Protein 7LGV (pdb70)

Secondary structure (DSSP, 8-state):
-TTTT-S-TT-GGG-TTTHHHHHHHHHHTT---EE-SSSEE--SS---

Organism: Lychas mucronatus (NCBI:txid172552)

Structure (mmCIF, N/CA/C/O backbone):
data_7LGV
#
_entry.id   7LGV
#
loop_
_atom_site.group_PDB
_atom_site.id
_atom_site.type_symbol
_atom_site.label_atom_id
_atom_site.label_alt_id
_atom_site.label_comp_id
_atom_site.label_asym_id
_atom_site.label_entity_id
_atom_site.label_seq_id
_atom_site.pdbx_PDB_ins_code
_atom_site.Cartn_x
_atom_site.Cartn_y
_atom_site.Cartn_z
_atom_site.occupancy
_atom_site.B_iso_or_equiv
_atom_site.auth_seq_id
_atom_site.auth_comp_id
_atom_site.auth_asym_id
_atom_site.auth_atom_id
_atom_site.pdbx_PDB_model_num
ATOM 1 N N . ILE A 1 1 ? 32.491 30.506 8.285 1.00 0.00 1 ILE A N 1
ATOM 2 C CA . ILE A 1 1 ? 32.488 29.773 9.571 1.00 0.00 1 ILE A CA 1
ATOM 3 C C . ILE A 1 1 ? 33.555 30.264 10.555 1.00 0.00 1 ILE A C 1
ATOM 4 O O . ILE A 1 1 ? 33.193 30.649 11.665 1.00 0.00 1 ILE A O 1
ATOM 22 N N . ALA A 1 2 ? 34.844 30.249 10.200 1.00 0.00 2 ALA A N 1
ATOM 23 C CA . ALA A 1 2 ? 35.965 30.469 11.121 1.00 0.00 2 ALA A CA 1
ATOM 24 C C . ALA A 1 2 ? 36.096 31.908 11.658 1.00 0.00 2 ALA A C 1
ATOM 25 O O . ALA A 1 2 ? 36.627 32.117 12.750 1.00 0.00 2 ALA A O 1
ATOM 32 N N . GLY A 1 3 ? 35.583 32.900 10.926 1.00 0.00 3 GLY A N 1
ATOM 33 C CA . GLY A 1 3 ? 35.481 34.291 11.377 1.00 0.00 3 GLY A CA 1
ATOM 34 C C . GLY A 1 3 ? 34.314 34.546 12.340 1.00 0.00 3 GLY A C 1
ATOM 35 O O . GLY A 1 3 ? 34.342 35.533 13.070 1.00 0.00 3 GLY A O 1
ATOM 39 N N . VAL A 1 4 ? 33.313 33.654 12.376 1.00 0.00 4 VAL A N 1
ATOM 40 C CA . VAL A 1 4 ? 32.127 33.622 13.265 1.00 0.00 4 VAL A CA 1
ATOM 41 C C . VAL A 1 4 ? 31.143 34.802 13.145 1.00 0.00 4 VAL A C 1
ATOM 42 O O . VAL A 1 4 ? 29.939 34.585 13.288 1.00 0.00 4 VAL A O 1
ATOM 55 N N . ALA A 1 5 ? 31.603 36.023 12.857 1.00 0.00 5 ALA A N 1
ATOM 56 C CA . ALA A 1 5 ? 30.833 37.275 12.894 1.00 0.00 5 ALA A CA 1
ATOM 57 C C . ALA A 1 5 ? 30.155 37.518 14.264 1.00 0.00 5 ALA A C 1
ATOM 58 O O . ALA A 1 5 ? 28.929 37.640 14.368 1.00 0.00 5 ALA A O 1
ATOM 65 N N . ASP A 1 6 ? 30.955 37.540 15.336 1.00 0.00 6 ASP A N 1
ATOM 66 C CA . ASP A 1 6 ? 30.488 37.740 16.716 1.00 0.00 6 ASP A CA 1
ATOM 67 C C . ASP A 1 6 ? 31.468 38.578 17.554 1.00 0.00 6 ASP A C 1
ATOM 68 O O . ASP A 1 6 ? 32.690 38.492 17.407 1.00 0.00 6 ASP A O 1
ATOM 77 N N . LEU A 1 7 ? 30.918 39.375 18.467 1.00 0.00 7 LEU A N 1
ATOM 78 C CA . LEU A 1 7 ? 31.601 40.428 19.223 1.00 0.00 7 LEU A CA 1
ATOM 79 C C . LEU A 1 7 ? 31.784 40.058 20.706 1.00 0.00 7 LEU A C 1
ATOM 80 O O . LEU A 1 7 ? 31.107 39.169 21.223 1.00 0.00 7 LEU A O 1
ATOM 96 N N . ASN A 1 8 ? 32.685 40.766 21.399 1.00 0.00 8 ASN A N 1
ATOM 97 C CA . ASN A 1 8 ? 32.944 40.712 22.841 1.00 0.00 8 ASN A CA 1
ATOM 98 C C . ASN A 1 8 ? 33.246 39.287 23.366 1.00 0.00 8 ASN A C 1
ATOM 99 O O . ASN A 1 8 ? 32.935 38.932 24.503 1.00 0.00 8 ASN A O 1
ATOM 110 N N . ASN A 1 9 ? 33.876 38.470 22.516 1.00 0.00 9 ASN A N 1
ATOM 111 C CA . ASN A 1 9 ? 34.043 37.016 22.696 1.00 0.00 9 ASN A CA 1
ATOM 112 C C . ASN A 1 9 ? 34.585 36.592 24.073 1.00 0.00 9 ASN A C 1
ATOM 113 O O . ASN A 1 9 ? 33.978 35.749 24.732 1.00 0.00 9 ASN A O 1
ATOM 124 N N . MET A 1 10 ? 35.686 37.183 24.535 1.00 0.00 10 MET A N 1
ATOM 125 C CA . MET A 1 10 ? 36.332 36.836 25.811 1.00 0.00 10 MET A CA 1
ATOM 126 C C . MET A 1 10 ? 35.684 37.429 27.081 1.00 0.00 10 MET A C 1
ATOM 127 O O . MET A 1 10 ? 36.298 37.415 28.147 1.00 0.00 10 MET A O 1
ATOM 141 N N . SER A 1 11 ? 34.462 37.973 27.001 1.00 0.00 11 SER A N 1
ATOM 142 C CA . SER A 1 11 ? 33.686 38.369 28.185 1.00 0.00 11 SER A CA 1
ATOM 143 C C . SER A 1 11 ? 33.190 37.134 28.945 1.00 0.00 11 SER A C 1
ATOM 144 O O . SER A 1 11 ? 32.371 36.369 28.420 1.00 0.00 11 SER A O 1
ATOM 152 N N . GLU A 1 12 ? 33.617 36.966 30.202 1.00 0.00 12 GLU A N 1
ATOM 153 C CA . GLU A 1 12 ? 33.159 35.865 31.067 1.00 0.00 12 GLU A CA 1
ATOM 154 C C . GLU A 1 12 ? 31.641 35.907 31.349 1.00 0.00 12 GLU A C 1
ATOM 155 O O . GLU A 1 12 ? 31.063 34.883 31.710 1.00 0.00 12 GLU A O 1
ATOM 167 N N . LEU A 1 13 ? 30.954 37.038 31.119 1.00 0.00 13 LEU A N 1
ATOM 168 C CA . LEU A 1 13 ? 29.486 37.152 31.208 1.00 0.00 13 LEU A CA 1
ATOM 169 C C . LEU A 1 13 ? 28.747 36.333 30.132 1.00 0.00 13 LEU A C 1
ATOM 170 O O . LEU A 1 13 ? 27.601 35.920 30.342 1.00 0.00 13 LEU A O 1
ATOM 186 N N . GLY A 1 14 ? 29.398 36.078 28.992 1.00 0.00 14 GLY A N 1
ATOM 187 C CA . GLY A 1 14 ? 28.901 35.204 27.923 1.00 0.00 14 GLY A CA 1
ATOM 188 C C . GLY A 1 14 ? 29.283 33.729 28.096 1.00 0.00 14 GLY A C 1
ATOM 189 O O . GLY A 1 14 ? 28.858 32.890 27.305 1.00 0.00 14 GLY A O 1
ATOM 193 N N . CYS A 1 15 ? 30.064 33.384 29.123 1.00 0.00 15 CYS A N 1
ATOM 194 C CA . CYS A 1 15 ? 30.509 32.017 29.412 1.00 0.00 15 CYS A CA 1
ATOM 195 C C . CYS A 1 15 ? 30.700 31.736 30.924 1.00 0.00 15 CYS A C 1
ATOM 196 O O . CYS A 1 15 ? 31.686 31.102 31.314 1.00 0.00 15 CYS A O 1
ATOM 203 N N . PRO A 1 16 ? 29.758 32.142 31.804 1.00 0.00 16 PRO A N 1
ATOM 204 C CA . PRO A 1 16 ? 29.968 32.128 33.253 1.00 0.00 16 PRO A CA 1
ATOM 205 C C . PRO A 1 16 ? 29.990 30.718 33.869 1.00 0.00 16 PRO A C 1
ATOM 206 O O . PRO A 1 16 ? 30.510 30.540 34.965 1.00 0.00 16 PRO A O 1
ATOM 217 N N . PHE A 1 17 ? 29.509 29.686 33.162 1.00 0.00 17 PHE A N 1
ATOM 218 C CA . PHE A 1 17 ? 29.690 28.284 33.569 1.00 0.00 17 PHE A CA 1
ATOM 219 C C . PHE A 1 17 ? 31.003 27.654 33.049 1.00 0.00 17 PHE A C 1
ATOM 220 O O . PHE A 1 17 ? 31.300 26.512 33.386 1.00 0.00 17 PHE A O 1
ATOM 237 N N . ILE A 1 18 ? 31.796 28.375 32.244 1.00 0.00 18 ILE A N 1
ATOM 238 C CA . ILE A 1 18 ? 33.016 27.873 31.580 1.00 0.00 18 ILE A CA 1
ATOM 239 C C . ILE A 1 18 ? 34.293 28.484 32.183 1.00 0.00 18 ILE A C 1
ATOM 240 O O . ILE A 1 18 ? 35.325 27.818 32.232 1.00 0.00 18 ILE A O 1
ATOM 256 N N . GLU A 1 19 ? 34.229 29.717 32.707 1.00 0.00 19 GLU A N 1
ATOM 257 C CA . GLU A 1 19 ? 35.377 30.430 33.310 1.00 0.00 19 GLU A CA 1
ATOM 258 C C . GLU A 1 19 ? 36.148 29.580 34.341 1.00 0.00 19 GLU A C 1
ATOM 259 O O . GLU A 1 19 ? 37.380 29.604 34.355 1.00 0.00 19 GLU A O 1
ATOM 271 N N . LYS A 1 20 ? 35.417 28.753 35.101 1.00 0.00 20 LYS A N 1
ATOM 272 C CA . LYS A 1 20 ? 35.885 27.717 36.042 1.00 0.00 20 LYS A CA 1
ATOM 273 C C . LYS A 1 20 ? 36.925 26.761 35.456 1.00 0.00 20 LYS A C 1
ATOM 274 O O . LYS A 1 20 ? 37.976 26.543 36.063 1.00 0.00 20 LYS A O 1
ATOM 293 N N . TRP A 1 21 ? 36.627 26.182 34.292 1.00 0.00 21 TRP A N 1
ATOM 294 C CA . TRP A 1 21 ? 37.468 25.182 33.620 1.00 0.00 21 TRP A CA 1
ATOM 295 C C . TRP A 1 21 ? 38.719 25.814 33.002 1.00 0.00 21 TRP A C 1
ATOM 296 O O . TRP A 1 21 ? 39.781 25.191 32.943 1.00 0.00 21 TRP A O 1
ATOM 317 N N . CYS A 1 22 ? 38.594 27.074 32.578 1.00 0.00 22 CYS A N 1
ATOM 318 C CA . CYS A 1 22 ? 39.707 27.849 32.028 1.00 0.00 22 CYS A CA 1
ATOM 319 C C . CYS A 1 22 ? 40.694 28.276 33.110 1.00 0.00 22 CYS A C 1
ATOM 320 O O . CYS A 1 22 ? 41.905 28.197 32.909 1.00 0.00 22 CYS A O 1
ATOM 327 N N . GLU A 1 23 ? 40.190 28.663 34.282 1.00 0.00 23 GLU A N 1
ATOM 328 C CA . GLU A 1 23 ? 41.025 28.902 35.455 1.00 0.00 23 GLU A CA 1
ATOM 329 C C . GLU A 1 23 ? 41.798 27.636 35.865 1.00 0.00 23 GLU A C 1
ATOM 330 O O . GLU A 1 23 ? 42.970 27.724 36.208 1.00 0.00 23 GLU A O 1
ATOM 342 N N . ASP A 1 24 ? 41.185 26.452 35.752 1.00 0.00 24 ASP A N 1
ATOM 343 C CA . ASP A 1 24 ? 41.784 25.168 36.168 1.00 0.00 24 ASP A CA 1
ATOM 344 C C . ASP A 1 24 ? 42.966 24.739 35.271 1.00 0.00 24 ASP A C 1
ATOM 345 O O . ASP A 1 24 ? 43.980 24.237 35.764 1.00 0.00 24 ASP A O 1
ATOM 354 N N . HIS A 1 25 ? 42.852 24.984 33.960 1.00 0.00 25 HIS A N 1
ATOM 355 C CA . HIS A 1 25 ? 43.904 24.751 32.958 1.00 0.00 25 HIS A CA 1
ATOM 356 C C . HIS A 1 25 ? 44.992 25.815 33.070 1.00 0.00 25 HIS A C 1
ATOM 357 O O . HIS A 1 25 ? 46.157 25.475 33.273 1.00 0.00 25 HIS A O 1
ATOM 371 N N . CYS A 1 26 ? 44.641 27.098 32.970 1.00 0.00 26 CYS A N 1
ATOM 372 C CA . CYS A 1 26 ? 45.639 28.163 32.963 1.00 0.00 26 CYS A CA 1
ATOM 373 C C . CYS A 1 26 ? 46.426 28.232 34.283 1.00 0.00 26 CYS A C 1
ATOM 374 O O . CYS A 1 26 ? 47.607 28.577 34.261 1.00 0.00 26 CYS A O 1
ATOM 381 N N . GLU A 1 27 ? 45.837 27.792 35.400 1.00 0.00 27 GLU A N 1
ATOM 382 C CA . GLU A 1 27 ? 46.532 27.602 36.682 1.00 0.00 27 GLU A CA 1
ATOM 383 C C . GLU A 1 27 ? 47.713 26.622 36.598 1.00 0.00 27 GLU A C 1
ATOM 384 O O . GLU A 1 27 ? 48.797 26.902 37.117 1.00 0.00 27 GLU A O 1
ATOM 396 N N . SER A 1 28 ? 47.545 25.505 35.885 1.00 0.00 28 SER A N 1
ATOM 397 C CA . SER A 1 28 ? 48.623 24.547 35.597 1.00 0.00 28 SER A CA 1
ATOM 398 C C . SER A 1 28 ? 49.749 25.186 34.773 1.00 0.00 28 SER A C 1
ATOM 399 O O . SER A 1 28 ? 50.904 24.766 34.868 1.00 0.00 28 SER A O 1
ATOM 407 N N . LYS A 1 29 ? 49.431 26.232 33.999 1.00 0.00 29 LYS A N 1
ATOM 408 C CA . LYS A 1 29 ? 50.356 27.034 33.179 1.00 0.00 29 LYS A CA 1
ATOM 409 C C . LYS A 1 29 ? 50.860 28.317 33.873 1.00 0.00 29 LYS A C 1
ATOM 410 O O . LYS A 1 29 ? 51.497 29.147 33.229 1.00 0.00 29 LYS A O 1
ATOM 429 N N . LYS A 1 30 ? 50.550 28.535 35.161 1.00 0.00 30 LYS A N 1
ATOM 430 C CA . LYS A 1 30 ? 50.837 29.777 35.928 1.00 0.00 30 LYS A CA 1
ATOM 431 C C . LYS A 1 30 ? 50.198 31.068 35.356 1.00 0.00 30 LYS A C 1
ATOM 432 O O . LYS A 1 30 ? 50.583 32.190 35.698 1.00 0.00 30 LYS A O 1
ATOM 451 N N . GLN A 1 31 ? 49.223 30.916 34.462 1.00 0.00 31 GLN A N 1
ATOM 452 C CA . GLN A 1 31 ? 48.307 31.956 33.978 1.00 0.00 31 GLN A CA 1
ATOM 453 C C . GLN A 1 31 ? 47.043 32.029 34.858 1.00 0.00 31 GLN A C 1
ATOM 454 O O . GLN A 1 31 ? 46.814 31.176 35.718 1.00 0.00 31 GLN A O 1
ATOM 468 N N . VAL A 1 32 ? 46.231 33.071 34.664 1.00 0.00 32 VAL A N 1
ATOM 469 C CA . VAL A 1 32 ? 44.966 33.272 35.404 1.00 0.00 32 VAL A CA 1
ATOM 470 C C . VAL A 1 32 ? 43.764 32.688 34.651 1.00 0.00 32 VAL A C 1
ATOM 471 O O . VAL A 1 32 ? 42.866 32.112 35.261 1.00 0.00 32 VAL A O 1
ATOM 484 N N . GLY A 1 33 ? 43.778 32.776 33.317 1.00 0.00 33 GLY A N 1
ATOM 485 C CA . GLY A 1 33 ? 42.742 32.213 32.445 1.00 0.00 33 GLY A CA 1
ATOM 486 C C . GLY A 1 33 ? 41.462 33.044 32.298 1.00 0.00 33 GLY A C 1
ATOM 487 O O . GLY A 1 33 ? 41.119 33.857 33.156 1.00 0.00 33 GLY A O 1
ATOM 491 N N . LYS A 1 34 ? 40.780 32.846 31.166 1.00 0.00 34 LYS A N 1
ATOM 492 C CA . LYS A 1 34 ? 39.486 33.417 30.781 1.00 0.00 34 LYS A CA 1
ATOM 493 C C . LYS A 1 34 ? 38.797 32.505 29.750 1.00 0.00 34 LYS A C 1
ATOM 494 O O . LYS A 1 34 ? 39.473 31.704 29.106 1.00 0.00 34 LYS A O 1
ATOM 513 N N . CYS A 1 35 ? 37.476 32.592 29.590 1.00 0.00 35 CYS A N 1
ATOM 514 C CA . CYS A 1 35 ? 36.718 31.860 28.567 1.00 0.00 35 CYS A CA 1
ATOM 515 C C . CYS A 1 35 ? 36.372 32.762 27.368 1.00 0.00 35 CYS A C 1
ATOM 516 O O . CYS A 1 35 ? 36.115 33.950 27.535 1.00 0.00 35 CYS A O 1
ATOM 523 N N . GLU A 1 36 ? 36.325 32.189 26.163 1.00 0.00 36 GLU A N 1
ATOM 524 C CA . GLU A 1 36 ? 35.913 32.858 24.912 1.00 0.00 36 GLU A CA 1
ATOM 525 C C . GLU A 1 36 ? 34.672 32.178 24.293 1.00 0.00 36 GLU A C 1
ATOM 526 O O . GLU A 1 36 ? 34.586 31.955 23.090 1.00 0.00 36 GLU A O 1
ATOM 538 N N . ASN A 1 37 ? 33.734 31.781 25.162 1.00 0.00 37 ASN A N 1
ATOM 539 C CA . ASN A 1 37 ? 32.439 31.123 24.904 1.00 0.00 37 ASN A CA 1
ATOM 540 C C . ASN A 1 37 ? 32.409 29.843 24.032 1.00 0.00 37 ASN A C 1
ATOM 541 O O . ASN A 1 37 ? 31.329 29.288 23.822 1.00 0.00 37 ASN A O 1
ATOM 552 N N . PHE A 1 38 ? 33.566 29.280 23.664 1.00 0.00 38 PHE A N 1
ATOM 553 C CA . PHE A 1 38 ? 33.685 27.991 22.959 1.00 0.00 38 PHE A CA 1
ATOM 554 C C . PHE A 1 38 ? 34.915 27.214 23.441 1.00 0.00 38 PHE A C 1
ATOM 555 O O . PHE A 1 38 ? 34.862 25.994 23.623 1.00 0.00 38 PHE A O 1
ATOM 572 N N . ASP A 1 39 ? 36.000 27.946 23.707 1.00 0.00 39 ASP A N 1
ATOM 573 C CA . ASP A 1 39 ? 37.245 27.486 24.316 1.00 0.00 39 ASP A CA 1
ATOM 574 C C . ASP A 1 39 ? 37.703 28.478 25.409 1.00 0.00 39 ASP A C 1
ATOM 575 O O . ASP A 1 39 ? 37.009 29.445 25.739 1.00 0.00 39 ASP A O 1
ATOM 584 N N . CYS A 1 40 ? 38.885 28.227 25.962 1.00 0.00 40 CYS A N 1
ATOM 585 C CA . CYS A 1 40 ? 39.590 29.045 26.950 1.00 0.00 40 CYS A CA 1
ATOM 586 C C . CYS A 1 40 ? 40.771 29.837 26.352 1.00 0.00 40 CYS A C 1
ATOM 587 O O . CYS A 1 40 ? 41.267 29.535 25.264 1.00 0.00 40 CYS A O 1
ATOM 594 N N . SER A 1 41 ? 41.264 30.824 27.103 1.00 0.00 41 SER A N 1
ATOM 595 C CA . SER A 1 41 ? 42.434 31.651 26.788 1.00 0.00 41 SER A CA 1
ATOM 596 C C . SER A 1 41 ? 43.221 31.995 28.061 1.00 0.00 41 SER A C 1
ATOM 597 O O . SER A 1 41 ? 42.632 32.373 29.075 1.00 0.00 41 SER A O 1
ATOM 605 N N . CYS A 1 42 ? 44.547 31.853 28.037 1.00 0.00 42 CYS A N 1
ATOM 606 C CA . CYS A 1 42 ? 45.414 32.061 29.199 1.00 0.00 42 CYS A CA 1
ATOM 607 C C . CYS A 1 42 ? 46.086 33.441 29.204 1.00 0.00 42 CYS A C 1
ATOM 608 O O . CYS A 1 42 ? 47.148 33.646 28.613 1.00 0.00 42 CYS A O 1
ATOM 615 N N . VAL A 1 43 ? 45.485 34.373 29.951 1.00 0.00 43 VAL A N 1
ATOM 616 C CA . VAL A 1 43 ? 46.077 35.676 30.281 1.00 0.00 43 VAL A CA 1
ATOM 617 C C . VAL A 1 43 ? 47.081 35.486 31.423 1.00 0.00 43 VAL A C 1
ATOM 618 O O . VAL A 1 43 ? 46.807 34.750 32.379 1.00 0.00 43 VAL A O 1
ATOM 631 N N . LYS A 1 44 ? 48.276 36.072 31.296 1.00 0.00 44 LYS A N 1
ATOM 632 C CA . LYS A 1 44 ? 49.389 35.893 32.246 1.00 0.00 44 LYS A CA 1
ATOM 633 C C . LYS A 1 44 ? 49.228 36.824 33.448 1.00 0.00 44 LYS A C 1
ATOM 634 O O . LYS A 1 44 ? 49.524 36.433 34.581 1.00 0.00 44 LYS A O 1
ATOM 653 N N . LEU A 1 45 ? 48.715 38.024 33.178 1.00 0.00 45 LEU A N 1
ATOM 654 C CA . LEU A 1 45 ? 48.243 39.009 34.156 1.00 0.00 45 LEU A CA 1
ATOM 655 C C . LEU A 1 45 ? 46.710 38.921 34.306 1.00 0.00 45 LEU A C 1
ATOM 656 O O . LEU A 1 45 ? 45.976 38.727 33.332 1.00 0.00 45 LEU A O 1
ATOM 672 N N . GLY A 1 46 ? 46.209 39.080 35.530 1.00 0.00 46 GLY A N 1
ATOM 673 C CA . GLY A 1 46 ? 44.776 38.999 35.834 1.00 0.00 46 GLY A CA 1
ATOM 674 C C . GLY A 1 46 ? 44.458 38.887 37.327 1.00 0.00 46 GLY A C 1
ATOM 675 O O . GLY A 1 46 ? 45.331 39.047 38.186 1.00 0.00 46 GLY A O 1
ATOM 679 N N . GLY A 1 47 ? 43.197 38.592 37.632 1.00 0.00 47 GLY A N 1
ATOM 680 C CA . GLY A 1 47 ? 42.645 38.562 38.993 1.00 0.00 47 GLY A CA 1
ATOM 681 C C . GLY A 1 47 ? 41.158 38.920 39.039 1.00 0.00 47 GLY A C 1
ATOM 682 O O . GLY A 1 47 ? 40.720 39.583 39.980 1.00 0.00 47 GLY A O 1
ATOM 686 N N . LYS A 1 48 ? 40.403 38.533 38.000 1.00 0.00 48 LYS A N 1
ATOM 687 C CA . LYS A 1 48 ? 39.020 38.949 37.711 1.00 0.00 48 LYS A CA 1
ATOM 688 C C . LYS A 1 48 ? 38.902 40.472 37.605 1.00 0.00 48 LYS A C 1
ATOM 689 O O . LYS A 1 48 ? 38.073 41.099 38.308 1.00 0.00 48 LYS A O 1
ATOM 709 N N . ILE A 1 1 ? 20.406 50.362 26.486 1.00 0.00 1 ILE A N 2
ATOM 710 C CA . ILE A 1 1 ? 20.505 50.273 25.010 1.00 0.00 1 ILE A CA 2
ATOM 711 C C . ILE A 1 1 ? 21.921 50.552 24.495 1.00 0.00 1 ILE A C 2
ATOM 712 O O . ILE A 1 1 ? 22.417 49.782 23.675 1.00 0.00 1 ILE A O 2
ATOM 730 N N . ALA A 1 2 ? 22.589 51.620 24.945 1.00 0.00 2 ALA A N 2
ATOM 731 C CA . ALA A 1 2 ? 23.881 52.101 24.430 1.00 0.00 2 ALA A CA 2
ATOM 732 C C . ALA A 1 2 ? 25.107 51.319 24.960 1.00 0.00 2 ALA A C 2
ATOM 733 O O . ALA A 1 2 ? 26.181 51.882 25.186 1.00 0.00 2 ALA A O 2
ATOM 740 N N . GLY A 1 3 ? 24.937 50.027 25.228 1.00 0.00 3 GLY A N 2
ATOM 741 C CA . GLY A 1 3 ? 25.966 49.125 25.748 1.00 0.00 3 GLY A CA 2
ATOM 742 C C . GLY A 1 3 ? 25.580 47.664 25.540 1.00 0.00 3 GLY A C 2
ATOM 743 O O . GLY A 1 3 ? 24.886 47.085 26.375 1.00 0.00 3 GLY A O 2
ATOM 747 N N . VAL A 1 4 ? 25.986 47.055 24.423 1.00 0.00 4 VAL A N 2
ATOM 748 C CA . VAL A 1 4 ? 25.770 45.635 24.142 1.00 0.00 4 VAL A CA 2
ATOM 749 C C . VAL A 1 4 ? 26.797 44.783 24.873 1.00 0.00 4 VAL A C 2
ATOM 750 O O . VAL A 1 4 ? 27.995 45.077 24.933 1.00 0.00 4 VAL A O 2
ATOM 763 N N . ALA A 1 5 ? 26.275 43.692 25.397 1.00 0.00 5 ALA A N 2
ATOM 764 C CA . ALA A 1 5 ? 26.947 42.648 26.168 1.00 0.00 5 ALA A CA 2
ATOM 765 C C . ALA A 1 5 ? 27.249 41.387 25.324 1.00 0.00 5 ALA A C 2
ATOM 766 O O . ALA A 1 5 ? 27.150 40.262 25.821 1.00 0.00 5 ALA A O 2
ATOM 773 N N . ASP A 1 6 ? 27.523 41.556 24.023 1.00 0.00 6 ASP A N 2
ATOM 774 C CA . ASP A 1 6 ? 27.616 40.451 23.056 1.00 0.00 6 ASP A CA 2
ATOM 775 C C . ASP A 1 6 ? 28.768 39.478 23.356 1.00 0.00 6 ASP A C 2
ATOM 776 O O . ASP A 1 6 ? 29.914 39.859 23.606 1.00 0.00 6 ASP A O 2
ATOM 785 N N . LEU A 1 7 ? 28.455 38.191 23.256 1.00 0.00 7 LEU A N 2
ATOM 786 C CA . LEU A 1 7 ? 29.289 37.070 23.720 1.00 0.00 7 LEU A CA 2
ATOM 787 C C . LEU A 1 7 ? 30.443 36.685 22.795 1.00 0.00 7 LEU A C 2
ATOM 788 O O . LEU A 1 7 ? 31.276 35.824 23.088 1.00 0.00 7 LEU A O 2
ATOM 804 N N . ASN A 1 8 ? 30.465 37.370 21.672 1.00 0.00 8 ASN A N 2
ATOM 805 C CA . ASN A 1 8 ? 31.429 37.307 20.585 1.00 0.00 8 ASN A CA 2
ATOM 806 C C . ASN A 1 8 ? 32.811 37.890 20.930 1.00 0.00 8 ASN A C 2
ATOM 807 O O . ASN A 1 8 ? 33.740 37.714 20.147 1.00 0.00 8 ASN A O 2
ATOM 818 N N . ASN A 1 9 ? 32.978 38.533 22.092 1.00 0.00 9 ASN A N 2
ATOM 819 C CA . ASN A 1 9 ? 34.282 38.935 22.623 1.00 0.00 9 ASN A CA 2
ATOM 820 C C . ASN A 1 9 ? 34.577 38.294 23.991 1.00 0.00 9 ASN A C 2
ATOM 821 O O . ASN A 1 9 ? 33.675 38.023 24.784 1.00 0.00 9 ASN A O 2
ATOM 832 N N . MET A 1 10 ? 35.863 38.103 24.283 1.00 0.00 10 MET A N 2
ATOM 833 C CA . MET A 1 10 ? 36.386 37.418 25.463 1.00 0.00 10 MET A CA 2
ATOM 834 C C . MET A 1 10 ? 36.035 38.107 26.804 1.00 0.00 10 MET A C 2
ATOM 835 O O . MET A 1 10 ? 36.021 37.452 27.846 1.00 0.00 10 MET A O 2
ATOM 849 N N . SER A 1 11 ? 35.714 39.407 26.802 1.00 0.00 11 SER A N 2
ATOM 850 C CA . SER A 1 11 ? 35.324 40.165 28.008 1.00 0.00 11 SER A CA 2
ATOM 851 C C . SER A 1 11 ? 33.919 39.864 28.562 1.00 0.00 11 SER A C 2
ATOM 852 O O . SER A 1 11 ? 33.607 40.332 29.655 1.00 0.00 11 SER A O 2
ATOM 860 N N . GLU A 1 12 ? 33.066 39.103 27.867 1.00 0.00 12 GLU A N 2
ATOM 861 C CA . GLU A 1 12 ? 31.681 38.825 28.298 1.00 0.00 12 GLU A CA 2
ATOM 862 C C . GLU A 1 12 ? 31.463 37.363 28.741 1.00 0.00 12 GLU A C 2
ATOM 863 O O . GLU A 1 12 ? 32.072 36.445 28.182 1.00 0.00 12 GLU A O 2
ATOM 875 N N . LEU A 1 13 ? 30.621 37.135 29.761 1.00 0.00 13 LEU A N 2
ATOM 876 C CA . LEU A 1 13 ? 30.440 35.836 30.435 1.00 0.00 13 LEU A CA 2
ATOM 877 C C . LEU A 1 13 ? 29.312 34.956 29.854 1.00 0.00 13 LEU A C 2
ATOM 878 O O . LEU A 1 13 ? 28.211 35.441 29.582 1.00 0.00 13 LEU A O 2
ATOM 894 N N . GLY A 1 14 ? 29.564 33.647 29.739 1.00 0.00 14 GLY A N 2
ATOM 895 C CA . GLY A 1 14 ? 28.644 32.646 29.177 1.00 0.00 14 GLY A CA 2
ATOM 896 C C . GLY A 1 14 ? 29.252 31.247 28.947 1.00 0.00 14 GLY A C 2
ATOM 897 O O . GLY A 1 14 ? 28.911 30.597 27.955 1.00 0.00 14 GLY A O 2
ATOM 901 N N . CYS A 1 15 ? 30.160 30.782 29.819 1.00 0.00 15 CYS A N 2
ATOM 902 C CA . CYS A 1 15 ? 30.931 29.532 29.673 1.00 0.00 15 CYS A CA 2
ATOM 903 C C . CYS A 1 15 ? 30.744 28.516 30.845 1.00 0.00 15 CYS A C 2
ATOM 904 O O . CYS A 1 15 ? 31.730 28.004 31.392 1.00 0.00 15 CYS A O 2
ATOM 911 N N . PRO A 1 16 ? 29.507 28.162 31.257 1.00 0.00 16 PRO A N 2
ATOM 912 C CA . PRO A 1 16 ? 29.250 27.417 32.501 1.00 0.00 16 PRO A CA 2
ATOM 913 C C . PRO A 1 16 ? 29.849 25.998 32.579 1.00 0.00 16 PRO A C 2
ATOM 914 O O . PRO A 1 16 ? 30.029 25.487 33.688 1.00 0.00 16 PRO A O 2
ATOM 925 N N . PHE A 1 17 ? 30.200 25.357 31.456 1.00 0.00 17 PHE A N 2
ATOM 926 C CA . PHE A 1 17 ? 30.951 24.086 31.448 1.00 0.00 17 PHE A CA 2
ATOM 927 C C . PHE A 1 17 ? 32.476 24.227 31.292 1.00 0.00 17 PHE A C 2
ATOM 928 O O . PHE A 1 17 ? 33.186 23.226 31.367 1.00 0.00 17 PHE A O 2
ATOM 945 N N . ILE A 1 18 ? 32.994 25.447 31.126 1.00 0.00 18 ILE A N 2
ATOM 946 C CA . ILE A 1 18 ? 34.408 25.716 30.815 1.00 0.00 18 ILE A CA 2
ATOM 947 C C . ILE A 1 18 ? 35.165 26.303 32.019 1.00 0.00 18 ILE A C 2
ATOM 948 O O . ILE A 1 18 ? 36.312 25.933 32.269 1.00 0.00 18 ILE A O 2
ATOM 964 N N . GLU A 1 19 ? 34.530 27.161 32.828 1.00 0.00 19 GLU A N 2
ATOM 965 C CA . GLU A 1 19 ? 35.199 27.877 33.940 1.00 0.00 19 GLU A CA 2
ATOM 966 C C . GLU A 1 19 ? 35.785 26.911 34.991 1.00 0.00 19 GLU A C 2
ATOM 967 O O . GLU A 1 19 ? 36.792 27.190 35.645 1.00 0.00 19 GLU A O 2
ATOM 979 N N . LYS A 1 20 ? 35.166 25.733 35.103 1.00 0.00 20 LYS A N 2
ATOM 980 C CA . LYS A 1 20 ? 35.454 24.657 36.057 1.00 0.00 20 LYS A CA 2
ATOM 981 C C . LYS A 1 20 ? 36.797 23.944 35.885 1.00 0.00 20 LYS A C 2
ATOM 982 O O . LYS A 1 20 ? 37.289 23.330 36.834 1.00 0.00 20 LYS A O 2
ATOM 1001 N N . TRP A 1 21 ? 37.396 24.028 34.700 1.00 0.00 21 TRP A N 2
ATOM 1002 C CA . TRP A 1 21 ? 38.696 23.454 34.363 1.00 0.00 21 TRP A CA 2
ATOM 1003 C C . TRP A 1 21 ? 39.598 24.485 33.642 1.00 0.00 21 TRP A C 2
ATOM 1004 O O . TRP A 1 21 ? 40.819 24.346 33.697 1.00 0.00 21 TRP A O 2
ATOM 1025 N N . CYS A 1 22 ? 39.078 25.593 33.094 1.00 0.00 22 CYS A N 2
ATOM 1026 C CA . CYS A 1 22 ? 39.904 26.692 32.557 1.00 0.00 22 CYS A CA 2
ATOM 1027 C C . CYS A 1 22 ? 40.740 27.355 33.673 1.00 0.00 22 CYS A C 2
ATOM 1028 O O . CYS A 1 22 ? 41.941 27.580 33.515 1.00 0.00 22 CYS A O 2
ATOM 1035 N N . GLU A 1 23 ? 40.143 27.539 34.856 1.00 0.00 23 GLU A N 2
ATOM 1036 C CA . GLU A 1 23 ? 40.815 27.949 36.102 1.00 0.00 23 GLU A CA 2
ATOM 1037 C C . GLU A 1 23 ? 41.675 26.842 36.766 1.00 0.00 23 GLU A C 2
ATOM 1038 O O . GLU A 1 23 ? 42.010 26.936 37.947 1.00 0.00 23 GLU A O 2
ATOM 1050 N N . ASP A 1 24 ? 42.022 25.777 36.041 1.00 0.00 24 ASP A N 2
ATOM 1051 C CA . ASP A 1 24 ? 42.925 24.705 36.491 1.00 0.00 24 ASP A CA 2
ATOM 1052 C C . ASP A 1 24 ? 43.991 24.383 35.429 1.00 0.00 24 ASP A C 2
ATOM 1053 O O . ASP A 1 24 ? 45.165 24.228 35.757 1.00 0.00 24 ASP A O 2
ATOM 1062 N N . HIS A 1 25 ? 43.625 24.379 34.142 1.00 0.00 25 HIS A N 2
ATOM 1063 C CA . HIS A 1 25 ? 44.563 24.336 33.014 1.00 0.00 25 HIS A CA 2
ATOM 1064 C C . HIS A 1 25 ? 45.443 25.584 33.054 1.00 0.00 25 HIS A C 2
ATOM 1065 O O . HIS A 1 25 ? 46.660 25.473 33.204 1.00 0.00 25 HIS A O 2
ATOM 1079 N N . CYS A 1 26 ? 44.849 26.779 33.007 1.00 0.00 26 CYS A N 2
ATOM 1080 C CA . CYS A 1 26 ? 45.639 28.003 33.041 1.00 0.00 26 CYS A CA 2
ATOM 1081 C C . CYS A 1 26 ? 46.325 28.217 34.395 1.00 0.00 26 CYS A C 2
ATOM 1082 O O . CYS A 1 26 ? 47.438 28.732 34.430 1.00 0.00 26 CYS A O 2
ATOM 1089 N N . GLU A 1 27 ? 45.761 27.739 35.508 1.00 0.00 27 GLU A N 2
ATOM 1090 C CA . GLU A 1 27 ? 46.463 27.785 36.802 1.00 0.00 27 GLU A CA 2
ATOM 1091 C C . GLU A 1 27 ? 47.647 26.799 36.858 1.00 0.00 27 GLU A C 2
ATOM 1092 O O . GLU A 1 27 ? 48.693 27.134 37.410 1.00 0.00 27 GLU A O 2
ATOM 1104 N N . SER A 1 28 ? 47.582 25.667 36.143 1.00 0.00 28 SER A N 2
ATOM 1105 C CA . SER A 1 28 ? 48.719 24.746 35.956 1.00 0.00 28 SER A CA 2
ATOM 1106 C C . SER A 1 28 ? 49.808 25.364 35.067 1.00 0.00 28 SER A C 2
ATOM 1107 O O . SER A 1 28 ? 50.947 24.904 35.074 1.00 0.00 28 SER A O 2
ATOM 1115 N N . LYS A 1 29 ? 49.466 26.414 34.311 1.00 0.00 29 LYS A N 2
ATOM 1116 C CA . LYS A 1 29 ? 50.343 27.223 33.449 1.00 0.00 29 LYS A CA 2
ATOM 1117 C C . LYS A 1 29 ? 50.856 28.500 34.138 1.00 0.00 29 LYS A C 2
ATOM 1118 O O . LYS A 1 29 ? 51.834 29.097 33.685 1.00 0.00 29 LYS A O 2
ATOM 1137 N N . LYS A 1 30 ? 50.244 28.869 35.267 1.00 0.00 30 LYS A N 2
ATOM 1138 C CA . LYS A 1 30 ? 50.352 30.160 35.982 1.00 0.00 30 LYS A CA 2
ATOM 1139 C C . LYS A 1 30 ? 49.865 31.344 35.128 1.00 0.00 30 LYS A C 2
ATOM 1140 O O . LYS A 1 30 ? 50.602 32.271 34.780 1.00 0.00 30 LYS A O 2
ATOM 1159 N N . GLN A 1 31 ? 48.591 31.242 34.760 1.00 0.00 31 GLN A N 2
ATOM 1160 C CA . GLN A 1 31 ? 47.763 32.206 34.027 1.00 0.00 31 GLN A CA 2
ATOM 1161 C C . GLN A 1 31 ? 46.327 32.249 34.574 1.00 0.00 31 GLN A C 2
ATOM 1162 O O . GLN A 1 31 ? 45.881 31.348 35.289 1.00 0.00 31 GLN A O 2
ATOM 1176 N N . VAL A 1 32 ? 45.578 33.296 34.210 1.00 0.00 32 VAL A N 2
ATOM 1177 C CA . VAL A 1 32 ? 44.255 33.581 34.811 1.00 0.00 32 VAL A CA 2
ATOM 1178 C C . VAL A 1 32 ? 43.133 32.642 34.337 1.00 0.00 32 VAL A C 2
ATOM 1179 O O . VAL A 1 32 ? 42.258 32.280 35.124 1.00 0.00 32 VAL A O 2
ATOM 1192 N N . GLY A 1 33 ? 43.162 32.234 33.062 1.00 0.00 33 GLY A N 2
ATOM 1193 C CA . GLY A 1 33 ? 42.115 31.424 32.423 1.00 0.00 33 GLY A CA 2
ATOM 1194 C C . GLY A 1 33 ? 40.822 32.192 32.148 1.00 0.00 33 GLY A C 2
ATOM 1195 O O . GLY A 1 33 ? 39.892 32.175 32.958 1.00 0.00 33 GLY A O 2
ATOM 1199 N N . LYS A 1 34 ? 40.763 32.877 31.000 1.00 0.00 34 LYS A N 2
ATOM 1200 C CA . LYS A 1 34 ? 39.600 33.645 30.525 1.00 0.00 34 LYS A CA 2
ATOM 1201 C C . LYS A 1 34 ? 38.848 32.878 29.425 1.00 0.00 34 LYS A C 2
ATOM 1202 O O . LYS A 1 34 ? 39.471 32.205 28.609 1.00 0.00 34 LYS A O 2
ATOM 1221 N N . CYS A 1 35 ? 37.520 32.957 29.401 1.00 0.00 35 CYS A N 2
ATOM 1222 C CA . CYS A 1 35 ? 36.672 32.310 28.397 1.00 0.00 35 CYS A CA 2
ATOM 1223 C C . CYS A 1 35 ? 36.342 33.226 27.208 1.00 0.00 35 CYS A C 2
ATOM 1224 O O . CYS A 1 35 ? 35.954 34.376 27.396 1.00 0.00 35 CYS A O 2
ATOM 1231 N N . GLU A 1 36 ? 36.350 32.680 25.992 1.00 0.00 36 GLU A N 2
ATOM 1232 C CA . GLU A 1 36 ? 35.802 33.333 24.785 1.00 0.00 36 GLU A CA 2
ATOM 1233 C C . GLU A 1 36 ? 34.492 32.653 24.331 1.00 0.00 36 GLU A C 2
ATOM 1234 O O . GLU A 1 36 ? 34.177 32.607 23.144 1.00 0.00 36 GLU A O 2
ATOM 1246 N N . ASN A 1 37 ? 33.742 32.082 25.285 1.00 0.00 37 ASN A N 2
ATOM 1247 C CA . ASN A 1 37 ? 32.412 31.468 25.106 1.00 0.00 37 ASN A CA 2
ATOM 1248 C C . ASN A 1 37 ? 32.361 30.329 24.059 1.00 0.00 37 ASN A C 2
ATOM 1249 O O . ASN A 1 37 ? 31.321 30.026 23.470 1.00 0.00 37 ASN A O 2
ATOM 1260 N N . PHE A 1 38 ? 33.507 29.672 23.868 1.00 0.00 38 PHE A N 2
ATOM 1261 C CA . PHE A 1 38 ? 33.759 28.565 22.939 1.00 0.00 38 PHE A CA 2
ATOM 1262 C C . PHE A 1 38 ? 35.007 27.791 23.390 1.00 0.00 38 PHE A C 2
ATOM 1263 O O . PHE A 1 38 ? 35.007 26.564 23.460 1.00 0.00 38 PHE A O 2
ATOM 1280 N N . ASP A 1 39 ? 36.057 28.530 23.753 1.00 0.00 39 ASP A N 2
ATOM 1281 C CA . ASP A 1 39 ? 37.351 28.028 24.202 1.00 0.00 39 ASP A CA 2
ATOM 1282 C C . ASP A 1 39 ? 37.848 28.856 25.403 1.00 0.00 39 ASP A C 2
ATOM 1283 O O . ASP A 1 39 ? 37.445 30.005 25.609 1.00 0.00 39 ASP A O 2
ATOM 1292 N N . CYS A 1 40 ? 38.703 28.249 26.214 1.00 0.00 40 CYS A N 2
ATOM 1293 C CA . CYS A 1 40 ? 39.491 28.903 27.261 1.00 0.00 40 CYS A CA 2
ATOM 1294 C C . CYS A 1 40 ? 40.755 29.535 26.637 1.00 0.00 40 CYS A C 2
ATOM 1295 O O . CYS A 1 40 ? 41.272 29.029 25.635 1.00 0.00 40 CYS A O 2
ATOM 1302 N N . SER A 1 41 ? 41.298 30.605 27.220 1.00 0.00 41 SER A N 2
ATOM 1303 C CA . SER A 1 41 ? 42.609 31.157 26.853 1.00 0.00 41 SER A CA 2
ATOM 1304 C C . SER A 1 41 ? 43.392 31.643 28.076 1.00 0.00 41 SER A C 2
ATOM 1305 O O . SER A 1 41 ? 42.862 32.313 28.973 1.00 0.00 41 SER A O 2
ATOM 1313 N N . CYS A 1 42 ? 44.671 31.282 28.126 1.00 0.00 42 CYS A N 2
ATOM 1314 C CA . CYS A 1 42 ? 45.558 31.571 29.239 1.00 0.00 42 CYS A CA 2
ATOM 1315 C C . CYS A 1 42 ? 46.264 32.921 29.047 1.00 0.00 42 CYS A C 2
ATOM 1316 O O . CYS A 1 42 ? 47.374 33.012 28.523 1.00 0.00 42 CYS A O 2
ATOM 1323 N N . VAL A 1 43 ? 45.608 33.995 29.491 1.00 0.00 43 VAL A N 2
ATOM 1324 C CA . VAL A 1 43 ? 46.204 35.340 29.572 1.00 0.00 43 VAL A CA 2
ATOM 1325 C C . VAL A 1 43 ? 47.169 35.441 30.762 1.00 0.00 43 VAL A C 2
ATOM 1326 O O . VAL A 1 43 ? 46.877 34.926 31.847 1.00 0.00 43 VAL A O 2
ATOM 1339 N N . LYS A 1 44 ? 48.329 36.071 30.531 1.00 0.00 44 LYS A N 2
ATOM 1340 C CA . LYS A 1 44 ? 49.468 36.196 31.464 1.00 0.00 44 LYS A CA 2
ATOM 1341 C C . LYS A 1 44 ? 49.748 37.646 31.898 1.00 0.00 44 LYS A C 2
ATOM 1342 O O . LYS A 1 44 ? 50.293 37.860 32.980 1.00 0.00 44 LYS A O 2
ATOM 1361 N N . LEU A 1 45 ? 49.415 38.637 31.064 1.00 0.00 45 LEU A N 2
ATOM 1362 C CA . LEU A 1 45 ? 49.641 40.066 31.339 1.00 0.00 45 LEU A CA 2
ATOM 1363 C C . LEU A 1 45 ? 48.616 40.642 32.329 1.00 0.00 45 LEU A C 2
ATOM 1364 O O . LEU A 1 45 ? 47.413 40.676 32.051 1.00 0.00 45 LEU A O 2
ATOM 1380 N N . GLY A 1 46 ? 49.106 41.134 33.466 1.00 0.00 46 GLY A N 2
ATOM 1381 C CA . GLY A 1 46 ? 48.319 41.609 34.612 1.00 0.00 46 GLY A CA 2
ATOM 1382 C C . GLY A 1 46 ? 48.684 40.881 35.910 1.00 0.00 46 GLY A C 2
ATOM 1383 O O . GLY A 1 46 ? 49.376 39.854 35.889 1.00 0.00 46 GLY A O 2
ATOM 1387 N N . GLY A 1 47 ? 48.198 41.392 37.040 1.00 0.00 47 GLY A N 2
ATOM 1388 C CA . GLY A 1 47 ? 48.439 40.811 38.365 1.00 0.00 47 GLY A CA 2
ATOM 1389 C C . GLY A 1 47 ? 49.897 40.866 38.820 1.00 0.00 47 GLY A C 2
ATOM 1390 O O . GLY A 1 47 ? 50.727 41.581 38.244 1.00 0.00 47 GLY A O 2
ATOM 1394 N N . LYS A 1 48 ? 50.216 40.112 39.877 1.00 0.00 48 LYS A N 2
ATOM 1395 C CA . LYS A 1 48 ? 51.584 39.962 40.407 1.00 0.00 48 LYS A CA 2
ATOM 1396 C C . LYS A 1 48 ? 52.384 38.918 39.636 1.00 0.00 48 LYS A C 2
ATOM 1397 O O . LYS A 1 48 ? 51.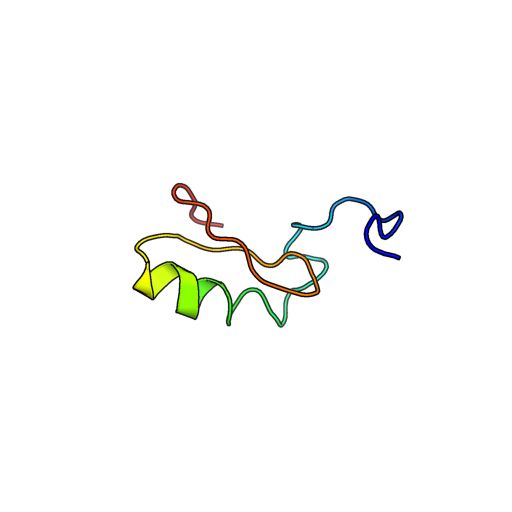870 37.809 39.369 1.00 0.00 48 LYS A O 2
ATOM 1417 N N . ILE A 1 1 ? 30.176 24.975 17.441 1.00 0.00 1 ILE A N 3
ATOM 1418 C CA . ILE A 1 1 ? 29.443 25.672 16.358 1.00 0.00 1 ILE A CA 3
ATOM 1419 C C . ILE A 1 1 ? 30.424 26.293 15.358 1.00 0.00 1 ILE A C 3
ATOM 1420 O O . ILE A 1 1 ? 31.478 26.795 15.754 1.00 0.00 1 ILE A O 3
ATOM 1438 N N . ALA A 1 2 ? 30.102 26.284 14.062 1.00 0.00 2 ALA A N 3
ATOM 1439 C CA . ALA A 1 2 ? 30.924 26.922 13.022 1.00 0.00 2 ALA A CA 3
ATOM 1440 C C . ALA A 1 2 ? 30.763 28.460 12.968 1.00 0.00 2 ALA A C 3
ATOM 1441 O O . ALA A 1 2 ? 31.712 29.179 12.648 1.00 0.00 2 ALA A O 3
ATOM 1448 N N . GLY A 1 3 ? 29.578 28.971 13.312 1.00 0.00 3 GLY A N 3
ATOM 1449 C CA . GLY A 1 3 ? 29.159 30.366 13.131 1.00 0.00 3 GLY A CA 3
ATOM 1450 C C . GLY A 1 3 ? 29.799 31.408 14.055 1.00 0.00 3 GLY A C 3
ATOM 1451 O O . GLY A 1 3 ? 29.447 32.585 13.953 1.00 0.00 3 GLY A O 3
ATOM 1455 N N . VAL A 1 4 ? 30.739 31.029 14.932 1.00 0.00 4 VAL A N 3
ATOM 1456 C CA . VAL A 1 4 ? 31.480 31.991 15.778 1.00 0.00 4 VAL A CA 3
ATOM 1457 C C . VAL A 1 4 ? 32.293 32.973 14.925 1.00 0.00 4 VAL A C 3
ATOM 1458 O O . VAL A 1 4 ? 32.417 34.145 15.287 1.00 0.00 4 VAL A O 3
ATOM 1471 N N . ALA A 1 5 ? 32.811 32.492 13.789 1.00 0.00 5 ALA A N 3
ATOM 1472 C CA . ALA A 1 5 ? 33.611 33.233 12.812 1.00 0.00 5 ALA A CA 3
ATOM 1473 C C . ALA A 1 5 ? 34.910 33.849 13.386 1.00 0.00 5 ALA A C 3
ATOM 1474 O O . ALA A 1 5 ? 35.418 34.851 12.877 1.00 0.00 5 ALA A O 3
ATOM 1481 N N . ASP A 1 6 ? 35.455 33.231 14.445 1.00 0.00 6 ASP A N 3
ATOM 1482 C CA . ASP A 1 6 ? 36.729 33.554 15.116 1.00 0.00 6 ASP A CA 3
ATOM 1483 C C . ASP A 1 6 ? 36.891 34.989 15.677 1.00 0.00 6 ASP A C 3
ATOM 1484 O O . ASP A 1 6 ? 37.990 35.493 15.920 1.00 0.00 6 ASP A O 3
ATOM 1493 N N . LEU A 1 7 ? 35.765 35.660 15.867 1.00 0.00 7 LEU A N 3
ATOM 1494 C CA . LEU A 1 7 ? 35.636 37.081 16.266 1.00 0.00 7 LEU A CA 3
ATOM 1495 C C . LEU A 1 7 ? 36.160 37.478 17.654 1.00 0.00 7 LEU A C 3
ATOM 1496 O O . LEU A 1 7 ? 36.357 38.656 17.970 1.00 0.00 7 LEU A O 3
ATOM 1512 N N . ASN A 1 8 ? 36.396 36.458 18.450 1.00 0.00 8 ASN A N 3
ATOM 1513 C CA . ASN A 1 8 ? 37.074 36.406 19.725 1.00 0.00 8 ASN A CA 3
ATOM 1514 C C . ASN A 1 8 ? 36.540 37.448 20.717 1.00 0.00 8 ASN A C 3
ATOM 1515 O O . ASN A 1 8 ? 37.252 38.277 21.279 1.00 0.00 8 ASN A O 3
ATOM 1526 N N . ASN A 1 9 ? 35.218 37.412 20.849 1.00 0.00 9 ASN A N 3
ATOM 1527 C CA . ASN A 1 9 ? 34.388 38.302 21.677 1.00 0.00 9 ASN A CA 3
ATOM 1528 C C . ASN A 1 9 ? 34.749 38.319 23.179 1.00 0.00 9 ASN A C 3
ATOM 1529 O O . ASN A 1 9 ? 34.666 39.370 23.817 1.00 0.00 9 ASN A O 3
ATOM 1540 N N . MET A 1 10 ? 35.154 37.171 23.733 1.00 0.00 10 MET A N 3
ATOM 1541 C CA . MET A 1 10 ? 35.740 36.997 25.077 1.00 0.00 10 MET A CA 3
ATOM 1542 C C . MET A 1 10 ? 34.924 37.563 26.265 1.00 0.00 10 MET A C 3
ATOM 1543 O O . MET A 1 10 ? 35.456 38.269 27.130 1.00 0.00 10 MET A O 3
ATOM 1557 N N . SER A 1 11 ? 33.623 37.247 26.328 1.00 0.00 11 SER A N 3
ATOM 1558 C CA . SER A 1 11 ? 32.735 37.639 27.442 1.00 0.00 11 SER A CA 3
ATOM 1559 C C . SER A 1 11 ? 32.953 36.789 28.705 1.00 0.00 11 SER A C 3
ATOM 1560 O O . SER A 1 11 ? 33.098 35.570 28.636 1.00 0.00 11 SER A O 3
ATOM 1568 N N . GLU A 1 12 ? 32.923 37.410 29.888 1.00 0.00 12 GLU A N 3
ATOM 1569 C CA . GLU A 1 12 ? 33.317 36.758 31.150 1.00 0.00 12 GLU A CA 3
ATOM 1570 C C . GLU A 1 12 ? 32.387 35.605 31.585 1.00 0.00 12 GLU A C 3
ATOM 1571 O O . GLU A 1 12 ? 32.823 34.639 32.226 1.00 0.00 12 GLU A O 3
ATOM 1583 N N . LEU A 1 13 ? 31.107 35.696 31.212 1.00 0.00 13 LEU A N 3
ATOM 1584 C CA . LEU A 1 13 ? 30.008 34.814 31.626 1.00 0.00 13 LEU A CA 3
ATOM 1585 C C . LEU A 1 13 ? 29.629 33.722 30.602 1.00 0.00 13 LEU A C 3
ATOM 1586 O O . LEU A 1 13 ? 28.721 32.931 30.876 1.00 0.00 13 LEU A O 3
ATOM 1602 N N . GLY A 1 14 ? 30.300 33.663 29.444 1.00 0.00 14 GLY A N 3
ATOM 1603 C CA . GLY A 1 14 ? 29.938 32.797 28.313 1.00 0.00 14 GLY A CA 3
ATOM 1604 C C . GLY A 1 14 ? 30.394 31.330 28.385 1.00 0.00 14 GLY A C 3
ATOM 1605 O O . GLY A 1 14 ? 30.180 30.592 27.424 1.00 0.00 14 GLY A O 3
ATOM 1609 N N . CYS A 1 15 ? 31.031 30.890 29.475 1.00 0.00 15 CYS A N 3
ATOM 1610 C CA . CYS A 1 15 ? 31.693 29.581 29.583 1.00 0.00 15 CYS A CA 3
ATOM 1611 C C . CYS A 1 15 ? 31.286 28.748 30.827 1.00 0.00 15 CYS A C 3
ATOM 1612 O O . CYS A 1 15 ? 32.167 28.134 31.437 1.00 0.00 15 CYS A O 3
ATOM 1619 N N . PRO A 1 16 ? 30.005 28.685 31.252 1.00 0.00 16 PRO A N 3
ATOM 1620 C CA . PRO A 1 16 ? 29.615 28.051 32.521 1.00 0.00 16 PRO A CA 3
ATOM 1621 C C . PRO A 1 16 ? 30.015 26.575 32.671 1.00 0.00 16 PRO A C 3
ATOM 1622 O O . PRO A 1 16 ? 30.225 26.119 33.793 1.00 0.00 16 PRO A O 3
ATOM 1633 N N . PHE A 1 17 ? 30.183 25.837 31.568 1.00 0.00 17 PHE A N 3
ATOM 1634 C CA . PHE A 1 17 ? 30.643 24.438 31.562 1.00 0.00 17 PHE A CA 3
ATOM 1635 C C . PHE A 1 17 ? 32.001 24.241 30.870 1.00 0.00 17 PHE A C 3
ATOM 1636 O O . PHE A 1 17 ? 32.319 23.146 30.405 1.00 0.00 17 PHE A O 3
ATOM 1653 N N . ILE A 1 18 ? 32.822 25.296 30.843 1.00 0.00 18 ILE A N 3
ATOM 1654 C CA . ILE A 1 18 ? 34.206 25.302 30.333 1.00 0.00 18 ILE A CA 3
ATOM 1655 C C . ILE A 1 18 ? 35.161 26.003 31.319 1.00 0.00 18 ILE A C 3
ATOM 1656 O O . ILE A 1 18 ? 36.296 25.564 31.508 1.00 0.00 18 ILE A O 3
ATOM 1672 N N . GLU A 1 19 ? 34.709 27.062 32.001 1.00 0.00 19 GLU A N 3
ATOM 1673 C CA . GLU A 1 19 ? 35.564 27.960 32.793 1.00 0.00 19 GLU A CA 3
ATOM 1674 C C . GLU A 1 19 ? 36.247 27.245 33.966 1.00 0.00 19 GLU A C 3
ATOM 1675 O O . GLU A 1 19 ? 37.412 27.510 34.252 1.00 0.00 19 GLU A O 3
ATOM 1687 N N . LYS A 1 20 ? 35.549 26.285 34.582 1.00 0.00 20 LYS A N 3
ATOM 1688 C CA . LYS A 1 20 ? 35.988 25.482 35.733 1.00 0.00 20 LYS A CA 3
ATOM 1689 C C . LYS A 1 20 ? 37.117 24.503 35.422 1.00 0.00 20 LYS A C 3
ATOM 1690 O O . LYS A 1 20 ? 38.048 24.364 36.213 1.00 0.00 20 LYS A O 3
ATOM 1709 N N . TRP A 1 21 ? 37.073 23.847 34.262 1.00 0.00 21 TRP A N 3
ATOM 1710 C CA . TRP A 1 21 ? 38.166 22.973 33.808 1.00 0.00 21 TRP A CA 3
ATOM 1711 C C . TRP A 1 21 ? 39.395 23.822 33.454 1.00 0.00 21 TRP A C 3
ATOM 1712 O O . TRP A 1 21 ? 40.541 23.437 33.696 1.00 0.00 21 TRP A O 3
ATOM 1733 N N . CYS A 1 22 ? 39.130 25.008 32.896 1.00 0.00 22 CYS A N 3
ATOM 1734 C CA . CYS A 1 22 ? 40.149 25.971 32.481 1.00 0.00 22 CYS A CA 3
ATOM 1735 C C . CYS A 1 22 ? 40.847 26.653 33.668 1.00 0.00 22 CYS A C 3
ATOM 1736 O O . CYS A 1 22 ? 42.056 26.873 33.626 1.00 0.00 22 CYS A O 3
ATOM 1743 N N . GLU A 1 23 ? 40.119 26.907 34.759 1.00 0.00 23 GLU A N 3
ATOM 1744 C CA . GLU A 1 23 ? 40.646 27.524 35.982 1.00 0.00 23 GLU A CA 3
ATOM 1745 C C . GLU A 1 23 ? 41.838 26.739 36.554 1.00 0.00 23 GLU A C 3
ATOM 1746 O O . GLU A 1 23 ? 42.816 27.338 36.999 1.00 0.00 23 GLU A O 3
ATOM 1758 N N . ASP A 1 24 ? 41.795 25.407 36.446 1.00 0.00 24 ASP A N 3
ATOM 1759 C CA . ASP A 1 24 ? 42.848 24.480 36.868 1.00 0.00 24 ASP A CA 3
ATOM 1760 C C . ASP A 1 24 ? 43.957 24.277 35.818 1.00 0.00 24 ASP A C 3
ATOM 1761 O O . ASP A 1 24 ? 45.111 24.017 36.170 1.00 0.00 24 ASP A O 3
ATOM 1770 N N . HIS A 1 25 ? 43.636 24.387 34.524 1.00 0.00 25 HIS A N 3
ATOM 1771 C CA . HIS A 1 25 ? 44.609 24.329 33.420 1.00 0.00 25 HIS A CA 3
ATOM 1772 C C . HIS A 1 25 ? 45.508 25.560 33.459 1.00 0.00 25 HIS A C 3
ATOM 1773 O O . HIS A 1 25 ? 46.730 25.425 33.546 1.00 0.00 25 HIS A O 3
ATOM 1787 N N . CYS A 1 26 ? 44.918 26.754 33.448 1.00 0.00 26 CYS A N 3
ATOM 1788 C CA . CYS A 1 26 ? 45.694 27.982 33.474 1.00 0.00 26 CYS A CA 3
ATOM 1789 C C . CYS A 1 26 ? 46.495 28.123 34.775 1.00 0.00 26 CYS A C 3
ATOM 1790 O O . CYS A 1 26 ? 47.621 28.601 34.717 1.00 0.00 26 CYS A O 3
ATOM 1797 N N . GLU A 1 27 ? 46.013 27.598 35.906 1.00 0.00 27 GLU A N 3
ATOM 1798 C CA . GLU A 1 27 ? 46.780 27.528 37.164 1.00 0.00 27 GLU A CA 3
ATOM 1799 C C . GLU A 1 27 ? 48.056 26.667 37.041 1.00 0.00 27 GLU A C 3
ATOM 1800 O O . GLU A 1 27 ? 49.100 27.011 37.599 1.00 0.00 27 GLU A O 3
ATOM 1812 N N . SER A 1 28 ? 48.042 25.606 36.224 1.00 0.00 28 SER A N 3
ATOM 1813 C CA . SER A 1 28 ? 49.248 24.812 35.919 1.00 0.00 28 SER A CA 3
ATOM 1814 C C . SER A 1 28 ? 50.251 25.616 35.073 1.00 0.00 28 SER A C 3
ATOM 1815 O O . SER A 1 28 ? 51.465 25.476 35.207 1.00 0.00 28 SER A O 3
ATOM 1823 N N . LYS A 1 29 ? 49.728 26.522 34.237 1.00 0.00 29 LYS A N 3
ATOM 1824 C CA . LYS A 1 29 ? 50.422 27.569 33.465 1.00 0.00 29 LYS A CA 3
ATOM 1825 C C . LYS A 1 29 ? 50.696 28.855 34.280 1.00 0.00 29 LYS A C 3
ATOM 1826 O O . LYS A 1 29 ? 51.166 29.841 33.717 1.00 0.00 29 LYS A O 3
ATOM 1845 N N . LYS A 1 30 ? 50.347 28.887 35.575 1.00 0.00 30 LYS A N 3
ATOM 1846 C CA . LYS A 1 30 ? 50.315 30.063 36.484 1.00 0.00 30 LYS A CA 3
ATOM 1847 C C . LYS A 1 30 ? 49.532 31.293 35.974 1.00 0.00 30 LYS A C 3
ATOM 1848 O O . LYS A 1 30 ? 49.612 32.370 36.563 1.00 0.00 30 LYS A O 3
ATOM 1867 N N . GLN A 1 31 ? 48.764 31.143 34.899 1.00 0.00 31 GLN A N 3
ATOM 1868 C CA . GLN A 1 31 ? 47.795 32.123 34.401 1.00 0.00 31 GLN A CA 3
ATOM 1869 C C . GLN A 1 31 ? 46.410 31.961 35.040 1.00 0.00 31 GLN A C 3
ATOM 1870 O O . GLN A 1 31 ? 46.098 30.942 35.651 1.00 0.00 31 GLN A O 3
ATOM 1884 N N . VAL A 1 32 ? 45.551 32.963 34.880 1.00 0.00 32 VAL A N 3
ATOM 1885 C CA . VAL A 1 32 ? 44.206 32.974 35.478 1.00 0.00 32 VAL A CA 3
ATOM 1886 C C . VAL A 1 32 ? 43.160 32.197 34.660 1.00 0.00 32 VAL A C 3
ATOM 1887 O O . VAL A 1 32 ? 42.415 31.396 35.230 1.00 0.00 32 VAL A O 3
ATOM 1900 N N . GLY A 1 33 ? 43.113 32.399 33.340 1.00 0.00 33 GLY A N 3
ATOM 1901 C CA . GLY A 1 33 ? 42.110 31.829 32.425 1.00 0.00 33 GLY A CA 3
ATOM 1902 C C . GLY A 1 33 ? 40.930 32.763 32.111 1.00 0.00 33 GLY A C 3
ATOM 1903 O O . GLY A 1 33 ? 40.125 33.099 32.984 1.00 0.00 33 GLY A O 3
ATOM 1907 N N . LYS A 1 34 ? 40.817 33.155 30.838 1.00 0.00 34 LYS A N 3
ATOM 1908 C CA . LYS A 1 34 ? 39.778 33.997 30.232 1.00 0.00 34 LYS A CA 3
ATOM 1909 C C . LYS A 1 34 ? 38.851 33.169 29.331 1.00 0.00 34 LYS A C 3
ATOM 1910 O O . LYS A 1 34 ? 39.321 32.421 28.480 1.00 0.00 34 LYS A O 3
ATOM 1929 N N . CYS A 1 35 ? 37.541 33.322 29.482 1.00 0.00 35 CYS A N 3
ATOM 1930 C CA . CYS A 1 35 ? 36.534 32.739 28.597 1.00 0.00 35 CYS A CA 3
ATOM 1931 C C . CYS A 1 35 ? 36.546 33.391 27.204 1.00 0.00 35 CYS A C 3
ATOM 1932 O O . CYS A 1 35 ? 36.626 34.611 27.084 1.00 0.00 35 CYS A O 3
ATOM 1939 N N . GLU A 1 36 ? 36.395 32.588 26.149 1.00 0.00 36 GLU A N 3
ATOM 1940 C CA . GLU A 1 36 ? 36.148 33.059 24.780 1.00 0.00 36 GLU A CA 3
ATOM 1941 C C . GLU A 1 36 ? 34.907 32.414 24.144 1.00 0.00 36 GLU A C 3
ATOM 1942 O O . GLU A 1 36 ? 34.930 31.979 22.989 1.00 0.00 36 GLU A O 3
ATOM 1954 N N . ASN A 1 37 ? 33.809 32.406 24.910 1.00 0.00 37 ASN A N 3
ATOM 1955 C CA . ASN A 1 37 ? 32.421 32.018 24.586 1.00 0.00 37 ASN A CA 3
ATOM 1956 C C . ASN A 1 37 ? 32.200 30.548 24.155 1.00 0.00 37 ASN A C 3
ATOM 1957 O O . ASN A 1 37 ? 31.093 30.027 24.313 1.00 0.00 37 ASN A O 3
ATOM 1968 N N . PHE A 1 38 ? 33.231 29.869 23.649 1.00 0.00 38 PHE A N 3
ATOM 1969 C CA . PHE A 1 38 ? 33.182 28.532 23.035 1.00 0.00 38 PHE A CA 3
ATOM 1970 C C . PHE A 1 38 ? 34.461 27.726 23.315 1.00 0.00 38 PHE A C 3
ATOM 1971 O O . PHE A 1 38 ? 34.571 26.560 22.936 1.00 0.00 38 PHE A O 3
ATOM 1988 N N . ASP A 1 39 ? 35.429 28.367 23.969 1.00 0.00 39 ASP A N 3
ATOM 1989 C CA . ASP A 1 39 ? 36.701 27.851 24.430 1.00 0.00 39 ASP A CA 3
ATOM 1990 C C . ASP A 1 39 ? 37.162 28.799 25.560 1.00 0.00 39 ASP A C 3
ATOM 1991 O O . ASP A 1 39 ? 36.464 29.742 25.944 1.00 0.00 39 ASP A O 3
ATOM 2000 N N . CYS A 1 40 ? 38.356 28.567 26.069 1.00 0.00 40 CYS A N 3
ATOM 2001 C CA . CYS A 1 40 ? 39.056 29.363 27.072 1.00 0.00 40 CYS A CA 3
ATOM 2002 C C . CYS A 1 40 ? 40.471 29.729 26.578 1.00 0.00 40 CYS A C 3
ATOM 2003 O O . CYS A 1 40 ? 40.978 29.156 25.607 1.00 0.00 40 CYS A O 3
ATOM 2010 N N . SER A 1 41 ? 41.114 30.682 27.244 1.00 0.00 41 SER A N 3
ATOM 2011 C CA . SER A 1 41 ? 42.451 31.176 26.924 1.00 0.00 41 SER A CA 3
ATOM 2012 C C . SER A 1 41 ? 43.190 31.629 28.182 1.00 0.00 41 SER A C 3
ATOM 2013 O O . SER A 1 41 ? 42.706 32.484 28.921 1.00 0.00 41 SER A O 3
ATOM 2021 N N . CYS A 1 42 ? 44.370 31.080 28.450 1.00 0.00 42 CYS A N 3
ATOM 2022 C CA . CYS A 1 42 ? 45.255 31.593 29.494 1.00 0.00 42 CYS A CA 3
ATOM 2023 C C . CYS A 1 42 ? 45.961 32.844 28.960 1.00 0.00 42 CYS A C 3
ATOM 2024 O O . CYS A 1 42 ? 46.658 32.750 27.947 1.00 0.00 42 CYS A O 3
ATOM 2031 N N . VAL A 1 43 ? 45.811 33.999 29.616 1.00 0.00 43 VAL A N 3
ATOM 2032 C CA . VAL A 1 43 ? 46.457 35.244 29.160 1.00 0.00 43 VAL A CA 3
ATOM 2033 C C . VAL A 1 43 ? 47.426 35.774 30.208 1.00 0.00 43 VAL A C 3
ATOM 2034 O O . VAL A 1 43 ? 47.079 35.930 31.382 1.00 0.00 43 VAL A O 3
ATOM 2047 N N . LYS A 1 44 ? 48.664 36.033 29.779 1.00 0.00 44 LYS A N 3
ATOM 2048 C CA . LYS A 1 44 ? 49.724 36.629 30.603 1.00 0.00 44 LYS A CA 3
ATOM 2049 C C . LYS A 1 44 ? 49.464 38.132 30.782 1.00 0.00 44 LYS A C 3
ATOM 2050 O O . LYS A 1 44 ? 49.675 38.681 31.863 1.00 0.00 44 LYS A O 3
ATOM 2069 N N . LEU A 1 45 ? 48.939 38.771 29.733 1.00 0.00 45 LEU A N 3
ATOM 2070 C CA . LEU A 1 45 ? 48.531 40.189 29.678 1.00 0.00 45 LEU A CA 3
ATOM 2071 C C . LEU A 1 45 ? 47.080 40.400 30.189 1.00 0.00 45 LEU A C 3
ATOM 2072 O O . LEU A 1 45 ? 46.232 41.020 29.535 1.00 0.00 45 LEU A O 3
ATOM 2088 N N . GLY A 1 46 ? 46.771 39.832 31.359 1.00 0.00 46 GLY A N 3
ATOM 2089 C CA . GLY A 1 46 ? 45.454 39.903 31.999 1.00 0.00 46 GLY A CA 3
ATOM 2090 C C . GLY A 1 46 ? 45.114 41.289 32.563 1.00 0.00 46 GLY A C 3
ATOM 2091 O O . GLY A 1 46 ? 45.999 42.065 32.935 1.00 0.00 46 GLY A O 3
ATOM 2095 N N . GLY A 1 47 ? 43.822 41.614 32.634 1.00 0.00 47 GLY A N 3
ATOM 2096 C CA . GLY A 1 47 ? 43.304 42.875 33.180 1.00 0.00 47 GLY A CA 3
ATOM 2097 C C . GLY A 1 47 ? 41.820 43.082 32.862 1.00 0.00 47 GLY A C 3
ATOM 2098 O O . GLY A 1 47 ? 41.030 42.137 32.940 1.00 0.00 47 GLY A O 3
ATOM 2102 N N . LYS A 1 48 ? 41.434 44.306 32.484 1.00 0.00 48 LYS A N 3
ATOM 2103 C CA . LYS A 1 48 ? 40.084 44.651 32.000 1.00 0.00 48 LYS A CA 3
ATOM 2104 C C . LYS A 1 48 ? 39.808 44.106 30.600 1.00 0.00 48 LYS A C 3
ATOM 2105 O O . LYS A 1 48 ? 38.660 43.669 30.360 1.00 0.00 48 LYS A O 3
ATOM 2125 N N . ILE A 1 1 ? 37.216 32.918 14.454 1.00 0.00 1 ILE A N 4
ATOM 2126 C CA . ILE A 1 1 ? 38.398 32.666 13.600 1.00 0.00 1 ILE A CA 4
ATOM 2127 C C . ILE A 1 1 ? 38.245 33.277 12.207 1.00 0.00 1 ILE A C 4
ATOM 2128 O O . ILE A 1 1 ? 39.172 33.928 11.735 1.00 0.00 1 ILE A O 4
ATOM 2146 N N . ALA A 1 2 ? 37.110 33.082 11.524 1.00 0.00 2 ALA A N 4
ATOM 2147 C CA . ALA A 1 2 ? 36.894 33.553 10.150 1.00 0.00 2 ALA A CA 4
ATOM 2148 C C . ALA A 1 2 ? 36.726 35.084 10.019 1.00 0.00 2 ALA A C 4
ATOM 2149 O O . ALA A 1 2 ? 36.902 35.629 8.930 1.00 0.00 2 ALA A O 4
ATOM 2156 N N . GLY A 1 3 ? 36.391 35.786 11.105 1.00 0.00 3 GLY A N 4
ATOM 2157 C CA . GLY A 1 3 ? 36.218 37.237 11.149 1.00 0.00 3 GLY A CA 4
ATOM 2158 C C . GLY A 1 3 ? 36.610 37.775 12.523 1.00 0.00 3 GLY A C 4
ATOM 2159 O O . GLY A 1 3 ? 37.773 37.668 12.925 1.00 0.00 3 GLY A O 4
ATOM 2163 N N . VAL A 1 4 ? 35.640 38.329 13.252 1.00 0.00 4 VAL A N 4
ATOM 2164 C CA . VAL A 1 4 ? 35.798 38.812 14.639 1.00 0.00 4 VAL A CA 4
ATOM 2165 C C . VAL A 1 4 ? 34.647 38.346 15.539 1.00 0.00 4 VAL A C 4
ATOM 2166 O O . VAL A 1 4 ? 34.889 37.985 16.688 1.00 0.00 4 VAL A O 4
ATOM 2179 N N . ALA A 1 5 ? 33.407 38.335 15.035 1.00 0.00 5 ALA A N 4
ATOM 2180 C CA . ALA A 1 5 ? 32.182 37.931 15.739 1.00 0.00 5 ALA A CA 4
ATOM 2181 C C . ALA A 1 5 ? 31.895 38.686 17.066 1.00 0.00 5 ALA A C 4
ATOM 2182 O O . ALA A 1 5 ? 31.124 38.209 17.906 1.00 0.00 5 ALA A O 4
ATOM 2189 N N . ASP A 1 6 ? 32.464 39.885 17.222 1.00 0.00 6 ASP A N 4
ATOM 2190 C CA . ASP A 1 6 ? 32.559 40.712 18.436 1.00 0.00 6 ASP A CA 4
ATOM 2191 C C . ASP A 1 6 ? 33.364 40.092 19.606 1.00 0.00 6 ASP A C 4
ATOM 2192 O O . ASP A 1 6 ? 33.556 38.879 19.705 1.00 0.00 6 ASP A O 4
ATOM 2201 N N . LEU A 1 7 ? 33.878 40.939 20.503 1.00 0.00 7 LEU A N 4
ATOM 2202 C CA . LEU A 1 7 ? 34.851 40.596 21.559 1.00 0.00 7 LEU A CA 4
ATOM 2203 C C . LEU A 1 7 ? 34.297 39.854 22.781 1.00 0.00 7 LEU A C 4
ATOM 2204 O O . LEU A 1 7 ? 35.018 39.428 23.682 1.00 0.00 7 LEU A O 4
ATOM 2220 N N . ASN A 1 8 ? 32.990 39.714 22.793 1.00 0.00 8 ASN A N 4
ATOM 2221 C CA . ASN A 1 8 ? 32.158 39.223 23.891 1.00 0.00 8 ASN A CA 4
ATOM 2222 C C . ASN A 1 8 ? 32.352 37.726 24.214 1.00 0.00 8 ASN A C 4
ATOM 2223 O O . ASN A 1 8 ? 31.920 37.271 25.273 1.00 0.00 8 ASN A O 4
ATOM 2234 N N . ASN A 1 9 ? 33.005 36.965 23.327 1.00 0.00 9 ASN A N 4
ATOM 2235 C CA . ASN A 1 9 ? 33.388 35.565 23.580 1.00 0.00 9 ASN A CA 4
ATOM 2236 C C . ASN A 1 9 ? 34.481 35.442 24.657 1.00 0.00 9 ASN A C 4
ATOM 2237 O O . ASN A 1 9 ? 34.232 34.902 25.734 1.00 0.00 9 ASN A O 4
ATOM 2248 N N . MET A 1 10 ? 35.681 35.930 24.337 1.00 0.00 10 MET A N 4
ATOM 2249 C CA . MET A 1 10 ? 36.898 35.994 25.161 1.00 0.00 10 MET A CA 4
ATOM 2250 C C . MET A 1 10 ? 36.819 36.769 26.506 1.00 0.00 10 MET A C 4
ATOM 2251 O O . MET A 1 10 ? 37.585 37.710 26.728 1.00 0.00 10 MET A O 4
ATOM 2265 N N . SER A 1 11 ? 35.926 36.380 27.426 1.00 0.00 11 SER A N 4
ATOM 2266 C CA . SER A 1 11 ? 35.935 36.844 28.826 1.00 0.00 11 SER A CA 4
ATOM 2267 C C . SER A 1 11 ? 35.310 35.850 29.824 1.00 0.00 11 SER A C 4
ATOM 2268 O O . SER A 1 11 ? 36.054 35.122 30.479 1.00 0.00 11 SER A O 4
ATOM 2276 N N . GLU A 1 12 ? 33.978 35.781 29.968 1.00 0.00 12 GLU A N 4
ATOM 2277 C CA . GLU A 1 12 ? 33.341 35.039 31.080 1.00 0.00 12 GLU A CA 4
ATOM 2278 C C . GLU A 1 12 ? 31.955 34.426 30.791 1.00 0.00 12 GLU A C 4
ATOM 2279 O O . GLU A 1 12 ? 31.694 33.299 31.220 1.00 0.00 12 GLU A O 4
ATOM 2291 N N . LEU A 1 13 ? 31.067 35.125 30.074 1.00 0.00 13 LEU A N 4
ATOM 2292 C CA . LEU A 1 13 ? 29.636 34.782 29.979 1.00 0.00 13 LEU A CA 4
ATOM 2293 C C . LEU A 1 13 ? 29.308 33.407 29.359 1.00 0.00 13 LEU A C 4
ATOM 2294 O O . LEU A 1 13 ? 28.366 32.735 29.788 1.00 0.00 13 LEU A O 4
ATOM 2310 N N . GLY A 1 14 ? 30.057 32.979 28.344 1.00 0.00 14 GLY A N 4
ATOM 2311 C CA . GLY A 1 14 ? 29.729 31.804 27.532 1.00 0.00 14 GLY A CA 4
ATOM 2312 C C . GLY A 1 14 ? 30.099 30.438 28.120 1.00 0.00 14 GLY A C 4
ATOM 2313 O O . GLY A 1 14 ? 29.849 29.436 27.450 1.00 0.00 14 GLY A O 4
ATOM 2317 N N . CYS A 1 15 ? 30.693 30.355 29.318 1.00 0.00 15 CYS A N 4
ATOM 2318 C CA . CYS A 1 15 ? 31.281 29.111 29.847 1.00 0.00 15 CYS A CA 4
ATOM 2319 C C . CYS A 1 15 ? 30.910 28.778 31.322 1.00 0.00 15 CYS A C 4
ATOM 2320 O O . CYS A 1 15 ? 31.799 28.379 32.081 1.00 0.00 15 CYS A O 4
ATOM 2327 N N . PRO A 1 16 ? 29.640 28.908 31.768 1.00 0.00 16 PRO A N 4
ATOM 2328 C CA . PRO A 1 16 ? 29.244 28.854 33.186 1.00 0.00 16 PRO A CA 4
ATOM 2329 C C . PRO A 1 16 ? 29.536 27.548 33.949 1.00 0.00 16 PRO A C 4
ATOM 2330 O O . PRO A 1 16 ? 29.506 27.566 35.180 1.00 0.00 16 PRO A O 4
ATOM 2341 N N . PHE A 1 17 ? 29.827 26.424 33.288 1.00 0.00 17 PHE A N 4
ATOM 2342 C CA . PHE A 1 17 ? 30.301 25.185 33.934 1.00 0.00 17 PHE A CA 4
ATOM 2343 C C . PHE A 1 17 ? 31.593 24.617 33.316 1.00 0.00 17 PHE A C 4
ATOM 2344 O O . PHE A 1 17 ? 32.050 23.551 33.719 1.00 0.00 17 PHE A O 4
ATOM 2361 N N . ILE A 1 18 ? 32.219 25.332 32.378 1.00 0.00 18 ILE A N 4
ATOM 2362 C CA . ILE A 1 18 ? 33.550 25.006 31.838 1.00 0.00 18 ILE A CA 4
ATOM 2363 C C . ILE A 1 18 ? 34.628 25.963 32.382 1.00 0.00 18 ILE A C 4
ATOM 2364 O O . ILE A 1 18 ? 35.812 25.628 32.397 1.00 0.00 18 ILE A O 4
ATOM 2380 N N . GLU A 1 19 ? 34.238 27.124 32.925 1.00 0.00 19 GLU A N 4
ATOM 2381 C CA . GLU A 1 19 ? 35.129 28.042 33.656 1.00 0.00 19 GLU A CA 4
ATOM 2382 C C . GLU A 1 19 ? 35.940 27.322 34.749 1.00 0.00 19 GLU A C 4
ATOM 2383 O O . GLU A 1 19 ? 37.147 27.532 34.845 1.00 0.00 19 GLU A O 4
ATOM 2395 N N . LYS A 1 20 ? 35.325 26.376 35.472 1.00 0.00 20 LYS A N 4
ATOM 2396 C CA . LYS A 1 20 ? 35.962 25.507 36.481 1.00 0.00 20 LYS A CA 4
ATOM 2397 C C . LYS A 1 20 ? 37.185 24.732 35.962 1.00 0.00 20 LYS A C 4
ATOM 2398 O O . LYS A 1 20 ? 38.194 24.644 36.661 1.00 0.00 20 LYS A O 4
ATOM 2417 N N . TRP A 1 21 ? 37.119 24.185 34.748 1.00 0.00 21 TRP A N 4
ATOM 2418 C CA . TRP A 1 21 ? 38.212 23.438 34.111 1.00 0.00 21 TRP A CA 4
ATOM 2419 C C . TRP A 1 21 ? 39.255 24.345 33.446 1.00 0.00 21 TRP A C 4
ATOM 2420 O O . TRP A 1 21 ? 40.442 24.015 33.424 1.00 0.00 21 TRP A O 4
ATOM 2441 N N . CYS A 1 22 ? 38.825 25.486 32.898 1.00 0.00 22 CYS A N 4
ATOM 2442 C CA . CYS A 1 22 ? 39.727 26.460 32.259 1.00 0.00 22 CYS A CA 4
ATOM 2443 C C . CYS A 1 22 ? 40.588 27.196 33.298 1.00 0.00 22 CYS A C 4
ATOM 2444 O O . CYS A 1 22 ? 41.806 27.307 33.147 1.00 0.00 22 CYS A O 4
ATOM 2451 N N . GLU A 1 23 ? 39.982 27.600 34.417 1.00 0.00 23 GLU A N 4
ATOM 2452 C CA . GLU A 1 23 ? 40.666 28.252 35.536 1.00 0.00 23 GLU A CA 4
ATOM 2453 C C . GLU A 1 23 ? 41.737 27.346 36.183 1.00 0.00 23 GLU A C 4
ATOM 2454 O O . GLU A 1 23 ? 42.740 27.844 36.698 1.00 0.00 23 GLU A O 4
ATOM 2466 N N . ASP A 1 24 ? 41.546 26.021 36.125 1.00 0.00 24 ASP A N 4
ATOM 2467 C CA . ASP A 1 24 ? 42.479 25.000 36.630 1.00 0.00 24 ASP A CA 4
ATOM 2468 C C . ASP A 1 24 ? 43.623 24.672 35.647 1.00 0.00 24 ASP A C 4
ATOM 2469 O O . ASP A 1 24 ? 44.771 24.497 36.063 1.00 0.00 24 ASP A O 4
ATOM 2478 N N . HIS A 1 25 ? 43.334 24.631 34.343 1.00 0.00 25 HIS A N 4
ATOM 2479 C CA . HIS A 1 25 ? 44.338 24.433 33.285 1.00 0.00 25 HIS A CA 4
ATOM 2480 C C . HIS A 1 25 ? 45.290 25.621 33.250 1.00 0.00 25 HIS A C 4
ATOM 2481 O O . HIS A 1 25 ? 46.499 25.433 33.379 1.00 0.00 25 HIS A O 4
ATOM 2495 N N . CYS A 1 26 ? 44.770 26.847 33.167 1.00 0.00 26 CYS A N 4
ATOM 2496 C CA . CYS A 1 26 ? 45.626 28.025 33.174 1.00 0.00 26 CYS A CA 4
ATOM 2497 C C . CYS A 1 26 ? 46.384 28.180 34.508 1.00 0.00 26 CYS A C 4
ATOM 2498 O O . CYS A 1 26 ? 47.514 28.660 34.500 1.00 0.00 26 CYS A O 4
ATOM 2505 N N . GLU A 1 27 ? 45.858 27.677 35.632 1.00 0.00 27 GLU A N 4
ATOM 2506 C CA . GLU A 1 27 ? 46.616 27.576 36.895 1.00 0.00 27 GLU A CA 4
ATOM 2507 C C . GLU A 1 27 ? 47.842 26.647 36.775 1.00 0.00 27 GLU A C 4
ATOM 2508 O O . GLU A 1 27 ? 48.930 26.999 37.237 1.00 0.00 27 GLU A O 4
ATOM 2520 N N . SER A 1 28 ? 47.726 25.521 36.061 1.00 0.00 28 SER A N 4
ATOM 2521 C CA . SER A 1 28 ? 48.879 24.669 35.709 1.00 0.00 28 SER A CA 4
ATOM 2522 C C . SER A 1 28 ? 49.909 25.420 34.841 1.00 0.00 28 SER A C 4
ATOM 2523 O O . SER A 1 28 ? 51.119 25.232 34.995 1.00 0.00 28 SER A O 4
ATOM 2531 N N . LYS A 1 29 ? 49.453 26.345 33.982 1.00 0.00 29 LYS A N 4
ATOM 2532 C CA . LYS A 1 29 ? 50.297 27.226 33.149 1.00 0.00 29 LYS A CA 4
ATOM 2533 C C . LYS A 1 29 ? 50.860 28.462 33.876 1.00 0.00 29 LYS A C 4
ATOM 2534 O O . LYS A 1 29 ? 51.698 29.162 33.316 1.00 0.00 29 LYS A O 4
ATOM 2553 N N . LYS A 1 30 ? 50.413 28.734 35.108 1.00 0.00 30 LYS A N 4
ATOM 2554 C CA . LYS A 1 30 ? 50.634 29.989 35.875 1.00 0.00 30 LYS A CA 4
ATOM 2555 C C . LYS A 1 30 ? 50.082 31.242 35.157 1.00 0.00 30 LYS A C 4
ATOM 2556 O O . LYS A 1 30 ? 50.649 32.336 35.213 1.00 0.00 30 LYS A O 4
ATOM 2575 N N . GLN A 1 31 ? 48.960 31.065 34.464 1.00 0.00 31 GLN A N 4
ATOM 2576 C CA . GLN A 1 31 ? 48.107 32.099 33.860 1.00 0.00 31 GLN A CA 4
ATOM 2577 C C . GLN A 1 31 ? 46.775 32.252 34.603 1.00 0.00 31 GLN A C 4
ATOM 2578 O O . GLN A 1 31 ? 46.342 31.367 35.343 1.00 0.00 31 GLN A O 4
ATOM 2592 N N . VAL A 1 32 ? 46.103 33.386 34.379 1.00 0.00 32 VAL A N 4
ATOM 2593 C CA . VAL A 1 32 ? 44.819 33.700 35.037 1.00 0.00 32 VAL A CA 4
ATOM 2594 C C . VAL A 1 32 ? 43.692 32.807 34.502 1.00 0.00 32 VAL A C 4
ATOM 2595 O O . VAL A 1 32 ? 42.972 32.185 35.285 1.00 0.00 32 VAL A O 4
ATOM 2608 N N . GLY A 1 33 ? 43.586 32.696 33.172 1.00 0.00 33 GLY A N 4
ATOM 2609 C CA . GLY A 1 33 ? 42.537 31.947 32.466 1.00 0.00 33 GLY A CA 4
ATOM 2610 C C . GLY A 1 33 ? 41.191 32.672 32.357 1.00 0.00 33 GLY A C 4
ATOM 2611 O O . GLY A 1 33 ? 40.691 33.219 33.343 1.00 0.00 33 GLY A O 4
ATOM 2615 N N . LYS A 1 34 ? 40.588 32.648 31.163 1.00 0.00 34 LYS A N 4
ATOM 2616 C CA . LYS A 1 34 ? 39.237 33.159 30.865 1.00 0.00 34 LYS A CA 4
ATOM 2617 C C . LYS A 1 34 ? 38.539 32.318 29.789 1.00 0.00 34 LYS A C 4
ATOM 2618 O O . LYS A 1 34 ? 39.191 31.638 29.002 1.00 0.00 34 LYS A O 4
ATOM 2637 N N . CYS A 1 35 ? 37.216 32.396 29.742 1.00 0.00 35 CYS A N 4
ATOM 2638 C CA . CYS A 1 35 ? 36.349 31.790 28.736 1.00 0.00 35 CYS A CA 4
ATOM 2639 C C . CYS A 1 35 ? 36.594 32.387 27.347 1.00 0.00 35 CYS A C 4
ATOM 2640 O O . CYS A 1 35 ? 36.790 33.590 27.228 1.00 0.00 35 CYS A O 4
ATOM 2647 N N . GLU A 1 36 ? 36.535 31.569 26.292 1.00 0.00 36 GLU A N 4
ATOM 2648 C CA . GLU A 1 36 ? 36.494 32.043 24.897 1.00 0.00 36 GLU A CA 4
ATOM 2649 C C . GLU A 1 36 ? 35.541 31.155 24.079 1.00 0.00 36 GLU A C 4
ATOM 2650 O O . GLU A 1 36 ? 35.888 30.577 23.051 1.00 0.00 36 GLU A O 4
ATOM 2662 N N . ASN A 1 37 ? 34.316 30.994 24.594 1.00 0.00 37 ASN A N 4
ATOM 2663 C CA . ASN A 1 37 ? 33.262 30.160 24.008 1.00 0.00 37 ASN A CA 4
ATOM 2664 C C . ASN A 1 37 ? 33.773 28.738 23.704 1.00 0.00 37 ASN A C 4
ATOM 2665 O O . ASN A 1 37 ? 33.869 28.301 22.551 1.00 0.00 37 ASN A O 4
ATOM 2676 N N . PHE A 1 38 ? 34.152 28.054 24.786 1.00 0.00 38 PHE A N 4
ATOM 2677 C CA . PHE A 1 38 ? 34.687 26.687 24.853 1.00 0.00 38 PHE A CA 4
ATOM 2678 C C . PHE A 1 38 ? 36.156 26.546 24.412 1.00 0.00 38 PHE A C 4
ATOM 2679 O O . PHE A 1 38 ? 36.759 25.492 24.627 1.00 0.00 38 PHE A O 4
ATOM 2696 N N . ASP A 1 39 ? 36.787 27.610 23.899 1.00 0.00 39 ASP A N 4
ATOM 2697 C CA . ASP A 1 39 ? 38.217 27.580 23.539 1.00 0.00 39 ASP A CA 4
ATOM 2698 C C . ASP A 1 39 ? 39.198 27.740 24.705 1.00 0.00 39 ASP A C 4
ATOM 2699 O O . ASP A 1 39 ? 40.318 27.226 24.614 1.00 0.00 39 ASP A O 4
ATOM 2708 N N . CYS A 1 40 ? 38.774 28.435 25.768 1.00 0.00 40 CYS A N 4
ATOM 2709 C CA . CYS A 1 40 ? 39.580 28.936 26.897 1.00 0.00 40 CYS A CA 4
ATOM 2710 C C . CYS A 1 40 ? 40.740 29.850 26.428 1.00 0.00 40 CYS A C 4
ATOM 2711 O O . CYS A 1 40 ? 41.232 29.771 25.298 1.00 0.00 40 CYS A O 4
ATOM 2718 N N . SER A 1 41 ? 41.181 30.764 27.287 1.00 0.00 41 SER A N 4
ATOM 2719 C CA . SER A 1 41 ? 42.211 31.757 26.976 1.00 0.00 41 SER A CA 4
ATOM 2720 C C . SER A 1 41 ? 43.081 32.025 28.204 1.00 0.00 41 SER A C 4
ATOM 2721 O O . SER A 1 41 ? 42.676 32.705 29.149 1.00 0.00 41 SER A O 4
ATOM 2729 N N . CYS A 1 42 ? 44.274 31.433 28.232 1.00 0.00 42 CYS A N 4
ATOM 2730 C CA . CYS A 1 42 ? 45.232 31.608 29.323 1.00 0.00 42 CYS A CA 4
ATOM 2731 C C . CYS A 1 42 ? 46.005 32.921 29.157 1.00 0.00 42 CYS A C 4
ATOM 2732 O O . CYS A 1 42 ? 47.104 32.963 28.607 1.00 0.00 42 CYS A O 4
ATOM 2739 N N . VAL A 1 43 ? 45.419 34.006 29.659 1.00 0.00 43 VAL A N 4
ATOM 2740 C CA . VAL A 1 43 ? 46.035 35.340 29.679 1.00 0.00 43 VAL A CA 4
ATOM 2741 C C . VAL A 1 43 ? 47.075 35.436 30.803 1.00 0.00 43 VAL A C 4
ATOM 2742 O O . VAL A 1 43 ? 46.888 34.902 31.903 1.00 0.00 43 VAL A O 4
ATOM 2755 N N . LYS A 1 44 ? 48.197 36.096 30.505 1.00 0.00 44 LYS A N 4
ATOM 2756 C CA . LYS A 1 44 ? 49.407 36.155 31.335 1.00 0.00 44 LYS A CA 4
ATOM 2757 C C . LYS A 1 44 ? 49.347 37.386 32.240 1.00 0.00 44 LYS A C 4
ATOM 2758 O O . LYS A 1 44 ? 49.450 37.266 33.458 1.00 0.00 44 LYS A O 4
ATOM 2777 N N . LEU A 1 45 ? 49.072 38.545 31.635 1.00 0.00 45 LEU A N 4
ATOM 2778 C CA . LEU A 1 45 ? 48.884 39.839 32.314 1.00 0.00 45 LEU A CA 4
ATOM 2779 C C . LEU A 1 45 ? 47.519 39.976 33.019 1.00 0.00 45 LEU A C 4
ATOM 2780 O O . LEU A 1 45 ? 47.395 40.732 33.988 1.00 0.00 45 LEU A O 4
ATOM 2796 N N . GLY A 1 46 ? 46.508 39.230 32.568 1.00 0.00 46 GLY A N 4
ATOM 2797 C CA . GLY A 1 46 ? 45.155 39.230 33.138 1.00 0.00 46 GLY A CA 4
ATOM 2798 C C . GLY A 1 46 ? 44.155 40.110 32.378 1.00 0.00 46 GLY A C 4
ATOM 2799 O O . GLY A 1 46 ? 44.171 40.164 31.142 1.00 0.00 46 GLY A O 4
ATOM 2803 N N . GLY A 1 47 ? 43.276 40.779 33.127 1.00 0.00 47 GLY A N 4
ATOM 2804 C CA . GLY A 1 47 ? 42.184 41.615 32.615 1.00 0.00 47 GLY A CA 4
ATOM 2805 C C . GLY A 1 47 ? 40.925 40.833 32.210 1.00 0.00 47 GLY A C 4
ATOM 2806 O O . GLY A 1 47 ? 41.016 39.711 31.702 1.00 0.00 47 GLY A O 4
ATOM 2810 N N . LYS A 1 48 ? 39.740 41.409 32.452 1.00 0.00 48 LYS A N 4
ATOM 2811 C CA . LYS A 1 48 ? 38.423 40.835 32.123 1.00 0.00 48 LYS A CA 4
ATOM 2812 C C . LYS A 1 48 ? 38.104 40.817 30.630 1.00 0.00 48 LYS A C 4
ATOM 2813 O O . LYS A 1 48 ? 38.056 39.715 30.047 1.00 0.00 48 LYS A O 4
ATOM 2833 N N . ILE A 1 1 ? 42.718 21.192 7.312 1.00 0.00 1 ILE A N 5
ATOM 2834 C CA . ILE A 1 1 ? 42.958 22.144 8.418 1.00 0.00 1 ILE A CA 5
ATOM 2835 C C . ILE A 1 1 ? 42.090 23.382 8.206 1.00 0.00 1 ILE A C 5
ATOM 2836 O O . ILE A 1 1 ? 42.418 24.223 7.368 1.00 0.00 1 ILE A O 5
ATOM 2854 N N . ALA A 1 2 ? 40.988 23.512 8.951 1.00 0.00 2 ALA A N 5
ATOM 2855 C CA . ALA A 1 2 ? 40.083 24.657 8.831 1.00 0.00 2 ALA A CA 5
ATOM 2856 C C . ALA A 1 2 ? 40.739 25.971 9.302 1.00 0.00 2 ALA A C 5
ATOM 2857 O O . ALA A 1 2 ? 40.693 26.972 8.586 1.00 0.00 2 ALA A O 5
ATOM 2864 N N . GLY A 1 3 ? 41.388 25.976 10.471 1.00 0.00 3 GLY A N 5
ATOM 2865 C CA . GLY A 1 3 ? 42.115 27.140 11.001 1.00 0.00 3 GLY A CA 5
ATOM 2866 C C . GLY A 1 3 ? 41.239 28.349 11.367 1.00 0.00 3 GLY A C 5
ATOM 2867 O O . GLY A 1 3 ? 41.742 29.475 11.373 1.00 0.00 3 GLY A O 5
ATOM 2871 N N . VAL A 1 4 ? 39.939 28.142 11.624 1.00 0.00 4 VAL A N 5
ATOM 2872 C CA . VAL A 1 4 ? 38.897 29.140 11.866 1.00 0.00 4 VAL A CA 5
ATOM 2873 C C . VAL A 1 4 ? 37.800 28.558 12.774 1.00 0.00 4 VAL A C 5
ATOM 2874 O O . VAL A 1 4 ? 37.588 27.340 12.812 1.00 0.00 4 VAL A O 5
ATOM 2887 N N . ALA A 1 5 ? 37.102 29.429 13.501 1.00 0.00 5 ALA A N 5
ATOM 2888 C CA . ALA A 1 5 ? 35.954 29.081 14.356 1.00 0.00 5 ALA A CA 5
ATOM 2889 C C . ALA A 1 5 ? 34.903 30.187 14.620 1.00 0.00 5 ALA A C 5
ATOM 2890 O O . ALA A 1 5 ? 33.943 29.969 15.358 1.00 0.00 5 ALA A O 5
ATOM 2897 N N . ASP A 1 6 ? 35.038 31.351 13.991 1.00 0.00 6 ASP A N 5
ATOM 2898 C CA . ASP A 1 6 ? 34.178 32.554 14.073 1.00 0.00 6 ASP A CA 5
ATOM 2899 C C . ASP A 1 6 ? 34.020 33.300 15.417 1.00 0.00 6 ASP A C 5
ATOM 2900 O O . ASP A 1 6 ? 33.384 34.358 15.491 1.00 0.00 6 ASP A O 5
ATOM 2909 N N . LEU A 1 7 ? 34.655 32.808 16.470 1.00 0.00 7 LEU A N 5
ATOM 2910 C CA . LEU A 1 7 ? 34.749 33.503 17.769 1.00 0.00 7 LEU A CA 5
ATOM 2911 C C . LEU A 1 7 ? 35.440 34.870 17.606 1.00 0.00 7 LEU A C 5
ATOM 2912 O O . LEU A 1 7 ? 36.479 34.979 16.952 1.00 0.00 7 LEU A O 5
ATOM 2928 N N . ASN A 1 8 ? 34.870 35.912 18.204 1.00 0.00 8 ASN A N 5
ATOM 2929 C CA . ASN A 1 8 ? 35.235 37.305 17.979 1.00 0.00 8 ASN A CA 5
ATOM 2930 C C . ASN A 1 8 ? 35.470 38.140 19.250 1.00 0.00 8 ASN A C 5
ATOM 2931 O O . ASN A 1 8 ? 36.268 39.076 19.209 1.00 0.00 8 ASN A O 5
ATOM 2942 N N . ASN A 1 9 ? 34.785 37.846 20.359 1.00 0.00 9 ASN A N 5
ATOM 2943 C CA . ASN A 1 9 ? 34.766 38.725 21.534 1.00 0.00 9 ASN A CA 5
ATOM 2944 C C . ASN A 1 9 ? 35.889 38.420 22.543 1.00 0.00 9 ASN A C 5
ATOM 2945 O O . ASN A 1 9 ? 36.702 39.299 22.830 1.00 0.00 9 ASN A O 5
ATOM 2956 N N . MET A 1 10 ? 35.934 37.192 23.082 1.00 0.00 10 MET A N 5
ATOM 2957 C CA . MET A 1 10 ? 36.935 36.678 24.037 1.00 0.00 10 MET A CA 5
ATOM 2958 C C . MET A 1 10 ? 37.306 37.623 25.208 1.00 0.00 10 MET A C 5
ATOM 2959 O O . MET A 1 10 ? 38.443 37.630 25.684 1.00 0.00 10 MET A O 5
ATOM 2973 N N . SER A 1 11 ? 36.348 38.427 25.679 1.00 0.00 11 SER A N 5
ATOM 2974 C CA . SER A 1 11 ? 36.525 39.412 26.752 1.00 0.00 11 SER A CA 5
ATOM 2975 C C . SER A 1 11 ? 35.207 39.648 27.493 1.00 0.00 11 SER A C 5
ATOM 2976 O O . SER A 1 11 ? 34.156 39.780 26.863 1.00 0.00 11 SER A O 5
ATOM 2984 N N . GLU A 1 12 ? 35.263 39.671 28.828 1.00 0.00 12 GLU A N 5
ATOM 2985 C CA . GLU A 1 12 ? 34.154 39.857 29.781 1.00 0.00 12 GLU A CA 5
ATOM 2986 C C . GLU A 1 12 ? 32.911 38.952 29.580 1.00 0.00 12 GLU A C 5
ATOM 2987 O O . GLU A 1 12 ? 31.815 39.291 30.036 1.00 0.00 12 GLU A O 5
ATOM 2999 N N . LEU A 1 13 ? 33.069 37.787 28.936 1.00 0.00 13 LEU A N 5
ATOM 3000 C CA . LEU A 1 13 ? 31.999 36.831 28.599 1.00 0.00 13 LEU A CA 5
ATOM 3001 C C . LEU A 1 13 ? 31.478 36.013 29.798 1.00 0.00 13 LEU A C 5
ATOM 3002 O O . LEU A 1 13 ? 32.075 35.999 30.881 1.00 0.00 13 LEU A O 5
ATOM 3018 N N . GLY A 1 14 ? 30.378 35.284 29.579 1.00 0.00 14 GLY A N 5
ATOM 3019 C CA . GLY A 1 14 ? 29.808 34.298 30.503 1.00 0.00 14 GLY A CA 5
ATOM 3020 C C . GLY A 1 14 ? 29.933 32.867 29.965 1.00 0.00 14 GLY A C 5
ATOM 3021 O O . GLY A 1 14 ? 29.410 32.551 28.892 1.00 0.00 14 GLY A O 5
ATOM 3025 N N . CYS A 1 15 ? 30.601 31.981 30.712 1.00 0.00 15 CYS A N 5
ATOM 3026 C CA . CYS A 1 15 ? 30.787 30.574 30.331 1.00 0.00 15 CYS A CA 5
ATOM 3027 C C . CYS A 1 15 ? 30.678 29.618 31.548 1.00 0.00 15 CYS A C 5
ATOM 3028 O O . CYS A 1 15 ? 31.681 28.991 31.911 1.00 0.00 15 CYS A O 5
ATOM 3035 N N . PRO A 1 16 ? 29.501 29.495 32.204 1.00 0.00 16 PRO A N 5
ATOM 3036 C CA . PRO A 1 16 ? 29.348 28.789 33.481 1.00 0.00 16 PRO A CA 5
ATOM 3037 C C . PRO A 1 16 ? 29.935 27.374 33.544 1.00 0.00 16 PRO A C 5
ATOM 3038 O O . PRO A 1 16 ? 30.560 27.039 34.552 1.00 0.00 16 PRO A O 5
ATOM 3049 N N . PHE A 1 17 ? 29.782 26.543 32.505 1.00 0.00 17 PHE A N 5
ATOM 3050 C CA . PHE A 1 17 ? 30.306 25.170 32.542 1.00 0.00 17 PHE A CA 5
ATOM 3051 C C . PHE A 1 17 ? 31.760 25.055 32.058 1.00 0.00 17 PHE A C 5
ATOM 3052 O O . PHE A 1 17 ? 32.375 24.014 32.260 1.00 0.00 17 PHE A O 5
ATOM 3069 N N . ILE A 1 18 ? 32.334 26.095 31.447 1.00 0.00 18 ILE A N 5
ATOM 3070 C CA . ILE A 1 18 ? 33.691 26.060 30.865 1.00 0.00 18 ILE A CA 5
ATOM 3071 C C . ILE A 1 18 ? 34.730 26.747 31.758 1.00 0.00 18 ILE A C 5
ATOM 3072 O O . ILE A 1 18 ? 35.865 26.281 31.849 1.00 0.00 18 ILE A O 5
ATOM 3088 N N . GLU A 1 19 ? 34.349 27.806 32.478 1.00 0.00 19 GLU A N 5
ATOM 3089 C CA . GLU A 1 19 ? 35.269 28.609 33.308 1.00 0.00 19 GLU A CA 5
ATOM 3090 C C . GLU A 1 19 ? 36.008 27.779 34.371 1.00 0.00 19 GLU A C 5
ATOM 3091 O O . GLU A 1 19 ? 37.167 28.051 34.690 1.00 0.00 19 GLU A O 5
ATOM 3103 N N . LYS A 1 20 ? 35.350 26.719 34.855 1.00 0.00 20 LYS A N 5
ATOM 3104 C CA . LYS A 1 20 ? 35.864 25.728 35.802 1.00 0.00 20 LYS A CA 5
ATOM 3105 C C . LYS A 1 20 ? 37.046 24.920 35.264 1.00 0.00 20 LYS A C 5
ATOM 3106 O O . LYS A 1 20 ? 37.977 24.641 36.020 1.00 0.00 20 LYS A O 5
ATOM 3125 N N . TRP A 1 21 ? 37.053 24.592 33.971 1.00 0.00 21 TRP A N 5
ATOM 3126 C CA . TRP A 1 21 ? 38.194 23.954 33.304 1.00 0.00 21 TRP A CA 5
ATOM 3127 C C . TRP A 1 21 ? 39.323 24.965 33.067 1.00 0.00 21 TRP A C 5
ATOM 3128 O O . TRP A 1 21 ? 40.491 24.667 33.309 1.00 0.00 21 TRP A O 5
ATOM 3149 N N . CYS A 1 22 ? 38.974 26.191 32.661 1.00 0.00 22 CYS A N 5
ATOM 3150 C CA . CYS A 1 22 ? 39.944 27.264 32.405 1.00 0.00 22 CYS A CA 5
ATOM 3151 C C . CYS A 1 22 ? 40.717 27.664 33.666 1.00 0.00 22 CYS A C 5
ATOM 3152 O O . CYS A 1 22 ? 41.926 27.891 33.614 1.00 0.00 22 CYS A O 5
ATOM 3159 N N . GLU A 1 23 ? 40.030 27.710 34.809 1.00 0.00 23 GLU A N 5
ATOM 3160 C CA . GLU A 1 23 ? 40.634 27.984 36.110 1.00 0.00 23 GLU A CA 5
ATOM 3161 C C . GLU A 1 23 ? 41.639 26.897 36.537 1.00 0.00 23 GLU A C 5
ATOM 3162 O O . GLU A 1 23 ? 42.600 27.211 37.236 1.00 0.00 23 GLU A O 5
ATOM 3174 N N . ASP A 1 24 ? 41.475 25.652 36.078 1.00 0.00 24 ASP A N 5
ATOM 3175 C CA . ASP A 1 24 ? 42.398 24.537 36.339 1.00 0.00 24 ASP A CA 5
ATOM 3176 C C . ASP A 1 24 ? 43.587 24.517 35.359 1.00 0.00 24 ASP A C 5
ATOM 3177 O O . ASP A 1 24 ? 44.749 24.496 35.771 1.00 0.00 24 ASP A O 5
ATOM 3186 N N . HIS A 1 25 ? 43.312 24.548 34.054 1.00 0.00 25 HIS A N 5
ATOM 3187 C CA . HIS A 1 25 ? 44.333 24.418 33.007 1.00 0.00 25 HIS A CA 5
ATOM 3188 C C . HIS A 1 25 ? 45.254 25.632 33.001 1.00 0.00 25 HIS A C 5
ATOM 3189 O O . HIS A 1 25 ? 46.465 25.464 33.118 1.00 0.00 25 HIS A O 5
ATOM 3203 N N . CYS A 1 26 ? 44.717 26.853 32.947 1.00 0.00 26 CYS A N 5
ATOM 3204 C CA . CYS A 1 26 ? 45.574 28.033 32.971 1.00 0.00 26 CYS A CA 5
ATOM 3205 C C . CYS A 1 26 ? 46.370 28.120 34.292 1.00 0.00 26 CYS A C 5
ATOM 3206 O O . CYS A 1 26 ? 47.528 28.521 34.252 1.00 0.00 26 CYS A O 5
ATOM 3213 N N . GLU A 1 27 ? 45.835 27.637 35.425 1.00 0.00 27 GLU A N 5
ATOM 3214 C CA . GLU A 1 27 ? 46.585 27.548 36.700 1.00 0.00 27 GLU A CA 5
ATOM 3215 C C . GLU A 1 27 ? 47.787 26.591 36.616 1.00 0.00 27 GLU A C 5
ATOM 3216 O O . GLU A 1 27 ? 48.865 26.908 37.120 1.00 0.00 27 GLU A O 5
ATOM 3228 N N . SER A 1 28 ? 47.650 25.459 35.918 1.00 0.00 28 SER A N 5
ATOM 3229 C CA . SER A 1 28 ? 48.777 24.563 35.597 1.00 0.00 28 SER A CA 5
ATOM 3230 C C . SER A 1 28 ? 49.846 25.275 34.753 1.00 0.00 28 SER A C 5
ATOM 3231 O O . SER A 1 28 ? 51.045 25.056 34.928 1.00 0.00 28 SER A O 5
ATOM 3239 N N . LYS A 1 29 ? 49.436 26.208 33.885 1.00 0.00 29 LYS A N 5
ATOM 3240 C CA . LYS A 1 29 ? 50.324 27.052 33.067 1.00 0.00 29 LYS A CA 5
ATOM 3241 C C . LYS A 1 29 ? 50.799 28.344 33.768 1.00 0.00 29 LYS A C 5
ATOM 3242 O O . LYS A 1 29 ? 51.437 29.180 33.131 1.00 0.00 29 LYS A O 5
ATOM 3261 N N . LYS A 1 30 ? 50.489 28.544 35.059 1.00 0.00 30 LYS A N 5
ATOM 3262 C CA . LYS A 1 30 ? 50.705 29.792 35.838 1.00 0.00 30 LYS A CA 5
ATOM 3263 C C . LYS A 1 30 ? 49.996 31.043 35.276 1.00 0.00 30 LYS A C 5
ATOM 3264 O O . LYS A 1 30 ? 50.338 32.176 35.609 1.00 0.00 30 LYS A O 5
ATOM 3283 N N . GLN A 1 31 ? 49.029 30.858 34.380 1.00 0.00 31 GLN A N 5
ATOM 3284 C CA . GLN A 1 31 ? 48.086 31.870 33.900 1.00 0.00 31 GLN A CA 5
ATOM 3285 C C . GLN A 1 31 ? 46.825 31.953 34.780 1.00 0.00 31 GLN A C 5
ATOM 3286 O O . GLN A 1 31 ? 46.501 31.042 35.545 1.00 0.00 31 GLN A O 5
ATOM 3300 N N . VAL A 1 32 ? 46.085 33.060 34.667 1.00 0.00 32 VAL A N 5
ATOM 3301 C CA . VAL A 1 32 ? 44.845 33.295 35.441 1.00 0.00 32 VAL A CA 5
ATOM 3302 C C . VAL A 1 32 ? 43.645 32.587 34.802 1.00 0.00 32 VAL A C 5
ATOM 3303 O O . VAL A 1 32 ? 42.861 31.923 35.484 1.00 0.00 32 VAL A O 5
ATOM 3316 N N . GLY A 1 33 ? 43.540 32.681 33.472 1.00 0.00 33 GLY A N 5
ATOM 3317 C CA . GLY A 1 33 ? 42.424 32.149 32.683 1.00 0.00 33 GLY A CA 5
ATOM 3318 C C . GLY A 1 33 ? 41.240 33.111 32.505 1.00 0.00 33 GLY A C 5
ATOM 3319 O O . GLY A 1 33 ? 40.910 33.916 33.376 1.00 0.00 33 GLY A O 5
ATOM 3323 N N . LYS A 1 34 ? 40.615 32.993 31.331 1.00 0.00 34 LYS A N 5
ATOM 3324 C CA . LYS A 1 34 ? 39.436 33.695 30.794 1.00 0.00 34 LYS A CA 5
ATOM 3325 C C . LYS A 1 34 ? 38.744 32.737 29.803 1.00 0.00 34 LYS A C 5
ATOM 3326 O O . LYS A 1 34 ? 39.369 31.755 29.400 1.00 0.00 34 LYS A O 5
ATOM 3345 N N . CYS A 1 35 ? 37.497 32.979 29.389 1.00 0.00 35 CYS A N 5
ATOM 3346 C CA . CYS A 1 35 ? 36.761 32.083 28.482 1.00 0.00 35 CYS A CA 5
ATOM 3347 C C . CYS A 1 35 ? 36.468 32.713 27.110 1.00 0.00 35 CYS A C 5
ATOM 3348 O O . CYS A 1 35 ? 36.327 33.930 26.981 1.00 0.00 35 CYS A O 5
ATOM 3355 N N . GLU A 1 36 ? 36.346 31.862 26.089 1.00 0.00 36 GLU A N 5
ATOM 3356 C CA . GLU A 1 36 ? 35.967 32.195 24.708 1.00 0.00 36 GLU A CA 5
ATOM 3357 C C . GLU A 1 36 ? 34.825 31.279 24.221 1.00 0.00 36 GLU A C 5
ATOM 3358 O O . GLU A 1 36 ? 34.912 30.630 23.179 1.00 0.00 36 GLU A O 5
ATOM 3370 N N . ASN A 1 37 ? 33.755 31.204 25.025 1.00 0.00 37 ASN A N 5
ATOM 3371 C CA . ASN A 1 37 ? 32.468 30.521 24.781 1.00 0.00 37 ASN A CA 5
ATOM 3372 C C . ASN A 1 37 ? 32.484 28.989 24.550 1.00 0.00 37 ASN A C 5
ATOM 3373 O O . ASN A 1 37 ? 31.411 28.374 24.575 1.00 0.00 37 ASN A O 5
ATOM 3384 N N . PHE A 1 38 ? 33.648 28.361 24.365 1.00 0.00 38 PHE A N 5
ATOM 3385 C CA . PHE A 1 38 ? 33.799 26.927 24.078 1.00 0.00 38 PHE A CA 5
ATOM 3386 C C . PHE A 1 38 ? 35.158 26.406 24.566 1.00 0.00 38 PHE A C 5
ATOM 3387 O O . PHE A 1 38 ? 35.241 25.330 25.159 1.00 0.00 38 PHE A O 5
ATOM 3404 N N . ASP A 1 39 ? 36.200 27.224 24.396 1.00 0.00 39 ASP A N 5
ATOM 3405 C CA . ASP A 1 39 ? 37.522 27.029 24.981 1.00 0.00 39 ASP A CA 5
ATOM 3406 C C . ASP A 1 39 ? 37.857 28.212 25.917 1.00 0.00 39 ASP A C 5
ATOM 3407 O O . ASP A 1 39 ? 37.051 29.118 26.160 1.00 0.00 39 ASP A O 5
ATOM 3416 N N . CYS A 1 40 ? 39.063 28.182 26.456 1.00 0.00 40 CYS A N 5
ATOM 3417 C CA . CYS A 1 40 ? 39.672 29.157 27.344 1.00 0.00 40 CYS A CA 5
ATOM 3418 C C . CYS A 1 40 ? 40.660 30.075 26.608 1.00 0.00 40 CYS A C 5
ATOM 3419 O O . CYS A 1 40 ? 41.110 29.797 25.495 1.00 0.00 40 CYS A O 5
ATOM 3426 N N . SER A 1 41 ? 41.051 31.151 27.282 1.00 0.00 41 SER A N 5
ATOM 3427 C CA . SER A 1 41 ? 42.108 32.073 26.884 1.00 0.00 41 SER A CA 5
ATOM 3428 C C . SER A 1 41 ? 42.989 32.357 28.105 1.00 0.00 41 SER A C 5
ATOM 3429 O O . SER A 1 41 ? 42.535 32.951 29.085 1.00 0.00 41 SER A O 5
ATOM 3437 N N . CYS A 1 42 ? 44.225 31.859 28.112 1.00 0.00 42 CYS A N 5
ATOM 3438 C CA . CYS A 1 42 ? 45.101 31.953 29.282 1.00 0.00 42 CYS A CA 5
ATOM 3439 C C . CYS A 1 42 ? 45.876 33.280 29.306 1.00 0.00 42 CYS A C 5
ATOM 3440 O O . CYS A 1 42 ? 46.968 33.397 28.751 1.00 0.00 42 CYS A O 5
ATOM 3447 N N . VAL A 1 43 ? 45.311 34.283 29.982 1.00 0.00 43 VAL A N 5
ATOM 3448 C CA . VAL A 1 43 ? 45.980 35.560 30.281 1.00 0.00 43 VAL A CA 5
ATOM 3449 C C . VAL A 1 43 ? 47.014 35.359 31.395 1.00 0.00 43 VAL A C 5
ATOM 3450 O O . VAL A 1 43 ? 46.738 34.669 32.382 1.00 0.00 43 VAL A O 5
ATOM 3463 N N . LYS A 1 44 ? 48.225 35.892 31.203 1.00 0.00 44 LYS A N 5
ATOM 3464 C CA . LYS A 1 44 ? 49.389 35.707 32.085 1.00 0.00 44 LYS A CA 5
ATOM 3465 C C . LYS A 1 44 ? 49.363 36.733 33.220 1.00 0.00 44 LYS A C 5
ATOM 3466 O O . LYS A 1 44 ? 49.550 36.392 34.391 1.00 0.00 44 LYS A O 5
ATOM 3485 N N . LEU A 1 45 ? 49.077 37.981 32.852 1.00 0.00 45 LEU A N 5
ATOM 3486 C CA . LEU A 1 45 ? 48.891 39.124 33.745 1.00 0.00 45 LEU A CA 5
ATOM 3487 C C . LEU A 1 45 ? 47.640 38.967 34.623 1.00 0.00 45 LEU A C 5
ATOM 3488 O O . LEU A 1 45 ? 46.645 38.358 34.222 1.00 0.00 45 LEU A O 5
ATOM 3504 N N . GLY A 1 46 ? 47.667 39.582 35.805 1.00 0.00 46 GLY A N 5
ATOM 3505 C CA . GLY A 1 46 ? 46.529 39.619 36.722 1.00 0.00 46 GLY A CA 5
ATOM 3506 C C . GLY A 1 46 ? 46.651 40.695 37.805 1.00 0.00 46 GLY A C 5
ATOM 3507 O O . GLY A 1 46 ? 47.749 41.157 38.117 1.00 0.00 46 GLY A O 5
ATOM 3511 N N . GLY A 1 47 ? 45.508 41.083 38.372 1.00 0.00 47 GLY A N 5
ATOM 3512 C CA . GLY A 1 47 ? 45.373 42.120 39.398 1.00 0.00 47 GLY A CA 5
ATOM 3513 C C . GLY A 1 47 ? 44.005 42.813 39.361 1.00 0.00 47 GLY A C 5
ATOM 3514 O O . GLY A 1 47 ? 43.355 42.841 38.313 1.00 0.00 47 GLY A O 5
ATOM 3518 N N . LYS A 1 48 ? 43.566 43.366 40.496 1.00 0.00 48 LYS A N 5
ATOM 3519 C CA . LYS A 1 48 ? 42.325 44.144 40.648 1.00 0.00 48 LYS A CA 5
ATOM 3520 C C . LYS A 1 48 ? 42.244 45.325 39.689 1.00 0.00 48 LYS A C 5
ATOM 3521 O O . LYS A 1 48 ? 43.224 46.105 39.606 1.00 0.00 48 LYS A O 5
ATOM 3541 N N . ILE A 1 1 ? 13.690 31.919 19.527 1.00 0.00 1 ILE A N 6
ATOM 3542 C CA . ILE A 1 1 ? 14.625 32.836 18.838 1.00 0.00 1 ILE A CA 6
ATOM 3543 C C . ILE A 1 1 ? 15.310 32.100 17.681 1.00 0.00 1 ILE A C 6
ATOM 3544 O O . ILE A 1 1 ? 16.214 31.295 17.914 1.00 0.00 1 ILE A O 6
ATOM 3562 N N . ALA A 1 2 ? 14.920 32.382 16.434 1.00 0.00 2 ALA A N 6
ATOM 3563 C CA . ALA A 1 2 ? 15.459 31.742 15.223 1.00 0.00 2 ALA A CA 6
ATOM 3564 C C . ALA A 1 2 ? 16.926 32.120 14.915 1.00 0.00 2 ALA A C 6
ATOM 3565 O O . ALA A 1 2 ? 17.690 31.299 14.401 1.00 0.00 2 ALA A O 6
ATOM 3572 N N . GLY A 1 3 ? 17.344 33.336 15.287 1.00 0.00 3 GLY A N 6
ATOM 3573 C CA . GLY A 1 3 ? 18.748 33.772 15.271 1.00 0.00 3 GLY A CA 6
ATOM 3574 C C . GLY A 1 3 ? 19.574 33.289 16.473 1.00 0.00 3 GLY A C 6
ATOM 3575 O O . GLY A 1 3 ? 20.699 33.743 16.665 1.00 0.00 3 GLY A O 6
ATOM 3579 N N . VAL A 1 4 ? 19.009 32.399 17.301 1.00 0.00 4 VAL A N 6
ATOM 3580 C CA . VAL A 1 4 ? 19.588 31.725 18.483 1.00 0.00 4 VAL A CA 6
ATOM 3581 C C . VAL A 1 4 ? 19.981 32.637 19.657 1.00 0.00 4 VAL A C 6
ATOM 3582 O O . VAL A 1 4 ? 19.530 32.406 20.781 1.00 0.00 4 VAL A O 6
ATOM 3595 N N . ALA A 1 5 ? 20.800 33.661 19.417 1.00 0.00 5 ALA A N 6
ATOM 3596 C CA . ALA A 1 5 ? 21.251 34.690 20.363 1.00 0.00 5 ALA A CA 6
ATOM 3597 C C . ALA A 1 5 ? 21.975 34.206 21.639 1.00 0.00 5 ALA A C 6
ATOM 3598 O O . ALA A 1 5 ? 22.125 34.968 22.595 1.00 0.00 5 ALA A O 6
ATOM 3605 N N . ASP A 1 6 ? 22.458 32.961 21.657 1.00 0.00 6 ASP A N 6
ATOM 3606 C CA . ASP A 1 6 ? 23.364 32.480 22.711 1.00 0.00 6 ASP A CA 6
ATOM 3607 C C . ASP A 1 6 ? 24.755 33.107 22.522 1.00 0.00 6 ASP A C 6
ATOM 3608 O O . ASP A 1 6 ? 25.248 33.223 21.393 1.00 0.00 6 ASP A O 6
ATOM 3617 N N . LEU A 1 7 ? 25.421 33.477 23.617 1.00 0.00 7 LEU A N 6
ATOM 3618 C CA . LEU A 1 7 ? 26.783 34.010 23.548 1.00 0.00 7 LEU A CA 6
ATOM 3619 C C . LEU A 1 7 ? 27.739 32.901 23.088 1.00 0.00 7 LEU A C 6
ATOM 3620 O O . LEU A 1 7 ? 27.706 31.770 23.588 1.00 0.00 7 LEU A O 6
ATOM 3636 N N . ASN A 1 8 ? 28.561 33.229 22.095 1.00 0.00 8 ASN A N 6
ATOM 3637 C CA . ASN A 1 8 ? 29.341 32.306 21.275 1.00 0.00 8 ASN A CA 6
ATOM 3638 C C . ASN A 1 8 ? 30.867 32.507 21.277 1.00 0.00 8 ASN A C 6
ATOM 3639 O O . ASN A 1 8 ? 31.560 31.733 20.615 1.00 0.00 8 ASN A O 6
ATOM 3650 N N . ASN A 1 9 ? 31.387 33.530 21.959 1.00 0.00 9 ASN A N 6
ATOM 3651 C CA . ASN A 1 9 ? 32.763 34.009 21.818 1.00 0.00 9 ASN A CA 6
ATOM 3652 C C . ASN A 1 9 ? 33.522 34.158 23.159 1.00 0.00 9 ASN A C 6
ATOM 3653 O O . ASN A 1 9 ? 33.172 33.564 24.179 1.00 0.00 9 ASN A O 6
ATOM 3664 N N . MET A 1 10 ? 34.593 34.953 23.141 1.00 0.00 10 MET A N 6
ATOM 3665 C CA . MET A 1 10 ? 35.393 35.452 24.273 1.00 0.00 10 MET A CA 6
ATOM 3666 C C . MET A 1 10 ? 34.599 36.288 25.298 1.00 0.00 10 MET A C 6
ATOM 3667 O O . MET A 1 10 ? 34.734 37.510 25.371 1.00 0.00 10 MET A O 6
ATOM 3681 N N . SER A 1 11 ? 33.767 35.627 26.104 1.00 0.00 11 SER A N 6
ATOM 3682 C CA . SER A 1 11 ? 33.108 36.203 27.286 1.00 0.00 11 SER A CA 6
ATOM 3683 C C . SER A 1 11 ? 32.714 35.126 28.310 1.00 0.00 11 SER A C 6
ATOM 3684 O O . SER A 1 11 ? 32.737 33.925 28.021 1.00 0.00 11 SER A O 6
ATOM 3692 N N . GLU A 1 12 ? 32.367 35.553 29.528 1.00 0.00 12 GLU A N 6
ATOM 3693 C CA . GLU A 1 12 ? 31.982 34.687 30.650 1.00 0.00 12 GLU A CA 6
ATOM 3694 C C . GLU A 1 12 ? 30.523 34.194 30.589 1.00 0.00 12 GLU A C 6
ATOM 3695 O O . GLU A 1 12 ? 30.135 33.268 31.307 1.00 0.00 12 GLU A O 6
ATOM 3707 N N . LEU A 1 13 ? 29.697 34.807 29.740 1.00 0.00 13 LEU A N 6
ATOM 3708 C CA . LEU A 1 13 ? 28.298 34.424 29.544 1.00 0.00 13 LEU A CA 6
ATOM 3709 C C . LEU A 1 13 ? 28.200 33.047 28.865 1.00 0.00 13 LEU A C 6
ATOM 3710 O O . LEU A 1 13 ? 28.927 32.746 27.916 1.00 0.00 13 LEU A O 6
ATOM 3726 N N . GLY A 1 14 ? 27.321 32.187 29.380 1.00 0.00 14 GLY A N 6
ATOM 3727 C CA . GLY A 1 14 ? 27.118 30.798 28.947 1.00 0.00 14 GLY A CA 6
ATOM 3728 C C . GLY A 1 14 ? 28.238 29.811 29.317 1.00 0.00 14 GLY A C 6
ATOM 3729 O O . GLY A 1 14 ? 27.990 28.605 29.320 1.00 0.00 14 GLY A O 6
ATOM 3733 N N . CYS A 1 15 ? 29.446 30.282 29.658 1.00 0.00 15 CYS A N 6
ATOM 3734 C CA . CYS A 1 15 ? 30.598 29.435 29.986 1.00 0.00 15 CYS A CA 6
ATOM 3735 C C . CYS A 1 15 ? 30.685 28.814 31.417 1.00 0.00 15 CYS A C 6
ATOM 3736 O O . CYS A 1 15 ? 31.664 28.096 31.642 1.00 0.00 15 CYS A O 6
ATOM 3743 N N . PRO A 1 16 ? 29.754 28.982 32.398 1.00 0.00 16 PRO A N 6
ATOM 3744 C CA . PRO A 1 16 ? 29.935 28.438 33.755 1.00 0.00 16 PRO A CA 6
ATOM 3745 C C . PRO A 1 16 ? 30.280 26.949 33.861 1.00 0.00 16 PRO A C 6
ATOM 3746 O O . PRO A 1 16 ? 31.037 26.579 34.757 1.00 0.00 16 PRO A O 6
ATOM 3757 N N . PHE A 1 17 ? 29.799 26.075 32.967 1.00 0.00 17 PHE A N 6
ATOM 3758 C CA . PHE A 1 17 ? 30.149 24.648 33.056 1.00 0.00 17 PHE A CA 6
ATOM 3759 C C . PHE A 1 17 ? 31.603 24.347 32.623 1.00 0.00 17 PHE A C 6
ATOM 3760 O O . PHE A 1 17 ? 32.070 23.225 32.817 1.00 0.00 17 PHE A O 6
ATOM 3777 N N . ILE A 1 18 ? 32.323 25.348 32.095 1.00 0.00 18 ILE A N 6
ATOM 3778 C CA . ILE A 1 18 ? 33.674 25.262 31.525 1.00 0.00 18 ILE A CA 6
ATOM 3779 C C . ILE A 1 18 ? 34.732 25.995 32.368 1.00 0.00 18 ILE A C 6
ATOM 3780 O O . ILE A 1 18 ? 35.888 25.573 32.386 1.00 0.00 18 ILE A O 6
ATOM 3796 N N . GLU A 1 19 ? 34.378 27.061 33.106 1.00 0.00 19 GLU A N 6
ATOM 3797 C CA . GLU A 1 19 ? 35.369 27.860 33.863 1.00 0.00 19 GLU A CA 6
ATOM 3798 C C . GLU A 1 19 ? 36.173 27.006 34.870 1.00 0.00 19 GLU A C 6
ATOM 3799 O O . GLU A 1 19 ? 37.371 27.212 35.037 1.00 0.00 19 GLU A O 6
ATOM 3811 N N . LYS A 1 20 ? 35.547 25.958 35.419 1.00 0.00 20 LYS A N 6
ATOM 3812 C CA . LYS A 1 20 ? 36.136 24.875 36.237 1.00 0.00 20 LYS A CA 6
ATOM 3813 C C . LYS A 1 20 ? 37.333 24.138 35.625 1.00 0.00 20 LYS A C 6
ATOM 3814 O O . LYS A 1 20 ? 38.230 23.716 36.365 1.00 0.00 20 LYS A O 6
ATOM 3833 N N . TRP A 1 21 ? 37.358 23.979 34.303 1.00 0.00 21 TRP A N 6
ATOM 3834 C CA . TRP A 1 21 ? 38.464 23.375 33.552 1.00 0.00 21 TRP A CA 6
ATOM 3835 C C . TRP A 1 21 ? 39.530 24.419 33.202 1.00 0.00 21 TRP A C 6
ATOM 3836 O O . TRP A 1 21 ? 40.730 24.164 33.282 1.00 0.00 21 TRP A O 6
ATOM 3857 N N . CYS A 1 22 ? 39.079 25.623 32.845 1.00 0.00 22 CYS A N 6
ATOM 3858 C CA . CYS A 1 22 ? 39.938 26.723 32.396 1.00 0.00 22 CYS A CA 6
ATOM 3859 C C . CYS A 1 22 ? 40.794 27.299 33.545 1.00 0.00 22 CYS A C 6
ATOM 3860 O O . CYS A 1 22 ? 42.005 27.475 33.411 1.00 0.00 22 CYS A O 6
ATOM 3867 N N . GLU A 1 23 ? 40.183 27.487 34.716 1.00 0.00 23 GLU A N 6
ATOM 3868 C CA . GLU A 1 23 ? 40.816 27.924 35.971 1.00 0.00 23 GLU A CA 6
ATOM 3869 C C . GLU A 1 23 ? 41.607 26.799 36.687 1.00 0.00 23 GLU A C 6
ATOM 3870 O O . GLU A 1 23 ? 42.137 27.009 37.780 1.00 0.00 23 GLU A O 6
ATOM 3882 N N . ASP A 1 24 ? 41.703 25.612 36.073 1.00 0.00 24 ASP A N 6
ATOM 3883 C CA . ASP A 1 24 ? 42.580 24.493 36.463 1.00 0.00 24 ASP A CA 6
ATOM 3884 C C . ASP A 1 24 ? 43.773 24.351 35.496 1.00 0.00 24 ASP A C 6
ATOM 3885 O O . ASP A 1 24 ? 44.930 24.272 35.916 1.00 0.00 24 ASP A O 6
ATOM 3894 N N . HIS A 1 25 ? 43.501 24.385 34.187 1.00 0.00 25 HIS A N 6
ATOM 3895 C CA . HIS A 1 25 ? 44.502 24.356 33.116 1.00 0.00 25 HIS A CA 6
ATOM 3896 C C . HIS A 1 25 ? 45.404 25.581 33.205 1.00 0.00 25 HIS A C 6
ATOM 3897 O O . HIS A 1 25 ? 46.595 25.434 33.473 1.00 0.00 25 HIS A O 6
ATOM 3911 N N . CYS A 1 26 ? 44.860 26.791 33.071 1.00 0.00 26 CYS A N 6
ATOM 3912 C CA . CYS A 1 26 ? 45.692 27.989 33.106 1.00 0.00 26 CYS A CA 6
ATOM 3913 C C . CYS A 1 26 ? 46.339 28.209 34.481 1.00 0.00 26 CYS A C 6
ATOM 3914 O O . CYS A 1 26 ? 47.440 28.742 34.527 1.00 0.00 26 CYS A O 6
ATOM 3921 N N . GLU A 1 27 ? 45.754 27.712 35.577 1.00 0.00 27 GLU A N 6
ATOM 3922 C CA . GLU A 1 27 ? 46.406 27.729 36.902 1.00 0.00 27 GLU A CA 6
ATOM 3923 C C . GLU A 1 27 ? 47.641 26.815 36.948 1.00 0.00 27 GLU A C 6
ATOM 3924 O O . GLU A 1 27 ? 48.677 27.170 37.509 1.00 0.00 27 GLU A O 6
ATOM 3936 N N . SER A 1 28 ? 47.576 25.668 36.272 1.00 0.00 28 SER A N 6
ATOM 3937 C CA . SER A 1 28 ? 48.737 24.798 36.042 1.00 0.00 28 SER A CA 6
ATOM 3938 C C . SER A 1 28 ? 49.800 25.486 35.168 1.00 0.00 28 SER A C 6
ATOM 3939 O O . SER A 1 28 ? 50.995 25.261 35.349 1.00 0.00 28 SER A O 6
ATOM 3947 N N . LYS A 1 29 ? 49.385 26.392 34.269 1.00 0.00 29 LYS A N 6
ATOM 3948 C CA . LYS A 1 29 ? 50.251 27.288 33.481 1.00 0.00 29 LYS A CA 6
ATOM 3949 C C . LYS A 1 29 ? 50.626 28.598 34.211 1.00 0.00 29 LYS A C 6
ATOM 3950 O O . LYS A 1 29 ? 51.315 29.435 33.635 1.00 0.00 29 LYS A O 6
ATOM 3969 N N . LYS A 1 30 ? 50.145 28.819 35.439 1.00 0.00 30 LYS A N 6
ATOM 3970 C CA . LYS A 1 30 ? 50.213 30.084 36.216 1.00 0.00 30 LYS A CA 6
ATOM 3971 C C . LYS A 1 30 ? 49.683 31.346 35.497 1.00 0.00 30 LYS A C 6
ATOM 3972 O O . LYS A 1 30 ? 50.050 32.469 35.843 1.00 0.00 30 LYS A O 6
ATOM 3991 N N . GLN A 1 31 ? 48.822 31.158 34.496 1.00 0.00 31 GLN A N 6
ATOM 3992 C CA . GLN A 1 31 ? 48.006 32.175 33.817 1.00 0.00 31 GLN A CA 6
ATOM 3993 C C . GLN A 1 31 ? 46.578 32.291 34.394 1.00 0.00 31 GLN A C 6
ATOM 3994 O O . GLN A 1 31 ? 46.103 31.407 35.108 1.00 0.00 31 GLN A O 6
ATOM 4008 N N . VAL A 1 32 ? 45.851 33.356 34.031 1.00 0.00 32 VAL A N 6
ATOM 4009 C CA . VAL A 1 32 ? 44.509 33.673 34.569 1.00 0.00 32 VAL A CA 6
ATOM 4010 C C . VAL A 1 32 ? 43.429 32.657 34.174 1.00 0.00 32 VAL A C 6
ATOM 4011 O O . VAL A 1 32 ? 42.711 32.167 35.048 1.00 0.00 32 VAL A O 6
ATOM 4024 N N . GLY A 1 33 ? 43.305 32.331 32.882 1.00 0.00 33 GLY A N 6
ATOM 4025 C CA . GLY A 1 33 ? 42.223 31.493 32.339 1.00 0.00 33 GLY A CA 6
ATOM 4026 C C . GLY A 1 33 ? 40.874 32.209 32.199 1.00 0.00 33 GLY A C 6
ATOM 4027 O O . GLY A 1 33 ? 40.036 32.156 33.102 1.00 0.00 33 GLY A O 6
ATOM 4031 N N . LYS A 1 34 ? 40.657 32.863 31.052 1.00 0.00 34 LYS A N 6
ATOM 4032 C CA . LYS A 1 34 ? 39.394 33.476 30.609 1.00 0.00 34 LYS A CA 6
ATOM 4033 C C . LYS A 1 34 ? 38.624 32.513 29.696 1.00 0.00 34 LYS A C 6
ATOM 4034 O O . LYS A 1 34 ? 39.255 31.761 28.957 1.00 0.00 34 LYS A O 6
ATOM 4053 N N . CYS A 1 35 ? 37.291 32.544 29.680 1.00 0.00 35 CYS A N 6
ATOM 4054 C CA . CYS A 1 35 ? 36.516 31.717 28.747 1.00 0.00 35 CYS A CA 6
ATOM 4055 C C . CYS A 1 35 ? 36.553 32.294 27.328 1.00 0.00 35 CYS A C 6
ATOM 4056 O O . CYS A 1 35 ? 36.403 33.505 27.153 1.00 0.00 35 CYS A O 6
ATOM 4063 N N . GLU A 1 36 ? 36.667 31.430 26.319 1.00 0.00 36 GLU A N 6
ATOM 4064 C CA . GLU A 1 36 ? 36.459 31.812 24.916 1.00 0.00 36 GLU A CA 6
ATOM 4065 C C . GLU A 1 36 ? 35.769 30.691 24.136 1.00 0.00 36 GLU A C 6
ATOM 4066 O O . GLU A 1 36 ? 36.369 29.646 23.892 1.00 0.00 36 GLU A O 6
ATOM 4078 N N . ASN A 1 37 ? 34.514 30.907 23.733 1.00 0.00 37 ASN A N 6
ATOM 4079 C CA . ASN A 1 37 ? 33.772 30.037 22.802 1.00 0.00 37 ASN A CA 6
ATOM 4080 C C . ASN A 1 37 ? 33.437 28.656 23.410 1.00 0.00 37 ASN A C 6
ATOM 4081 O O . ASN A 1 37 ? 33.373 27.647 22.701 1.00 0.00 37 ASN A O 6
ATOM 4092 N N . PHE A 1 38 ? 33.268 28.603 24.737 1.00 0.00 38 PHE A N 6
ATOM 4093 C CA . PHE A 1 38 ? 33.137 27.404 25.570 1.00 0.00 38 PHE A CA 6
ATOM 4094 C C . PHE A 1 38 ? 34.406 26.534 25.587 1.00 0.00 38 PHE A C 6
ATOM 4095 O O . PHE A 1 38 ? 34.385 25.328 25.856 1.00 0.00 38 PHE A O 6
ATOM 4112 N N . ASP A 1 39 ? 35.515 27.181 25.263 1.00 0.00 39 ASP A N 6
ATOM 4113 C CA . ASP A 1 39 ? 36.881 26.743 25.502 1.00 0.00 39 ASP A CA 6
ATOM 4114 C C . ASP A 1 39 ? 37.497 27.720 26.533 1.00 0.00 39 ASP A C 6
ATOM 4115 O O . ASP A 1 39 ? 36.870 28.028 27.551 1.00 0.00 39 ASP A O 6
ATOM 4124 N N . CYS A 1 40 ? 38.692 28.243 26.285 1.00 0.00 40 CYS A N 6
ATOM 4125 C CA . CYS A 1 40 ? 39.513 28.957 27.266 1.00 0.00 40 CYS A CA 6
ATOM 4126 C C . CYS A 1 40 ? 40.693 29.688 26.597 1.00 0.00 40 CYS A C 6
ATOM 4127 O O . CYS A 1 40 ? 41.125 29.291 25.513 1.00 0.00 40 CYS A O 6
ATOM 4134 N N . SER A 1 41 ? 41.255 30.702 27.262 1.00 0.00 41 SER A N 6
ATOM 4135 C CA . SER A 1 41 ? 42.511 31.374 26.895 1.00 0.00 41 SER A CA 6
ATOM 4136 C C . SER A 1 41 ? 43.334 31.740 28.136 1.00 0.00 41 SER A C 6
ATOM 4137 O O . SER A 1 41 ? 42.830 32.351 29.088 1.00 0.00 41 SER A O 6
ATOM 4145 N N . CYS A 1 42 ? 44.616 31.368 28.136 1.00 0.00 42 CYS A N 6
ATOM 4146 C CA . CYS A 1 42 ? 45.548 31.641 29.224 1.00 0.00 42 CYS A CA 6
ATOM 4147 C C . CYS A 1 42 ? 46.244 33.001 29.034 1.00 0.00 42 CYS A C 6
ATOM 4148 O O . CYS A 1 42 ? 47.373 33.083 28.545 1.00 0.00 42 CYS A O 6
ATOM 4155 N N . VAL A 1 43 ? 45.581 34.080 29.465 1.00 0.00 43 VAL A N 6
ATOM 4156 C CA . VAL A 1 43 ? 46.198 35.417 29.516 1.00 0.00 43 VAL A CA 6
ATOM 4157 C C . VAL A 1 43 ? 47.195 35.483 30.677 1.00 0.00 43 VAL A C 6
ATOM 4158 O O . VAL A 1 43 ? 46.942 34.951 31.766 1.00 0.00 43 VAL A O 6
ATOM 4171 N N . LYS A 1 44 ? 48.364 36.071 30.414 1.00 0.00 44 LYS A N 6
ATOM 4172 C CA . LYS A 1 44 ? 49.538 36.053 31.300 1.00 0.00 44 LYS A CA 6
ATOM 4173 C C . LYS A 1 44 ? 49.484 37.200 32.305 1.00 0.00 44 LYS A C 6
ATOM 4174 O O . LYS A 1 44 ? 49.716 36.980 33.495 1.00 0.00 44 LYS A O 6
ATOM 4193 N N . LEU A 1 45 ? 49.070 38.380 31.845 1.00 0.00 45 LEU A N 6
ATOM 4194 C CA . LEU A 1 45 ? 48.769 39.549 32.682 1.00 0.00 45 LEU A CA 6
ATOM 4195 C C . LEU A 1 45 ? 47.719 39.186 33.749 1.00 0.00 45 LEU A C 6
ATOM 4196 O O . LEU A 1 45 ? 46.649 38.669 33.424 1.00 0.00 45 LEU A O 6
ATOM 4212 N N . GLY A 1 46 ? 48.055 39.426 35.020 1.00 0.00 46 GLY A N 6
ATOM 4213 C CA . GLY A 1 46 ? 47.313 38.962 36.199 1.00 0.00 46 GLY A CA 6
ATOM 4214 C C . GLY A 1 46 ? 45.848 39.406 36.333 1.00 0.00 46 GLY A C 6
ATOM 4215 O O . GLY A 1 46 ? 45.361 40.313 35.650 1.00 0.00 46 GLY A O 6
ATOM 4219 N N . GLY A 1 47 ? 45.144 38.734 37.248 1.00 0.00 47 GLY A N 6
ATOM 4220 C CA . GLY A 1 47 ? 43.743 38.988 37.599 1.00 0.00 47 GLY A CA 6
ATOM 4221 C C . GLY A 1 47 ? 43.531 40.256 38.440 1.00 0.00 47 GLY A C 6
ATOM 4222 O O . GLY A 1 47 ? 44.424 41.099 38.548 1.00 0.00 47 GLY A O 6
ATOM 4226 N N . LYS A 1 48 ? 42.338 40.390 39.034 1.00 0.00 48 LYS A N 6
ATOM 4227 C CA . LYS A 1 48 ? 41.947 41.532 39.885 1.00 0.00 48 LYS A CA 6
ATOM 4228 C C . LYS A 1 48 ? 42.803 41.601 41.155 1.00 0.00 48 LYS A C 6
ATOM 4229 O O . LYS A 1 48 ? 43.607 42.552 41.296 1.00 0.00 48 LYS A O 6
ATOM 4249 N N . ILE A 1 1 ? 31.005 24.448 15.362 1.00 0.00 1 ILE A N 7
ATOM 4250 C CA . ILE A 1 1 ? 31.924 25.594 15.181 1.00 0.00 1 ILE A CA 7
ATOM 4251 C C . ILE A 1 1 ? 33.327 25.093 14.853 1.00 0.00 1 ILE A C 7
ATOM 4252 O O . ILE A 1 1 ? 33.930 24.357 15.638 1.00 0.00 1 ILE A O 7
ATOM 4270 N N . ALA A 1 2 ? 33.873 25.556 13.725 1.00 0.00 2 ALA A N 7
ATOM 4271 C CA . ALA A 1 2 ? 35.275 25.375 13.335 1.00 0.00 2 ALA A CA 7
ATOM 4272 C C . ALA A 1 2 ? 35.871 26.559 12.531 1.00 0.00 2 ALA A C 7
ATOM 4273 O O . ALA A 1 2 ? 37.079 26.568 12.278 1.00 0.00 2 ALA A O 7
ATOM 4280 N N . GLY A 1 3 ? 35.070 27.557 12.136 1.00 0.00 3 GLY A N 7
ATOM 4281 C CA . GLY A 1 3 ? 35.485 28.667 11.264 1.00 0.00 3 GLY A CA 7
ATOM 4282 C C . GLY A 1 3 ? 36.369 29.745 11.908 1.00 0.00 3 GLY A C 7
ATOM 4283 O O . GLY A 1 3 ? 37.070 30.457 11.189 1.00 0.00 3 GLY A O 7
ATOM 4287 N N . VAL A 1 4 ? 36.365 29.866 13.239 1.00 0.00 4 VAL A N 7
ATOM 4288 C CA . VAL A 1 4 ? 37.107 30.872 13.997 1.00 0.00 4 VAL A CA 7
ATOM 4289 C C . VAL A 1 4 ? 38.612 30.791 13.756 1.00 0.00 4 VAL A C 7
ATOM 4290 O O . VAL A 1 4 ? 39.245 29.734 13.800 1.00 0.00 4 VAL A O 7
ATOM 4303 N N . ALA A 1 5 ? 39.163 31.968 13.498 1.00 0.00 5 ALA A N 7
ATOM 4304 C CA . ALA A 1 5 ? 40.568 32.208 13.154 1.00 0.00 5 ALA A CA 7
ATOM 4305 C C . ALA A 1 5 ? 41.143 33.547 13.674 1.00 0.00 5 ALA A C 7
ATOM 4306 O O . ALA A 1 5 ? 42.199 33.999 13.218 1.00 0.00 5 ALA A O 7
ATOM 4313 N N . ASP A 1 6 ? 40.450 34.162 14.630 1.00 0.00 6 ASP A N 7
ATOM 4314 C CA . ASP A 1 6 ? 40.854 35.366 15.378 1.00 0.00 6 ASP A CA 7
ATOM 4315 C C . ASP A 1 6 ? 41.563 34.997 16.709 1.00 0.00 6 ASP A C 7
ATOM 4316 O O . ASP A 1 6 ? 41.752 33.816 17.023 1.00 0.00 6 ASP A O 7
ATOM 4325 N N . LEU A 1 7 ? 41.978 36.002 17.484 1.00 0.00 7 LEU A N 7
ATOM 4326 C CA . LEU A 1 7 ? 42.635 35.890 18.796 1.00 0.00 7 LEU A CA 7
ATOM 4327 C C . LEU A 1 7 ? 41.639 35.783 19.966 1.00 0.00 7 LEU A C 7
ATOM 4328 O O . LEU A 1 7 ? 40.422 35.868 19.800 1.00 0.00 7 LEU A O 7
ATOM 4344 N N . ASN A 1 8 ? 42.178 35.615 21.179 1.00 0.00 8 ASN A N 7
ATOM 4345 C CA . ASN A 1 8 ? 41.572 35.311 22.469 1.00 0.00 8 ASN A CA 7
ATOM 4346 C C . ASN A 1 8 ? 40.820 36.502 23.109 1.00 0.00 8 ASN A C 7
ATOM 4347 O O . ASN A 1 8 ? 40.706 36.626 24.329 1.00 0.00 8 ASN A O 7
ATOM 4358 N N . ASN A 1 9 ? 40.350 37.394 22.249 1.00 0.00 9 ASN A N 7
ATOM 4359 C CA . ASN A 1 9 ? 39.756 38.706 22.535 1.00 0.00 9 ASN A CA 7
ATOM 4360 C C . ASN A 1 9 ? 38.714 38.770 23.673 1.00 0.00 9 ASN A C 7
ATOM 4361 O O . ASN A 1 9 ? 38.590 39.830 24.285 1.00 0.00 9 ASN A O 7
ATOM 4372 N N . MET A 1 10 ? 37.976 37.692 23.958 1.00 0.00 10 MET A N 7
ATOM 4373 C CA . MET A 1 10 ? 37.128 37.522 25.145 1.00 0.00 10 MET A CA 7
ATOM 4374 C C . MET A 1 10 ? 36.116 38.673 25.385 1.00 0.00 10 MET A C 7
ATOM 4375 O O . MET A 1 10 ? 36.066 39.299 26.450 1.00 0.00 10 MET A O 7
ATOM 4389 N N . SER A 1 11 ? 35.345 38.999 24.347 1.00 0.00 11 SER A N 7
ATOM 4390 C CA . SER A 1 11 ? 34.429 40.151 24.298 1.00 0.00 11 SER A CA 7
ATOM 4391 C C . SER A 1 11 ? 33.151 39.994 25.145 1.00 0.00 11 SER A C 7
ATOM 4392 O O . SER A 1 11 ? 32.501 40.989 25.458 1.00 0.00 11 SER A O 7
ATOM 4400 N N . GLU A 1 12 ? 32.764 38.772 25.531 1.00 0.00 12 GLU A N 7
ATOM 4401 C CA . GLU A 1 12 ? 31.495 38.491 26.233 1.00 0.00 12 GLU A CA 7
ATOM 4402 C C . GLU A 1 12 ? 31.578 37.304 27.215 1.00 0.00 12 GLU A C 7
ATOM 4403 O O . GLU A 1 12 ? 32.275 36.313 26.966 1.00 0.00 12 GLU A O 7
ATOM 4415 N N . LEU A 1 13 ? 30.831 37.387 28.321 1.00 0.00 13 LEU A N 7
ATOM 4416 C CA . LEU A 1 13 ? 30.727 36.331 29.335 1.00 0.00 13 LEU A CA 7
ATOM 4417 C C . LEU A 1 13 ? 29.776 35.190 28.920 1.00 0.00 13 LEU A C 7
ATOM 4418 O O . LEU A 1 13 ? 28.566 35.384 28.754 1.00 0.00 13 LEU A O 7
ATOM 4434 N N . GLY A 1 14 ? 30.334 33.982 28.811 1.00 0.00 14 GLY A N 7
ATOM 4435 C CA . GLY A 1 14 ? 29.659 32.696 28.625 1.00 0.00 14 GLY A CA 7
ATOM 4436 C C . GLY A 1 14 ? 30.457 31.577 29.298 1.00 0.00 14 GLY A C 7
ATOM 4437 O O . GLY A 1 14 ? 30.907 31.746 30.435 1.00 0.00 14 GLY A O 7
ATOM 4441 N N . CYS A 1 15 ? 30.659 30.442 28.616 1.00 0.00 15 CYS A N 7
ATOM 4442 C CA . CYS A 1 15 ? 31.455 29.302 29.094 1.00 0.00 15 CYS A CA 7
ATOM 4443 C C . CYS A 1 15 ? 31.060 28.707 30.479 1.00 0.00 15 CYS A C 7
ATOM 4444 O O . CYS A 1 15 ? 31.964 28.251 31.184 1.00 0.00 15 CYS A O 7
ATOM 4451 N N . PRO A 1 16 ? 29.783 28.677 30.922 1.00 0.00 16 PRO A N 7
ATOM 4452 C CA . PRO A 1 16 ? 29.420 28.336 32.306 1.00 0.00 16 PRO A CA 7
ATOM 4453 C C . PRO A 1 16 ? 29.939 26.979 32.810 1.00 0.00 16 PRO A C 7
ATOM 4454 O O . PRO A 1 16 ? 30.251 26.862 33.996 1.00 0.00 16 PRO A O 7
ATOM 4465 N N . PHE A 1 17 ? 30.113 25.982 31.934 1.00 0.00 17 PHE A N 7
ATOM 4466 C CA . PHE A 1 17 ? 30.693 24.677 32.288 1.00 0.00 17 PHE A CA 7
ATOM 4467 C C . PHE A 1 17 ? 31.992 24.331 31.550 1.00 0.00 17 PHE A C 7
ATOM 4468 O O . PHE A 1 17 ? 32.458 23.194 31.621 1.00 0.00 17 PHE A O 7
ATOM 4485 N N . ILE A 1 18 ? 32.613 25.322 30.902 1.00 0.00 18 ILE A N 7
ATOM 4486 C CA . ILE A 1 18 ? 33.973 25.244 30.343 1.00 0.00 18 ILE A CA 7
ATOM 4487 C C . ILE A 1 18 ? 34.962 26.030 31.226 1.00 0.00 18 ILE A C 7
ATOM 4488 O O . ILE A 1 18 ? 36.083 25.584 31.453 1.00 0.00 18 ILE A O 7
ATOM 4504 N N . GLU A 1 19 ? 34.524 27.158 31.801 1.00 0.00 19 GLU A N 7
ATOM 4505 C CA . GLU A 1 19 ? 35.322 28.086 32.624 1.00 0.00 19 GLU A CA 7
ATOM 4506 C C . GLU A 1 19 ? 36.057 27.404 33.790 1.00 0.00 19 GLU A C 7
ATOM 4507 O O . GLU A 1 19 ? 37.187 27.773 34.116 1.00 0.00 19 GLU A O 7
ATOM 4519 N N . LYS A 1 20 ? 35.439 26.358 34.350 1.00 0.00 20 LYS A N 7
ATOM 4520 C CA . LYS A 1 20 ? 35.974 25.477 35.394 1.00 0.00 20 LYS A CA 7
ATOM 4521 C C . LYS A 1 20 ? 37.302 24.806 35.014 1.00 0.00 20 LYS A C 7
ATOM 4522 O O . LYS A 1 20 ? 38.221 24.775 35.830 1.00 0.00 20 LYS A O 7
ATOM 4541 N N . TRP A 1 21 ? 37.425 24.315 33.780 1.00 0.00 21 TRP A N 7
ATOM 4542 C CA . TRP A 1 21 ? 38.656 23.726 33.230 1.00 0.00 21 TRP A CA 7
ATOM 4543 C C . TRP A 1 21 ? 39.718 24.785 32.923 1.00 0.00 21 TRP A C 7
ATOM 4544 O O . TRP A 1 21 ? 40.915 24.512 33.002 1.00 0.00 21 TRP A O 7
ATOM 4565 N N . CYS A 1 22 ? 39.288 25.998 32.567 1.00 0.00 22 CYS A N 7
ATOM 4566 C CA . CYS A 1 22 ? 40.202 27.103 32.270 1.00 0.00 22 CYS A CA 7
ATOM 4567 C C . CYS A 1 22 ? 40.925 27.565 33.545 1.00 0.00 22 CYS A C 7
ATOM 4568 O O . CYS A 1 22 ? 42.145 27.708 33.552 1.00 0.00 22 CYS A O 7
ATOM 4575 N N . GLU A 1 23 ? 40.184 27.725 34.643 1.00 0.00 23 GLU A N 7
ATOM 4576 C CA . GLU A 1 23 ? 40.736 28.070 35.960 1.00 0.00 23 GLU A CA 7
ATOM 4577 C C . GLU A 1 23 ? 41.640 26.981 36.575 1.00 0.00 23 GLU A C 7
ATOM 4578 O O . GLU A 1 23 ? 42.418 27.277 37.484 1.00 0.00 23 GLU A O 7
ATOM 4590 N N . ASP A 1 24 ? 41.547 25.737 36.103 1.00 0.00 24 ASP A N 7
ATOM 4591 C CA . ASP A 1 24 ? 42.361 24.600 36.548 1.00 0.00 24 ASP A CA 7
ATOM 4592 C C . ASP A 1 24 ? 43.682 24.486 35.752 1.00 0.00 24 ASP A C 7
ATOM 4593 O O . ASP A 1 24 ? 44.776 24.579 36.315 1.00 0.00 24 ASP A O 7
ATOM 4602 N N . HIS A 1 25 ? 43.593 24.337 34.426 1.00 0.00 25 HIS A N 7
ATOM 4603 C CA . HIS A 1 25 ? 44.751 24.114 33.547 1.00 0.00 25 HIS A CA 7
ATOM 4604 C C . HIS A 1 25 ? 45.602 25.374 33.432 1.00 0.00 25 HIS A C 7
ATOM 4605 O O . HIS A 1 25 ? 46.821 25.290 33.575 1.00 0.00 25 HIS A O 7
ATOM 4619 N N . CYS A 1 26 ? 44.991 26.543 33.231 1.00 0.00 26 CYS A N 7
ATOM 4620 C CA . CYS A 1 26 ? 45.777 27.764 33.141 1.00 0.00 26 CYS A CA 7
ATOM 4621 C C . CYS A 1 26 ? 46.476 28.064 34.481 1.00 0.00 26 CYS A C 7
ATOM 4622 O O . CYS A 1 26 ? 47.587 28.578 34.445 1.00 0.00 26 CYS A O 7
ATOM 4629 N N . GLU A 1 27 ? 45.926 27.663 35.640 1.00 0.00 27 GLU A N 7
ATOM 4630 C CA . GLU A 1 27 ? 46.639 27.813 36.931 1.00 0.00 27 GLU A CA 7
ATOM 4631 C C . GLU A 1 27 ? 47.907 26.941 36.984 1.00 0.00 27 GLU A C 7
ATOM 4632 O O . GLU A 1 27 ? 48.960 27.399 37.430 1.00 0.00 27 GLU A O 7
ATOM 4644 N N . SER A 1 28 ? 47.861 25.727 36.426 1.00 0.00 28 SER A N 7
ATOM 4645 C CA . SER A 1 28 ? 49.056 24.886 36.234 1.00 0.00 28 SER A CA 7
ATOM 4646 C C . SER A 1 28 ? 50.082 25.499 35.272 1.00 0.00 28 SER A C 7
ATOM 4647 O O . SER A 1 28 ? 51.276 25.270 35.448 1.00 0.00 28 SER A O 7
ATOM 4655 N N . LYS A 1 29 ? 49.642 26.310 34.294 1.00 0.00 29 LYS A N 7
ATOM 4656 C CA . LYS A 1 29 ? 50.506 27.123 33.407 1.00 0.00 29 LYS A CA 7
ATOM 4657 C C . LYS A 1 29 ? 50.917 28.482 34.001 1.00 0.00 29 LYS A C 7
ATOM 4658 O O . LYS A 1 29 ? 51.695 29.190 33.368 1.00 0.00 29 LYS A O 7
ATOM 4677 N N . LYS A 1 30 ? 50.433 28.824 35.204 1.00 0.00 30 LYS A N 7
ATOM 4678 C CA . LYS A 1 30 ? 50.551 30.126 35.908 1.00 0.00 30 LYS A CA 7
ATOM 4679 C C . LYS A 1 30 ? 49.813 31.317 35.259 1.00 0.00 30 LYS A C 7
ATOM 4680 O O . LYS A 1 30 ? 50.146 32.476 35.525 1.00 0.00 30 LYS A O 7
ATOM 4699 N N . GLN A 1 31 ? 48.795 31.043 34.447 1.00 0.00 31 GLN A N 7
ATOM 4700 C CA . GLN A 1 31 ? 47.882 31.996 33.796 1.00 0.00 31 GLN A CA 7
ATOM 4701 C C . GLN A 1 31 ? 46.487 32.125 34.450 1.00 0.00 31 GLN A C 7
ATOM 4702 O O . GLN A 1 31 ? 46.035 31.258 35.197 1.00 0.00 31 GLN A O 7
ATOM 4716 N N . VAL A 1 32 ? 45.775 33.212 34.112 1.00 0.00 32 VAL A N 7
ATOM 4717 C CA . VAL A 1 32 ? 44.513 33.630 34.781 1.00 0.00 32 VAL A CA 7
ATOM 4718 C C . VAL A 1 32 ? 43.302 32.733 34.478 1.00 0.00 32 VAL A C 7
ATOM 4719 O O . VAL A 1 32 ? 42.389 32.619 35.296 1.00 0.00 32 VAL A O 7
ATOM 4732 N N . GLY A 1 33 ? 43.268 32.083 33.307 1.00 0.00 33 GLY A N 7
ATOM 4733 C CA . GLY A 1 33 ? 42.202 31.143 32.937 1.00 0.00 33 GLY A CA 7
ATOM 4734 C C . GLY A 1 33 ? 40.829 31.783 32.751 1.00 0.00 33 GLY A C 7
ATOM 4735 O O . GLY A 1 33 ? 39.894 31.498 33.504 1.00 0.00 33 GLY A O 7
ATOM 4739 N N . LYS A 1 34 ? 40.697 32.639 31.730 1.00 0.00 34 LYS A N 7
ATOM 4740 C CA . LYS A 1 34 ? 39.421 33.187 31.244 1.00 0.00 34 LYS A CA 7
ATOM 4741 C C . LYS A 1 34 ? 38.859 32.287 30.128 1.00 0.00 34 LYS A C 7
ATOM 4742 O O . LYS A 1 34 ? 39.413 31.214 29.876 1.00 0.00 34 LYS A O 7
ATOM 4761 N N . CYS A 1 35 ? 37.778 32.681 29.457 1.00 0.00 35 CYS A N 7
ATOM 4762 C CA . CYS A 1 35 ? 37.148 31.881 28.406 1.00 0.00 35 CYS A CA 7
ATOM 4763 C C . CYS A 1 35 ? 36.383 32.776 27.436 1.00 0.00 35 CYS A C 7
ATOM 4764 O O . CYS A 1 35 ? 35.715 33.723 27.850 1.00 0.00 35 CYS A O 7
ATOM 4771 N N . GLU A 1 36 ? 36.463 32.470 26.146 1.00 0.00 36 GLU A N 7
ATOM 4772 C CA . GLU A 1 36 ? 35.999 33.335 25.059 1.00 0.00 36 GLU A CA 7
ATOM 4773 C C . GLU A 1 36 ? 34.712 32.822 24.387 1.00 0.00 36 GLU A C 7
ATOM 4774 O O . GLU A 1 36 ? 34.572 32.847 23.160 1.00 0.00 36 GLU A O 7
ATOM 4786 N N . ASN A 1 37 ? 33.757 32.344 25.192 1.00 0.00 37 ASN A N 7
ATOM 4787 C CA . ASN A 1 37 ? 32.443 31.837 24.769 1.00 0.00 37 ASN A CA 7
ATOM 4788 C C . ASN A 1 37 ? 32.497 30.703 23.713 1.00 0.00 37 ASN A C 7
ATOM 4789 O O . ASN A 1 37 ? 31.569 30.552 22.916 1.00 0.00 37 ASN A O 7
ATOM 4800 N N . PHE A 1 38 ? 33.582 29.912 23.692 1.00 0.00 38 PHE A N 7
ATOM 4801 C CA . PHE A 1 38 ? 33.772 28.754 22.801 1.00 0.00 38 PHE A CA 7
ATOM 4802 C C . PHE A 1 38 ? 34.965 27.889 23.243 1.00 0.00 38 PHE A C 7
ATOM 4803 O O . PHE A 1 38 ? 34.947 26.663 23.095 1.00 0.00 38 PHE A O 7
ATOM 4820 N N . ASP A 1 39 ? 36.001 28.523 23.801 1.00 0.00 39 ASP A N 7
ATOM 4821 C CA . ASP A 1 39 ? 37.219 27.874 24.291 1.00 0.00 39 ASP A CA 7
ATOM 4822 C C . ASP A 1 39 ? 37.847 28.706 25.418 1.00 0.00 39 ASP A C 7
ATOM 4823 O O . ASP A 1 39 ? 37.631 29.916 25.503 1.00 0.00 39 ASP A O 7
ATOM 4832 N N . CYS A 1 40 ? 38.643 28.064 26.264 1.00 0.00 40 CYS A N 7
ATOM 4833 C CA . CYS A 1 40 ? 39.453 28.729 27.287 1.00 0.00 40 CYS A CA 7
ATOM 4834 C C . CYS A 1 40 ? 40.463 29.730 26.699 1.00 0.00 40 CYS A C 7
ATOM 4835 O O . CYS A 1 40 ? 40.898 29.599 25.549 1.00 0.00 40 CYS A O 7
ATOM 4842 N N . SER A 1 41 ? 40.892 30.675 27.538 1.00 0.00 41 SER A N 7
ATOM 4843 C CA . SER A 1 41 ? 41.900 31.699 27.243 1.00 0.00 41 SER A CA 7
ATOM 4844 C C . SER A 1 41 ? 42.861 31.875 28.429 1.00 0.00 41 SER A C 7
ATOM 4845 O O . SER A 1 41 ? 42.560 32.569 29.407 1.00 0.00 41 SER A O 7
ATOM 4853 N N . CYS A 1 42 ? 44.026 31.224 28.365 1.00 0.00 42 CYS A N 7
ATOM 4854 C CA . CYS A 1 42 ? 45.097 31.379 29.351 1.00 0.00 42 CYS A CA 7
ATOM 4855 C C . CYS A 1 42 ? 45.855 32.701 29.123 1.00 0.00 42 CYS A C 7
ATOM 4856 O O . CYS A 1 42 ? 46.935 32.715 28.532 1.00 0.00 42 CYS A O 7
ATOM 4863 N N . VAL A 1 43 ? 45.292 33.824 29.577 1.00 0.00 43 VAL A N 7
ATOM 4864 C CA . VAL A 1 43 ? 45.946 35.144 29.466 1.00 0.00 43 VAL A CA 7
ATOM 4865 C C . VAL A 1 43 ? 47.016 35.318 30.546 1.00 0.00 43 VAL A C 7
ATOM 4866 O O . VAL A 1 43 ? 46.764 35.062 31.730 1.00 0.00 43 VAL A O 7
ATOM 4879 N N . LYS A 1 44 ? 48.211 35.747 30.126 1.00 0.00 44 LYS A N 7
ATOM 4880 C CA . LYS A 1 44 ? 49.360 36.056 30.998 1.00 0.00 44 LYS A CA 7
ATOM 4881 C C . LYS A 1 44 ? 49.535 37.561 31.240 1.00 0.00 44 LYS A C 7
ATOM 4882 O O . LYS A 1 44 ? 50.045 37.936 32.294 1.00 0.00 44 LYS A O 7
ATOM 4901 N N . LEU A 1 45 ? 49.082 38.394 30.300 1.00 0.00 45 LEU A N 7
ATOM 4902 C CA . LEU A 1 45 ? 48.962 39.848 30.435 1.00 0.00 45 LEU A CA 7
ATOM 4903 C C . LEU A 1 45 ? 47.510 40.272 30.153 1.00 0.00 45 LEU A C 7
ATOM 4904 O O . LEU A 1 45 ? 46.819 39.667 29.329 1.00 0.00 45 LEU A O 7
ATOM 4920 N N . GLY A 1 46 ? 47.054 41.348 30.793 1.00 0.00 46 GLY A N 7
ATOM 4921 C CA . GLY A 1 46 ? 45.793 42.019 30.475 1.00 0.00 46 GLY A CA 7
ATOM 4922 C C . GLY A 1 46 ? 44.531 41.244 30.861 1.00 0.00 46 GLY A C 7
ATOM 4923 O O . GLY A 1 46 ? 43.583 41.199 30.069 1.00 0.00 46 GLY A O 7
ATOM 4927 N N . GLY A 1 47 ? 44.502 40.637 32.052 1.00 0.00 47 GLY A N 7
ATOM 4928 C CA . GLY A 1 47 ? 43.315 39.967 32.614 1.00 0.00 47 GLY A CA 7
ATOM 4929 C C . GLY A 1 47 ? 42.190 40.907 33.083 1.00 0.00 47 GLY A C 7
ATOM 4930 O O . GLY A 1 47 ? 41.111 40.425 33.427 1.00 0.00 47 GLY A O 7
ATOM 4934 N N . LYS A 1 48 ? 42.435 42.227 33.066 1.00 0.00 48 LYS A N 7
ATOM 4935 C CA . LYS A 1 48 ? 41.502 43.313 33.429 1.00 0.00 48 LYS A CA 7
ATOM 4936 C C . LYS A 1 48 ? 40.217 43.328 32.606 1.00 0.00 48 LYS A C 7
ATOM 4937 O O . LYS A 1 48 ? 40.213 42.824 31.455 1.00 0.00 48 LYS A O 7
ATOM 4957 N N . ILE A 1 1 ? 46.157 45.298 12.237 1.00 0.00 1 ILE A N 8
ATOM 4958 C CA . ILE A 1 1 ? 45.586 46.400 13.055 1.00 0.00 1 ILE A CA 8
ATOM 4959 C C . ILE A 1 1 ? 45.632 46.064 14.549 1.00 0.00 1 ILE A C 8
ATOM 4960 O O . ILE A 1 1 ? 45.502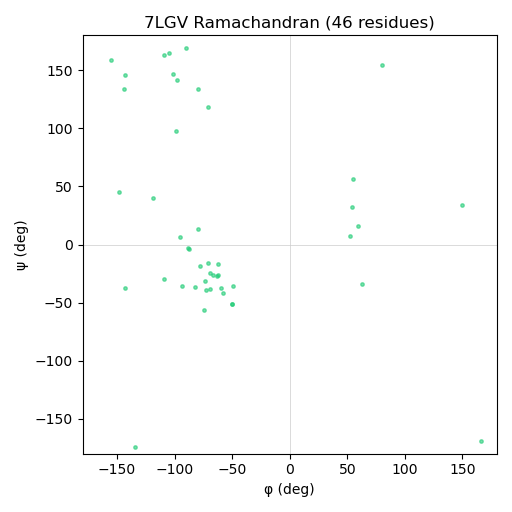 44.898 14.913 1.00 0.00 1 ILE A O 8
ATOM 4978 N N . ALA A 1 2 ? 45.827 47.070 15.409 1.00 0.00 2 ALA A N 8
ATOM 4979 C CA . ALA A 1 2 ? 46.048 46.893 16.855 1.00 0.00 2 ALA A CA 8
ATOM 4980 C C . ALA A 1 2 ? 45.446 48.028 17.719 1.00 0.00 2 ALA A C 8
ATOM 4981 O O . ALA A 1 2 ? 45.842 48.241 18.865 1.00 0.00 2 ALA A O 8
ATOM 4988 N N . GLY A 1 3 ? 44.479 48.776 17.186 1.00 0.00 3 GLY A N 8
ATOM 4989 C CA . GLY A 1 3 ? 43.878 49.960 17.814 1.00 0.00 3 GLY A CA 8
ATOM 4990 C C . GLY A 1 3 ? 42.871 49.686 18.945 1.00 0.00 3 GLY A C 8
ATOM 4991 O O . GLY A 1 3 ? 41.974 50.503 19.155 1.00 0.00 3 GLY A O 8
ATOM 4995 N N . VAL A 1 4 ? 42.971 48.552 19.646 1.00 0.00 4 VAL A N 8
ATOM 4996 C CA . VAL A 1 4 ? 42.023 48.049 20.640 1.00 0.00 4 VAL A CA 8
ATOM 4997 C C . VAL A 1 4 ? 42.781 47.426 21.813 1.00 0.00 4 VAL A C 8
ATOM 4998 O O . VAL A 1 4 ? 43.817 46.786 21.633 1.00 0.00 4 VAL A O 8
ATOM 5011 N N . ALA A 1 5 ? 42.210 47.578 23.002 1.00 0.00 5 ALA A N 8
ATOM 5012 C CA . ALA A 1 5 ? 42.635 46.953 24.259 1.00 0.00 5 ALA A CA 8
ATOM 5013 C C . ALA A 1 5 ? 41.505 46.152 24.943 1.00 0.00 5 ALA A C 8
ATOM 5014 O O . ALA A 1 5 ? 41.541 45.905 26.150 1.00 0.00 5 ALA A O 8
ATOM 5021 N N . ASP A 1 6 ? 40.496 45.743 24.166 1.00 0.00 6 ASP A N 8
ATOM 5022 C CA . ASP A 1 6 ? 39.370 44.912 24.586 1.00 0.00 6 ASP A CA 8
ATOM 5023 C C . ASP A 1 6 ? 38.856 44.022 23.436 1.00 0.00 6 ASP A C 8
ATOM 5024 O O . ASP A 1 6 ? 38.860 44.418 22.267 1.00 0.00 6 ASP 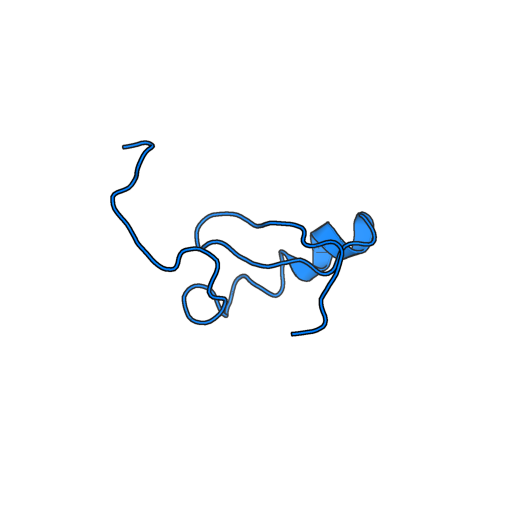A O 8
ATOM 5033 N N . LEU A 1 7 ? 38.430 42.803 23.785 1.00 0.00 7 LEU A N 8
ATOM 5034 C CA . LEU A 1 7 ? 38.004 41.747 22.861 1.00 0.00 7 LEU A CA 8
ATOM 5035 C C . LEU A 1 7 ? 36.479 41.579 22.876 1.00 0.00 7 LEU A C 8
ATOM 5036 O O . LEU A 1 7 ? 35.852 41.697 23.932 1.00 0.00 7 LEU A O 8
ATOM 5052 N N . ASN A 1 8 ? 35.861 41.274 21.734 1.00 0.00 8 ASN A N 8
ATOM 5053 C CA . ASN A 1 8 ? 34.417 41.174 21.563 1.00 0.00 8 ASN A CA 8
ATOM 5054 C C . ASN A 1 8 ? 33.790 39.907 22.205 1.00 0.00 8 ASN A C 8
ATOM 5055 O O . ASN A 1 8 ? 32.585 39.892 22.456 1.00 0.00 8 ASN A O 8
ATOM 5066 N N . ASN A 1 9 ? 34.588 38.869 22.496 1.00 0.00 9 ASN A N 8
ATOM 5067 C CA . ASN A 1 9 ? 34.147 37.582 23.067 1.00 0.00 9 ASN A CA 8
ATOM 5068 C C . ASN A 1 9 ? 34.883 37.169 24.362 1.00 0.00 9 ASN A C 8
ATOM 5069 O O . ASN A 1 9 ? 34.247 36.648 25.281 1.00 0.00 9 ASN A O 8
ATOM 5080 N N . MET A 1 10 ? 36.210 37.347 24.461 1.00 0.00 10 MET A N 8
ATOM 5081 C CA . MET A 1 10 ? 36.988 36.934 25.631 1.00 0.00 10 MET A CA 8
ATOM 5082 C C . MET A 1 10 ? 36.543 37.641 26.925 1.00 0.00 10 MET A C 8
ATOM 5083 O O . MET A 1 10 ? 36.563 38.871 26.992 1.00 0.00 10 MET A O 8
ATOM 5097 N N . SER A 1 11 ? 36.144 36.879 27.951 1.00 0.00 11 SER A N 8
ATOM 5098 C CA . SER A 1 11 ? 35.708 37.402 29.256 1.00 0.00 11 SER A CA 8
ATOM 5099 C C . SER A 1 11 ? 35.618 36.314 30.343 1.00 0.00 11 SER A C 8
ATOM 5100 O O . SER A 1 11 ? 35.351 35.138 30.089 1.00 0.00 11 SER A O 8
ATOM 5108 N N . GLU A 1 12 ? 35.813 36.734 31.592 1.00 0.00 12 GLU A N 8
ATOM 5109 C CA . GLU A 1 12 ? 35.575 35.967 32.817 1.00 0.00 12 GLU A CA 8
ATOM 5110 C C . GLU A 1 12 ? 34.081 35.861 33.202 1.00 0.00 12 GLU A C 8
ATOM 5111 O O . GLU A 1 12 ? 33.766 35.299 34.254 1.00 0.00 12 GLU A O 8
ATOM 5123 N N . LEU A 1 13 ? 33.176 36.369 32.355 1.00 0.00 13 LEU A N 8
ATOM 5124 C CA . LEU A 1 13 ? 31.722 36.189 32.425 1.00 0.00 13 LEU A CA 8
ATOM 5125 C C . LEU A 1 13 ? 31.178 35.607 31.105 1.00 0.00 13 LEU A C 8
ATOM 5126 O O . LEU A 1 13 ? 31.585 36.035 30.022 1.00 0.00 13 LEU A O 8
ATOM 5142 N N . GLY A 1 14 ? 30.223 34.677 31.200 1.00 0.00 14 GLY A N 8
ATOM 5143 C CA . GLY A 1 14 ? 29.488 34.077 30.072 1.00 0.00 14 GLY A CA 8
ATOM 5144 C C . GLY A 1 14 ? 29.719 32.574 29.846 1.00 0.00 14 GLY A C 8
ATOM 5145 O O . GLY A 1 14 ? 29.012 31.969 29.037 1.00 0.00 14 GLY A O 8
ATOM 5149 N N . CYS A 1 15 ? 30.655 31.954 30.571 1.00 0.00 15 CYS A N 8
ATOM 5150 C CA . CYS A 1 15 ? 30.998 30.525 30.455 1.00 0.00 15 CYS A CA 8
ATOM 5151 C C . CYS A 1 15 ? 31.041 29.805 31.829 1.00 0.00 15 CYS A C 8
ATOM 5152 O O . CYS A 1 15 ? 32.004 29.078 32.106 1.00 0.00 15 CYS A O 8
ATOM 5159 N N . PRO A 1 16 ? 30.055 30.000 32.733 1.00 0.00 16 PRO A N 8
ATOM 5160 C CA . PRO A 1 16 ? 30.131 29.547 34.126 1.00 0.00 16 PRO A CA 8
ATOM 5161 C C . PRO A 1 16 ? 30.258 28.030 34.327 1.00 0.00 16 PRO A C 8
ATOM 5162 O O . PRO A 1 16 ? 30.831 27.614 35.334 1.00 0.00 16 PRO A O 8
ATOM 5173 N N . PHE A 1 17 ? 29.799 27.182 33.397 1.00 0.00 17 PHE A N 8
ATOM 5174 C CA . PHE A 1 17 ? 30.028 25.735 33.478 1.00 0.00 17 PHE A CA 8
ATOM 5175 C C . PHE A 1 17 ? 31.361 25.249 32.896 1.00 0.00 17 PHE A C 8
ATOM 5176 O O . PHE A 1 17 ? 31.674 24.067 33.034 1.00 0.00 17 PHE A O 8
ATOM 5193 N N . ILE A 1 18 ? 32.164 26.121 32.282 1.00 0.00 18 ILE A N 8
ATOM 5194 C CA . ILE A 1 18 ? 33.479 25.783 31.708 1.00 0.00 18 ILE A CA 8
ATOM 5195 C C . ILE A 1 18 ? 34.627 26.521 32.418 1.00 0.00 18 ILE A C 8
ATOM 5196 O O . ILE A 1 18 ? 35.748 26.013 32.486 1.00 0.00 18 ILE A O 8
ATOM 5212 N N . GLU A 1 19 ? 34.356 27.680 33.031 1.00 0.00 19 GLU A N 8
ATOM 5213 C CA . GLU A 1 19 ? 35.359 28.485 33.748 1.00 0.00 19 GLU A CA 8
ATOM 5214 C C . GLU A 1 19 ? 36.070 27.686 34.854 1.00 0.00 19 GLU A C 8
ATOM 5215 O O . GLU A 1 19 ? 37.276 27.849 35.067 1.00 0.00 19 GLU A O 8
ATOM 5227 N N . LYS A 1 20 ? 35.319 26.778 35.494 1.00 0.00 20 LYS A N 8
ATOM 5228 C CA . LYS A 1 20 ? 35.747 25.848 36.544 1.00 0.00 20 LYS A CA 8
ATOM 5229 C C . LYS A 1 20 ? 36.885 24.923 36.106 1.00 0.00 20 LYS A C 8
ATOM 5230 O O . LYS A 1 20 ? 37.817 24.702 36.877 1.00 0.00 20 LYS A O 8
ATOM 5249 N N . TRP A 1 21 ? 36.856 24.427 34.869 1.00 0.00 21 TRP A N 8
ATOM 5250 C CA . TRP A 1 21 ? 37.926 23.595 34.300 1.00 0.00 21 TRP A CA 8
ATOM 5251 C C . TRP A 1 21 ? 39.092 24.457 33.807 1.00 0.00 21 TRP A C 8
ATOM 5252 O O . TRP A 1 21 ? 40.258 24.101 33.985 1.00 0.00 21 TRP A O 8
ATOM 5273 N N . CYS A 1 22 ? 38.771 25.598 33.190 1.00 0.00 22 CYS A N 8
ATOM 5274 C CA . CYS A 1 22 ? 39.743 26.493 32.566 1.00 0.00 22 CYS A CA 8
ATOM 5275 C C . CYS A 1 22 ? 40.713 27.107 33.587 1.00 0.00 22 CYS A C 8
ATOM 5276 O O . CYS A 1 22 ? 41.901 27.249 33.298 1.00 0.00 22 CYS A O 8
ATOM 5283 N N . GLU A 1 23 ? 40.254 27.365 34.817 1.00 0.00 23 GLU A N 8
ATOM 5284 C CA . GLU A 1 23 ? 41.147 27.778 35.902 1.00 0.00 23 GLU A CA 8
ATOM 5285 C C . GLU A 1 23 ? 42.245 26.741 36.187 1.00 0.00 23 GLU A C 8
ATOM 5286 O O . GLU A 1 23 ? 43.396 27.124 36.366 1.00 0.00 23 GLU A O 8
ATOM 5298 N N . ASP A 1 24 ? 41.908 25.450 36.206 1.00 0.00 24 ASP A N 8
ATOM 5299 C CA . ASP A 1 24 ? 42.803 24.362 36.661 1.00 0.00 24 ASP A CA 8
ATOM 5300 C C . ASP A 1 24 ? 43.879 24.018 35.610 1.00 0.00 24 ASP A C 8
ATOM 5301 O O . ASP A 1 24 ? 44.964 23.536 35.940 1.00 0.00 24 ASP A O 8
ATOM 5310 N N . HIS A 1 25 ? 43.583 24.300 34.337 1.00 0.00 25 HIS A N 8
ATOM 5311 C CA . HIS A 1 25 ? 44.535 24.270 33.220 1.00 0.00 25 HIS A CA 8
ATOM 5312 C C . HIS A 1 25 ? 45.417 25.524 33.278 1.00 0.00 25 HIS A C 8
ATOM 5313 O O . HIS A 1 25 ? 46.643 25.417 33.375 1.00 0.00 25 HIS A O 8
ATOM 5327 N N . CYS A 1 26 ? 44.828 26.722 33.273 1.00 0.00 26 CYS A N 8
ATOM 5328 C CA . CYS A 1 26 ? 45.618 27.950 33.237 1.00 0.00 26 CYS A CA 8
ATOM 5329 C C . CYS A 1 26 ? 46.449 28.175 34.510 1.00 0.00 26 CYS A C 8
ATOM 5330 O O . CYS A 1 26 ? 47.544 28.717 34.411 1.00 0.00 26 CYS A O 8
ATOM 5337 N N . GLU A 1 27 ? 46.009 27.706 35.683 1.00 0.00 27 GLU A N 8
ATOM 5338 C CA . GLU A 1 27 ? 46.817 27.703 36.919 1.00 0.00 27 GLU A CA 8
ATOM 5339 C C . GLU A 1 27 ? 48.087 26.862 36.770 1.00 0.00 27 GLU A C 8
ATOM 5340 O O . GLU A 1 27 ? 49.143 27.241 37.268 1.00 0.00 27 GLU A O 8
ATOM 5352 N N . SER A 1 28 ? 48.012 25.752 36.028 1.00 0.00 28 SER A N 8
ATOM 5353 C CA . SER A 1 28 ? 49.166 24.886 35.773 1.00 0.00 28 SER A CA 8
ATOM 5354 C C . SER A 1 28 ? 50.147 25.559 34.818 1.00 0.00 28 SER A C 8
ATOM 5355 O O . SER A 1 28 ? 51.354 25.332 34.860 1.00 0.00 28 SER A O 8
ATOM 5363 N N . LYS A 1 29 ? 49.625 26.459 33.979 1.00 0.00 29 LYS A N 8
ATOM 5364 C CA . LYS A 1 29 ? 50.375 27.401 33.129 1.00 0.00 29 LYS A CA 8
ATOM 5365 C C . LYS A 1 29 ? 50.845 28.671 33.871 1.00 0.00 29 LYS A C 8
ATOM 5366 O O . LYS A 1 29 ? 51.556 29.486 33.286 1.00 0.00 29 LYS A O 8
ATOM 5385 N N . LYS A 1 30 ? 50.447 28.838 35.138 1.00 0.00 30 LYS A N 8
ATOM 5386 C CA . LYS A 1 30 ? 50.623 30.019 36.010 1.00 0.00 30 LYS A CA 8
ATOM 5387 C C . LYS A 1 30 ? 49.945 31.308 35.486 1.00 0.00 30 LYS A C 8
ATOM 5388 O O . LYS A 1 30 ? 50.227 32.424 35.925 1.00 0.00 30 LYS A O 8
ATOM 5407 N N . GLN A 1 31 ? 48.985 31.135 34.580 1.00 0.00 31 GLN A N 8
ATOM 5408 C CA . GLN A 1 31 ? 48.041 32.123 34.045 1.00 0.00 31 GLN A CA 8
ATOM 5409 C C . GLN A 1 31 ? 46.718 32.204 34.823 1.00 0.00 31 GLN A C 8
ATOM 5410 O O . GLN A 1 31 ? 46.372 31.330 35.624 1.00 0.00 31 GLN A O 8
ATOM 5424 N N . VAL A 1 32 ? 45.961 33.274 34.566 1.00 0.00 32 VAL A N 8
ATOM 5425 C CA . VAL A 1 32 ? 44.685 33.554 35.262 1.00 0.00 32 VAL A CA 8
ATOM 5426 C C . VAL A 1 32 ? 43.525 32.722 34.701 1.00 0.00 32 VAL A C 8
ATOM 5427 O O . VAL A 1 32 ? 42.757 32.136 35.461 1.00 0.00 32 VAL A O 8
ATOM 5440 N N . GLY A 1 33 ? 43.432 32.628 33.369 1.00 0.00 33 GLY A N 8
ATOM 5441 C CA . GLY A 1 33 ? 42.396 31.872 32.658 1.00 0.00 33 GLY A CA 8
ATOM 5442 C C . GLY A 1 33 ? 41.014 32.536 32.621 1.00 0.00 33 GLY A C 8
ATOM 5443 O O . GLY A 1 33 ? 40.417 32.813 33.663 1.00 0.00 33 GLY A O 8
ATOM 5447 N N . LYS A 1 34 ? 40.489 32.746 31.408 1.00 0.00 34 LYS A N 8
ATOM 5448 C CA . LYS A 1 34 ? 39.104 33.154 31.122 1.00 0.00 34 LYS A CA 8
ATOM 5449 C C . LYS A 1 34 ? 38.617 32.590 29.781 1.00 0.00 34 LYS A C 8
ATOM 5450 O O . LYS A 1 34 ? 39.440 32.217 28.953 1.00 0.00 34 LYS A O 8
ATOM 5469 N N . CYS A 1 35 ? 37.308 32.477 29.555 1.00 0.00 35 CYS A N 8
ATOM 5470 C CA . CYS A 1 35 ? 36.780 31.928 28.297 1.00 0.00 35 CYS A CA 8
ATOM 5471 C C . CYS A 1 35 ? 36.721 32.943 27.145 1.00 0.00 35 CYS A C 8
ATOM 5472 O O . CYS A 1 35 ? 36.880 34.145 27.342 1.00 0.00 35 CYS A O 8
ATOM 5479 N N . GLU A 1 36 ? 36.392 32.447 25.950 1.00 0.00 36 GLU A N 8
ATOM 5480 C CA . GLU A 1 36 ? 36.048 33.249 24.752 1.00 0.00 36 GLU A CA 8
ATOM 5481 C C . GLU A 1 36 ? 34.753 32.756 24.066 1.00 0.00 36 GLU A C 8
ATOM 5482 O O . GLU A 1 36 ? 34.618 32.818 22.844 1.00 0.00 36 GLU A O 8
ATOM 5494 N N . ASN A 1 37 ? 33.808 32.238 24.868 1.00 0.00 37 ASN A N 8
ATOM 5495 C CA . ASN A 1 37 ? 32.512 31.655 24.463 1.00 0.00 37 ASN A CA 8
ATOM 5496 C C . ASN A 1 37 ? 32.611 30.644 23.298 1.00 0.00 37 ASN A C 8
ATOM 5497 O O . ASN A 1 37 ? 31.749 30.603 22.409 1.00 0.00 37 ASN A O 8
ATOM 5508 N N . PHE A 1 38 ? 33.700 29.867 23.295 1.00 0.00 38 PHE A N 8
ATOM 5509 C CA . PHE A 1 38 ? 34.096 28.918 22.255 1.00 0.00 38 PHE A CA 8
ATOM 5510 C C . PHE A 1 38 ? 35.157 27.944 22.793 1.00 0.00 38 PHE A C 8
ATOM 5511 O O . PHE A 1 38 ? 35.064 26.741 22.563 1.00 0.00 38 PHE A O 8
ATOM 5528 N N . ASP A 1 39 ? 36.138 28.464 23.536 1.00 0.00 39 ASP A N 8
ATOM 5529 C CA . ASP A 1 39 ? 37.105 27.697 24.327 1.00 0.00 39 ASP A CA 8
ATOM 5530 C C . ASP A 1 39 ? 37.659 28.558 25.486 1.00 0.00 39 ASP A C 8
ATOM 5531 O O . ASP A 1 39 ? 37.378 29.754 25.605 1.00 0.00 39 ASP A O 8
ATOM 5540 N N . CYS A 1 40 ? 38.459 27.936 26.345 1.00 0.00 40 CYS A N 8
ATOM 5541 C CA . CYS A 1 40 ? 39.298 28.565 27.366 1.00 0.00 40 CYS A CA 8
ATOM 5542 C C . CYS A 1 40 ? 40.447 29.397 26.745 1.00 0.00 40 CYS A C 8
ATOM 5543 O O . CYS A 1 40 ? 40.939 29.097 25.651 1.00 0.00 40 CYS A O 8
ATOM 5550 N N . SER A 1 41 ? 40.919 30.423 27.457 1.00 0.00 41 SER A N 8
ATOM 5551 C CA . SER A 1 41 ? 42.060 31.270 27.088 1.00 0.00 41 SER A CA 8
ATOM 5552 C C . SER A 1 41 ? 42.910 31.665 28.308 1.00 0.00 41 SER A C 8
ATOM 5553 O O . SER A 1 41 ? 42.431 32.303 29.250 1.00 0.00 41 SER A O 8
ATOM 5561 N N . CYS A 1 42 ? 44.185 31.273 28.323 1.00 0.00 42 CYS A N 8
ATOM 5562 C CA . CYS A 1 42 ? 45.112 31.585 29.420 1.00 0.00 42 CYS A CA 8
ATOM 5563 C C . CYS A 1 42 ? 45.807 32.932 29.214 1.00 0.00 42 CYS A C 8
ATOM 5564 O O . CYS A 1 42 ? 46.852 33.014 28.577 1.00 0.00 42 CYS A O 8
ATOM 5571 N N . VAL A 1 43 ? 45.230 33.986 29.785 1.00 0.00 43 VAL A N 8
ATOM 5572 C CA . VAL A 1 43 ? 45.790 35.350 29.753 1.00 0.00 43 VAL A CA 8
ATOM 5573 C C . VAL A 1 43 ? 46.917 35.473 30.791 1.00 0.00 43 VAL A C 8
ATOM 5574 O O . VAL A 1 43 ? 46.778 34.981 31.920 1.00 0.00 43 VAL A O 8
ATOM 5587 N N . LYS A 1 44 ? 48.022 36.122 30.409 1.00 0.00 44 LYS A N 8
ATOM 5588 C CA . LYS A 1 44 ? 49.249 36.269 31.218 1.00 0.00 44 LYS A CA 8
ATOM 5589 C C . LYS A 1 44 ? 49.610 37.716 31.581 1.00 0.00 44 LYS A C 8
ATOM 5590 O O . LYS A 1 44 ? 50.292 37.938 32.577 1.00 0.00 44 LYS A O 8
ATOM 5609 N N . LEU A 1 45 ? 49.136 38.699 30.815 1.00 0.00 45 LEU A N 8
ATOM 5610 C CA . LEU A 1 45 ? 49.234 40.134 31.147 1.00 0.00 45 LEU A CA 8
ATOM 5611 C C . LEU A 1 45 ? 48.242 40.569 32.247 1.00 0.00 45 LEU A C 8
ATOM 5612 O O . LEU A 1 45 ? 47.176 39.972 32.431 1.00 0.00 45 LEU A O 8
ATOM 5628 N N . GLY A 1 46 ? 48.562 41.666 32.943 1.00 0.00 46 GLY A N 8
ATOM 5629 C CA . GLY A 1 46 ? 47.688 42.295 33.941 1.00 0.00 46 GLY A CA 8
ATOM 5630 C C . GLY A 1 46 ? 46.371 42.830 33.356 1.00 0.00 46 GLY A C 8
ATOM 5631 O O . GLY A 1 46 ? 46.352 43.473 32.297 1.00 0.00 46 GLY A O 8
ATOM 5635 N N . GLY A 1 47 ? 45.261 42.548 34.043 1.00 0.00 47 GLY A N 8
ATOM 5636 C CA . GLY A 1 47 ? 43.904 43.007 33.703 1.00 0.00 47 GLY A CA 8
ATOM 5637 C C . GLY A 1 47 ? 43.344 44.025 34.704 1.00 0.00 47 GLY A C 8
ATOM 5638 O O . GLY A 1 47 ? 42.814 45.061 34.286 1.00 0.00 47 GLY A O 8
ATOM 5642 N N . LYS A 1 48 ? 43.528 43.757 36.006 1.00 0.00 48 LYS A N 8
ATOM 5643 C CA . LYS A 1 48 ? 43.249 44.674 37.121 1.00 0.00 48 LYS A CA 8
ATOM 5644 C C . LYS A 1 48 ? 44.329 45.755 37.172 1.00 0.00 48 LYS A C 8
ATOM 5645 O O . LYS A 1 48 ? 44.090 46.880 36.680 1.00 0.00 48 LYS A O 8
ATOM 5665 N N . ILE A 1 1 ? 15.734 34.132 13.756 1.00 0.00 1 ILE A N 9
ATOM 5666 C CA . ILE A 1 1 ? 16.809 34.963 14.346 1.00 0.00 1 ILE A CA 9
ATOM 5667 C C . ILE A 1 1 ? 16.838 34.762 15.860 1.00 0.00 1 ILE A C 9
ATOM 5668 O O . ILE A 1 1 ? 16.018 35.322 16.589 1.00 0.00 1 ILE A O 9
ATOM 5686 N N . ALA A 1 2 ? 17.790 33.977 16.369 1.00 0.00 2 ALA A N 9
ATOM 5687 C CA . ALA A 1 2 ? 17.954 33.749 17.813 1.00 0.00 2 ALA A CA 9
ATOM 5688 C C . ALA A 1 2 ? 18.342 35.019 18.609 1.00 0.00 2 ALA A C 9
ATOM 5689 O O . ALA A 1 2 ? 18.163 35.072 19.829 1.00 0.00 2 ALA A O 9
ATOM 5696 N N . GLY A 1 3 ? 18.877 36.041 17.929 1.00 0.00 3 GLY A N 9
ATOM 5697 C CA . GLY A 1 3 ? 19.388 37.288 18.514 1.00 0.00 3 GLY A CA 9
ATOM 5698 C C . GLY A 1 3 ? 20.886 37.237 18.839 1.00 0.00 3 GLY A C 9
ATOM 5699 O O . GLY A 1 3 ? 21.492 38.276 19.091 1.00 0.00 3 GLY A O 9
ATOM 5703 N N . VAL A 1 4 ? 21.491 36.047 18.769 1.00 0.00 4 VAL A N 9
ATOM 5704 C CA . VAL A 1 4 ? 22.897 35.729 18.974 1.00 0.00 4 VAL A CA 9
ATOM 5705 C C . VAL A 1 4 ? 23.307 34.635 17.983 1.00 0.00 4 VAL A C 9
ATOM 5706 O O . VAL A 1 4 ? 22.474 33.835 17.544 1.00 0.00 4 VAL A O 9
ATOM 5719 N N . ALA A 1 5 ? 24.584 34.601 17.622 1.00 0.00 5 ALA A N 9
ATOM 5720 C CA . ALA A 1 5 ? 25.221 33.538 16.825 1.00 0.00 5 ALA A CA 9
ATOM 5721 C C . ALA A 1 5 ? 26.700 33.308 17.212 1.00 0.00 5 ALA A C 9
ATOM 5722 O O . ALA A 1 5 ? 27.513 32.882 16.384 1.00 0.00 5 ALA A O 9
ATOM 5729 N N . ASP A 1 6 ? 27.021 33.602 18.481 1.00 0.00 6 ASP A N 9
ATOM 5730 C CA . ASP A 1 6 ? 28.329 33.532 19.135 1.00 0.00 6 ASP A CA 9
ATOM 5731 C C . ASP A 1 6 ? 29.428 34.466 18.576 1.00 0.00 6 ASP A C 9
ATOM 5732 O O . ASP A 1 6 ? 29.418 34.877 17.410 1.00 0.00 6 ASP A O 9
ATOM 5741 N N . LEU A 1 7 ? 30.367 34.842 19.450 1.00 0.00 7 LEU A N 9
ATOM 5742 C CA . LEU A 1 7 ? 31.530 35.694 19.165 1.00 0.00 7 LEU A CA 9
ATOM 5743 C C . LEU A 1 7 ? 32.679 34.862 18.577 1.00 0.00 7 LEU A C 9
ATOM 5744 O O . LEU A 1 7 ? 32.749 33.651 18.802 1.00 0.00 7 LEU A O 9
ATOM 5760 N N . ASN A 1 8 ? 33.589 35.505 17.839 1.00 0.00 8 ASN A N 9
ATOM 5761 C CA . ASN A 1 8 ? 34.743 34.915 17.183 1.00 0.00 8 ASN A CA 9
ATOM 5762 C C . ASN A 1 8 ? 36.092 35.231 17.876 1.00 0.00 8 ASN A C 9
ATOM 5763 O O . ASN A 1 8 ? 37.142 34.777 17.417 1.00 0.00 8 ASN A O 9
ATOM 5774 N N . ASN A 1 9 ? 36.074 36.029 18.951 1.00 0.00 9 ASN A N 9
ATOM 5775 C CA . ASN A 1 9 ? 37.214 36.390 19.801 1.00 0.00 9 ASN A CA 9
ATOM 5776 C C . ASN A 1 9 ? 36.856 36.264 21.305 1.00 0.00 9 ASN A C 9
ATOM 5777 O O . ASN A 1 9 ? 35.779 35.770 21.651 1.00 0.00 9 ASN A O 9
ATOM 5788 N N . MET A 1 10 ? 37.756 36.678 22.205 1.00 0.00 10 MET A N 9
ATOM 5789 C CA . MET A 1 10 ? 37.609 36.699 23.663 1.00 0.00 10 MET A CA 9
ATOM 5790 C C . MET A 1 10 ? 36.612 37.766 24.161 1.00 0.00 10 MET A C 9
ATOM 5791 O O . MET A 1 10 ? 36.979 38.797 24.727 1.00 0.00 10 MET A O 9
ATOM 5805 N N . SER A 1 11 ? 35.327 37.481 23.958 1.00 0.00 11 SER A N 9
ATOM 5806 C CA . SER A 1 11 ? 34.173 38.202 24.508 1.00 0.00 11 SER A CA 9
ATOM 5807 C C . SER A 1 11 ? 33.033 37.225 24.831 1.00 0.00 11 SER A C 9
ATOM 5808 O O . SER A 1 11 ? 33.047 36.080 24.380 1.00 0.00 11 SER A O 9
ATOM 5816 N N . GLU A 1 12 ? 32.043 37.712 25.584 1.00 0.00 12 GLU A N 9
ATOM 5817 C CA . GLU A 1 12 ? 30.853 37.004 26.085 1.00 0.00 12 GLU A CA 9
ATOM 5818 C C . GLU A 1 12 ? 31.118 35.927 27.162 1.00 0.00 12 GLU A C 9
ATOM 5819 O O . GLU A 1 12 ? 32.124 35.216 27.143 1.00 0.00 12 GLU A O 9
ATOM 5831 N N . LEU A 1 13 ? 30.197 35.810 28.126 1.00 0.00 13 LEU A N 9
ATOM 5832 C CA . LEU A 1 13 ? 30.263 34.906 29.285 1.00 0.00 13 LEU A CA 9
ATOM 5833 C C . LEU A 1 13 ? 29.747 33.494 28.949 1.00 0.00 13 LEU A C 9
ATOM 5834 O O . LEU A 1 13 ? 28.920 32.914 29.657 1.00 0.00 13 LEU A O 9
ATOM 5850 N N . GLY A 1 14 ? 30.200 32.953 27.817 1.00 0.00 14 GLY A N 9
ATOM 5851 C CA . GLY A 1 14 ? 29.754 31.668 27.268 1.00 0.00 14 GLY A CA 9
ATOM 5852 C C . GLY A 1 14 ? 30.489 30.438 27.810 1.00 0.00 14 GLY A C 9
ATOM 5853 O O . GLY A 1 14 ? 30.586 29.447 27.083 1.00 0.00 14 GLY A O 9
ATOM 5857 N N . CYS A 1 15 ? 31.044 30.497 29.027 1.00 0.00 15 CYS A N 9
ATOM 5858 C CA . CYS A 1 15 ? 31.836 29.419 29.630 1.00 0.00 15 CYS A CA 9
ATOM 5859 C C . CYS A 1 15 ? 31.411 28.980 31.062 1.00 0.00 15 CYS A C 9
ATOM 5860 O O . CYS A 1 15 ? 32.272 28.449 31.766 1.00 0.00 15 CYS A O 9
ATOM 5867 N N . PRO A 1 16 ? 30.163 29.141 31.564 1.00 0.00 16 PRO A N 9
ATOM 5868 C CA . PRO A 1 16 ? 29.844 28.921 32.985 1.00 0.00 16 PRO A CA 9
ATOM 5869 C C . PRO A 1 16 ? 30.132 27.505 33.526 1.00 0.00 16 PRO A C 9
ATOM 5870 O O . PRO A 1 16 ? 30.553 27.381 34.678 1.00 0.00 16 PRO A O 9
ATOM 5881 N N . PHE A 1 17 ? 29.970 26.437 32.730 1.00 0.00 17 PHE A N 9
ATOM 5882 C CA . PHE A 1 17 ? 30.380 25.080 33.133 1.00 0.00 17 PHE A CA 9
ATOM 5883 C C . PHE A 1 17 ? 31.776 24.679 32.622 1.00 0.00 17 PHE A C 9
ATOM 5884 O O . PHE A 1 17 ? 32.250 23.591 32.937 1.00 0.00 17 PHE A O 9
ATOM 5901 N N . ILE A 1 18 ? 32.445 25.533 31.844 1.00 0.00 18 ILE A N 9
ATOM 5902 C CA . ILE A 1 18 ? 33.761 25.263 31.234 1.00 0.00 18 ILE A CA 9
ATOM 5903 C C . ILE A 1 18 ? 34.900 25.967 31.992 1.00 0.00 18 ILE A C 9
ATOM 5904 O O . ILE A 1 18 ? 35.981 25.403 32.156 1.00 0.00 18 ILE A O 9
ATOM 5920 N N . GLU A 1 19 ? 34.638 27.159 32.537 1.00 0.00 19 GLU A N 9
ATOM 5921 C CA . GLU A 1 19 ? 35.593 28.005 33.272 1.00 0.00 19 GLU A CA 9
ATOM 5922 C C . GLU A 1 19 ? 36.253 27.250 34.441 1.00 0.00 19 GLU A C 9
ATOM 5923 O O . GLU A 1 19 ? 37.436 27.442 34.714 1.00 0.00 19 GLU A O 9
ATOM 5935 N N . LYS A 1 20 ? 35.518 26.317 35.060 1.00 0.00 20 LYS A N 9
ATOM 5936 C CA . LYS A 1 20 ? 35.997 25.401 36.107 1.00 0.00 20 LYS A CA 9
ATOM 5937 C C . LYS A 1 20 ? 37.202 24.553 35.683 1.00 0.00 20 LYS A C 9
ATOM 5938 O O . LYS A 1 20 ? 38.174 24.470 36.432 1.00 0.00 20 LYS A O 9
ATOM 5957 N N . TRP A 1 21 ? 37.184 23.971 34.484 1.00 0.00 21 TRP A N 9
ATOM 5958 C CA . TRP A 1 21 ? 38.306 23.193 33.939 1.00 0.00 21 TRP A CA 9
ATOM 5959 C C . TRP A 1 21 ? 39.487 24.094 33.571 1.00 0.00 21 TRP A C 9
ATOM 5960 O O . TRP A 1 21 ? 40.648 23.753 33.823 1.00 0.00 21 TRP A O 9
ATOM 5981 N N . CYS A 1 22 ? 39.174 25.265 33.014 1.00 0.00 22 CYS A N 9
ATOM 5982 C CA . CYS A 1 22 ? 40.150 26.260 32.585 1.00 0.00 22 CYS A CA 9
ATOM 5983 C C . CYS A 1 22 ? 40.938 26.848 33.756 1.00 0.00 22 CYS A C 9
ATOM 5984 O O . CYS A 1 22 ? 42.146 27.025 33.651 1.00 0.00 22 CYS A O 9
ATOM 5991 N N . GLU A 1 23 ? 40.286 27.105 34.888 1.00 0.00 23 GLU A N 9
ATOM 5992 C CA . GLU A 1 23 ? 40.922 27.649 36.091 1.00 0.00 23 GLU A CA 9
ATOM 5993 C C . GLU A 1 23 ? 41.963 26.684 36.704 1.00 0.00 23 GLU A C 9
ATOM 5994 O O . GLU A 1 23 ? 42.904 27.134 37.361 1.00 0.00 23 GLU A O 9
ATOM 6006 N N . ASP A 1 24 ? 41.849 25.375 36.436 1.00 0.00 24 ASP A N 9
ATOM 6007 C CA . ASP A 1 24 ? 42.813 24.322 36.814 1.00 0.00 24 ASP A CA 9
ATOM 6008 C C . ASP A 1 24 ? 43.917 24.095 35.758 1.00 0.00 24 ASP A C 9
ATOM 6009 O O . ASP A 1 24 ? 45.073 23.859 36.115 1.00 0.00 24 ASP A O 9
ATOM 6018 N N . HIS A 1 25 ? 43.587 24.207 34.464 1.00 0.00 25 HIS A N 9
ATOM 6019 C CA . HIS A 1 25 ? 44.560 24.171 33.354 1.00 0.00 25 HIS A CA 9
ATOM 6020 C C . HIS A 1 25 ? 45.468 25.391 33.426 1.00 0.00 25 HIS A C 9
ATOM 6021 O O . HIS A 1 25 ? 46.688 25.256 33.522 1.00 0.00 25 HIS A O 9
ATOM 6035 N N . CYS A 1 26 ? 44.879 26.586 33.405 1.00 0.00 26 CYS A N 9
ATOM 6036 C CA . CYS A 1 26 ? 45.638 27.817 33.448 1.00 0.00 26 CYS A CA 9
ATOM 6037 C C . CYS A 1 26 ? 46.450 27.914 34.749 1.00 0.00 26 CYS A C 9
ATOM 6038 O O . CYS A 1 26 ? 47.541 28.459 34.701 1.00 0.00 26 CYS A O 9
ATOM 6045 N N . GLU A 1 27 ? 46.039 27.290 35.865 1.00 0.00 27 GLU A N 9
ATOM 6046 C CA . GLU A 1 27 ? 46.870 27.199 37.081 1.00 0.00 27 GLU A CA 9
ATOM 6047 C C . GLU A 1 27 ? 48.177 26.403 36.879 1.00 0.00 27 GLU A C 9
ATOM 6048 O O . GLU A 1 27 ? 49.218 26.791 37.409 1.00 0.00 27 GLU A O 9
ATOM 6060 N N . SER A 1 28 ? 48.180 25.354 36.048 1.00 0.00 28 SER A N 9
ATOM 6061 C CA . SER A 1 28 ? 49.416 24.655 35.642 1.00 0.00 28 SER A CA 9
ATOM 6062 C C . SER A 1 28 ? 50.312 25.572 34.795 1.00 0.00 28 SER A C 9
ATOM 6063 O O . SER A 1 28 ? 51.538 25.502 34.841 1.00 0.00 28 SER A O 9
ATOM 6071 N N . LYS A 1 29 ? 49.692 26.509 34.072 1.00 0.00 29 LYS A N 9
ATOM 6072 C CA . LYS A 1 29 ? 50.303 27.622 33.327 1.00 0.00 29 LYS A CA 9
ATOM 6073 C C . LYS A 1 29 ? 50.487 28.894 34.189 1.00 0.00 29 LYS A C 9
ATOM 6074 O O . LYS A 1 29 ? 50.817 29.948 33.659 1.00 0.00 29 LYS A O 9
ATOM 6093 N N . LYS A 1 30 ? 50.245 28.830 35.508 1.00 0.00 30 LYS A N 9
ATOM 6094 C CA . LYS A 1 30 ? 50.213 29.944 36.492 1.00 0.00 30 LYS A CA 9
ATOM 6095 C C . LYS A 1 30 ? 49.214 31.091 36.201 1.00 0.00 30 LYS A C 9
ATOM 6096 O O . LYS A 1 30 ? 49.121 32.041 36.980 1.00 0.00 30 LYS A O 9
ATOM 6115 N N . GLN A 1 31 ? 48.464 31.012 35.104 1.00 0.00 31 GLN A N 9
ATOM 6116 C CA . GLN A 1 31 ? 47.451 31.969 34.636 1.00 0.00 31 GLN A CA 9
ATOM 6117 C C . GLN A 1 31 ? 46.029 31.771 35.212 1.00 0.00 31 GLN A C 9
ATOM 6118 O O . GLN A 1 31 ? 45.655 30.699 35.691 1.00 0.00 31 GLN A O 9
ATOM 6132 N N . VAL A 1 32 ? 45.199 32.812 35.096 1.00 0.00 32 VAL A N 9
ATOM 6133 C CA . VAL A 1 32 ? 43.790 32.854 35.537 1.00 0.00 32 VAL A CA 9
ATOM 6134 C C . VAL A 1 32 ? 42.836 32.082 34.611 1.00 0.00 32 VAL A C 9
ATOM 6135 O O . VAL A 1 32 ? 42.071 31.244 35.089 1.00 0.00 32 VAL A O 9
ATOM 6148 N N . GLY A 1 33 ? 42.863 32.346 33.299 1.00 0.00 33 GLY A N 9
ATOM 6149 C CA . GLY A 1 33 ? 41.959 31.755 32.300 1.00 0.00 33 GLY A CA 9
ATOM 6150 C C . GLY A 1 33 ? 40.669 32.551 32.047 1.00 0.00 33 GLY A C 9
ATOM 6151 O O . GLY A 1 33 ? 39.691 32.434 32.796 1.00 0.00 33 GLY A O 9
ATOM 6155 N N . LYS A 1 34 ? 40.663 33.345 30.973 1.00 0.00 34 LYS A N 9
ATOM 6156 C CA . LYS A 1 34 ? 39.525 34.104 30.430 1.00 0.00 34 LYS A CA 9
ATOM 6157 C C . LYS A 1 34 ? 38.659 33.245 29.496 1.00 0.00 34 LYS A C 9
ATOM 6158 O O . LYS A 1 34 ? 39.090 32.172 29.079 1.00 0.00 34 LYS A O 9
ATOM 6177 N N . CYS A 1 35 ? 37.454 33.700 29.153 1.00 0.00 35 CYS A N 9
ATOM 6178 C CA . CYS A 1 35 ? 36.485 33.000 28.305 1.00 0.00 35 CYS A CA 9
ATOM 6179 C C . CYS A 1 35 ? 36.419 33.603 26.891 1.00 0.00 35 CYS A C 9
ATOM 6180 O O . CYS A 1 35 ? 36.343 34.822 26.726 1.00 0.00 35 CYS A O 9
ATOM 6187 N N . GLU A 1 36 ? 36.366 32.751 25.867 1.00 0.00 36 GLU A N 9
ATOM 6188 C CA . GLU A 1 36 ? 36.134 33.128 24.464 1.00 0.00 36 GLU A CA 9
ATOM 6189 C C . GLU A 1 36 ? 34.919 32.392 23.865 1.00 0.00 36 GLU A C 9
ATOM 6190 O O . GLU A 1 36 ? 34.902 32.029 22.690 1.00 0.00 36 GLU A O 9
ATOM 6202 N N . ASN A 1 37 ? 33.897 32.163 24.698 1.00 0.00 37 ASN A N 9
ATOM 6203 C CA . ASN A 1 37 ? 32.534 31.659 24.428 1.00 0.00 37 ASN A CA 9
ATOM 6204 C C . ASN A 1 37 ? 32.368 30.303 23.702 1.00 0.00 37 ASN A C 9
ATOM 6205 O O . ASN A 1 37 ? 31.237 29.852 23.502 1.00 0.00 37 ASN A O 9
ATOM 6216 N N . PHE A 1 38 ? 33.470 29.616 23.409 1.00 0.00 38 PHE A N 9
ATOM 6217 C CA . PHE A 1 38 ? 33.528 28.244 22.872 1.00 0.00 38 PHE A CA 9
ATOM 6218 C C . PHE A 1 38 ? 34.673 27.430 23.496 1.00 0.00 38 PHE A C 9
ATOM 6219 O O . PHE A 1 38 ? 34.644 26.202 23.478 1.00 0.00 38 PHE A O 9
ATOM 6236 N N . ASP A 1 39 ? 35.668 28.110 24.066 1.00 0.00 39 ASP A N 9
ATOM 6237 C CA . ASP A 1 39 ? 36.692 27.584 24.956 1.00 0.00 39 ASP A CA 9
ATOM 6238 C C . ASP A 1 39 ? 37.206 28.787 25.779 1.00 0.00 39 ASP A C 9
ATOM 6239 O O . ASP A 1 39 ? 36.627 29.881 25.754 1.00 0.00 39 ASP A O 9
ATOM 6248 N N . CYS A 1 40 ? 38.283 28.582 26.517 1.00 0.00 40 CYS A N 9
ATOM 6249 C CA . CYS A 1 40 ? 38.992 29.583 27.305 1.00 0.00 40 CYS A CA 9
ATOM 6250 C C . CYS A 1 40 ? 40.284 30.081 26.633 1.00 0.00 40 CYS A C 9
ATOM 6251 O O . CYS A 1 40 ? 40.671 29.628 25.551 1.00 0.00 40 CYS A O 9
ATOM 6258 N N . SER A 1 41 ? 40.958 31.018 27.299 1.00 0.00 41 SER A N 9
ATOM 6259 C CA . SER A 1 41 ? 42.290 31.512 26.947 1.00 0.00 41 SER A CA 9
ATOM 6260 C C . SER A 1 41 ? 43.050 31.992 28.190 1.00 0.00 41 SER A C 9
ATOM 6261 O O . SER A 1 41 ? 42.580 32.874 28.912 1.00 0.00 41 SER A O 9
ATOM 6269 N N . CYS A 1 42 ? 44.192 31.378 28.491 1.00 0.00 42 CYS A N 9
ATOM 6270 C CA . CYS A 1 42 ? 45.098 31.820 29.556 1.00 0.00 42 CYS A CA 9
ATOM 6271 C C . CYS A 1 42 ? 45.874 33.030 29.030 1.00 0.00 42 CYS A C 9
ATOM 6272 O O . CYS A 1 42 ? 46.348 32.959 27.892 1.00 0.00 42 CYS A O 9
ATOM 6279 N N . VAL A 1 43 ? 46.026 34.109 29.814 1.00 0.00 43 VAL A N 9
ATOM 6280 C CA . VAL A 1 43 ? 46.826 35.290 29.414 1.00 0.00 43 VAL A CA 9
ATOM 6281 C C . VAL A 1 43 ? 47.681 35.862 30.550 1.00 0.00 43 VAL A C 9
ATOM 6282 O O . VAL A 1 43 ? 47.194 36.111 31.654 1.00 0.00 43 VAL A O 9
ATOM 6295 N N . LYS A 1 44 ? 48.983 36.064 30.294 1.00 0.00 44 LYS A N 9
ATOM 6296 C CA . LYS A 1 44 ? 49.984 36.528 31.283 1.00 0.00 44 LYS A CA 9
ATOM 6297 C C . LYS A 1 44 ? 50.344 38.015 31.170 1.00 0.00 44 LYS A C 9
ATOM 6298 O O . LYS A 1 44 ? 50.794 38.599 32.157 1.00 0.00 44 LYS A O 9
ATOM 6317 N N . LEU A 1 45 ? 50.149 38.625 30.003 1.00 0.00 45 LEU A N 9
ATOM 6318 C CA . LEU A 1 45 ? 50.457 40.040 29.719 1.00 0.00 45 LEU A CA 9
ATOM 6319 C C . LEU A 1 45 ? 49.598 40.992 30.583 1.00 0.00 45 LEU A C 9
ATOM 6320 O O . LEU A 1 45 ? 48.385 41.101 30.382 1.00 0.00 45 LEU A O 9
ATOM 6336 N N . GLY A 1 46 ? 50.226 41.696 31.531 1.00 0.00 46 GLY A N 9
ATOM 6337 C CA . GLY A 1 46 ? 49.568 42.556 32.530 1.00 0.00 46 GLY A CA 9
ATOM 6338 C C . GLY A 1 46 ? 49.167 43.960 32.050 1.00 0.00 46 GLY A C 9
ATOM 6339 O O . GLY A 1 46 ? 48.372 44.633 32.709 1.00 0.00 46 GLY A O 9
ATOM 6343 N N . GLY A 1 47 ? 49.679 44.412 30.902 1.00 0.00 47 GLY A N 9
ATOM 6344 C CA . GLY A 1 47 ? 49.284 45.668 30.259 1.00 0.00 47 GLY A CA 9
ATOM 6345 C C . GLY A 1 47 ? 49.950 46.932 30.813 1.00 0.00 47 GLY A C 9
ATOM 6346 O O . GLY A 1 47 ? 49.336 48.004 30.754 1.00 0.00 47 GLY A O 9
ATOM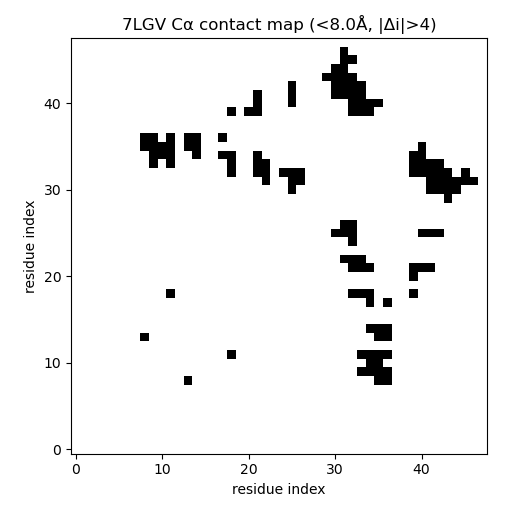 6350 N N . LYS A 1 48 ? 51.163 46.816 31.369 1.00 0.00 48 LYS A N 9
ATOM 6351 C CA . LYS A 1 48 ? 51.964 47.925 31.925 1.00 0.00 48 LYS A CA 9
ATOM 6352 C C . LYS A 1 48 ? 52.834 48.626 30.880 1.00 0.00 48 LYS A C 9
ATOM 6353 O O . LYS A 1 48 ? 53.441 47.945 30.019 1.00 0.00 48 LYS A O 9
ATOM 6373 N N . ILE A 1 1 ? 21.333 27.482 10.741 1.00 0.00 1 ILE A N 10
ATOM 6374 C CA . ILE A 1 1 ? 22.722 27.123 11.110 1.00 0.00 1 ILE A CA 10
ATOM 6375 C C . ILE A 1 1 ? 23.055 27.657 12.502 1.00 0.00 1 ILE A C 10
ATOM 6376 O O . ILE A 1 1 ? 22.890 28.846 12.778 1.00 0.00 1 ILE A O 10
ATOM 6394 N N . ALA A 1 2 ? 23.562 26.775 13.367 1.00 0.00 2 ALA A N 10
ATOM 6395 C CA . ALA A 1 2 ? 24.152 27.104 14.668 1.00 0.00 2 ALA A CA 10
ATOM 6396 C C . ALA A 1 2 ? 25.699 27.106 14.637 1.00 0.00 2 ALA A C 10
ATOM 6397 O O . ALA A 1 2 ? 26.336 27.662 15.535 1.00 0.00 2 ALA A O 10
ATOM 6404 N N . GLY A 1 3 ? 26.319 26.504 13.614 1.00 0.00 3 GLY A N 10
ATOM 6405 C CA . GLY A 1 3 ? 27.773 26.358 13.430 1.00 0.00 3 GLY A CA 10
ATOM 6406 C C . GLY A 1 3 ? 28.513 27.625 12.979 1.00 0.00 3 GLY A C 10
ATOM 6407 O O . GLY A 1 3 ? 29.389 27.546 12.115 1.00 0.00 3 GLY A O 10
ATOM 6411 N N . VAL A 1 4 ? 28.149 28.787 13.527 1.00 0.00 4 VAL A N 10
ATOM 6412 C CA . VAL A 1 4 ? 28.710 30.112 13.271 1.00 0.00 4 VAL A CA 10
ATOM 6413 C C . VAL A 1 4 ? 29.180 30.725 14.591 1.00 0.00 4 VAL A C 10
ATOM 6414 O O . VAL A 1 4 ? 28.626 30.471 15.662 1.00 0.00 4 VAL A O 10
ATOM 6427 N N . ALA A 1 5 ? 30.228 31.527 14.489 1.00 0.00 5 ALA A N 10
ATOM 6428 C CA . ALA A 1 5 ? 30.971 32.124 15.600 1.00 0.00 5 ALA A CA 10
ATOM 6429 C C . ALA A 1 5 ? 31.400 33.566 15.266 1.00 0.00 5 ALA A C 10
ATOM 6430 O O . ALA A 1 5 ? 32.580 33.907 15.232 1.00 0.00 5 ALA A O 10
ATOM 6437 N N . ASP A 1 6 ? 30.427 34.434 14.989 1.00 0.00 6 ASP A N 10
ATOM 6438 C CA . ASP A 1 6 ? 30.622 35.837 14.573 1.00 0.00 6 ASP A CA 10
ATOM 6439 C C . ASP A 1 6 ? 31.079 36.813 15.674 1.00 0.00 6 ASP A C 10
ATOM 6440 O O . ASP A 1 6 ? 31.195 38.027 15.476 1.00 0.00 6 ASP A O 10
ATOM 6449 N N . LEU A 1 7 ? 31.340 36.247 16.838 1.00 0.00 7 LEU A N 10
ATOM 6450 C CA . LEU A 1 7 ? 31.846 36.884 18.051 1.00 0.00 7 LEU A CA 10
ATOM 6451 C C . LEU A 1 7 ? 33.182 37.592 17.784 1.00 0.00 7 LEU A C 10
ATOM 6452 O O . LEU A 1 7 ? 34.099 37.031 17.172 1.00 0.00 7 LEU A O 10
ATOM 6468 N N . ASN A 1 8 ? 33.291 38.827 18.270 1.00 0.00 8 ASN A N 10
ATOM 6469 C CA . ASN A 1 8 ? 34.495 39.646 18.216 1.00 0.00 8 ASN A CA 10
ATOM 6470 C C . ASN A 1 8 ? 35.374 39.482 19.470 1.00 0.00 8 ASN A C 10
ATOM 6471 O O . ASN A 1 8 ? 36.599 39.448 19.350 1.00 0.00 8 ASN A O 10
ATOM 6482 N N . ASN A 1 9 ? 34.750 39.385 20.651 1.00 0.00 9 ASN A N 10
ATOM 6483 C CA . ASN A 1 9 ? 35.400 39.390 21.961 1.00 0.00 9 ASN A CA 10
ATOM 6484 C C . ASN A 1 9 ? 34.786 38.361 22.936 1.00 0.00 9 ASN A C 10
ATOM 6485 O O . ASN A 1 9 ? 33.713 37.815 22.679 1.00 0.00 9 ASN A O 10
ATOM 6496 N N . MET A 1 10 ? 35.459 38.128 24.068 1.00 0.00 10 MET A N 10
ATOM 6497 C CA . MET A 1 10 ? 35.115 37.257 25.215 1.00 0.00 10 MET A CA 10
ATOM 6498 C C . MET A 1 10 ? 33.696 37.377 25.823 1.00 0.00 10 MET A C 10
ATOM 6499 O O . MET A 1 10 ? 33.390 36.646 26.764 1.00 0.00 10 MET A O 10
ATOM 6513 N N . SER A 1 11 ? 32.840 38.297 25.380 1.00 0.00 11 SER A N 10
ATOM 6514 C CA . SER A 1 11 ? 31.576 38.609 26.067 1.00 0.00 11 SER A CA 10
ATOM 6515 C C . SER A 1 11 ? 30.491 37.526 25.910 1.00 0.00 11 SER A C 10
ATOM 6516 O O . SER A 1 11 ? 30.044 37.228 24.800 1.00 0.00 11 SER A O 10
ATOM 6524 N N . GLU A 1 12 ? 30.041 36.962 27.038 1.00 0.00 12 GLU A N 10
ATOM 6525 C CA . GLU A 1 12 ? 28.996 35.930 27.150 1.00 0.00 12 GLU A CA 10
ATOM 6526 C C . GLU A 1 12 ? 28.508 35.800 28.612 1.00 0.00 12 GLU A C 10
ATOM 6527 O O . GLU A 1 12 ? 29.314 35.800 29.544 1.00 0.00 12 GLU A O 10
ATOM 6539 N N . LEU A 1 13 ? 27.196 35.652 28.833 1.00 0.00 13 LEU A N 10
ATOM 6540 C CA . LEU A 1 13 ? 26.594 35.484 30.168 1.00 0.00 13 LEU A CA 10
ATOM 6541 C C . LEU A 1 13 ? 26.794 34.062 30.736 1.00 0.00 13 LEU A C 10
ATOM 6542 O O . LEU A 1 13 ? 26.769 33.872 31.955 1.00 0.00 13 LEU A O 10
ATOM 6558 N N . GLY A 1 14 ? 27.030 33.073 29.866 1.00 0.00 14 GLY A N 10
ATOM 6559 C CA . GLY A 1 14 ? 27.345 31.684 30.221 1.00 0.00 14 GLY A CA 10
ATOM 6560 C C . GLY A 1 14 ? 28.822 31.390 30.552 1.00 0.00 14 GLY A C 10
ATOM 6561 O O . GLY A 1 14 ? 29.083 30.415 31.263 1.00 0.00 14 GLY A O 10
ATOM 6565 N N . CYS A 1 15 ? 29.788 32.208 30.098 1.00 0.00 15 CYS A N 10
ATOM 6566 C CA . CYS A 1 15 ? 31.219 32.005 30.398 1.00 0.00 15 CYS A CA 10
ATOM 6567 C C . CYS A 1 15 ? 31.569 32.003 31.912 1.00 0.00 15 CYS A C 10
ATOM 6568 O O . CYS A 1 15 ? 32.442 31.218 32.295 1.00 0.00 15 CYS A O 10
ATOM 6575 N N . PRO A 1 16 ? 30.873 32.742 32.806 1.00 0.00 16 PRO A N 10
ATOM 6576 C CA . PRO A 1 16 ? 31.011 32.602 34.261 1.00 0.00 16 PRO A CA 10
ATOM 6577 C C . PRO A 1 16 ? 30.804 31.182 34.816 1.00 0.00 16 PRO A C 10
ATOM 6578 O O . PRO A 1 16 ? 31.334 30.860 35.878 1.00 0.00 16 PRO A O 10
ATOM 6589 N N . PHE A 1 17 ? 30.101 30.301 34.095 1.00 0.00 17 PHE A N 10
ATOM 6590 C CA . PHE A 1 17 ? 29.973 28.873 34.424 1.00 0.00 17 PHE A CA 10
ATOM 6591 C C . PHE A 1 17 ? 30.773 27.947 33.492 1.00 0.00 17 PHE A C 10
ATOM 6592 O O . PHE A 1 17 ? 30.461 26.766 33.344 1.00 0.00 17 PHE A O 10
ATOM 6609 N N . ILE A 1 18 ? 31.846 28.483 32.900 1.00 0.00 18 ILE A N 10
ATOM 6610 C CA . ILE A 1 18 ? 32.873 27.752 32.142 1.00 0.00 18 ILE A CA 10
ATOM 6611 C C . ILE A 1 18 ? 34.292 28.143 32.596 1.00 0.00 18 ILE A C 10
ATOM 6612 O O . ILE A 1 18 ? 35.174 27.290 32.640 1.00 0.00 18 ILE A O 10
ATOM 6628 N N . GLU A 1 19 ? 34.524 29.390 33.035 1.00 0.00 19 GLU A N 10
ATOM 6629 C CA . GLU A 1 19 ? 35.845 29.873 33.502 1.00 0.00 19 GLU A CA 10
ATOM 6630 C C . GLU A 1 19 ? 36.404 29.054 34.680 1.00 0.00 19 GLU A C 10
ATOM 6631 O O . GLU A 1 19 ? 37.613 28.857 34.799 1.00 0.00 19 GLU A O 10
ATOM 6643 N N . LYS A 1 20 ? 35.510 28.484 35.498 1.00 0.00 20 LYS A N 10
ATOM 6644 C CA . LYS A 1 20 ? 35.833 27.510 36.552 1.00 0.00 20 LYS A CA 10
ATOM 6645 C C . LYS A 1 20 ? 36.601 26.276 36.048 1.00 0.00 20 LYS A C 10
ATOM 6646 O O . LYS A 1 20 ? 37.557 25.861 36.704 1.00 0.00 20 LYS A O 10
ATOM 6665 N N . TRP A 1 21 ? 36.265 25.777 34.856 1.00 0.00 21 TRP A N 10
ATOM 6666 C CA . TRP A 1 21 ? 36.971 24.693 34.164 1.00 0.00 21 TRP A CA 10
ATOM 6667 C C . TRP A 1 21 ? 38.264 25.166 33.483 1.00 0.00 21 TRP A C 10
ATOM 6668 O O . TRP A 1 21 ? 39.198 24.382 33.329 1.00 0.00 21 TRP A O 10
ATOM 6689 N N . CYS A 1 22 ? 38.334 26.435 33.076 1.00 0.00 22 CYS A N 10
ATOM 6690 C CA . CYS A 1 22 ? 39.537 27.041 32.508 1.00 0.00 22 CYS A CA 10
ATOM 6691 C C . CYS A 1 22 ? 40.636 27.207 33.565 1.00 0.00 22 CYS A C 10
ATOM 6692 O O . CYS A 1 22 ? 41.803 26.945 33.288 1.00 0.00 22 CYS A O 10
ATOM 6699 N N . GLU A 1 23 ? 40.282 27.587 34.793 1.00 0.00 23 GLU A N 10
ATOM 6700 C CA . GLU A 1 23 ? 41.204 27.647 35.936 1.00 0.00 23 GLU A CA 10
ATOM 6701 C C . GLU A 1 23 ? 41.824 26.275 36.280 1.00 0.00 23 GLU A C 10
ATOM 6702 O O . GLU A 1 23 ? 42.990 26.185 36.671 1.00 0.00 23 GLU A O 10
ATOM 6714 N N . ASP A 1 24 ? 41.077 25.191 36.044 1.00 0.00 24 ASP A N 10
ATOM 6715 C CA . ASP A 1 24 ? 41.508 23.795 36.249 1.00 0.00 24 ASP A CA 10
ATOM 6716 C C . ASP A 1 24 ? 42.711 23.409 35.353 1.00 0.00 24 ASP A C 10
ATOM 6717 O O . ASP A 1 24 ? 43.439 22.451 35.636 1.00 0.00 24 ASP A O 10
ATOM 6726 N N . HIS A 1 25 ? 42.971 24.207 34.313 1.00 0.00 25 HIS A N 10
ATOM 6727 C CA . HIS A 1 25 ? 44.086 24.115 33.361 1.00 0.00 25 HIS A CA 10
ATOM 6728 C C . HIS A 1 25 ? 45.066 25.286 33.509 1.00 0.00 25 HIS A C 10
ATOM 6729 O O . HIS A 1 25 ? 46.259 25.075 33.711 1.00 0.00 25 HIS A O 10
ATOM 6743 N N . CYS A 1 26 ? 44.575 26.519 33.412 1.00 0.00 26 CYS A N 10
ATOM 6744 C CA . CYS A 1 26 ? 45.415 27.705 33.275 1.00 0.00 26 CYS A CA 10
ATOM 6745 C C . CYS A 1 26 ? 46.295 28.027 34.500 1.00 0.00 26 CYS A C 10
ATOM 6746 O O . CYS A 1 26 ? 47.416 28.505 34.342 1.00 0.00 26 CYS A O 10
ATOM 6753 N N . GLU A 1 27 ? 45.849 27.687 35.710 1.00 0.00 27 GLU A N 10
ATOM 6754 C CA . GLU A 1 27 ? 46.677 27.762 36.936 1.00 0.00 27 GLU A CA 10
ATOM 6755 C C . GLU A 1 27 ? 47.874 26.792 36.897 1.00 0.00 27 GLU A C 10
ATOM 6756 O O . GLU A 1 27 ? 48.959 27.139 37.354 1.00 0.00 27 GLU A O 10
ATOM 6768 N N . SER A 1 28 ? 47.756 25.631 36.247 1.00 0.00 28 SER A N 10
ATOM 6769 C CA . SER A 1 28 ? 48.905 24.746 35.977 1.00 0.00 28 SER A CA 10
ATOM 6770 C C . SER A 1 28 ? 49.966 25.437 35.103 1.00 0.00 28 SER A C 10
ATOM 6771 O O . SER A 1 28 ? 51.168 25.192 35.238 1.00 0.00 28 SER A O 10
ATOM 6779 N N . LYS A 1 29 ? 49.521 26.361 34.238 1.00 0.00 29 LYS A N 10
ATOM 6780 C CA . LYS A 1 29 ? 50.355 27.247 33.409 1.00 0.00 29 LYS A CA 10
ATOM 6781 C C . LYS A 1 29 ? 50.782 28.549 34.117 1.00 0.00 29 LYS A C 10
ATOM 6782 O O . LYS A 1 29 ? 51.565 29.305 33.548 1.00 0.00 29 LYS A O 10
ATOM 6801 N N . LYS A 1 30 ? 50.266 28.813 35.325 1.00 0.00 30 LYS A N 10
ATOM 6802 C CA . LYS A 1 30 ? 50.366 30.070 36.107 1.00 0.00 30 LYS A CA 10
ATOM 6803 C C . LYS A 1 30 ? 49.741 31.313 35.431 1.00 0.00 30 LYS A C 10
ATOM 6804 O O . LYS A 1 30 ? 50.171 32.447 35.672 1.00 0.00 30 LYS A O 10
ATOM 6823 N N . GLN A 1 31 ? 48.718 31.094 34.599 1.00 0.00 31 GLN A N 10
ATOM 6824 C CA . GLN A 1 31 ? 47.904 32.108 33.914 1.00 0.00 31 GLN A CA 10
ATOM 6825 C C . GLN A 1 31 ? 46.443 32.200 34.421 1.00 0.00 31 GLN A C 10
ATOM 6826 O O . GLN A 1 31 ? 45.939 31.337 35.146 1.00 0.00 31 GLN A O 10
ATOM 6840 N N . VAL A 1 32 ? 45.740 33.269 34.017 1.00 0.00 32 VAL A N 10
ATOM 6841 C CA . VAL A 1 32 ? 44.412 33.647 34.561 1.00 0.00 32 VAL A CA 10
ATOM 6842 C C . VAL A 1 32 ? 43.277 32.692 34.161 1.00 0.00 32 VAL A C 10
ATOM 6843 O O . VAL A 1 32 ? 42.400 32.399 34.972 1.00 0.00 32 VAL A O 10
ATOM 6856 N N . GLY A 1 33 ? 43.267 32.203 32.915 1.00 0.00 33 GLY A N 10
ATOM 6857 C CA . GLY A 1 33 ? 42.241 31.277 32.411 1.00 0.00 33 GLY A CA 10
ATOM 6858 C C . GLY A 1 33 ? 40.847 31.893 32.300 1.00 0.00 33 GLY A C 10
ATOM 6859 O O . GLY A 1 33 ? 39.904 31.401 32.920 1.00 0.00 33 GLY A O 10
ATOM 6863 N N . LYS A 1 34 ? 40.724 32.990 31.548 1.00 0.00 34 LYS A N 10
ATOM 6864 C CA . LYS A 1 34 ? 39.453 33.630 31.185 1.00 0.00 34 LYS A CA 10
ATOM 6865 C C . LYS A 1 34 ? 38.667 32.767 30.183 1.00 0.00 34 LYS A C 10
ATOM 6866 O O . LYS A 1 34 ? 39.139 31.702 29.786 1.00 0.00 34 LYS A O 10
ATOM 6885 N N . CYS A 1 35 ? 37.482 33.196 29.750 1.00 0.00 35 CYS A N 10
ATOM 6886 C CA . CYS A 1 35 ? 36.618 32.434 28.851 1.00 0.00 35 CYS A CA 10
ATOM 6887 C C . CYS A 1 35 ? 36.214 33.301 27.667 1.00 0.00 35 CYS A C 10
ATOM 6888 O O . CYS A 1 35 ? 36.100 34.522 27.777 1.00 0.00 35 CYS A O 10
ATOM 6895 N N . GLU A 1 36 ? 36.027 32.646 26.532 1.00 0.00 36 GLU A N 10
ATOM 6896 C CA . GLU A 1 36 ? 35.812 33.240 25.217 1.00 0.00 36 GLU A CA 10
ATOM 6897 C C . GLU A 1 36 ? 34.909 32.360 24.347 1.00 0.00 36 GLU A C 10
ATOM 6898 O O . GLU A 1 36 ? 35.283 31.906 23.265 1.00 0.00 36 GLU A O 10
ATOM 6910 N N . ASN A 1 37 ? 33.703 32.104 24.873 1.00 0.00 37 ASN A N 10
ATOM 6911 C CA . ASN A 1 37 ? 32.514 31.579 24.170 1.00 0.00 37 ASN A CA 10
ATOM 6912 C C . ASN A 1 37 ? 32.568 30.141 23.605 1.00 0.00 37 ASN A C 10
ATOM 6913 O O . ASN A 1 37 ? 31.517 29.540 23.380 1.00 0.00 37 ASN A O 10
ATOM 6924 N N . PHE A 1 38 ? 33.764 29.601 23.381 1.00 0.00 38 PHE A N 10
ATOM 6925 C CA . PHE A 1 38 ? 34.059 28.335 22.694 1.00 0.00 38 PHE A CA 10
ATOM 6926 C C . PHE A 1 38 ? 35.421 27.774 23.143 1.00 0.00 38 PHE A C 10
ATOM 6927 O O . PHE A 1 38 ? 35.658 26.565 23.069 1.00 0.00 38 PHE A O 10
ATOM 6944 N N . ASP A 1 39 ? 36.317 28.638 23.634 1.00 0.00 39 ASP A N 10
ATOM 6945 C CA . ASP A 1 39 ? 37.556 28.253 24.295 1.00 0.00 39 ASP A CA 10
ATOM 6946 C C . ASP A 1 39 ? 37.772 29.079 25.577 1.00 0.00 39 ASP A C 10
ATOM 6947 O O . ASP A 1 39 ? 37.003 29.987 25.917 1.00 0.00 39 ASP A O 10
ATOM 6956 N N . CYS A 1 40 ? 38.808 28.699 26.304 1.00 0.00 40 CYS A N 10
ATOM 6957 C CA . CYS A 1 40 ? 39.410 29.396 27.433 1.00 0.00 40 CYS A CA 10
ATOM 6958 C C . CYS A 1 40 ? 40.572 30.272 26.938 1.00 0.00 40 CYS A C 10
ATOM 6959 O O . CYS A 1 40 ? 41.345 29.827 26.091 1.00 0.00 40 CYS A O 10
ATOM 6966 N N . SER A 1 41 ? 40.769 31.464 27.502 1.00 0.00 41 SER A N 10
ATOM 6967 C CA . SER A 1 41 ? 41.891 32.353 27.166 1.00 0.00 41 SER A CA 10
ATOM 6968 C C . SER A 1 41 ? 42.916 32.400 28.307 1.00 0.00 41 SER A C 10
ATOM 6969 O O . SER A 1 41 ? 42.650 32.930 29.391 1.00 0.00 41 SER A O 10
ATOM 6977 N N . CYS A 1 42 ? 44.094 31.814 28.086 1.00 0.00 42 CYS A N 10
ATOM 6978 C CA . CYS A 1 42 ? 45.203 31.860 29.039 1.00 0.00 42 CYS A CA 10
ATOM 6979 C C . CYS A 1 42 ? 46.074 33.092 28.802 1.00 0.00 42 CYS A C 10
ATOM 6980 O O . CYS A 1 42 ? 47.098 33.028 28.120 1.00 0.00 42 CYS A O 10
ATOM 6987 N N . VAL A 1 43 ? 45.641 34.207 29.388 1.00 0.00 43 VAL A N 10
ATOM 6988 C CA . VAL A 1 43 ? 46.363 35.491 29.339 1.00 0.00 43 VAL A CA 10
ATOM 6989 C C . VAL A 1 43 ? 47.448 35.537 30.417 1.00 0.00 43 VAL A C 10
ATOM 6990 O O . VAL A 1 43 ? 47.229 35.079 31.541 1.00 0.00 43 VAL A O 10
ATOM 7003 N N . LYS A 1 44 ? 48.627 36.060 30.056 1.00 0.00 44 LYS A N 10
ATOM 7004 C CA . LYS A 1 44 ? 49.808 36.209 30.921 1.00 0.00 44 LYS A CA 10
ATOM 7005 C C . LYS A 1 44 ? 49.837 37.591 31.573 1.00 0.00 44 LYS A C 10
ATOM 7006 O O . LYS A 1 44 ? 50.053 37.695 32.779 1.00 0.00 44 LYS A O 10
ATOM 7025 N N . LEU A 1 45 ? 49.588 38.639 30.790 1.00 0.00 45 LEU A N 10
ATOM 7026 C CA . LEU A 1 45 ? 49.584 40.046 31.233 1.00 0.00 45 LEU A CA 10
ATOM 7027 C C . LEU A 1 45 ? 48.239 40.457 31.870 1.00 0.00 45 LEU A C 10
ATOM 7028 O O . LEU A 1 45 ? 47.181 39.985 31.449 1.00 0.00 45 LEU A O 10
ATOM 7044 N N . GLY A 1 46 ? 48.261 41.378 32.840 1.00 0.00 46 GLY A N 10
ATOM 7045 C CA . GLY A 1 46 ? 47.054 41.883 33.518 1.00 0.00 46 GLY A CA 10
ATOM 7046 C C . GLY A 1 46 ? 47.232 42.999 34.569 1.00 0.00 46 GLY A C 10
ATOM 7047 O O . GLY A 1 46 ? 46.273 43.730 34.841 1.00 0.00 46 GLY A O 10
ATOM 7051 N N . GLY A 1 47 ? 48.428 43.184 35.136 1.00 0.00 47 GLY A N 10
ATOM 7052 C CA . GLY A 1 47 ? 48.791 44.320 36.002 1.00 0.00 47 GLY A CA 10
ATOM 7053 C C . GLY A 1 47 ? 47.938 44.514 37.270 1.00 0.00 47 GLY A C 10
ATOM 7054 O O . GLY A 1 47 ? 47.340 45.584 37.442 1.00 0.00 47 GLY A O 10
ATOM 7058 N N . LYS A 1 48 ? 47.843 43.495 38.135 1.00 0.00 48 LYS A N 10
ATOM 7059 C CA . LYS A 1 48 ? 47.146 43.514 39.433 1.00 0.00 48 LYS A CA 10
ATOM 7060 C C . LYS A 1 48 ? 47.787 44.413 40.486 1.00 0.00 48 LYS A C 10
ATOM 7061 O O . LYS A 1 48 ? 47.045 45.218 41.099 1.00 0.00 48 LYS A O 10
ATOM 7081 N N . ILE A 1 1 ? 20.855 28.977 11.474 1.00 0.00 1 ILE A N 11
ATOM 7082 C CA . ILE A 1 1 ? 19.733 28.573 12.350 1.00 0.00 1 ILE A CA 11
ATOM 7083 C C . ILE A 1 1 ? 20.220 28.325 13.782 1.00 0.00 1 ILE A C 11
ATOM 7084 O O . ILE A 1 1 ? 19.989 29.181 14.635 1.00 0.00 1 ILE A O 11
ATOM 7102 N N . ALA A 1 2 ? 20.882 27.196 14.082 1.00 0.00 2 ALA A N 11
ATOM 7103 C CA . ALA A 1 2 ? 21.190 26.800 15.471 1.00 0.00 2 ALA A CA 11
ATOM 7104 C C . ALA A 1 2 ? 22.542 26.084 15.699 1.00 0.00 2 ALA A C 11
ATOM 7105 O O . ALA A 1 2 ? 22.894 25.796 16.844 1.00 0.00 2 ALA A O 11
ATOM 7112 N N . GLY A 1 3 ? 23.314 25.797 14.648 1.00 0.00 3 GLY A N 11
ATOM 7113 C CA . GLY A 1 3 ? 24.500 24.933 14.731 1.00 0.00 3 GLY A CA 11
ATOM 7114 C C . GLY A 1 3 ? 25.718 25.513 15.456 1.00 0.00 3 GLY A C 11
ATOM 7115 O O . GLY A 1 3 ? 26.654 24.773 15.756 1.00 0.00 3 GLY A O 11
ATOM 7119 N N . VAL A 1 4 ? 25.726 26.813 15.747 1.00 0.00 4 VAL A N 11
ATOM 7120 C CA . VAL A 1 4 ? 26.835 27.570 16.332 1.00 0.00 4 VAL A CA 11
ATOM 7121 C C . VAL A 1 4 ? 26.300 28.705 17.210 1.00 0.00 4 VAL A C 11
ATOM 7122 O O . VAL A 1 4 ? 25.148 29.134 17.105 1.00 0.00 4 VAL A O 11
ATOM 7135 N N . ALA A 1 5 ? 27.188 29.204 18.055 1.00 0.00 5 ALA A N 11
ATOM 7136 C CA . ALA A 1 5 ? 27.073 30.408 18.873 1.00 0.00 5 ALA A CA 11
ATOM 7137 C C . ALA A 1 5 ? 28.469 31.025 19.138 1.00 0.00 5 ALA A C 11
ATOM 7138 O O . ALA A 1 5 ? 28.810 31.368 20.275 1.00 0.00 5 ALA A O 11
ATOM 7145 N N . ASP A 1 6 ? 29.334 31.057 18.116 1.00 0.00 6 ASP A N 11
ATOM 7146 C CA . ASP A 1 6 ? 30.733 31.506 18.182 1.00 0.00 6 ASP A CA 11
ATOM 7147 C C . ASP A 1 6 ? 30.932 33.003 17.857 1.00 0.00 6 ASP A C 11
ATOM 7148 O O . ASP A 1 6 ? 30.221 33.580 17.024 1.00 0.00 6 ASP A O 11
ATOM 7157 N N . LEU A 1 7 ? 31.908 33.625 18.533 1.00 0.00 7 LEU A N 11
ATOM 7158 C CA . LEU A 1 7 ? 32.256 35.055 18.480 1.00 0.00 7 LEU A CA 11
ATOM 7159 C C . LEU A 1 7 ? 33.712 35.251 18.016 1.00 0.00 7 LEU A C 11
ATOM 7160 O O . LEU A 1 7 ? 34.576 34.426 18.326 1.00 0.00 7 LEU A O 11
ATOM 7176 N N . ASN A 1 8 ? 34.006 36.356 17.322 1.00 0.00 8 ASN A N 11
ATOM 7177 C CA . ASN A 1 8 ? 35.308 36.642 16.706 1.00 0.00 8 ASN A CA 11
ATOM 7178 C C . ASN A 1 8 ? 36.442 36.906 17.716 1.00 0.00 8 ASN A C 11
ATOM 7179 O O . ASN A 1 8 ? 37.627 36.803 17.385 1.00 0.00 8 ASN A O 11
ATOM 7190 N N . ASN A 1 9 ? 36.068 37.254 18.946 1.00 0.00 9 ASN A N 11
ATOM 7191 C CA . ASN A 1 9 ? 36.928 37.544 20.083 1.00 0.00 9 ASN A CA 11
ATOM 7192 C C . ASN A 1 9 ? 36.258 37.187 21.416 1.00 0.00 9 ASN A C 11
ATOM 7193 O O . ASN A 1 9 ? 35.029 37.121 21.491 1.00 0.00 9 ASN A O 11
ATOM 7204 N N . MET A 1 10 ? 37.067 37.065 22.470 1.00 0.00 10 MET A N 11
ATOM 7205 C CA . MET A 1 10 ? 36.584 36.973 23.852 1.00 0.00 10 MET A CA 11
ATOM 7206 C C . MET A 1 10 ? 35.737 38.203 24.218 1.00 0.00 10 MET A C 11
ATOM 7207 O O . MET A 1 10 ? 36.092 39.338 23.883 1.00 0.00 10 MET A O 11
ATOM 7221 N N . SER A 1 11 ? 34.598 37.952 24.865 1.00 0.00 11 SER A N 11
ATOM 7222 C CA . SER A 1 11 ? 33.526 38.920 25.116 1.00 0.00 11 SER A CA 11
ATOM 7223 C C . SER A 1 11 ? 32.742 38.566 26.391 1.00 0.00 11 SER A C 11
ATOM 7224 O O . SER A 1 11 ? 32.810 37.430 26.860 1.00 0.00 11 SER A O 11
ATOM 7232 N N . GLU A 1 12 ? 31.980 39.511 26.956 1.00 0.00 12 GLU A N 11
ATOM 7233 C CA . GLU A 1 12 ? 31.301 39.419 28.268 1.00 0.00 12 GLU A CA 11
ATOM 7234 C C . GLU A 1 12 ? 30.193 38.340 28.385 1.00 0.00 12 GLU A C 11
ATOM 7235 O O . GLU A 1 12 ? 29.488 38.290 29.397 1.00 0.00 12 GLU A O 11
ATOM 7247 N N . LEU A 1 13 ? 29.999 37.479 27.384 1.00 0.00 13 LEU A N 11
ATOM 7248 C CA . LEU A 1 13 ? 29.131 36.298 27.487 1.00 0.00 13 LEU A CA 11
ATOM 7249 C C . LEU A 1 13 ? 29.790 35.238 28.400 1.00 0.00 13 LEU A C 11
ATOM 7250 O O . LEU A 1 13 ? 31.016 35.155 28.495 1.00 0.00 13 LEU A O 11
ATOM 7266 N N . GLY A 1 14 ? 28.993 34.415 29.080 1.00 0.00 14 GLY A N 11
ATOM 7267 C CA . GLY A 1 14 ? 29.490 33.452 30.074 1.00 0.00 14 GLY A CA 11
ATOM 7268 C C . GLY A 1 14 ? 30.110 32.169 29.497 1.00 0.00 14 GLY A C 11
ATOM 7269 O O . GLY A 1 14 ? 29.838 31.774 28.363 1.00 0.00 14 GLY A O 11
ATOM 7273 N N . CYS A 1 15 ? 30.897 31.479 30.327 1.00 0.00 15 CYS A N 11
ATOM 7274 C CA . CYS A 1 15 ? 31.433 30.124 30.120 1.00 0.00 15 CYS A CA 11
ATOM 7275 C C . CYS A 1 15 ? 31.230 29.235 31.384 1.00 0.00 15 CYS A C 11
ATOM 7276 O O . CYS A 1 15 ? 32.181 28.575 31.814 1.00 0.00 15 CYS A O 11
ATOM 7283 N N . PRO A 1 16 ? 30.045 29.218 32.039 1.00 0.00 16 PRO A N 11
ATOM 7284 C CA . PRO A 1 16 ? 29.848 28.605 33.364 1.00 0.00 16 PRO A CA 11
ATOM 7285 C C . PRO A 1 16 ? 30.282 27.136 33.489 1.00 0.00 16 PRO A C 11
ATOM 7286 O O . PRO A 1 16 ? 30.917 26.782 34.484 1.00 0.00 16 PRO A O 11
ATOM 7297 N N . PHE A 1 17 ? 29.992 26.282 32.501 1.00 0.00 17 PHE A N 11
ATOM 7298 C CA . PHE A 1 17 ? 30.381 24.863 32.501 1.00 0.00 17 PHE A CA 11
ATOM 7299 C C . PHE A 1 17 ? 31.635 24.571 31.657 1.00 0.00 17 PHE A C 11
ATOM 7300 O O . PHE A 1 17 ? 31.870 23.432 31.245 1.00 0.00 17 PHE A O 11
ATOM 7317 N N . ILE A 1 18 ? 32.467 25.591 31.439 1.00 0.00 18 ILE A N 11
ATOM 7318 C CA . ILE A 1 18 ? 33.771 25.489 30.763 1.00 0.00 18 ILE A CA 11
ATOM 7319 C C . ILE A 1 18 ? 34.893 26.089 31.634 1.00 0.00 18 ILE A C 11
ATOM 7320 O O . ILE A 1 18 ? 35.939 25.467 31.810 1.00 0.00 18 ILE A O 11
ATOM 7336 N N . GLU A 1 19 ? 34.658 27.245 32.259 1.00 0.00 19 GLU A N 11
ATOM 7337 C CA . GLU A 1 19 ? 35.635 28.013 33.052 1.00 0.00 19 GLU A CA 11
ATOM 7338 C C . GLU A 1 19 ? 36.219 27.227 34.237 1.00 0.00 19 GLU A C 11
ATOM 7339 O O . GLU A 1 19 ? 37.397 27.375 34.578 1.00 0.00 19 GLU 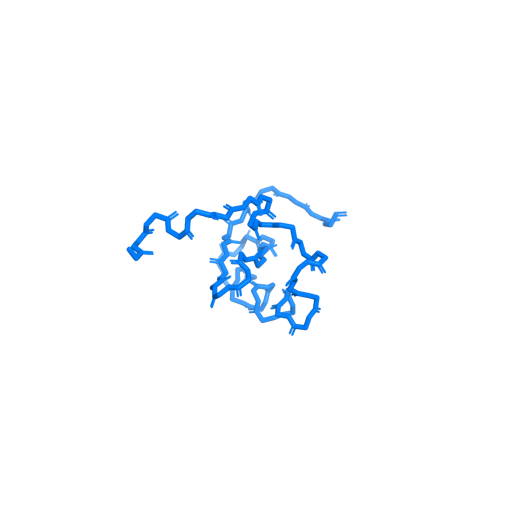A O 11
ATOM 7351 N N . LYS A 1 20 ? 35.392 26.376 34.852 1.00 0.00 20 LYS A N 11
ATOM 7352 C CA . LYS A 1 20 ? 35.731 25.564 36.026 1.00 0.00 20 LYS A CA 11
ATOM 7353 C C . LYS A 1 20 ? 36.881 24.586 35.771 1.00 0.00 20 LYS A C 11
ATOM 7354 O O . LYS A 1 20 ? 37.757 24.430 36.621 1.00 0.00 20 LYS A O 11
ATOM 7373 N N . TRP A 1 21 ? 36.912 23.981 34.583 1.00 0.00 21 TRP A N 11
ATOM 7374 C CA . TRP A 1 21 ? 37.995 23.111 34.110 1.00 0.00 21 TRP A CA 11
ATOM 7375 C C . TRP A 1 21 ? 39.254 23.918 33.777 1.00 0.00 21 TRP A C 11
ATOM 7376 O O . TRP A 1 21 ? 40.376 23.468 34.006 1.00 0.00 21 TRP A O 11
ATOM 7397 N N . CYS A 1 22 ? 39.069 25.123 33.230 1.00 0.00 22 CYS A N 11
ATOM 7398 C CA . CYS A 1 22 ? 40.177 25.975 32.787 1.00 0.00 22 CYS A CA 11
ATOM 7399 C C . CYS A 1 22 ? 41.037 26.460 33.960 1.00 0.00 22 CYS A C 11
ATOM 7400 O O . CYS A 1 22 ? 42.242 26.605 33.802 1.00 0.00 22 CYS A O 11
ATOM 7407 N N . GLU A 1 23 ? 40.470 26.644 35.156 1.00 0.00 23 GLU A N 11
ATOM 7408 C CA . GLU A 1 23 ? 41.242 27.014 36.354 1.00 0.00 23 GLU A CA 11
ATOM 7409 C C . GLU A 1 23 ? 42.226 25.906 36.797 1.00 0.00 23 GLU A C 11
ATOM 7410 O O . GLU A 1 23 ? 43.288 26.195 37.343 1.00 0.00 23 GLU A O 11
ATOM 7422 N N . ASP A 1 24 ? 41.902 24.635 36.534 1.00 0.00 24 ASP A N 11
ATOM 7423 C CA . ASP A 1 24 ? 42.763 23.470 36.829 1.00 0.00 24 ASP A CA 11
ATOM 7424 C C . ASP A 1 24 ? 43.885 23.281 35.778 1.00 0.00 24 ASP A C 11
ATOM 7425 O O . ASP A 1 24 ? 44.819 22.497 35.970 1.00 0.00 24 ASP A O 11
ATOM 7434 N N . HIS A 1 25 ? 43.800 24.004 34.656 1.00 0.00 25 HIS A N 11
ATOM 7435 C CA . HIS A 1 25 ? 44.799 24.069 33.582 1.00 0.00 25 HIS A CA 11
ATOM 7436 C C . HIS A 1 25 ? 45.634 25.351 33.696 1.00 0.00 25 HIS A C 11
ATOM 7437 O O . HIS A 1 25 ? 46.838 25.287 33.941 1.00 0.00 25 HIS A O 11
ATOM 7451 N N . CYS A 1 26 ? 45.002 26.515 33.552 1.00 0.00 26 CYS A N 11
ATOM 7452 C CA . CYS A 1 26 ? 45.670 27.803 33.432 1.00 0.00 26 CYS A CA 11
ATOM 7453 C C . CYS A 1 26 ? 46.524 28.160 34.660 1.00 0.00 26 CYS A C 11
ATOM 7454 O O . CYS A 1 26 ? 47.625 28.680 34.487 1.00 0.00 26 CYS A O 11
ATOM 7461 N N . GLU A 1 27 ? 46.108 27.817 35.885 1.00 0.00 27 GLU A N 11
ATOM 7462 C CA . GLU A 1 27 ? 46.950 28.058 37.072 1.00 0.00 27 GLU A CA 11
ATOM 7463 C C . GLU A 1 27 ? 48.216 27.183 37.092 1.00 0.00 27 GLU A C 11
ATOM 7464 O O . GLU A 1 27 ? 49.241 27.629 37.609 1.00 0.00 27 GLU A O 11
ATOM 7476 N N . SER A 1 28 ? 48.219 26.007 36.450 1.00 0.00 28 SER A N 11
ATOM 7477 C CA . SER A 1 28 ? 49.456 25.232 36.234 1.00 0.00 28 SER A CA 11
ATOM 7478 C C . SER A 1 28 ? 50.385 25.915 35.224 1.00 0.00 28 SER A C 11
ATOM 7479 O O . SER A 1 28 ? 51.610 25.827 35.328 1.00 0.00 28 SER A O 11
ATOM 7487 N N . LYS A 1 29 ? 49.816 26.674 34.275 1.00 0.00 29 LYS A N 11
ATOM 7488 C CA . LYS A 1 29 ? 50.547 27.568 33.365 1.00 0.00 29 LYS A CA 11
ATOM 7489 C C . LYS A 1 29 ? 50.903 28.915 34.033 1.00 0.00 29 LYS A C 11
ATOM 7490 O O . LYS A 1 29 ? 51.532 29.782 33.421 1.00 0.00 29 LYS A O 11
ATOM 7509 N N . LYS A 1 30 ? 50.479 29.111 35.290 1.00 0.00 30 LYS A N 11
ATOM 7510 C CA . LYS A 1 30 ? 50.504 30.373 36.058 1.00 0.00 30 LYS A CA 11
ATOM 7511 C C . LYS A 1 30 ? 49.921 31.543 35.243 1.00 0.00 30 LYS A C 11
ATOM 7512 O O . LYS A 1 30 ? 50.518 32.611 35.113 1.00 0.00 30 LYS A O 11
ATOM 7531 N N . GLN A 1 31 ? 48.755 31.293 34.651 1.00 0.00 31 GLN A N 11
ATOM 7532 C CA . GLN A 1 31 ? 47.959 32.206 33.820 1.00 0.00 31 GLN A CA 11
ATOM 7533 C C . GLN A 1 31 ? 46.504 32.251 34.272 1.00 0.00 31 GLN A C 11
ATOM 7534 O O . GLN A 1 31 ? 46.012 31.314 34.898 1.00 0.00 31 GLN A O 11
ATOM 7548 N N . VAL A 1 32 ? 45.794 33.315 33.890 1.00 0.00 32 VAL A N 11
ATOM 7549 C CA . VAL A 1 32 ? 44.362 33.459 34.230 1.00 0.00 32 VAL A CA 11
ATOM 7550 C C . VAL A 1 32 ? 43.452 33.060 33.065 1.00 0.00 32 VAL A C 11
ATOM 7551 O O . VAL A 1 32 ? 43.392 33.671 32.007 1.00 0.00 32 VAL A O 11
ATOM 7564 N N . GLY A 1 33 ? 42.742 31.986 33.307 1.00 0.00 33 GLY A N 11
ATOM 7565 C CA . GLY A 1 33 ? 41.749 31.307 32.469 1.00 0.00 33 GLY A CA 11
ATOM 7566 C C . GLY A 1 33 ? 40.472 32.106 32.174 1.00 0.00 33 GLY A C 11
ATOM 7567 O O . GLY A 1 33 ? 39.454 31.926 32.850 1.00 0.00 33 GLY A O 11
ATOM 7571 N N . LYS A 1 34 ? 40.514 32.936 31.126 1.00 0.00 34 LYS A N 11
ATOM 7572 C CA . LYS A 1 34 ? 39.400 33.696 30.536 1.00 0.00 34 LYS A CA 11
ATOM 7573 C C . LYS A 1 34 ? 38.481 32.856 29.631 1.00 0.00 34 LYS A C 11
ATOM 7574 O O . LYS A 1 34 ? 38.702 31.658 29.443 1.00 0.00 34 LYS A O 11
ATOM 7593 N N . CYS A 1 35 ? 37.431 33.475 29.089 1.00 0.00 35 CYS A N 11
ATOM 7594 C CA . CYS A 1 35 ? 36.325 32.860 28.363 1.00 0.00 35 CYS A CA 11
ATOM 7595 C C . CYS A 1 35 ? 36.205 33.509 26.982 1.00 0.00 35 CYS A C 11
ATOM 7596 O O . CYS A 1 35 ? 35.878 34.693 26.873 1.00 0.00 35 CYS A O 11
ATOM 7603 N N . GLU A 1 36 ? 36.423 32.728 25.922 1.00 0.00 36 GLU A N 11
ATOM 7604 C CA . GLU A 1 36 ? 36.246 33.171 24.529 1.00 0.00 36 GLU A CA 11
ATOM 7605 C C . GLU A 1 36 ? 34.932 32.663 23.904 1.00 0.00 36 GLU A C 11
ATOM 7606 O O . GLU A 1 36 ? 34.802 32.524 22.688 1.00 0.00 36 GLU A O 11
ATOM 7618 N N . ASN A 1 37 ? 33.945 32.374 24.762 1.00 0.00 37 ASN A N 11
ATOM 7619 C CA . ASN A 1 37 ? 32.545 32.085 24.415 1.00 0.00 37 ASN A CA 11
ATOM 7620 C C . ASN A 1 37 ? 32.342 30.830 23.528 1.00 0.00 37 ASN A C 11
ATOM 7621 O O . ASN A 1 37 ? 31.281 30.642 22.927 1.00 0.00 37 ASN A O 11
ATOM 7632 N N . PHE A 1 38 ? 33.357 29.961 23.468 1.00 0.00 38 PHE A N 11
ATOM 7633 C CA . PHE A 1 38 ? 33.390 28.671 22.760 1.00 0.00 38 PHE A CA 11
ATOM 7634 C C . PHE A 1 38 ? 34.471 27.754 23.354 1.00 0.00 38 PHE A C 11
ATOM 7635 O O . PHE A 1 38 ? 34.304 26.537 23.424 1.00 0.00 38 PHE A O 11
ATOM 7652 N N . ASP A 1 39 ? 35.567 28.360 23.810 1.00 0.00 39 ASP A N 11
ATOM 7653 C CA . ASP A 1 39 ? 36.696 27.759 24.514 1.00 0.00 39 ASP A CA 11
ATOM 7654 C C . ASP A 1 39 ? 37.321 28.827 25.445 1.00 0.00 39 ASP A C 11
ATOM 7655 O O . ASP A 1 39 ? 36.922 29.994 25.425 1.00 0.00 39 ASP A O 11
ATOM 7664 N N . CYS A 1 40 ? 38.268 28.438 26.291 1.00 0.00 40 CYS A N 11
ATOM 7665 C CA . CYS A 1 40 ? 39.027 29.330 27.179 1.00 0.00 40 CYS A CA 11
ATOM 7666 C C . CYS A 1 40 ? 40.271 29.952 26.517 1.00 0.00 40 CYS A C 11
ATOM 7667 O O . CYS A 1 40 ? 40.668 29.584 25.411 1.00 0.00 40 CYS A O 11
ATOM 7674 N N . SER A 1 41 ? 40.900 30.889 27.234 1.00 0.00 41 SER A N 11
ATOM 7675 C CA . SER A 1 41 ? 42.227 31.443 26.925 1.00 0.00 41 SER A CA 11
ATOM 7676 C C . SER A 1 41 ? 42.938 31.837 28.222 1.00 0.00 41 SER A C 11
ATOM 7677 O O . SER A 1 41 ? 42.388 32.596 29.018 1.00 0.00 41 SER A O 11
ATOM 7685 N N . CYS A 1 42 ? 44.121 31.286 28.493 1.00 0.00 42 CYS A N 11
ATOM 7686 C CA . CYS A 1 42 ? 44.879 31.596 29.709 1.00 0.00 42 CYS A CA 11
ATOM 7687 C C . CYS A 1 42 ? 45.759 32.850 29.490 1.00 0.00 42 CYS A C 11
ATOM 7688 O O . CYS A 1 42 ? 46.676 32.830 28.667 1.00 0.00 42 CYS A O 11
ATOM 7695 N N . VAL A 1 43 ? 45.517 33.945 30.218 1.00 0.00 43 VAL A N 11
ATOM 7696 C CA . VAL A 1 43 ? 46.233 35.220 30.032 1.00 0.00 43 VAL A CA 11
ATOM 7697 C C . VAL A 1 43 ? 47.501 35.364 30.882 1.00 0.00 43 VAL A C 11
ATOM 7698 O O . VAL A 1 43 ? 47.484 35.142 32.097 1.00 0.00 43 VAL A O 11
ATOM 7711 N N . LYS A 1 44 ? 48.612 35.758 30.239 1.00 0.00 44 LYS A N 11
ATOM 7712 C CA . LYS A 1 44 ? 49.949 35.951 30.856 1.00 0.00 44 LYS A CA 11
ATOM 7713 C C . LYS A 1 44 ? 50.066 37.269 31.619 1.00 0.00 44 LYS A C 11
ATOM 7714 O O . LYS A 1 44 ? 50.911 37.437 32.499 1.00 0.00 44 LYS A O 11
ATOM 7733 N N . LEU A 1 45 ? 49.181 38.194 31.270 1.00 0.00 45 LEU A N 11
ATOM 7734 C CA . LEU A 1 45 ? 48.981 39.483 31.953 1.00 0.00 45 LEU A CA 11
ATOM 7735 C C . LEU A 1 45 ? 48.524 39.343 33.425 1.00 0.00 45 LEU A C 11
ATOM 7736 O O . LEU A 1 45 ? 48.606 40.317 34.173 1.00 0.00 45 LEU A O 11
ATOM 7752 N N . GLY A 1 46 ? 48.079 38.156 33.857 1.00 0.00 46 GLY A N 11
ATOM 7753 C CA . GLY A 1 46 ? 47.764 37.829 35.255 1.00 0.00 46 GLY A CA 11
ATOM 7754 C C . GLY A 1 46 ? 48.653 36.723 35.844 1.00 0.00 46 GLY A C 11
ATOM 7755 O O . GLY A 1 46 ? 49.623 36.286 35.218 1.00 0.00 46 GLY A O 11
ATOM 7759 N N . GLY A 1 47 ? 48.323 36.270 37.060 1.00 0.00 47 GLY A N 11
ATOM 7760 C CA . GLY A 1 47 ? 49.155 35.358 37.861 1.00 0.00 47 GLY A CA 11
ATOM 7761 C C . GLY A 1 47 ? 50.164 36.107 38.743 1.00 0.00 47 GLY A C 11
ATOM 7762 O O . GLY A 1 47 ? 51.330 35.712 38.823 1.00 0.00 47 GLY A O 11
ATOM 7766 N N . LYS A 1 48 ? 49.747 37.240 39.324 1.00 0.00 48 LYS A N 11
ATOM 7767 C CA . LYS A 1 48 ? 50.598 38.148 40.117 1.00 0.00 48 LYS A CA 11
ATOM 7768 C C . LYS A 1 48 ? 51.057 37.543 41.434 1.00 0.00 48 LYS A C 11
ATOM 7769 O O . LYS A 1 48 ? 50.282 36.786 42.057 1.00 0.00 48 LYS A O 11
ATOM 7789 N N . ILE A 1 1 ? 19.962 46.338 35.856 1.00 0.00 1 ILE A N 12
ATOM 7790 C CA . ILE A 1 1 ? 21.347 45.846 36.011 1.00 0.00 1 ILE A CA 12
ATOM 7791 C C . ILE A 1 1 ? 21.471 44.495 35.312 1.00 0.00 1 ILE A C 12
ATOM 7792 O O . ILE A 1 1 ? 20.627 43.622 35.524 1.00 0.00 1 ILE A O 12
ATOM 7810 N N . ALA A 1 2 ? 22.484 44.315 34.458 1.00 0.00 2 ALA A N 12
ATOM 7811 C CA . ALA A 1 2 ? 22.778 43.060 33.753 1.00 0.00 2 ALA A CA 12
ATOM 7812 C C . ALA A 1 2 ? 21.628 42.479 32.889 1.00 0.00 2 ALA A C 12
ATOM 7813 O O . ALA A 1 2 ? 21.640 41.292 32.554 1.00 0.00 2 ALA A O 12
ATOM 7820 N N . GLY A 1 3 ? 20.620 43.284 32.527 1.00 0.00 3 GLY A N 12
ATOM 7821 C CA . GLY A 1 3 ? 19.413 42.833 31.819 1.00 0.00 3 GLY A CA 12
ATOM 7822 C C . GLY A 1 3 ? 19.555 42.673 30.297 1.00 0.00 3 GLY A C 12
ATOM 7823 O O . GLY A 1 3 ? 18.664 42.100 29.664 1.00 0.00 3 GLY A O 12
ATOM 7827 N N . VAL A 1 4 ? 20.649 43.163 29.702 1.00 0.00 4 VAL A N 12
ATOM 7828 C CA . VAL A 1 4 ? 20.943 43.163 28.268 1.00 0.00 4 VAL A CA 12
ATOM 7829 C C . VAL A 1 4 ? 22.447 42.957 28.059 1.00 0.00 4 VAL A C 12
ATOM 7830 O O . VAL A 1 4 ? 23.270 43.603 28.708 1.00 0.00 4 VAL A O 12
ATOM 7843 N N . ALA A 1 5 ? 22.812 42.078 27.133 1.00 0.00 5 ALA A N 12
ATOM 7844 C CA . ALA A 1 5 ? 24.180 41.598 26.905 1.00 0.00 5 ALA A CA 12
ATOM 7845 C C . ALA A 1 5 ? 24.534 41.432 25.410 1.00 0.00 5 ALA A C 12
ATOM 7846 O O . ALA A 1 5 ? 25.261 40.514 25.028 1.00 0.00 5 ALA A O 12
ATOM 7853 N N . ASP A 1 6 ? 24.071 42.352 24.555 1.00 0.00 6 ASP A N 12
ATOM 7854 C CA . ASP A 1 6 ? 24.300 42.368 23.090 1.00 0.00 6 ASP A CA 12
ATOM 7855 C C . ASP A 1 6 ? 25.757 42.619 22.632 1.00 0.00 6 ASP A C 12
ATOM 7856 O O . ASP A 1 6 ? 26.069 42.764 21.445 1.00 0.00 6 ASP A O 12
ATOM 7865 N N . LEU A 1 7 ? 26.656 42.676 23.601 1.00 0.00 7 LEU A N 12
ATOM 7866 C CA . LEU A 1 7 ? 28.108 42.802 23.465 1.00 0.00 7 LEU A CA 12
ATOM 7867 C C . LEU A 1 7 ? 28.718 41.633 22.668 1.00 0.00 7 LEU A C 12
ATOM 7868 O O . LEU A 1 7 ? 28.263 40.488 22.755 1.00 0.00 7 LEU A O 12
ATOM 7884 N N . ASN A 1 8 ? 29.762 41.922 21.893 1.00 0.00 8 ASN A N 12
ATOM 7885 C CA . ASN A 1 8 ? 30.420 41.005 20.970 1.00 0.00 8 ASN A CA 12
ATOM 7886 C C . ASN A 1 8 ? 31.584 40.195 21.592 1.00 0.00 8 ASN A C 12
ATOM 7887 O O . ASN A 1 8 ? 32.129 39.287 20.960 1.00 0.00 8 ASN A O 12
ATOM 7898 N N . ASN A 1 9 ? 31.985 40.547 22.817 1.00 0.00 9 ASN A N 12
ATOM 7899 C CA . ASN A 1 9 ? 33.206 40.083 23.489 1.00 0.00 9 ASN A CA 12
ATOM 7900 C C . ASN A 1 9 ? 33.038 38.757 24.267 1.00 0.00 9 ASN A C 12
ATOM 7901 O O . ASN A 1 9 ? 31.911 38.290 24.473 1.00 0.00 9 ASN A O 12
ATOM 7912 N N . MET A 1 10 ? 34.173 38.198 24.721 1.00 0.00 10 MET A N 12
ATOM 7913 C CA . MET A 1 10 ? 34.372 36.960 25.500 1.00 0.00 10 MET A CA 12
ATOM 7914 C C . MET A 1 10 ? 33.130 36.452 26.246 1.00 0.00 10 MET A C 12
ATOM 7915 O O . MET A 1 10 ? 32.522 35.476 25.800 1.00 0.00 10 MET A O 12
ATOM 7929 N N . SER A 1 11 ? 32.730 37.102 27.339 1.00 0.00 11 SER A N 12
ATOM 7930 C CA . SER A 1 11 ? 31.504 36.797 28.083 1.00 0.00 11 SER A CA 12
ATOM 7931 C C . SER A 1 11 ? 31.149 37.943 29.032 1.00 0.00 11 SER A C 12
ATOM 7932 O O . SER A 1 11 ? 31.934 38.302 29.911 1.00 0.00 11 SER A O 12
ATOM 7940 N N . GLU A 1 12 ? 29.948 38.503 28.895 1.00 0.00 12 GLU A N 12
ATOM 7941 C CA . GLU A 1 12 ? 29.470 39.605 29.738 1.00 0.00 12 GLU A CA 12
ATOM 7942 C C . GLU A 1 12 ? 29.189 39.158 31.188 1.00 0.00 12 GLU A C 12
ATOM 7943 O O . GLU A 1 12 ? 29.371 39.938 32.123 1.00 0.00 12 GLU A O 12
ATOM 7955 N N . LEU A 1 13 ? 28.821 37.886 31.393 1.00 0.00 13 LEU A N 12
ATOM 7956 C CA . LEU A 1 13 ? 28.720 37.238 32.711 1.00 0.00 13 LEU A CA 12
ATOM 7957 C C . LEU A 1 13 ? 30.070 36.687 33.228 1.00 0.00 13 LEU A C 12
ATOM 7958 O O . LEU A 1 13 ? 30.169 36.270 34.382 1.00 0.00 13 LEU A O 12
ATOM 7974 N N . GLY A 1 14 ? 31.114 36.650 32.391 1.00 0.00 14 GLY A N 12
ATOM 7975 C CA . GLY A 1 14 ? 32.425 36.095 32.741 1.00 0.00 14 GLY A CA 12
ATOM 7976 C C . GLY A 1 14 ? 32.470 34.561 32.799 1.00 0.00 14 GLY A C 12
ATOM 7977 O O . GLY A 1 14 ? 33.194 34.010 33.633 1.00 0.00 14 GLY A O 12
ATOM 7981 N N . CYS A 1 15 ? 31.692 33.878 31.945 1.00 0.00 15 CYS A N 12
ATOM 7982 C CA . CYS A 1 15 ? 31.726 32.427 31.669 1.00 0.00 15 CYS A CA 12
ATOM 7983 C C . CYS A 1 15 ? 31.799 31.488 32.911 1.00 0.00 15 CYS A C 12
ATOM 7984 O O . CYS A 1 15 ? 32.643 30.584 32.959 1.00 0.00 15 CYS A O 12
ATOM 7991 N N . PRO A 1 16 ? 30.934 31.670 33.936 1.00 0.00 16 PRO A N 12
ATOM 7992 C CA . PRO A 1 16 ? 31.044 31.000 35.238 1.00 0.00 16 PRO A CA 12
ATOM 7993 C C . PRO A 1 16 ? 31.033 29.461 35.214 1.00 0.00 16 PRO A C 12
ATOM 7994 O O . PRO A 1 16 ? 31.730 28.851 36.028 1.00 0.00 16 PRO A O 12
ATOM 8005 N N . PHE A 1 17 ? 30.304 28.818 34.296 1.00 0.00 17 PHE A N 12
ATOM 8006 C CA . PHE A 1 17 ? 30.256 27.348 34.189 1.00 0.00 17 PHE A CA 12
ATOM 8007 C C . PHE A 1 17 ? 31.287 26.751 33.222 1.00 0.00 17 PHE A C 12
ATOM 8008 O O . PHE A 1 17 ? 31.301 25.535 33.020 1.00 0.00 17 PHE A O 12
ATOM 8025 N N . ILE A 1 18 ? 32.180 27.585 32.678 1.00 0.00 18 ILE A N 12
ATOM 8026 C CA . ILE A 1 18 ? 33.306 27.180 31.822 1.00 0.00 18 ILE A CA 12
ATOM 8027 C C . ILE A 1 18 ? 34.648 27.469 32.520 1.00 0.00 18 ILE A C 12
ATOM 8028 O O . ILE A 1 18 ? 35.572 26.659 32.459 1.00 0.00 18 ILE A O 12
ATOM 8044 N N . GLU A 1 19 ? 34.746 28.573 33.270 1.00 0.00 19 GLU A N 12
ATOM 8045 C CA . GLU A 1 19 ? 35.995 29.037 33.899 1.00 0.00 19 GLU A CA 12
ATOM 8046 C C . GLU A 1 19 ? 36.576 28.064 34.943 1.00 0.00 19 GLU A C 12
ATOM 8047 O O . GLU A 1 19 ? 37.745 28.179 35.312 1.00 0.00 19 GLU A O 12
ATOM 8059 N N . LYS A 1 20 ? 35.768 27.113 35.416 1.00 0.00 20 LYS A N 12
ATOM 8060 C CA . LYS A 1 20 ? 36.136 26.000 36.304 1.00 0.00 20 LYS A CA 12
ATOM 8061 C C . LYS A 1 20 ? 36.945 24.886 35.631 1.00 0.00 20 LYS A C 12
ATOM 8062 O O . LYS A 1 20 ? 37.753 24.232 36.288 1.00 0.00 20 LYS A O 12
ATOM 8081 N N . TRP A 1 21 ? 36.774 24.699 34.324 1.00 0.00 21 TRP A N 12
ATOM 8082 C CA . TRP A 1 21 ? 37.610 23.830 33.488 1.00 0.00 21 TRP A CA 12
ATOM 8083 C C . TRP A 1 21 ? 38.875 24.561 33.012 1.00 0.00 21 TRP A C 12
ATOM 8084 O O . TRP A 1 21 ? 39.923 23.944 32.814 1.00 0.00 21 TRP A O 12
ATOM 8105 N N . CYS A 1 22 ? 38.783 25.889 32.848 1.00 0.00 22 CYS A N 12
ATOM 8106 C CA . CYS A 1 22 ? 39.916 26.727 32.436 1.00 0.00 22 CYS A CA 12
ATOM 8107 C C . CYS A 1 22 ? 40.888 27.016 33.587 1.00 0.00 22 CYS A C 12
ATOM 8108 O O . CYS A 1 22 ? 42.093 26.907 33.398 1.00 0.00 22 CYS A O 12
ATOM 8115 N N . GLU A 1 23 ? 40.415 27.337 34.799 1.00 0.00 23 GLU A N 12
ATOM 8116 C CA . GLU A 1 23 ? 41.296 27.655 35.941 1.00 0.00 23 GLU A CA 12
ATOM 8117 C C . GLU A 1 23 ? 42.049 26.416 36.463 1.00 0.00 23 GLU A C 12
ATOM 8118 O O . GLU A 1 23 ? 43.108 26.544 37.071 1.00 0.00 23 GLU A O 12
ATOM 8130 N N . ASP A 1 24 ? 41.560 25.205 36.176 1.00 0.00 24 ASP A N 12
ATOM 8131 C CA . ASP A 1 24 ? 42.255 23.938 36.476 1.00 0.00 24 ASP A CA 12
ATOM 8132 C C . ASP A 1 24 ? 43.423 23.660 35.506 1.00 0.00 24 ASP A C 12
ATOM 8133 O O . ASP A 1 24 ? 44.349 22.912 35.827 1.00 0.00 24 ASP A O 12
ATOM 8142 N N . HIS A 1 25 ? 43.392 24.287 34.326 1.00 0.00 25 HIS A N 12
ATOM 8143 C CA . HIS A 1 25 ? 44.428 24.254 33.285 1.00 0.00 25 HIS A CA 12
ATOM 8144 C C . HIS A 1 25 ? 45.366 25.461 33.403 1.00 0.00 25 HIS A C 12
ATOM 8145 O O . HIS A 1 25 ? 46.549 25.290 33.701 1.00 0.00 25 HIS A O 12
ATOM 8159 N N . CYS A 1 26 ? 44.859 26.680 33.207 1.00 0.00 26 CYS A N 12
ATOM 8160 C CA . CYS A 1 26 ? 45.678 27.890 33.125 1.00 0.00 26 CYS A CA 12
ATOM 8161 C C . CYS A 1 26 ? 46.495 28.143 34.400 1.00 0.00 26 CYS A C 12
ATOM 8162 O O . CYS A 1 26 ? 47.640 28.569 34.281 1.00 0.00 26 CYS A O 12
ATOM 8169 N N . GLU A 1 27 ? 45.982 27.832 35.598 1.00 0.00 27 GLU A N 12
ATOM 8170 C CA . GLU A 1 27 ? 46.745 28.010 36.847 1.00 0.00 27 GLU A CA 12
ATOM 8171 C C . GLU A 1 27 ? 47.966 27.069 36.922 1.00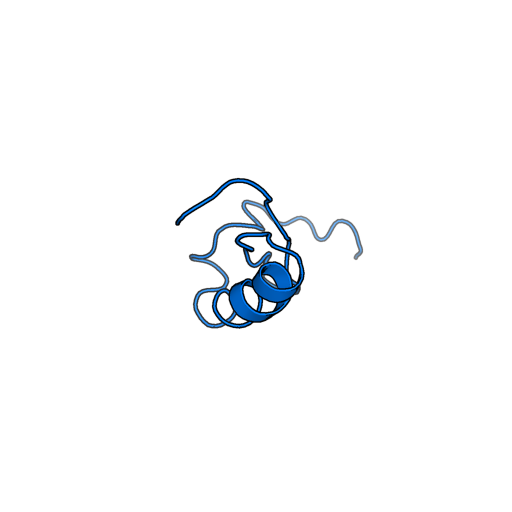 0.00 27 GLU A C 12
ATOM 8172 O O . GLU A 1 27 ? 49.023 27.466 37.415 1.00 0.00 27 GLU A O 12
ATOM 8184 N N . SER A 1 28 ? 47.881 25.855 36.364 1.00 0.00 28 SER A N 12
ATOM 8185 C CA . SER A 1 28 ? 49.047 24.967 36.199 1.00 0.00 28 SER A CA 12
ATOM 8186 C C . SER A 1 28 ? 50.075 25.568 35.223 1.00 0.00 28 SER A C 12
ATOM 8187 O O . SER A 1 28 ? 51.281 25.481 35.447 1.00 0.00 28 SER A O 12
ATOM 8195 N N . LYS A 1 29 ? 49.605 26.285 34.191 1.00 0.00 29 LYS A N 12
ATOM 8196 C CA . LYS A 1 29 ? 50.432 27.111 33.291 1.00 0.00 29 LYS A CA 12
ATOM 8197 C C . LYS A 1 29 ? 50.814 28.478 33.901 1.00 0.00 29 LYS A C 12
ATOM 8198 O O . LYS A 1 29 ? 51.307 29.345 33.187 1.00 0.00 29 LYS A O 12
ATOM 8217 N N . LYS A 1 30 ? 50.520 28.728 35.184 1.00 0.00 30 LYS A N 12
ATOM 8218 C CA . LYS A 1 30 ? 50.670 30.018 35.902 1.00 0.00 30 LYS A CA 12
ATOM 8219 C C . LYS A 1 30 ? 49.937 31.221 35.274 1.00 0.00 30 LYS A C 12
ATOM 8220 O O . LYS A 1 30 ? 50.114 32.358 35.715 1.00 0.00 30 LYS A O 12
ATOM 8239 N N . GLN A 1 31 ? 49.088 30.988 34.280 1.00 0.00 31 GLN A N 12
ATOM 8240 C CA . GLN A 1 31 ? 48.164 31.968 33.698 1.00 0.00 31 GLN A CA 12
ATOM 8241 C C . GLN A 1 31 ? 46.895 32.182 34.549 1.00 0.00 31 GLN A C 12
ATOM 8242 O O . GLN A 1 31 ? 46.531 31.364 35.397 1.00 0.00 31 GLN A O 12
ATOM 8256 N N . VAL A 1 32 ? 46.218 33.310 34.322 1.00 0.00 32 VAL A N 12
ATOM 8257 C CA . VAL A 1 32 ? 45.042 33.774 35.088 1.00 0.00 32 VAL A CA 12
ATOM 8258 C C . VAL A 1 32 ? 43.741 33.100 34.633 1.00 0.00 32 VAL A C 12
ATOM 8259 O O . VAL A 1 32 ? 42.950 32.676 35.472 1.00 0.00 32 VAL A O 12
ATOM 8272 N N . GLY A 1 33 ? 43.543 32.936 33.322 1.00 0.00 33 GLY A N 12
ATOM 8273 C CA . GLY A 1 33 ? 42.358 32.283 32.748 1.00 0.00 33 GLY A CA 12
ATOM 8274 C C . GLY A 1 33 ? 41.166 33.210 32.442 1.00 0.00 33 GLY A C 12
ATOM 8275 O O . GLY A 1 33 ? 40.819 34.119 33.198 1.00 0.00 33 GLY A O 12
ATOM 8279 N N . LYS A 1 34 ? 40.553 32.946 31.285 1.00 0.00 34 LYS A N 12
ATOM 8280 C CA . LYS A 1 34 ? 39.405 33.604 30.641 1.00 0.00 34 LYS A CA 12
ATOM 8281 C C . LYS A 1 34 ? 38.726 32.578 29.708 1.00 0.00 34 LYS A C 12
ATOM 8282 O O . LYS A 1 34 ? 39.281 31.506 29.471 1.00 0.00 34 LYS A O 12
ATOM 8301 N N . CYS A 1 35 ? 37.541 32.862 29.172 1.00 0.00 35 CYS A N 12
ATOM 8302 C CA . CYS A 1 35 ? 36.786 31.979 28.281 1.00 0.00 35 CYS A CA 12
ATOM 8303 C C . CYS A 1 35 ? 35.817 32.803 27.421 1.00 0.00 35 CYS A C 12
ATOM 8304 O O . CYS A 1 35 ? 35.328 33.845 27.865 1.00 0.00 35 CYS A O 12
ATOM 8311 N N . GLU A 1 36 ? 35.561 32.341 26.193 1.00 0.00 36 GLU A N 12
ATOM 8312 C CA . GLU A 1 36 ? 34.768 33.068 25.187 1.00 0.00 36 GLU A CA 12
ATOM 8313 C C . GLU A 1 36 ? 33.598 32.280 24.562 1.00 0.00 36 GLU A C 12
ATOM 8314 O O . GLU A 1 36 ? 33.149 32.584 23.452 1.00 0.00 36 GLU A O 12
ATOM 8326 N N . ASN A 1 37 ? 33.082 31.273 25.275 1.00 0.00 37 ASN A N 12
ATOM 8327 C CA . ASN A 1 37 ? 32.023 30.355 24.828 1.00 0.00 37 ASN A CA 12
ATOM 8328 C C . ASN A 1 37 ? 32.416 29.544 23.577 1.00 0.00 37 ASN A C 12
ATOM 8329 O O . ASN A 1 37 ? 31.574 29.230 22.737 1.00 0.00 37 ASN A O 12
ATOM 8340 N N . PHE A 1 38 ? 33.707 29.243 23.430 1.00 0.00 38 PHE A N 12
ATOM 8341 C CA . PHE A 1 38 ? 34.276 28.536 22.281 1.00 0.00 38 PHE A CA 12
ATOM 8342 C C . PHE A 1 38 ? 35.561 27.810 22.682 1.00 0.00 38 PHE A C 12
ATOM 8343 O O . PHE A 1 38 ? 35.699 26.616 22.406 1.00 0.00 38 PHE A O 12
ATOM 8360 N N . ASP A 1 39 ? 36.483 28.510 23.352 1.00 0.00 39 ASP A N 12
ATOM 8361 C CA . ASP A 1 39 ? 37.632 27.903 24.021 1.00 0.00 39 ASP A CA 12
ATOM 8362 C C . ASP A 1 39 ? 38.077 28.730 25.241 1.00 0.00 39 ASP A C 12
ATOM 8363 O O . ASP A 1 39 ? 37.637 29.865 25.447 1.00 0.00 39 ASP A O 12
ATOM 8372 N N . CYS A 1 40 ? 38.887 28.129 26.110 1.00 0.00 40 CYS A N 12
ATOM 8373 C CA . CYS A 1 40 ? 39.576 28.830 27.197 1.00 0.00 40 CYS A CA 12
ATOM 8374 C C . CYS A 1 40 ? 40.691 29.734 26.639 1.00 0.00 40 CYS A C 12
ATOM 8375 O O . CYS A 1 40 ? 41.396 29.378 25.687 1.00 0.00 40 CYS A O 12
ATOM 8382 N N . SER A 1 41 ? 40.895 30.876 27.287 1.00 0.00 41 SER A N 12
ATOM 8383 C CA . SER A 1 41 ? 41.947 31.853 27.006 1.00 0.00 41 SER A CA 12
ATOM 8384 C C . SER A 1 41 ? 42.842 32.040 28.235 1.00 0.00 41 SER A C 12
ATOM 8385 O O . SER A 1 41 ? 42.459 32.671 29.219 1.00 0.00 41 SER A O 12
ATOM 8393 N N . CYS A 1 42 ? 44.039 31.465 28.218 1.00 0.00 42 CYS A N 12
ATOM 8394 C CA . CYS A 1 42 ? 45.020 31.666 29.284 1.00 0.00 42 CYS A CA 12
ATOM 8395 C C . CYS A 1 42 ? 45.776 32.987 29.084 1.00 0.00 42 CYS A C 12
ATOM 8396 O O . CYS A 1 42 ? 46.800 33.038 28.400 1.00 0.00 42 CYS A O 12
ATOM 8403 N N . VAL A 1 43 ? 45.266 34.051 29.707 1.00 0.00 43 VAL A N 12
ATOM 8404 C CA . VAL A 1 43 ? 45.924 35.367 29.787 1.00 0.00 43 VAL A CA 12
ATOM 8405 C C . VAL A 1 43 ? 47.017 35.324 30.862 1.00 0.00 43 VAL A C 12
ATOM 8406 O O . VAL A 1 43 ? 46.837 34.688 31.906 1.00 0.00 43 VAL A O 12
ATOM 8419 N N . LYS A 1 44 ? 48.174 35.930 30.584 1.00 0.00 44 LYS A N 12
ATOM 8420 C CA . LYS A 1 44 ? 49.411 35.784 31.367 1.00 0.00 44 LYS A CA 12
ATOM 8421 C C . LYS A 1 44 ? 49.521 36.883 32.425 1.00 0.00 44 LYS A C 12
ATOM 8422 O O . LYS A 1 44 ? 49.866 36.596 33.570 1.00 0.00 44 LYS A O 12
ATOM 8441 N N . LEU A 1 45 ? 49.203 38.118 32.037 1.00 0.00 45 LEU A N 12
ATOM 8442 C CA . LEU A 1 45 ? 49.024 39.264 32.940 1.00 0.00 45 LEU A CA 12
ATOM 8443 C C . LEU A 1 45 ? 47.636 39.214 33.604 1.00 0.00 45 LEU A C 12
ATOM 8444 O O . LEU A 1 45 ? 46.657 38.823 32.962 1.00 0.00 45 LEU A O 12
ATOM 8460 N N . GLY A 1 46 ? 47.538 39.676 34.854 1.00 0.00 46 GLY A N 12
ATOM 8461 C CA . GLY A 1 46 ? 46.281 39.819 35.604 1.00 0.00 46 GLY A CA 12
ATOM 8462 C C . GLY A 1 46 ? 46.381 39.358 37.061 1.00 0.00 46 GLY A C 12
ATOM 8463 O O . GLY A 1 46 ? 47.447 38.953 37.531 1.00 0.00 46 GLY A O 12
ATOM 8467 N N . GLY A 1 47 ? 45.280 39.451 37.813 1.00 0.00 47 GLY A N 12
ATOM 8468 C CA . GLY A 1 47 ? 45.192 39.071 39.233 1.00 0.00 47 GLY A CA 12
ATOM 8469 C C . GLY A 1 47 ? 45.885 40.033 40.212 1.00 0.00 47 GLY A C 12
ATOM 8470 O O . GLY A 1 47 ? 45.456 40.156 41.359 1.00 0.00 47 GLY A O 12
ATOM 8474 N N . LYS A 1 48 ? 46.937 40.739 39.780 1.00 0.00 48 LYS A N 12
ATOM 8475 C CA . LYS A 1 48 ? 47.583 41.828 40.528 1.00 0.00 48 LYS A CA 12
ATOM 8476 C C . LYS A 1 48 ? 46.657 43.037 40.635 1.00 0.00 48 LYS A C 12
ATOM 8477 O O . LYS A 1 48 ? 46.169 43.523 39.589 1.00 0.00 48 LYS A O 12
ATOM 8497 N N . ILE A 1 1 ? 36.424 45.784 20.848 1.00 0.00 1 ILE A N 13
ATOM 8498 C CA . ILE A 1 1 ? 35.111 46.474 20.896 1.00 0.00 1 ILE A CA 13
ATOM 8499 C C . ILE A 1 1 ? 35.313 47.968 21.152 1.00 0.00 1 ILE A C 13
ATOM 8500 O O . ILE A 1 1 ? 36.451 48.405 21.324 1.00 0.00 1 ILE A O 13
ATOM 8518 N N . ALA A 1 2 ? 34.254 48.783 21.144 1.00 0.00 2 ALA A N 13
ATOM 8519 C CA . ALA A 1 2 ? 34.385 50.243 21.185 1.00 0.00 2 ALA A CA 13
ATOM 8520 C C . ALA A 1 2 ? 35.034 50.774 22.480 1.00 0.00 2 ALA A C 13
ATOM 8521 O O . ALA A 1 2 ? 35.974 51.573 22.400 1.00 0.00 2 ALA A O 13
ATOM 8528 N N . GLY A 1 3 ? 34.606 50.304 23.656 1.00 0.00 3 GLY A N 13
ATOM 8529 C CA . GLY A 1 3 ? 35.120 50.791 24.945 1.00 0.00 3 GLY A CA 13
ATOM 8530 C C . GLY A 1 3 ? 36.435 50.159 25.431 1.00 0.00 3 GLY A C 13
ATOM 8531 O O . GLY A 1 3 ? 37.159 50.806 26.189 1.00 0.00 3 GLY A O 13
ATOM 8535 N N . VAL A 1 4 ? 36.787 48.944 24.988 1.00 0.00 4 VAL A N 13
ATOM 8536 C CA . VAL A 1 4 ? 38.019 48.222 25.313 1.00 0.00 4 VAL A CA 13
ATOM 8537 C C . VAL A 1 4 ? 38.458 47.346 24.135 1.00 0.00 4 VAL A C 13
ATOM 8538 O O . VAL A 1 4 ? 37.645 46.830 23.367 1.00 0.00 4 VAL A O 13
ATOM 8551 N N . ALA A 1 5 ? 39.762 47.119 24.033 1.00 0.00 5 ALA A N 13
ATOM 8552 C CA . ALA A 1 5 ? 40.433 46.346 22.975 1.00 0.00 5 ALA A CA 13
ATOM 8553 C C . ALA A 1 5 ? 40.236 44.811 23.050 1.00 0.00 5 ALA A C 13
ATOM 8554 O O . ALA A 1 5 ? 41.001 44.033 22.468 1.00 0.00 5 ALA A O 13
ATOM 8561 N N . ASP A 1 6 ? 39.199 44.376 23.764 1.00 0.00 6 ASP A N 13
ATOM 8562 C CA . ASP A 1 6 ? 38.709 42.994 23.797 1.00 0.00 6 ASP A CA 13
ATOM 8563 C C . ASP A 1 6 ? 38.009 42.599 22.489 1.00 0.00 6 ASP A C 13
ATOM 8564 O O . ASP A 1 6 ? 37.279 43.400 21.903 1.00 0.00 6 ASP A O 13
ATOM 8573 N N . LEU A 1 7 ? 38.177 41.345 22.066 1.00 0.00 7 LEU A N 13
ATOM 8574 C CA . LEU A 1 7 ? 37.448 40.743 20.948 1.00 0.00 7 LEU A CA 13
ATOM 8575 C C . LEU A 1 7 ? 36.020 40.308 21.336 1.00 0.00 7 LEU A C 13
ATOM 8576 O O . LEU A 1 7 ? 35.718 40.067 22.505 1.00 0.00 7 LEU A O 13
ATOM 8592 N N . ASN A 1 8 ? 35.139 40.154 20.344 1.00 0.00 8 ASN A N 13
ATOM 8593 C CA . ASN A 1 8 ? 33.714 39.879 20.492 1.00 0.00 8 ASN A CA 13
ATOM 8594 C C . ASN A 1 8 ? 33.396 38.609 21.301 1.00 0.00 8 ASN A C 13
ATOM 8595 O O . ASN A 1 8 ? 32.407 38.573 22.037 1.00 0.00 8 ASN A O 13
ATOM 8606 N N . ASN A 1 9 ? 34.236 37.578 21.173 1.00 0.00 9 ASN A N 13
ATOM 8607 C CA . ASN A 1 9 ? 34.107 36.333 21.942 1.00 0.00 9 ASN A CA 13
ATOM 8608 C C . ASN A 1 9 ? 34.725 36.433 23.350 1.00 0.00 9 ASN A C 13
ATOM 8609 O O . ASN A 1 9 ? 34.082 36.040 24.323 1.00 0.00 9 ASN A O 13
ATOM 8620 N N . MET A 1 10 ? 35.948 36.961 23.481 1.00 0.00 10 MET A N 13
ATOM 8621 C CA . MET A 1 10 ? 36.654 37.082 24.771 1.00 0.00 10 MET A CA 13
ATOM 8622 C C . MET A 1 10 ? 36.148 38.219 25.684 1.00 0.00 10 MET A C 13
ATOM 8623 O O . MET A 1 10 ? 36.541 38.284 26.852 1.00 0.00 10 MET A O 13
ATOM 8637 N N . SER A 1 11 ? 35.272 39.099 25.192 1.00 0.00 11 SER A N 13
ATOM 8638 C CA . SER A 1 11 ? 34.586 40.136 25.980 1.00 0.00 11 SER A CA 13
ATOM 8639 C C . SER A 1 11 ? 33.720 39.554 27.115 1.00 0.00 11 SER A C 13
ATOM 8640 O O . SER A 1 11 ? 33.273 38.408 27.053 1.00 0.00 11 SER A O 13
ATOM 8648 N N . GLU A 1 12 ? 33.497 40.337 28.173 1.00 0.00 12 GLU A N 13
ATOM 8649 C CA . GLU A 1 12 ? 32.791 39.944 29.405 1.00 0.00 12 GLU A CA 13
ATOM 8650 C C . GLU A 1 12 ? 31.330 39.486 29.203 1.00 0.00 12 GLU A C 13
ATOM 8651 O O . GLU A 1 12 ? 30.661 39.860 28.231 1.00 0.00 12 GLU A O 13
ATOM 8663 N N . LEU A 1 13 ? 30.828 38.716 30.178 1.00 0.00 13 LEU A N 13
ATOM 8664 C CA . LEU A 1 13 ? 29.439 38.243 30.317 1.00 0.00 13 LEU A CA 13
ATOM 8665 C C . LEU A 1 13 ? 28.915 37.351 29.168 1.00 0.00 13 LEU A C 13
ATOM 8666 O O . LEU A 1 13 ? 27.702 37.276 28.949 1.00 0.00 13 LEU A O 13
ATOM 8682 N N . GLY A 1 14 ? 29.807 36.661 28.447 1.00 0.00 14 GLY A N 13
ATOM 8683 C CA . GLY A 1 14 ? 29.465 35.690 27.392 1.00 0.00 14 GLY A CA 13
ATOM 8684 C C . GLY A 1 14 ? 29.681 34.214 27.762 1.00 0.00 14 GLY A C 13
ATOM 8685 O O . GLY A 1 14 ? 29.297 33.326 27.003 1.00 0.00 14 GLY A O 13
ATOM 8689 N N . CYS A 1 15 ? 30.308 33.928 28.904 1.00 0.00 15 CYS A N 13
ATOM 8690 C CA . CYS A 1 15 ? 30.666 32.578 29.359 1.00 0.00 15 CYS A CA 13
ATOM 8691 C C . CYS A 1 15 ? 30.863 32.500 30.890 1.00 0.00 15 CYS A C 13
ATOM 8692 O O . CYS A 1 15 ? 31.927 32.063 31.339 1.00 0.00 15 CYS A O 13
ATOM 8699 N N . PRO A 1 16 ? 29.847 32.848 31.721 1.00 0.00 16 PRO A N 13
ATOM 8700 C CA . PRO A 1 16 ? 29.979 33.001 33.182 1.00 0.00 16 PRO A CA 13
ATOM 8701 C C . PRO A 1 16 ? 30.100 31.680 33.973 1.00 0.00 16 PRO A C 13
ATOM 8702 O O . PRO A 1 16 ? 29.787 31.631 35.170 1.00 0.00 16 PRO A O 13
ATOM 8713 N N . PHE A 1 17 ? 30.487 30.592 33.306 1.00 0.00 17 PHE A N 13
ATOM 8714 C CA . PHE A 1 17 ? 30.679 29.257 33.864 1.00 0.00 17 PHE A CA 13
ATOM 8715 C C . PHE A 1 17 ? 31.823 28.472 33.189 1.00 0.00 17 PHE A C 13
ATOM 8716 O O . PHE A 1 17 ? 31.978 27.286 33.462 1.00 0.00 17 PHE A O 13
ATOM 8733 N N . ILE A 1 18 ? 32.619 29.084 32.301 1.00 0.00 18 ILE A N 13
ATOM 8734 C CA . ILE A 1 18 ? 33.696 28.378 31.568 1.00 0.00 18 ILE A CA 13
ATOM 8735 C C . ILE A 1 18 ? 35.065 28.509 32.265 1.00 0.00 18 ILE A C 13
ATOM 8736 O O . ILE A 1 18 ? 35.914 27.617 32.191 1.00 0.00 18 ILE A O 13
ATOM 8752 N N . GLU A 1 19 ? 35.276 29.593 33.010 1.00 0.00 19 GLU A N 13
ATOM 8753 C CA . GLU A 1 19 ? 36.541 29.956 33.657 1.00 0.00 19 GLU A CA 13
ATOM 8754 C C . GLU A 1 19 ? 36.991 28.941 34.721 1.00 0.00 19 GLU A C 13
ATOM 8755 O O . GLU A 1 19 ? 38.177 28.820 35.019 1.00 0.00 19 GLU A O 13
ATOM 8767 N N . LYS A 1 20 ? 36.042 28.192 35.287 1.00 0.00 20 LYS A N 13
ATOM 8768 C CA . LYS A 1 20 ? 36.243 27.189 36.346 1.00 0.00 20 LYS A CA 13
ATOM 8769 C C . LYS A 1 20 ? 36.858 25.870 35.862 1.00 0.00 20 LYS A C 13
ATOM 8770 O O . LYS A 1 20 ? 37.559 25.209 36.632 1.00 0.00 20 LYS A O 13
ATOM 8789 N N . TRP A 1 21 ? 36.630 25.510 34.595 1.00 0.00 21 TRP A N 13
ATOM 8790 C CA . TRP A 1 21 ? 37.305 24.407 33.888 1.00 0.00 21 TRP A CA 13
ATOM 8791 C C . TRP A 1 21 ? 38.671 24.860 33.346 1.00 0.00 21 TRP A C 13
ATOM 8792 O O . TRP A 1 21 ? 39.639 24.102 33.357 1.00 0.00 21 TRP A O 13
ATOM 8813 N N . CYS A 1 22 ? 38.718 26.114 32.881 1.00 0.00 22 CYS A N 13
ATOM 8814 C CA . CYS A 1 22 ? 39.863 26.753 32.230 1.00 0.00 22 CYS A CA 13
ATOM 8815 C C . CYS A 1 22 ? 40.989 27.051 33.228 1.00 0.00 22 CYS A C 13
ATOM 8816 O O . CYS A 1 22 ? 42.127 26.655 32.995 1.00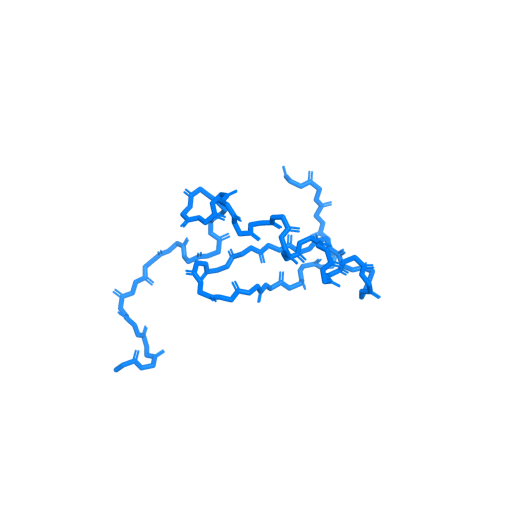 0.00 22 CYS A O 13
ATOM 8823 N N . GLU A 1 23 ? 40.695 27.634 34.393 1.00 0.00 23 GLU A N 13
ATOM 8824 C CA . GLU A 1 23 ? 41.696 27.850 35.451 1.00 0.00 23 GLU A CA 13
ATOM 8825 C C . GLU A 1 23 ? 42.219 26.532 36.060 1.00 0.00 23 GLU A C 13
ATOM 8826 O O . GLU A 1 23 ? 43.342 26.501 36.562 1.00 0.00 23 GLU A O 13
ATOM 8838 N N . ASP A 1 24 ? 41.491 25.410 35.939 1.00 0.00 24 ASP A N 13
ATOM 8839 C CA . ASP A 1 24 ? 42.005 24.082 36.342 1.00 0.00 24 ASP A CA 13
ATOM 8840 C C . ASP A 1 24 ? 43.182 23.597 35.468 1.00 0.00 24 ASP A C 13
ATOM 8841 O O . ASP A 1 24 ? 43.906 22.669 35.832 1.00 0.00 24 ASP A O 13
ATOM 8850 N N . HIS A 1 25 ? 43.400 24.228 34.316 1.00 0.00 25 HIS A N 13
ATOM 8851 C CA . HIS A 1 25 ? 44.570 24.071 33.445 1.00 0.00 25 HIS A CA 13
ATOM 8852 C C . HIS A 1 25 ? 45.451 25.313 33.508 1.00 0.00 25 HIS A C 13
ATOM 8853 O O . HIS A 1 25 ? 46.643 25.182 33.777 1.00 0.00 25 HIS A O 13
ATOM 8867 N N . CYS A 1 26 ? 44.909 26.516 33.305 1.00 0.00 26 CYS A N 13
ATOM 8868 C CA . CYS A 1 26 ? 45.727 27.726 33.225 1.00 0.00 26 CYS A CA 13
ATOM 8869 C C . CYS A 1 26 ? 46.478 28.050 34.526 1.00 0.00 26 CYS A C 13
ATOM 8870 O O . CYS A 1 26 ? 47.519 28.699 34.460 1.00 0.00 26 CYS A O 13
ATOM 8877 N N . GLU A 1 27 ? 46.039 27.575 35.699 1.00 0.00 27 GLU A N 13
ATOM 8878 C CA . GLU A 1 27 ? 46.831 27.776 36.930 1.00 0.00 27 GLU A CA 13
ATOM 8879 C C . GLU A 1 27 ? 48.114 26.930 36.938 1.00 0.00 27 GLU A C 13
ATOM 8880 O O . GLU A 1 27 ? 49.149 27.416 37.388 1.00 0.00 27 GLU A O 13
ATOM 8892 N N . SER A 1 28 ? 48.103 25.741 36.320 1.00 0.00 28 SER A N 13
ATOM 8893 C CA . SER A 1 28 ? 49.312 24.929 36.059 1.00 0.00 28 SER A CA 13
ATOM 8894 C C . SER A 1 28 ? 50.321 25.636 35.136 1.00 0.00 28 SER A C 13
ATOM 8895 O O . SER A 1 28 ? 51.476 25.230 35.033 1.00 0.00 28 SER A O 13
ATOM 8903 N N . LYS A 1 29 ? 49.872 26.696 34.450 1.00 0.00 29 LYS A N 13
ATOM 8904 C CA . LYS A 1 29 ? 50.640 27.630 33.608 1.00 0.00 29 LYS A CA 13
ATOM 8905 C C . LYS A 1 29 ? 50.913 28.985 34.299 1.00 0.00 29 LYS A C 13
ATOM 8906 O O . LYS A 1 29 ? 51.608 29.844 33.749 1.00 0.00 29 LYS A O 13
ATOM 8925 N N . LYS A 1 30 ? 50.357 29.192 35.500 1.00 0.00 30 LYS A N 13
ATOM 8926 C CA . LYS A 1 30 ? 50.269 30.458 36.267 1.00 0.00 30 LYS A CA 13
ATOM 8927 C C . LYS A 1 30 ? 49.680 31.621 35.451 1.00 0.00 30 LYS A C 13
ATOM 8928 O O . LYS A 1 30 ? 50.206 32.734 35.430 1.00 0.00 30 LYS A O 13
ATOM 8947 N N . GLN A 1 31 ? 48.570 31.329 34.777 1.00 0.00 31 GLN A N 13
ATOM 8948 C CA . GLN A 1 31 ? 47.761 32.230 33.948 1.00 0.00 31 GLN A CA 13
ATOM 8949 C C . GLN A 1 31 ? 46.318 32.369 34.470 1.00 0.00 31 GLN A C 13
ATOM 8950 O O . GLN A 1 31 ? 45.818 31.525 35.217 1.00 0.00 31 GLN A O 13
ATOM 8964 N N . VAL A 1 32 ? 45.636 33.444 34.063 1.00 0.00 32 VAL A N 13
ATOM 8965 C CA . VAL A 1 32 ? 44.315 33.834 34.609 1.00 0.00 32 VAL A CA 13
ATOM 8966 C C . VAL A 1 32 ? 43.176 32.904 34.159 1.00 0.00 32 VAL A C 13
ATOM 8967 O O . VAL A 1 32 ? 42.248 32.646 34.924 1.00 0.00 32 VAL A O 13
ATOM 8980 N N . GLY A 1 33 ? 43.246 32.379 32.930 1.00 0.00 33 GLY A N 13
ATOM 8981 C CA . GLY A 1 33 ? 42.230 31.492 32.347 1.00 0.00 33 GLY A CA 13
ATOM 8982 C C . GLY A 1 33 ? 40.925 32.204 31.979 1.00 0.00 33 GLY A C 13
ATOM 8983 O O . GLY A 1 33 ? 39.914 32.056 32.668 1.00 0.00 33 GLY A O 13
ATOM 8987 N N . LYS A 1 34 ? 40.965 32.983 30.894 1.00 0.00 34 LYS A N 13
ATOM 8988 C CA . LYS A 1 34 ? 39.840 33.739 30.331 1.00 0.00 34 LYS A CA 13
ATOM 8989 C C . LYS A 1 34 ? 39.027 32.866 29.367 1.00 0.00 34 LYS A C 13
ATOM 8990 O O . LYS A 1 34 ? 39.614 32.145 28.564 1.00 0.00 34 LYS A O 13
ATOM 9009 N N . CYS A 1 35 ? 37.699 32.923 29.403 1.00 0.00 35 CYS A N 13
ATOM 9010 C CA . CYS A 1 35 ? 36.838 32.288 28.410 1.00 0.00 35 CYS A CA 13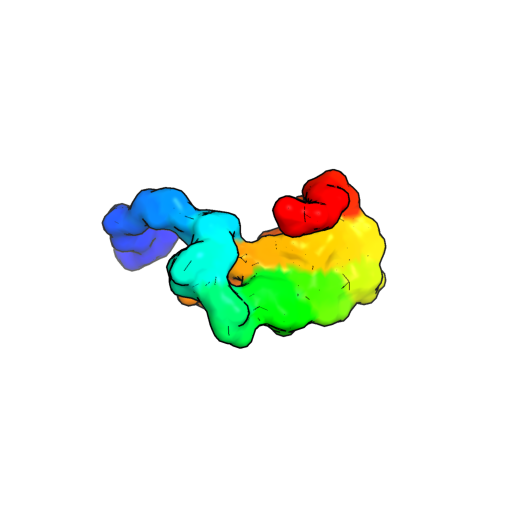
ATOM 9011 C C . CYS A 1 35 ? 36.595 33.182 27.187 1.00 0.00 35 CYS A C 13
ATOM 9012 O O . CYS A 1 35 ? 36.532 34.411 27.289 1.00 0.00 35 CYS A O 13
ATOM 9019 N N . GLU A 1 36 ? 36.394 32.545 26.034 1.00 0.00 36 GLU A N 13
ATOM 9020 C CA . GLU A 1 36 ? 36.029 33.188 24.769 1.00 0.00 36 GLU A CA 13
ATOM 9021 C C . GLU A 1 36 ? 34.767 32.516 24.195 1.00 0.00 36 GLU A C 13
ATOM 9022 O O . GLU A 1 36 ? 34.828 31.713 23.259 1.00 0.00 36 GLU A O 13
ATOM 9034 N N . ASN A 1 37 ? 33.631 32.813 24.844 1.00 0.00 37 ASN A N 13
ATOM 9035 C CA . ASN A 1 37 ? 32.257 32.299 24.641 1.00 0.00 37 ASN A CA 13
ATOM 9036 C C . ASN A 1 37 ? 32.047 30.793 24.895 1.00 0.00 37 ASN A C 13
ATOM 9037 O O . ASN A 1 37 ? 30.987 30.430 25.403 1.00 0.00 37 ASN A O 13
ATOM 9048 N N . PHE A 1 38 ? 33.029 29.938 24.599 1.00 0.00 38 PHE A N 13
ATOM 9049 C CA . PHE A 1 38 ? 32.971 28.471 24.734 1.00 0.00 38 PHE A CA 13
ATOM 9050 C C . PHE A 1 38 ? 34.378 27.887 24.874 1.00 0.00 38 PHE A C 13
ATOM 9051 O O . PHE A 1 38 ? 34.587 26.925 25.616 1.00 0.00 38 PHE A O 13
ATOM 9068 N N . ASP A 1 39 ? 35.337 28.481 24.155 1.00 0.00 39 ASP A N 13
ATOM 9069 C CA . ASP A 1 39 ? 36.758 28.233 24.298 1.00 0.00 39 ASP A CA 13
ATOM 9070 C C . ASP A 1 39 ? 37.320 28.896 25.564 1.00 0.00 39 ASP A C 13
ATOM 9071 O O . ASP A 1 39 ? 36.704 29.750 26.205 1.00 0.00 39 ASP A O 13
ATOM 9080 N N . CYS A 1 40 ? 38.537 28.488 25.876 1.00 0.00 40 CYS A N 13
ATOM 9081 C CA . CYS A 1 40 ? 39.420 28.974 26.937 1.00 0.00 40 CYS A CA 13
ATOM 9082 C C . CYS A 1 40 ? 40.674 29.628 26.318 1.00 0.00 40 CYS A C 13
ATOM 9083 O O . CYS A 1 40 ? 41.075 29.303 25.196 1.00 0.00 40 CYS A O 13
ATOM 9090 N N . SER A 1 41 ? 41.280 30.568 27.042 1.00 0.00 41 SER A N 13
ATOM 9091 C CA . SER A 1 41 ? 42.533 31.239 26.694 1.00 0.00 41 SER A CA 13
ATOM 9092 C C . SER A 1 41 ? 43.304 31.634 27.960 1.00 0.00 41 SER A C 13
ATOM 9093 O O . SER A 1 41 ? 42.894 32.506 28.736 1.00 0.00 41 SER A O 13
ATOM 9101 N N . CYS A 1 42 ? 44.438 30.979 28.201 1.00 0.00 42 CYS A N 13
ATOM 9102 C CA . CYS A 1 42 ? 45.307 31.263 29.342 1.00 0.00 42 CYS A CA 13
ATOM 9103 C C . CYS A 1 42 ? 46.081 32.584 29.167 1.00 0.00 42 CYS A C 13
ATOM 9104 O O . CYS A 1 42 ? 47.204 32.600 28.672 1.00 0.00 42 CYS A O 13
ATOM 9111 N N . VAL A 1 43 ? 45.498 33.717 29.558 1.00 0.00 43 VAL A N 13
ATOM 9112 C CA . VAL A 1 43 ? 46.153 35.042 29.486 1.00 0.00 43 VAL A CA 13
ATOM 9113 C C . VAL A 1 43 ? 47.130 35.254 30.653 1.00 0.00 43 VAL A C 13
ATOM 9114 O O . VAL A 1 43 ? 46.839 34.863 31.790 1.00 0.00 43 VAL A O 13
ATOM 9127 N N . LYS A 1 44 ? 48.313 35.820 30.367 1.00 0.00 44 LYS A N 13
ATOM 9128 C CA . LYS A 1 44 ? 49.443 35.939 31.311 1.00 0.00 44 LYS A CA 13
ATOM 9129 C C . LYS A 1 44 ? 49.361 37.219 32.146 1.00 0.00 44 LYS A C 13
ATOM 9130 O O . LYS A 1 44 ? 49.360 37.149 33.376 1.00 0.00 44 LYS A O 13
ATOM 9149 N N . LEU A 1 45 ? 49.278 38.358 31.451 1.00 0.00 45 LEU A N 13
ATOM 9150 C CA . LEU A 1 45 ? 49.383 39.738 31.956 1.00 0.00 45 LEU A CA 13
ATOM 9151 C C . LEU A 1 45 ? 50.735 40.077 32.625 1.00 0.00 45 LEU A C 13
ATOM 9152 O O . LEU A 1 45 ? 51.411 39.225 33.218 1.00 0.00 45 LEU A O 13
ATOM 9168 N N . GLY A 1 46 ? 51.117 41.358 32.550 1.00 0.00 46 GLY A N 13
ATOM 9169 C CA . GLY A 1 46 ? 52.297 41.926 33.220 1.00 0.00 46 GLY A CA 13
ATOM 9170 C C . GLY A 1 46 ? 53.090 42.937 32.389 1.00 0.00 46 GLY A C 13
ATOM 9171 O O . GLY A 1 46 ? 53.871 43.710 32.957 1.00 0.00 46 GLY A O 13
ATOM 9175 N N . GLY A 1 47 ? 52.898 42.947 31.069 1.00 0.00 47 GLY A N 13
ATOM 9176 C CA . GLY A 1 47 ? 53.569 43.850 30.130 1.00 0.00 47 GLY A CA 13
ATOM 9177 C C . GLY A 1 47 ? 52.928 45.241 30.032 1.00 0.00 47 GLY A C 13
ATOM 9178 O O . GLY A 1 47 ? 51.772 45.434 30.432 1.00 0.00 47 GLY A O 13
ATOM 9182 N N . LYS A 1 48 ? 53.706 46.207 29.527 1.00 0.00 48 LYS A N 13
ATOM 9183 C CA . LYS A 1 48 ? 53.385 47.638 29.366 1.00 0.00 48 LYS A CA 13
ATOM 9184 C C . LYS A 1 48 ? 53.236 48.062 27.910 1.00 0.00 48 LYS A C 13
ATOM 9185 O O . LYS A 1 48 ? 53.856 47.454 27.009 1.00 0.00 48 LYS A O 13
ATOM 9205 N N . ILE A 1 1 ? 25.552 41.721 10.125 1.00 0.00 1 ILE A N 14
ATOM 9206 C CA . ILE A 1 1 ? 26.242 40.627 9.396 1.00 0.00 1 ILE A CA 14
ATOM 9207 C C . ILE A 1 1 ? 27.689 41.038 9.137 1.00 0.00 1 ILE A C 14
ATOM 9208 O O . ILE A 1 1 ? 27.937 41.954 8.354 1.00 0.00 1 ILE A O 14
ATOM 9226 N N . ALA A 1 2 ? 28.646 40.397 9.817 1.00 0.00 2 ALA A N 14
ATOM 9227 C CA . ALA A 1 2 ? 30.045 40.834 9.854 1.00 0.00 2 ALA A CA 14
ATOM 9228 C C . ALA A 1 2 ? 30.875 40.492 8.597 1.00 0.00 2 ALA A C 14
ATOM 9229 O O . ALA A 1 2 ? 31.550 41.371 8.047 1.00 0.00 2 ALA A O 14
ATOM 9236 N N . GLY A 1 3 ? 30.858 39.231 8.149 1.00 0.00 3 GLY A N 14
ATOM 9237 C CA . GLY A 1 3 ? 31.633 38.753 6.991 1.00 0.00 3 GLY A CA 14
ATOM 9238 C C . GLY A 1 3 ? 33.163 38.741 7.167 1.00 0.00 3 GLY A C 14
ATOM 9239 O O . GLY A 1 3 ? 33.882 38.872 6.177 1.00 0.00 3 GLY A O 14
ATOM 9243 N N . VAL A 1 4 ? 33.683 38.642 8.399 1.00 0.00 4 VAL A N 14
ATOM 9244 C CA . VAL A 1 4 ? 35.098 38.773 8.758 1.00 0.00 4 VAL A CA 14
ATOM 9245 C C . VAL A 1 4 ? 35.440 37.891 9.963 1.00 0.00 4 VAL A C 14
ATOM 9246 O O . VAL A 1 4 ? 34.580 37.536 10.774 1.00 0.00 4 VAL A O 14
ATOM 9259 N N . ALA A 1 5 ? 36.723 37.585 10.109 1.00 0.00 5 ALA A N 14
ATOM 9260 C CA . ALA A 1 5 ? 37.316 36.804 11.205 1.00 0.00 5 ALA A CA 14
ATOM 9261 C C . ALA A 1 5 ? 37.572 37.613 12.505 1.00 0.00 5 ALA A C 14
ATOM 9262 O O . ALA A 1 5 ? 38.408 37.251 13.340 1.00 0.00 5 ALA A O 14
ATOM 9269 N N . ASP A 1 6 ? 36.837 38.709 12.706 1.00 0.00 6 ASP A N 14
ATOM 9270 C CA . ASP A 1 6 ? 37.023 39.692 13.797 1.00 0.00 6 ASP A CA 14
ATOM 9271 C C . ASP A 1 6 ? 36.518 39.243 15.179 1.00 0.00 6 ASP A C 14
ATOM 9272 O O . ASP A 1 6 ? 36.460 40.023 16.130 1.00 0.00 6 ASP A O 14
ATOM 9281 N N . LEU A 1 7 ? 36.155 37.967 15.260 1.00 0.00 7 LEU A N 14
ATOM 9282 C CA . LEU A 1 7 ? 35.558 37.283 16.413 1.00 0.00 7 LEU A CA 14
ATOM 9283 C C . LEU A 1 7 ? 36.303 37.586 17.724 1.00 0.00 7 LEU A C 14
ATOM 9284 O O . LEU A 1 7 ? 37.534 37.516 17.795 1.00 0.00 7 LEU A O 14
ATOM 9300 N N . ASN A 1 8 ? 35.519 37.871 18.761 1.00 0.00 8 ASN A N 14
ATOM 9301 C CA . ASN A 1 8 ? 35.905 38.353 20.082 1.00 0.00 8 ASN A CA 14
ATOM 9302 C C . ASN A 1 8 ? 34.876 37.800 21.090 1.00 0.00 8 ASN A C 14
ATOM 9303 O O . ASN A 1 8 ? 34.179 38.539 21.792 1.00 0.00 8 ASN A O 14
ATOM 9314 N N . ASN A 1 9 ? 34.748 36.472 21.111 1.00 0.00 9 ASN A N 14
ATOM 9315 C CA . ASN A 1 9 ? 33.813 35.731 21.961 1.00 0.00 9 ASN A CA 14
ATOM 9316 C C . ASN A 1 9 ? 33.974 36.046 23.465 1.00 0.00 9 ASN A C 14
ATOM 9317 O O . ASN A 1 9 ? 32.981 36.066 24.198 1.00 0.00 9 ASN A O 14
ATOM 9328 N N . MET A 1 10 ? 35.200 36.305 23.932 1.00 0.00 10 MET A N 14
ATOM 9329 C CA . MET A 1 10 ? 35.529 36.690 25.309 1.00 0.00 10 MET A CA 14
ATOM 9330 C C . MET A 1 10 ? 34.716 37.909 25.792 1.00 0.00 10 MET A C 14
ATOM 9331 O O . MET A 1 10 ? 34.797 39.004 25.229 1.00 0.00 10 MET A O 14
ATOM 9345 N N . SER A 1 11 ? 33.929 37.716 26.851 1.00 0.00 11 SER A N 14
ATOM 9346 C CA . SER A 1 11 ? 33.214 38.757 27.604 1.00 0.00 11 SER A CA 14
ATOM 9347 C C . SER A 1 11 ? 33.214 38.423 29.098 1.00 0.00 11 SER A C 14
ATOM 9348 O O . SER A 1 11 ? 33.298 37.254 29.482 1.00 0.00 11 SER A O 14
ATOM 9356 N N . GLU A 1 12 ? 33.116 39.440 29.952 1.00 0.00 12 GLU A N 14
ATOM 9357 C CA . GLU A 1 12 ? 33.104 39.271 31.411 1.00 0.00 12 GLU A CA 14
ATOM 9358 C C . GLU A 1 12 ? 31.857 38.498 31.882 1.00 0.00 12 GLU A C 14
ATOM 9359 O O . GLU A 1 12 ? 30.773 38.653 31.314 1.00 0.00 12 GLU A O 14
ATOM 9371 N N . LEU A 1 13 ? 32.010 37.683 32.934 1.00 0.00 13 LEU A N 14
ATOM 9372 C CA . LEU A 1 13 ? 30.982 36.787 33.492 1.00 0.00 13 LEU A CA 14
ATOM 9373 C C . LEU A 1 13 ? 30.445 35.731 32.489 1.00 0.00 13 LEU A C 14
ATOM 9374 O O . LEU A 1 13 ? 29.347 35.190 32.666 1.00 0.00 13 LEU A O 14
ATOM 9390 N N . GLY A 1 14 ? 31.219 35.405 31.446 1.00 0.00 14 GLY A N 14
ATOM 9391 C CA . GLY A 1 14 ? 30.920 34.353 30.464 1.00 0.00 14 GLY A CA 14
ATOM 9392 C C . GLY A 1 14 ? 30.975 32.917 31.016 1.00 0.00 14 GLY A C 14
ATOM 9393 O O . GLY A 1 14 ? 31.239 32.697 32.204 1.00 0.00 14 GLY A O 14
ATOM 9397 N N . CYS A 1 15 ? 30.732 31.942 30.135 1.00 0.00 15 CYS A N 14
ATOM 9398 C CA . CYS A 1 15 ? 30.907 30.493 30.329 1.00 0.00 15 CYS A CA 14
ATOM 9399 C C . CYS A 1 15 ? 30.404 29.966 31.699 1.00 0.00 15 CYS A C 14
ATOM 9400 O O . CYS A 1 15 ? 31.222 29.520 32.516 1.00 0.00 15 CYS A O 14
ATOM 9407 N N . PRO A 1 16 ? 29.075 29.998 31.956 1.00 0.00 16 PRO A N 14
ATOM 9408 C CA . PRO A 1 16 ? 28.461 29.779 33.272 1.00 0.00 16 PRO A CA 14
ATOM 9409 C C . PRO A 1 16 ? 28.864 28.534 34.076 1.00 0.00 16 PRO A C 14
ATOM 9410 O O . PRO A 1 16 ? 28.757 28.591 35.305 1.00 0.00 16 PRO A O 14
ATOM 9421 N N . PHE A 1 17 ? 29.335 27.447 33.446 1.00 0.00 17 PHE A N 14
ATOM 9422 C CA . PHE A 1 17 ? 29.845 26.259 34.155 1.00 0.00 17 PHE A CA 14
ATOM 9423 C C . PHE A 1 17 ? 31.246 25.798 33.716 1.00 0.00 17 PHE A C 14
ATOM 9424 O O . PHE A 1 17 ? 31.783 24.873 34.315 1.00 0.00 17 PHE A O 14
ATOM 9441 N N . ILE A 1 18 ? 31.866 26.420 32.709 1.00 0.00 18 ILE A N 14
ATOM 9442 C CA . ILE A 1 18 ? 33.135 25.954 32.104 1.00 0.00 18 ILE A CA 14
ATOM 9443 C C . ILE A 1 18 ? 34.336 26.799 32.544 1.00 0.00 18 ILE A C 14
ATOM 9444 O O . ILE A 1 18 ? 35.477 26.336 32.546 1.00 0.00 18 ILE A O 14
ATOM 9460 N N . GLU A 1 19 ? 34.084 28.020 33.018 1.00 0.00 19 GLU A N 14
ATOM 9461 C CA . GLU A 1 19 ? 35.126 28.933 33.522 1.00 0.00 19 GLU A CA 14
ATOM 9462 C C . GLU A 1 19 ? 35.977 28.300 34.638 1.00 0.00 19 GLU A C 14
ATOM 9463 O O . GLU A 1 19 ? 37.191 28.492 34.698 1.00 0.00 19 GLU A O 14
ATOM 9475 N N . LYS A 1 20 ? 35.345 27.454 35.461 1.00 0.00 20 LYS A N 14
ATOM 9476 C CA . LYS A 1 20 ? 35.954 26.727 36.581 1.00 0.00 20 LYS A CA 14
ATOM 9477 C C . LYS A 1 20 ? 37.002 25.693 36.164 1.00 0.00 20 LYS A C 14
ATOM 9478 O O . LYS A 1 20 ? 37.950 25.458 36.912 1.00 0.00 20 LYS A O 14
ATOM 9497 N N . TRP A 1 21 ? 36.860 25.116 34.968 1.00 0.00 21 TRP A N 14
ATOM 9498 C CA . TRP A 1 21 ? 37.851 24.234 34.343 1.00 0.00 21 TRP A CA 14
ATOM 9499 C C . TRP A 1 21 ? 38.968 25.042 33.675 1.00 0.00 21 TRP A C 14
ATOM 9500 O O . TRP A 1 21 ? 40.142 24.696 33.796 1.00 0.00 21 TRP A O 14
ATOM 9521 N N . CYS A 1 22 ? 38.611 26.144 33.008 1.00 0.00 22 CYS A N 14
ATOM 9522 C CA . CYS A 1 22 ? 39.550 27.048 32.334 1.00 0.00 22 CYS A CA 14
ATOM 9523 C C . CYS A 1 22 ? 40.567 27.667 33.306 1.00 0.00 22 CYS A C 14
ATOM 9524 O O . CYS A 1 22 ? 41.770 27.650 33.041 1.00 0.00 22 CYS A O 14
ATOM 9531 N N . GLU A 1 23 ? 40.114 28.113 34.478 1.00 0.00 23 GLU A N 14
ATOM 9532 C CA . GLU A 1 23 ? 40.985 28.560 35.571 1.00 0.00 23 GLU A CA 14
ATOM 9533 C C . GLU A 1 23 ? 41.966 27.462 36.028 1.00 0.00 23 GLU A C 14
ATOM 9534 O O . GLU A 1 23 ? 43.125 27.745 36.316 1.00 0.00 23 GLU A O 14
ATOM 9546 N N . ASP A 1 24 ? 41.540 26.194 36.020 1.00 0.00 24 ASP A N 14
ATOM 9547 C CA . ASP A 1 24 ? 42.353 25.044 36.455 1.00 0.00 24 ASP A CA 14
ATOM 9548 C C . ASP A 1 24 ? 43.369 24.580 35.386 1.00 0.00 24 ASP A C 14
ATOM 9549 O O . ASP A 1 24 ? 44.413 24.011 35.720 1.00 0.00 24 ASP A O 14
ATOM 9558 N N . HIS A 1 25 ? 43.092 24.835 34.101 1.00 0.00 25 HIS A N 14
ATOM 9559 C CA . HIS A 1 25 ? 44.046 24.665 32.990 1.00 0.00 25 HIS A CA 14
ATOM 9560 C C . HIS A 1 25 ? 45.089 25.772 33.040 1.00 0.00 25 HIS A C 14
ATOM 9561 O O . HIS A 1 25 ? 46.282 25.481 33.120 1.00 0.00 25 HIS A O 14
ATOM 9575 N N . CYS A 1 26 ? 44.672 27.039 33.044 1.00 0.00 26 CYS A N 14
ATOM 9576 C CA . CYS A 1 26 ? 45.628 28.140 33.063 1.00 0.00 26 CYS A CA 14
ATOM 9577 C C . CYS A 1 26 ? 46.468 28.152 34.355 1.00 0.00 26 CYS A C 14
ATOM 9578 O O . CYS A 1 26 ? 47.638 28.514 34.291 1.00 0.00 26 CYS A O 14
ATOM 9585 N N . GLU A 1 27 ? 45.973 27.635 35.488 1.00 0.00 27 GLU A N 14
ATOM 9586 C CA . GLU A 1 27 ? 46.788 27.398 36.697 1.00 0.00 27 GLU A CA 14
ATOM 9587 C C . GLU A 1 27 ? 47.930 26.383 36.482 1.00 0.00 27 GLU A C 14
ATOM 9588 O O . GLU A 1 27 ? 49.004 26.516 37.073 1.00 0.00 27 GLU A O 14
ATOM 9600 N N . SER A 1 28 ? 47.746 25.412 35.578 1.00 0.00 28 SER A N 14
ATOM 9601 C CA . SER A 1 28 ? 48.803 24.489 35.136 1.00 0.00 28 SER A CA 14
ATOM 9602 C C . SER A 1 28 ? 49.855 25.164 34.234 1.00 0.00 28 SER A C 14
ATOM 9603 O O . SER A 1 28 ? 50.982 24.683 34.099 1.00 0.00 28 SER A O 14
ATOM 9611 N N . LYS A 1 29 ? 49.510 26.307 33.625 1.00 0.00 29 LYS A N 14
ATOM 9612 C CA . LYS A 1 29 ? 50.406 27.186 32.840 1.00 0.00 29 LYS A CA 14
ATOM 9613 C C . LYS A 1 29 ? 50.933 28.397 33.638 1.00 0.00 29 LYS A C 14
ATOM 9614 O O . LYS A 1 29 ? 51.767 29.151 33.139 1.00 0.00 29 LYS A O 14
ATOM 9633 N N . LYS A 1 30 ? 50.420 28.571 34.863 1.00 0.00 30 LYS A N 14
ATOM 9634 C CA . LYS A 1 30 ? 50.548 29.733 35.770 1.00 0.00 30 LYS A CA 14
ATOM 9635 C C . LYS A 1 30 ? 50.037 31.070 35.193 1.00 0.00 30 LYS A C 14
ATOM 9636 O O . LYS A 1 30 ? 50.503 32.149 35.549 1.00 0.00 30 LYS A O 14
ATOM 9655 N N . GLN A 1 31 ? 49.025 30.984 34.331 1.00 0.00 31 GLN A N 14
ATOM 9656 C CA . GLN A 1 31 ? 48.200 32.081 33.810 1.00 0.00 31 GLN A CA 14
ATOM 9657 C C . GLN A 1 31 ? 46.882 32.235 34.585 1.00 0.00 31 GLN A C 14
ATOM 9658 O O . GLN A 1 31 ? 46.459 31.330 35.307 1.00 0.00 31 GLN A O 14
ATOM 9672 N N . VAL A 1 32 ? 46.232 33.392 34.432 1.00 0.00 32 VAL A N 14
ATOM 9673 C CA . VAL A 1 32 ? 44.990 33.753 35.151 1.00 0.00 32 VAL A CA 14
ATOM 9674 C C . VAL A 1 32 ? 43.787 32.958 34.636 1.00 0.00 32 VAL A C 14
ATOM 9675 O O . VAL A 1 32 ? 43.016 32.407 35.419 1.00 0.00 32 VAL A O 14
ATOM 9688 N N . GLY A 1 33 ? 43.647 32.883 33.309 1.00 0.00 33 GLY A N 14
ATOM 9689 C CA . GLY A 1 33 ? 42.534 32.223 32.618 1.00 0.00 33 GLY A CA 14
ATOM 9690 C C . GLY A 1 33 ? 41.228 33.026 32.564 1.00 0.00 33 GLY A C 14
ATOM 9691 O O . GLY A 1 33 ? 40.749 33.557 33.573 1.00 0.00 33 GLY A O 14
ATOM 9695 N N . LYS A 1 34 ? 40.639 33.085 31.368 1.00 0.00 34 LYS A N 14
ATOM 9696 C CA . LYS A 1 34 ? 39.286 33.587 31.081 1.00 0.00 34 LYS A CA 14
ATOM 9697 C C . LYS A 1 34 ? 38.705 32.887 29.851 1.00 0.00 34 LYS A C 14
ATOM 9698 O O . LYS A 1 34 ? 39.451 32.472 28.970 1.00 0.00 34 LYS A O 14
ATOM 9717 N N . CYS A 1 35 ? 37.395 32.679 29.815 1.00 0.00 35 CYS A N 14
ATOM 9718 C CA . CYS A 1 35 ? 36.742 31.840 28.811 1.00 0.00 35 CYS A CA 14
ATOM 9719 C C . CYS A 1 35 ? 36.168 32.639 27.628 1.00 0.00 35 CYS A C 14
ATOM 9720 O O . CYS A 1 35 ? 35.856 33.823 27.747 1.00 0.00 35 CYS A O 14
ATOM 9727 N N . GLU A 1 36 ? 36.023 31.977 26.481 1.00 0.00 36 GLU A N 14
ATOM 9728 C CA . GLU A 1 36 ? 35.601 32.572 25.209 1.00 0.00 36 GLU A CA 14
ATOM 9729 C C . GLU A 1 36 ? 34.668 31.637 24.418 1.00 0.00 36 GLU A C 14
ATOM 9730 O O . GLU A 1 36 ? 34.873 31.351 23.236 1.00 0.00 36 GLU A O 14
ATOM 9742 N N . ASN A 1 37 ? 33.629 31.162 25.118 1.00 0.00 37 ASN A N 14
ATOM 9743 C CA . ASN A 1 37 ? 32.425 30.438 24.659 1.00 0.00 37 ASN A CA 14
ATOM 9744 C C . ASN A 1 37 ? 32.617 29.067 23.986 1.00 0.00 37 ASN A C 14
ATOM 9745 O O . ASN A 1 37 ? 31.672 28.272 23.961 1.00 0.00 37 ASN A O 14
ATOM 9756 N N . PHE A 1 38 ? 33.815 28.772 23.488 1.00 0.00 38 PHE A N 14
ATOM 9757 C CA . PHE A 1 38 ? 34.155 27.591 22.687 1.00 0.00 38 PHE A CA 14
ATOM 9758 C C . PHE A 1 38 ? 35.545 27.052 23.056 1.00 0.00 38 PHE A C 14
ATOM 9759 O O . PHE A 1 38 ? 35.841 25.882 22.804 1.00 0.00 38 PHE A O 14
ATOM 9776 N N . ASP A 1 39 ? 36.382 27.888 23.681 1.00 0.00 39 ASP A N 14
ATOM 9777 C CA . ASP A 1 39 ? 37.625 27.513 24.335 1.00 0.00 39 ASP A CA 14
ATOM 9778 C C . ASP A 1 39 ? 37.905 28.494 25.493 1.00 0.00 39 ASP A C 14
ATOM 9779 O O . ASP A 1 39 ? 37.200 29.480 25.717 1.00 0.00 39 ASP A O 14
ATOM 9788 N N . CYS A 1 40 ? 38.936 28.178 26.252 1.00 0.00 40 CYS A N 14
ATOM 9789 C CA . CYS A 1 40 ? 39.592 28.999 27.268 1.00 0.00 40 CYS A CA 14
ATOM 9790 C C . CYS A 1 40 ? 40.684 29.894 26.633 1.00 0.00 40 CYS A C 14
ATOM 9791 O O . CYS A 1 40 ? 41.181 29.598 25.542 1.00 0.00 40 CYS A O 14
ATOM 9798 N N . SER A 1 41 ? 41.090 30.965 27.319 1.00 0.00 41 SER A N 14
ATOM 9799 C CA . SER A 1 41 ? 42.195 31.860 26.949 1.00 0.00 41 SER A CA 14
ATOM 9800 C C . SER A 1 41 ? 43.048 32.201 28.180 1.00 0.00 41 SER A C 14
ATOM 9801 O O . SER A 1 41 ? 42.563 32.761 29.169 1.00 0.00 41 SER A O 14
ATOM 9809 N N . CYS A 1 42 ? 44.328 31.833 28.150 1.00 0.00 42 CYS A N 14
ATOM 9810 C CA . CYS A 1 42 ? 45.258 32.023 29.260 1.00 0.00 42 CYS A CA 14
ATOM 9811 C C . CYS A 1 42 ? 46.033 33.344 29.141 1.00 0.00 42 CYS A C 14
ATOM 9812 O O . CYS A 1 42 ? 47.103 33.406 28.532 1.00 0.00 42 CYS A O 14
ATOM 9819 N N . VAL A 1 43 ? 45.516 34.397 29.782 1.00 0.00 43 VAL A N 14
ATOM 9820 C CA . VAL A 1 43 ? 46.233 35.672 29.956 1.00 0.00 43 VAL A CA 14
ATOM 9821 C C . VAL A 1 43 ? 47.246 35.542 31.099 1.00 0.00 43 VAL A C 14
ATOM 9822 O O . VAL A 1 43 ? 46.957 34.924 32.128 1.00 0.00 43 VAL A O 14
ATOM 9835 N N . LYS A 1 44 ? 48.452 36.081 30.912 1.00 0.00 44 LYS A N 14
ATOM 9836 C CA . LYS A 1 44 ? 49.576 35.987 31.857 1.00 0.00 44 LYS A CA 14
ATOM 9837 C C . LYS A 1 44 ? 49.667 37.197 32.800 1.00 0.00 44 LYS A C 14
ATOM 9838 O O . LYS A 1 44 ? 50.008 37.017 33.975 1.00 0.00 44 LYS A O 14
ATOM 9857 N N . LEU A 1 45 ? 49.294 38.390 32.330 1.00 0.00 45 LEU A N 14
ATOM 9858 C CA . LEU A 1 45 ? 49.161 39.608 33.144 1.00 0.00 45 LEU A CA 14
ATOM 9859 C C . LEU A 1 45 ? 47.878 39.581 33.990 1.00 0.00 45 LEU A C 14
ATOM 9860 O O . LEU A 1 45 ? 46.792 39.318 33.471 1.00 0.00 45 LEU A O 14
ATOM 9876 N N . GLY A 1 46 ? 47.986 39.937 35.271 1.00 0.00 46 GLY A N 14
ATOM 9877 C CA . GLY A 1 46 ? 46.841 40.121 36.170 1.00 0.00 46 GLY A CA 14
ATOM 9878 C C . GLY A 1 46 ? 47.181 41.013 37.365 1.00 0.00 46 GLY A C 14
ATOM 9879 O O . GLY A 1 46 ? 48.159 40.766 38.066 1.00 0.00 46 GLY A O 14
ATOM 9883 N N . GLY A 1 47 ? 46.404 42.077 37.584 1.00 0.00 47 GLY A N 14
ATOM 9884 C CA . GLY A 1 47 ? 46.565 43.028 38.693 1.00 0.00 47 GLY A CA 14
ATOM 9885 C C . GLY A 1 47 ? 47.785 43.961 38.611 1.00 0.00 47 GLY A C 14
ATOM 9886 O O . GLY A 1 47 ? 47.926 44.841 39.464 1.00 0.00 47 GLY A O 14
ATOM 9890 N N . LYS A 1 48 ? 48.680 43.796 37.628 1.00 0.00 48 LYS A N 14
ATOM 9891 C CA . LYS A 1 48 ? 49.914 44.586 37.470 1.00 0.00 48 LYS A CA 14
ATOM 9892 C C . LYS A 1 48 ? 49.674 45.890 36.722 1.00 0.00 48 LYS A C 14
ATOM 9893 O O . LYS A 1 48 ? 50.004 46.957 37.296 1.00 0.00 48 LYS A O 14
ATOM 9913 N N . ILE A 1 1 ? 23.826 39.830 36.280 1.00 0.00 1 ILE A N 15
ATOM 9914 C CA . ILE A 1 1 ? 25.002 40.067 37.149 1.00 0.00 1 ILE A CA 15
ATOM 9915 C C . ILE A 1 1 ? 26.248 40.046 36.272 1.00 0.00 1 ILE A C 15
ATOM 9916 O O . ILE A 1 1 ? 26.357 39.168 35.421 1.00 0.00 1 ILE A O 15
ATOM 9934 N N . ALA A 1 2 ? 27.147 41.028 36.421 1.00 0.00 2 ALA A N 15
ATOM 9935 C CA . ALA A 1 2 ? 28.322 41.238 35.559 1.00 0.00 2 ALA A CA 15
ATOM 9936 C C . ALA A 1 2 ? 28.002 41.428 34.048 1.00 0.00 2 ALA A C 15
ATOM 9937 O O . ALA A 1 2 ? 28.861 41.204 33.184 1.00 0.00 2 ALA A O 15
ATOM 9944 N N . GLY A 1 3 ? 26.783 41.866 33.713 1.00 0.00 3 GLY A N 15
ATOM 9945 C CA . GLY A 1 3 ? 26.267 41.986 32.343 1.00 0.00 3 GLY A CA 15
ATOM 9946 C C . GLY A 1 3 ? 26.821 43.150 31.507 1.00 0.00 3 GLY A C 15
ATOM 9947 O O . GLY A 1 3 ? 26.500 43.254 30.322 1.00 0.00 3 GLY A O 15
ATOM 9951 N N . VAL A 1 4 ? 27.650 44.024 32.091 1.00 0.00 4 VAL A N 15
ATOM 9952 C CA . VAL A 1 4 ? 28.227 45.197 31.404 1.00 0.00 4 VAL A CA 15
ATOM 9953 C C . VAL A 1 4 ? 28.993 44.804 30.135 1.00 0.00 4 VAL A C 15
ATOM 9954 O O . VAL A 1 4 ? 28.790 45.433 29.095 1.00 0.00 4 VAL A O 15
ATOM 9967 N N . ALA A 1 5 ? 29.822 43.754 30.209 1.00 0.00 5 ALA A N 15
ATOM 9968 C CA . ALA A 1 5 ? 30.686 43.278 29.123 1.00 0.00 5 ALA A CA 15
ATOM 9969 C C . ALA A 1 5 ? 31.640 44.380 28.610 1.00 0.00 5 ALA A C 15
ATOM 9970 O O . ALA A 1 5 ? 31.699 44.670 27.415 1.00 0.00 5 ALA A O 15
ATOM 9977 N N . ASP A 1 6 ? 32.359 45.050 29.519 1.00 0.00 6 ASP A N 15
ATOM 9978 C CA . ASP A 1 6 ? 33.195 46.215 29.186 1.00 0.00 6 ASP A CA 15
ATOM 9979 C C . ASP A 1 6 ? 34.463 45.903 28.387 1.00 0.00 6 ASP A C 15
ATOM 9980 O O . ASP A 1 6 ? 35.075 46.787 27.786 1.00 0.00 6 ASP A O 15
ATOM 9989 N N . LEU A 1 7 ? 34.841 44.637 28.411 1.00 0.00 7 LEU A N 15
ATOM 9990 C CA . LEU A 1 7 ? 35.987 44.075 27.698 1.00 0.00 7 LEU A CA 15
ATOM 9991 C C . LEU A 1 7 ? 35.585 43.587 26.303 1.00 0.00 7 LEU A C 15
ATOM 9992 O O . LEU A 1 7 ? 34.484 43.065 26.093 1.00 0.00 7 LEU A O 15
ATOM 10008 N N . ASN A 1 8 ? 36.500 43.726 25.342 1.00 0.00 8 ASN A N 15
ATOM 10009 C CA . ASN A 1 8 ? 36.272 43.307 23.959 1.00 0.00 8 ASN A CA 15
ATOM 10010 C C . ASN A 1 8 ? 36.243 41.776 23.797 1.00 0.00 8 ASN A C 15
ATOM 10011 O O . ASN A 1 8 ? 35.487 41.239 22.983 1.00 0.00 8 ASN A O 15
ATOM 10022 N N . ASN A 1 9 ? 37.045 41.069 24.596 1.00 0.00 9 ASN A N 15
ATOM 10023 C CA . ASN A 1 9 ? 37.162 39.615 24.619 1.00 0.00 9 ASN A CA 15
ATOM 10024 C C . ASN A 1 9 ? 36.859 39.044 26.010 1.00 0.00 9 ASN A C 15
ATOM 10025 O O . ASN A 1 9 ? 36.950 39.744 27.024 1.00 0.00 9 ASN A O 15
ATOM 10036 N N . MET A 1 10 ? 36.507 37.754 26.037 1.00 0.00 10 MET A N 15
ATOM 10037 C CA . MET A 1 10 ? 36.190 36.951 27.232 1.00 0.00 10 MET A CA 15
ATOM 10038 C C . MET A 1 10 ? 35.281 37.712 28.226 1.00 0.00 10 MET A C 15
ATOM 10039 O O . MET A 1 10 ? 35.526 37.750 29.430 1.00 0.00 10 MET A O 15
ATOM 10053 N N . SER A 1 11 ? 34.263 38.394 27.691 1.00 0.00 11 SER A N 15
ATOM 10054 C CA . SER A 1 11 ? 33.384 39.377 28.354 1.00 0.00 11 SER A CA 15
ATOM 10055 C C . SER A 1 11 ? 32.307 38.776 29.294 1.00 0.00 11 SER A C 15
ATOM 10056 O O . SER A 1 11 ? 31.200 39.311 29.413 1.00 0.00 11 SER A O 15
ATOM 10064 N N . GLU A 1 12 ? 32.591 37.625 29.910 1.00 0.00 12 GLU A N 15
ATOM 10065 C CA . GLU A 1 12 ? 31.643 36.786 30.663 1.00 0.00 12 GLU A CA 15
ATOM 10066 C C . GLU A 1 12 ? 30.495 36.211 29.797 1.00 0.00 12 GLU A C 15
ATOM 10067 O O . GLU A 1 12 ? 29.366 36.022 30.263 1.00 0.00 12 GLU A O 15
ATOM 10079 N N . LEU A 1 13 ? 30.785 35.891 28.525 1.00 0.00 13 LEU A N 15
ATOM 10080 C CA . LEU A 1 13 ? 29.877 35.140 27.643 1.00 0.00 13 LEU A CA 15
ATOM 10081 C C . LEU A 1 13 ? 29.624 33.739 28.223 1.00 0.00 13 LEU A C 15
ATOM 10082 O O . LEU A 1 13 ? 30.531 33.152 28.812 1.00 0.00 13 LEU A O 15
ATOM 10098 N N . GLY A 1 14 ? 28.422 33.191 28.041 1.00 0.00 14 GLY A N 15
ATOM 10099 C CA . GLY A 1 14 ? 27.957 31.976 28.719 1.00 0.00 14 GLY A CA 15
ATOM 10100 C C . GLY A 1 14 ? 28.878 30.762 28.564 1.00 0.00 14 GLY A C 15
ATOM 10101 O O . GLY A 1 14 ? 28.899 30.119 27.517 1.00 0.00 14 GLY A O 15
ATOM 10105 N N . CYS A 1 15 ? 29.593 30.414 29.636 1.00 0.00 15 CYS A N 15
ATOM 10106 C CA . CYS A 1 15 ? 30.468 29.240 29.742 1.00 0.00 15 CYS A CA 15
ATOM 10107 C C . CYS A 1 15 ? 30.423 28.590 31.161 1.00 0.00 15 CYS A C 15
ATOM 10108 O O . CYS A 1 15 ? 31.459 28.167 31.687 1.00 0.00 15 CYS A O 15
ATOM 10115 N N . PRO A 1 16 ? 29.241 28.498 31.816 1.00 0.00 16 PRO A N 15
ATOM 10116 C CA . PRO A 1 16 ? 29.100 28.146 33.235 1.00 0.00 16 PRO A CA 15
ATOM 10117 C C . PRO A 1 16 ? 29.691 26.795 33.669 1.00 0.00 16 PRO A C 15
ATOM 10118 O O . PRO A 1 16 ? 30.108 26.688 34.827 1.00 0.00 16 PRO A O 15
ATOM 10129 N N . PHE A 1 17 ? 29.738 25.778 32.796 1.00 0.00 17 PHE A N 15
ATOM 10130 C CA . PHE A 1 17 ? 30.274 24.451 33.136 1.00 0.00 17 PHE A CA 15
ATOM 10131 C C . PHE A 1 17 ? 31.650 24.156 32.506 1.00 0.00 17 PHE A C 15
ATOM 10132 O O . PHE A 1 17 ? 32.215 23.091 32.742 1.00 0.00 17 PHE A O 15
ATOM 10149 N N . ILE A 1 18 ? 32.234 25.105 31.764 1.00 0.00 18 ILE A N 15
ATOM 10150 C CA . ILE A 1 18 ? 33.567 24.959 31.145 1.00 0.00 18 ILE A CA 15
ATOM 10151 C C . ILE A 1 18 ? 34.597 25.957 31.710 1.00 0.00 18 ILE A C 15
ATOM 10152 O O . ILE A 1 18 ? 35.784 25.636 31.795 1.00 0.00 18 ILE A O 15
ATOM 10168 N N . GLU A 1 19 ? 34.147 27.101 32.235 1.00 0.00 19 GLU A N 15
ATOM 10169 C CA . GLU A 1 19 ? 34.984 28.110 32.917 1.00 0.00 19 GLU A CA 15
ATOM 10170 C C . GLU A 1 19 ? 35.812 27.501 34.069 1.00 0.00 19 GLU A C 15
ATOM 10171 O O . GLU A 1 19 ? 36.966 27.882 34.294 1.00 0.00 19 GLU A O 15
ATOM 10183 N N . LYS A 1 20 ? 35.241 26.493 34.742 1.00 0.00 20 LYS A N 15
ATOM 10184 C CA . LYS A 1 20 ? 35.843 25.710 35.828 1.00 0.00 20 LYS A CA 15
ATOM 10185 C C . LYS A 1 20 ? 37.128 24.984 35.417 1.00 0.00 20 LYS A C 15
ATOM 10186 O O . LYS A 1 20 ? 38.151 25.134 36.090 1.00 0.00 20 LYS A O 15
ATOM 10205 N N . TRP A 1 21 ? 37.098 24.266 34.289 1.00 0.00 21 TRP A N 15
ATOM 10206 C CA . TRP A 1 21 ? 38.246 23.526 33.746 1.00 0.00 21 TRP A CA 15
ATOM 10207 C C . TRP A 1 21 ? 39.386 24.458 33.322 1.00 0.00 21 TRP A C 15
ATOM 10208 O O . TRP A 1 21 ? 40.560 24.136 33.514 1.00 0.00 21 TRP A O 15
ATOM 10229 N N . CYS A 1 22 ? 39.045 25.619 32.758 1.00 0.00 22 CYS A N 15
ATOM 10230 C CA . CYS A 1 22 ? 40.026 26.591 32.281 1.00 0.00 22 CYS A CA 15
ATOM 10231 C C . CYS A 1 22 ? 40.726 27.330 33.435 1.00 0.00 22 CYS A C 15
ATOM 10232 O O . CYS A 1 22 ? 41.941 27.516 33.387 1.00 0.00 22 CYS A O 15
ATOM 10239 N N . GLU A 1 23 ? 40.015 27.641 34.525 1.00 0.00 23 GLU A N 15
ATOM 10240 C CA . GLU A 1 23 ? 40.629 28.171 35.754 1.00 0.00 23 GLU A CA 15
ATOM 10241 C C . GLU A 1 23 ? 41.664 27.198 36.359 1.00 0.00 23 GLU A C 15
ATOM 10242 O O . GLU A 1 23 ? 42.669 27.629 36.929 1.00 0.00 23 GLU A O 15
ATOM 10254 N N . ASP A 1 24 ? 41.433 25.891 36.215 1.00 0.00 24 ASP A N 15
ATOM 10255 C CA . ASP A 1 24 ? 42.307 24.817 36.706 1.00 0.00 24 ASP A CA 15
ATOM 10256 C C . ASP A 1 24 ? 43.542 24.582 35.812 1.00 0.00 24 ASP A C 15
ATOM 10257 O O . ASP A 1 24 ? 44.654 24.426 36.322 1.00 0.00 24 ASP A O 15
ATOM 10266 N N . HIS A 1 25 ? 43.371 24.600 34.485 1.00 0.00 25 HIS A N 15
ATOM 10267 C CA . HIS A 1 25 ? 44.442 24.374 33.499 1.00 0.00 25 HIS A CA 15
ATOM 10268 C C . HIS A 1 25 ? 45.357 25.590 33.386 1.00 0.00 25 HIS A C 15
ATOM 10269 O O . HIS A 1 25 ? 46.574 25.444 33.520 1.00 0.00 25 HIS A O 15
ATOM 10283 N N . CYS A 1 26 ? 44.794 26.787 33.194 1.00 0.00 26 CYS A N 15
ATOM 10284 C CA . CYS A 1 26 ? 45.599 27.997 33.069 1.00 0.00 26 CYS A CA 15
ATOM 10285 C C . CYS A 1 26 ? 46.432 28.244 34.335 1.00 0.00 26 CYS A C 15
ATOM 10286 O O . CYS A 1 26 ? 47.572 28.686 34.233 1.00 0.00 26 CYS A O 15
ATOM 10293 N N . GLU A 1 27 ? 45.930 27.855 35.513 1.00 0.00 27 GLU A N 15
ATOM 10294 C CA . GLU A 1 27 ? 46.709 27.956 36.754 1.00 0.00 27 GLU A CA 15
ATOM 10295 C C . GLU A 1 27 ? 47.887 26.967 36.802 1.00 0.00 27 GLU A C 15
ATOM 10296 O O . GLU A 1 27 ? 48.955 27.307 37.313 1.00 0.00 27 GLU A O 15
ATOM 10308 N N . SER A 1 28 ? 47.761 25.785 36.189 1.00 0.00 28 SER A N 15
ATOM 10309 C CA . SER A 1 28 ? 48.889 24.849 36.028 1.00 0.00 28 SER A CA 15
ATOM 10310 C C . SER A 1 28 ? 49.967 25.412 35.086 1.00 0.00 28 SER A C 15
ATOM 10311 O O . SER A 1 28 ? 51.150 25.099 35.203 1.00 0.00 28 SER A O 15
ATOM 10319 N N . LYS A 1 29 ? 49.550 26.302 34.180 1.00 0.00 29 LYS A N 15
ATOM 10320 C CA . LYS A 1 29 ? 50.355 27.140 33.279 1.00 0.00 29 LYS A CA 15
ATOM 10321 C C . LYS A 1 29 ? 50.807 28.470 33.919 1.00 0.00 29 LYS A C 15
ATOM 10322 O O . LYS A 1 29 ? 51.341 29.323 33.220 1.00 0.00 29 LYS A O 15
ATOM 10341 N N . LYS A 1 30 ? 50.564 28.685 35.222 1.00 0.00 30 LYS A N 15
ATOM 10342 C CA . LYS A 1 30 ? 50.790 29.941 35.983 1.00 0.00 30 LYS A CA 15
ATOM 10343 C C . LYS A 1 30 ? 50.015 31.186 35.485 1.00 0.00 30 LYS A C 15
ATOM 10344 O O . LYS A 1 30 ? 50.101 32.255 36.097 1.00 0.00 30 LYS A O 15
ATOM 10363 N N . GLN A 1 31 ? 49.213 31.027 34.433 1.00 0.00 31 GLN A N 15
ATOM 10364 C CA . GLN A 1 31 ? 48.250 31.987 33.875 1.00 0.00 31 GLN A CA 15
ATOM 10365 C C . GLN A 1 31 ? 46.969 32.129 34.720 1.00 0.00 31 GLN A C 15
ATOM 10366 O O . GLN A 1 31 ? 46.681 31.298 35.580 1.00 0.00 31 GLN A O 15
ATOM 10380 N N . VAL A 1 32 ? 46.168 33.174 34.460 1.00 0.00 32 VAL A N 15
ATOM 10381 C CA . VAL A 1 32 ? 44.913 33.441 35.200 1.00 0.00 32 VAL A CA 15
ATOM 10382 C C . VAL A 1 32 ? 43.726 32.636 34.651 1.00 0.00 32 VAL A C 15
ATOM 10383 O O . VAL A 1 32 ? 43.022 31.971 35.414 1.00 0.00 32 VAL A O 15
ATOM 10396 N N . GLY A 1 33 ? 43.522 32.652 33.328 1.00 0.00 33 GLY A N 15
ATOM 10397 C CA . GLY A 1 33 ? 42.459 31.911 32.631 1.00 0.00 33 GLY A CA 15
ATOM 10398 C C . GLY A 1 33 ? 41.042 32.499 32.703 1.00 0.00 33 GLY A C 15
ATOM 10399 O O . GLY A 1 33 ? 40.510 32.696 33.795 1.00 0.00 33 GLY A O 15
ATOM 10403 N N . LYS A 1 34 ? 40.418 32.716 31.537 1.00 0.00 34 LYS A N 15
ATOM 10404 C CA . LYS A 1 34 ? 38.988 33.040 31.345 1.00 0.00 34 LYS A CA 15
ATOM 10405 C C . LYS A 1 34 ? 38.437 32.347 30.090 1.00 0.00 34 LYS A C 15
ATOM 10406 O O . LYS A 1 34 ? 39.197 32.019 29.180 1.00 0.00 34 LYS A O 15
ATOM 10425 N N . CYS A 1 35 ? 37.128 32.122 30.012 1.00 0.00 35 CYS A N 15
ATOM 10426 C CA . CYS A 1 35 ? 36.466 31.476 28.872 1.00 0.00 35 CYS A CA 15
ATOM 10427 C C . CYS A 1 35 ? 35.953 32.470 27.805 1.00 0.00 35 CYS A C 15
ATOM 10428 O O . CYS A 1 35 ? 35.569 33.597 28.112 1.00 0.00 35 CYS A O 15
ATOM 10435 N N . GLU A 1 36 ? 35.886 32.037 26.544 1.00 0.00 36 GLU A N 15
ATOM 10436 C CA . GLU A 1 36 ? 35.313 32.778 25.407 1.00 0.00 36 GLU A CA 15
ATOM 10437 C C . GLU A 1 36 ? 34.244 31.976 24.627 1.00 0.00 36 GLU A C 15
ATOM 10438 O O . GLU A 1 36 ? 34.239 31.962 23.395 1.00 0.00 36 GLU A O 15
ATOM 10450 N N . ASN A 1 37 ? 33.328 31.300 25.334 1.00 0.00 37 ASN A N 15
ATOM 10451 C CA . ASN A 1 37 ? 32.175 30.538 24.823 1.00 0.00 37 ASN A CA 15
ATOM 10452 C C . ASN A 1 37 ? 32.493 29.288 23.961 1.00 0.00 37 ASN A C 15
ATOM 10453 O O . ASN A 1 37 ? 31.733 28.323 24.019 1.00 0.00 37 ASN A O 15
ATOM 10464 N N . PHE A 1 38 ? 33.594 29.256 23.207 1.00 0.00 38 PHE A N 15
ATOM 10465 C CA . PHE A 1 38 ? 33.933 28.199 22.234 1.00 0.00 38 PHE A CA 15
ATOM 10466 C C . PHE A 1 38 ? 35.432 27.863 22.273 1.00 0.00 38 PHE A C 15
ATOM 10467 O O . PHE A 1 38 ? 35.948 27.070 21.481 1.00 0.00 38 PHE A O 15
ATOM 10484 N N . ASP A 1 39 ? 36.144 28.514 23.191 1.00 0.00 39 ASP A N 15
ATOM 10485 C CA . ASP A 1 39 ? 37.535 28.327 23.553 1.00 0.00 39 ASP A CA 15
ATOM 10486 C C . ASP A 1 39 ? 37.720 28.983 24.937 1.00 0.00 39 ASP A C 15
ATOM 10487 O O . ASP A 1 39 ? 36.792 29.549 25.521 1.00 0.00 39 ASP A O 15
ATOM 10496 N N . CYS A 1 40 ? 38.942 28.948 25.434 1.00 0.00 40 CYS A N 15
ATOM 10497 C CA . CYS A 1 40 ? 39.424 29.603 26.640 1.00 0.00 40 CYS A CA 15
ATOM 10498 C C . CYS A 1 40 ? 40.743 30.338 26.369 1.00 0.00 40 CYS A C 15
ATOM 10499 O O . CYS A 1 40 ? 41.488 30.007 25.442 1.00 0.00 40 CYS A O 15
ATOM 10506 N N . SER A 1 41 ? 41.035 31.329 27.202 1.00 0.00 41 SER A N 15
ATOM 10507 C CA . SER A 1 41 ? 42.181 32.221 27.097 1.00 0.00 41 SER A CA 15
ATOM 10508 C C . SER A 1 41 ? 42.967 32.235 28.405 1.00 0.00 41 SER A C 15
ATOM 10509 O O . SER A 1 41 ? 42.542 32.805 29.416 1.00 0.00 41 SER A O 15
ATOM 10517 N N . CYS A 1 42 ? 44.121 31.572 28.402 1.00 0.00 42 CYS A N 15
ATOM 10518 C CA . CYS A 1 42 ? 45.096 31.673 29.477 1.00 0.00 42 CYS A CA 15
ATOM 10519 C C . CYS A 1 42 ? 45.887 32.982 29.321 1.00 0.00 42 CYS A C 15
ATOM 10520 O O . CYS A 1 42 ? 46.924 33.038 28.656 1.00 0.00 42 CYS A O 15
ATOM 10527 N N . VAL A 1 43 ? 45.374 34.052 29.937 1.00 0.00 43 VAL A N 15
ATOM 10528 C CA . VAL A 1 43 ? 46.039 35.361 29.986 1.00 0.00 43 VAL A CA 15
ATOM 10529 C C . VAL A 1 43 ? 47.212 35.334 30.976 1.00 0.00 43 VAL A C 15
ATOM 10530 O O . VAL A 1 43 ? 47.094 34.805 32.087 1.00 0.00 43 VAL A O 15
ATOM 10543 N N . LYS A 1 44 ? 48.357 35.857 30.525 1.00 0.00 44 LYS A N 15
ATOM 10544 C CA . LYS A 1 44 ? 49.695 35.791 31.148 1.00 0.00 44 LYS A CA 15
ATOM 10545 C C . LYS A 1 44 ? 50.246 37.182 31.513 1.00 0.00 44 LYS A C 15
ATOM 10546 O O . LYS A 1 44 ? 51.018 37.313 32.462 1.00 0.00 44 LYS A O 15
ATOM 10565 N N . LEU A 1 45 ? 49.807 38.222 30.794 1.00 0.00 45 LEU A N 15
ATOM 10566 C CA . LEU A 1 45 ? 50.179 39.635 30.986 1.00 0.00 45 LEU A CA 15
ATOM 10567 C C . LEU A 1 45 ? 51.709 39.842 30.932 1.00 0.00 45 LEU A C 15
ATOM 10568 O O . LEU A 1 45 ? 52.321 40.460 31.809 1.00 0.00 45 LEU A O 15
ATOM 10584 N N . GLY A 1 46 ? 52.327 39.298 29.882 1.00 0.00 46 GLY A N 15
ATOM 10585 C CA . GLY A 1 46 ? 53.762 39.396 29.619 1.00 0.00 46 GLY A CA 15
ATOM 10586 C C . GLY A 1 46 ? 54.642 38.504 30.500 1.00 0.00 46 GLY A C 15
ATOM 10587 O O . GLY A 1 46 ? 54.172 37.636 31.245 1.00 0.00 46 GLY A O 15
ATOM 10591 N N . GLY A 1 47 ? 55.952 38.712 30.394 1.00 0.00 47 GLY A N 15
ATOM 10592 C CA . GLY A 1 47 ? 56.989 38.019 31.158 1.00 0.00 47 GLY A CA 15
ATOM 10593 C C . GLY A 1 47 ? 57.981 38.983 31.817 1.00 0.00 47 GLY A C 15
ATOM 10594 O O . GLY A 1 47 ? 58.156 40.130 31.389 1.00 0.00 47 GLY A O 15
ATOM 10598 N N . LYS A 1 48 ? 58.616 38.520 32.895 1.00 0.00 48 LYS A N 15
ATOM 10599 C CA . LYS A 1 48 ? 59.561 39.274 33.731 1.00 0.00 48 LYS A CA 15
ATOM 10600 C C . LYS A 1 48 ? 61.009 39.177 33.272 1.00 0.00 48 LYS A C 15
ATOM 10601 O O . LYS A 1 48 ? 61.778 40.111 33.604 1.00 0.00 48 LYS A O 15
ATOM 10621 N N . ILE A 1 1 ? 23.384 50.319 12.440 1.00 0.00 1 ILE A N 16
ATOM 10622 C CA . ILE A 1 1 ? 24.523 49.382 12.423 1.00 0.00 1 ILE A CA 16
ATOM 10623 C C . ILE A 1 1 ? 25.717 50.062 13.081 1.00 0.00 1 ILE A C 16
ATOM 10624 O O . ILE A 1 1 ? 25.927 51.261 12.886 1.00 0.00 1 ILE A O 16
ATOM 10642 N N . ALA A 1 2 ? 26.499 49.308 13.855 1.00 0.00 2 ALA A N 16
ATOM 10643 C CA . ALA A 1 2 ? 27.774 49.719 14.443 1.00 0.00 2 ALA A CA 16
ATOM 10644 C C . ALA A 1 2 ? 27.713 50.950 15.378 1.00 0.00 2 ALA A C 16
ATOM 10645 O O . ALA A 1 2 ? 28.687 51.703 15.486 1.00 0.00 2 ALA A O 16
ATOM 10652 N N . GLY A 1 3 ? 26.589 51.154 16.076 1.00 0.00 3 GLY A N 16
ATOM 10653 C CA . GLY A 1 3 ? 26.490 52.125 17.179 1.00 0.00 3 GLY A CA 16
ATOM 10654 C C . GLY A 1 3 ? 27.256 51.614 18.411 1.00 0.00 3 GLY A C 16
ATOM 10655 O O . GLY A 1 3 ? 28.268 52.185 18.825 1.00 0.00 3 GLY A O 16
ATOM 10659 N N . VAL A 1 4 ? 26.834 50.460 18.932 1.00 0.00 4 VAL A N 16
ATOM 10660 C CA . VAL A 1 4 ? 27.500 49.703 20.007 1.00 0.00 4 VAL A CA 16
ATOM 10661 C C . VAL A 1 4 ? 28.452 48.641 19.432 1.00 0.00 4 VAL A C 16
ATOM 10662 O O . VAL A 1 4 ? 29.533 48.424 19.978 1.00 0.00 4 VAL A O 16
ATOM 10675 N N . ALA A 1 5 ? 28.050 48.001 18.325 1.00 0.00 5 ALA A N 16
ATOM 10676 C CA . ALA A 1 5 ? 28.748 46.934 17.589 1.00 0.00 5 ALA A CA 16
ATOM 10677 C C . ALA A 1 5 ? 29.074 45.644 18.380 1.00 0.00 5 ALA A C 16
ATOM 10678 O O . ALA A 1 5 ? 29.936 44.861 17.966 1.00 0.00 5 ALA A O 16
ATOM 10685 N N . ASP A 1 6 ? 28.394 45.410 19.506 1.00 0.00 6 ASP A N 16
ATOM 10686 C CA . ASP A 1 6 ? 28.766 44.372 20.477 1.00 0.00 6 ASP A CA 16
ATOM 10687 C C . ASP A 1 6 ? 28.646 42.920 19.971 1.00 0.00 6 ASP A C 16
ATOM 10688 O O . ASP A 1 6 ? 27.809 42.573 19.131 1.00 0.00 6 ASP A O 16
ATOM 10697 N N . LEU A 1 7 ? 29.527 42.065 20.502 1.00 0.00 7 LEU A N 16
ATOM 10698 C CA . LEU A 1 7 ? 29.503 40.601 20.398 1.00 0.00 7 LEU A CA 16
ATOM 10699 C C . LEU A 1 7 ? 29.241 40.008 21.794 1.00 0.00 7 LEU A C 16
ATOM 10700 O O . LEU A 1 7 ? 29.654 40.585 22.807 1.00 0.00 7 LEU A O 16
ATOM 10716 N N . ASN A 1 8 ? 28.591 38.844 21.861 1.00 0.00 8 ASN A N 16
ATOM 10717 C CA . ASN A 1 8 ? 28.402 38.099 23.097 1.00 0.00 8 ASN A CA 16
ATOM 10718 C C . ASN A 1 8 ? 29.641 37.261 23.457 1.00 0.00 8 ASN A C 16
ATOM 10719 O O . ASN A 1 8 ? 30.087 37.277 24.604 1.00 0.00 8 ASN A O 16
ATOM 10730 N N . ASN A 1 9 ? 30.233 36.565 22.481 1.00 0.00 9 ASN A N 16
ATOM 10731 C CA . ASN A 1 9 ? 31.416 35.731 22.712 1.00 0.00 9 ASN A CA 16
ATOM 10732 C C . ASN A 1 9 ? 32.685 36.542 23.035 1.00 0.00 9 ASN A C 16
ATOM 10733 O O . ASN A 1 9 ? 32.820 37.699 22.619 1.00 0.00 9 ASN A O 16
ATOM 10744 N N . MET A 1 10 ? 33.599 35.916 23.783 1.00 0.00 10 MET A N 16
ATOM 10745 C CA . MET A 1 10 ? 34.792 36.522 24.414 1.00 0.00 10 MET A CA 16
ATOM 10746 C C . MET A 1 10 ? 34.491 37.847 25.181 1.00 0.00 10 MET A C 16
ATOM 10747 O O . MET A 1 10 ? 35.305 38.775 25.192 1.00 0.00 10 MET A O 16
ATOM 10761 N N . SER A 1 11 ? 33.307 37.950 25.805 1.00 0.00 11 SER A N 16
ATOM 10762 C CA . SER A 1 11 ? 32.856 39.124 26.580 1.00 0.00 11 SER A CA 16
ATOM 10763 C C . SER A 1 11 ? 31.789 38.801 27.635 1.00 0.00 11 SER A C 16
ATOM 10764 O O . SER A 1 11 ? 31.906 39.249 28.776 1.00 0.00 11 SER A O 16
ATOM 10772 N N . GLU A 1 12 ? 30.743 38.053 27.280 1.00 0.00 12 GLU A N 16
ATOM 10773 C CA . GLU A 1 12 ? 29.642 37.678 28.179 1.00 0.00 12 GLU A CA 16
ATOM 10774 C C . GLU A 1 12 ? 29.783 36.239 28.700 1.00 0.00 12 GLU A C 16
ATOM 10775 O O . GLU A 1 12 ? 30.413 35.393 28.058 1.00 0.00 12 GLU A O 16
ATOM 10787 N N . LEU A 1 13 ? 29.212 35.948 29.874 1.00 0.00 13 LEU A N 16
ATOM 10788 C CA . LEU A 1 13 ? 29.415 34.671 30.569 1.00 0.00 13 LEU A CA 16
ATOM 10789 C C . LEU A 1 13 ? 28.515 33.540 30.034 1.00 0.00 13 LEU A C 16
ATOM 10790 O O . LEU A 1 13 ? 27.585 33.087 30.700 1.00 0.00 13 LEU A O 16
ATOM 10806 N N . GLY A 1 14 ? 28.823 33.045 28.833 1.00 0.00 14 GLY A N 16
ATOM 10807 C CA . GLY A 1 14 ? 28.229 31.824 28.267 1.00 0.00 14 GLY A CA 16
ATOM 10808 C C . GLY A 1 14 ? 28.890 30.530 28.770 1.00 0.00 14 GLY A C 16
ATOM 10809 O O . GLY A 1 14 ? 28.423 29.436 28.454 1.00 0.00 14 GLY A O 16
ATOM 10813 N N . CYS A 1 15 ? 29.954 30.647 29.570 1.00 0.00 15 CYS A N 16
ATOM 10814 C CA . CYS A 1 15 ? 30.797 29.566 30.094 1.00 0.00 15 CYS A CA 16
ATOM 10815 C C . CYS A 1 15 ? 30.827 29.442 31.651 1.00 0.00 15 CYS A C 16
ATOM 10816 O O . CYS A 1 15 ? 31.877 29.099 32.203 1.00 0.00 15 CYS A O 16
ATOM 10823 N N . PRO A 1 16 ? 29.733 29.700 32.407 1.00 0.00 16 PRO A N 16
ATOM 10824 C CA . PRO A 1 16 ? 29.773 29.823 33.872 1.00 0.00 16 PRO A CA 16
ATOM 10825 C C . PRO A 1 16 ? 30.197 28.562 34.636 1.00 0.00 16 PRO A C 16
ATOM 10826 O O . PRO A 1 16 ? 30.832 28.696 35.684 1.00 0.00 16 PRO A O 16
ATOM 10837 N N . PHE A 1 17 ? 29.873 27.354 34.155 1.00 0.00 17 PHE A N 16
ATOM 10838 C CA . PHE A 1 17 ? 30.348 26.098 34.764 1.00 0.00 17 PHE A CA 16
ATOM 10839 C C . PHE A 1 17 ? 31.584 25.526 34.047 1.00 0.00 17 PHE A C 16
ATOM 10840 O O . PHE A 1 17 ? 32.088 24.480 34.438 1.00 0.00 17 PHE A O 16
ATOM 10857 N N . ILE A 1 18 ? 32.092 26.200 33.011 1.00 0.00 18 ILE A N 16
ATOM 10858 C CA . ILE A 1 18 ? 33.264 25.768 32.227 1.00 0.00 18 ILE A CA 16
ATOM 10859 C C . ILE A 1 18 ? 34.519 26.587 32.578 1.00 0.00 18 ILE A C 16
ATOM 10860 O O . ILE A 1 18 ? 35.644 26.102 32.451 1.00 0.00 18 ILE A O 16
ATOM 10876 N N . GLU A 1 19 ? 34.339 27.784 33.143 1.00 0.00 19 GLU A N 16
ATOM 10877 C CA . GLU A 1 19 ? 35.418 28.668 33.609 1.00 0.00 19 GLU A CA 16
ATOM 10878 C C . GLU A 1 19 ? 36.327 27.978 34.638 1.00 0.00 19 GLU A C 16
ATOM 10879 O O . GLU A 1 19 ? 37.534 28.181 34.633 1.00 0.00 19 GLU A O 16
ATOM 10891 N N . LYS A 1 20 ? 35.766 27.087 35.460 1.00 0.00 20 LYS A N 16
ATOM 10892 C CA . LYS A 1 20 ? 36.477 26.267 36.448 1.00 0.00 20 LYS A CA 16
ATOM 10893 C C . LYS A 1 20 ? 37.433 25.232 35.842 1.00 0.00 20 LYS A C 16
ATOM 10894 O O . LYS A 1 20 ? 38.507 24.997 36.394 1.00 0.00 20 LYS A O 16
ATOM 10913 N N . TRP A 1 21 ? 37.097 24.659 34.684 1.00 0.00 21 TRP A N 16
ATOM 10914 C CA . TRP A 1 21 ? 37.977 23.772 33.910 1.00 0.00 21 TRP A CA 16
ATOM 10915 C C . TRP A 1 21 ? 39.061 24.546 33.145 1.00 0.00 21 TRP A C 16
ATOM 10916 O O . TRP A 1 21 ? 40.132 24.004 32.871 1.00 0.00 21 TRP A O 16
ATOM 10937 N N . CYS A 1 22 ? 38.798 25.813 32.811 1.00 0.00 22 CYS A N 16
ATOM 10938 C CA . CYS A 1 22 ? 39.799 26.726 32.252 1.00 0.00 22 CYS A CA 16
ATOM 10939 C C . CYS A 1 22 ? 40.783 27.209 33.327 1.00 0.00 22 CYS A C 16
ATOM 10940 O O . CYS A 1 22 ? 41.998 27.130 33.157 1.00 0.00 22 CYS A O 16
ATOM 10947 N N . GLU A 1 23 ? 40.267 27.606 34.489 1.00 0.00 23 GLU A N 16
ATOM 10948 C CA . GLU A 1 23 ? 41.038 28.045 35.652 1.00 0.00 23 GLU A CA 16
ATOM 10949 C C . GLU A 1 23 ? 41.912 26.933 36.262 1.00 0.00 23 GLU A C 16
ATOM 10950 O O . GLU A 1 23 ? 42.940 27.226 36.868 1.00 0.00 23 GLU A O 16
ATOM 10962 N N . ASP A 1 24 ? 41.573 25.655 36.059 1.00 0.00 24 ASP A N 16
ATOM 10963 C CA . ASP A 1 24 ? 42.418 24.521 36.482 1.00 0.00 24 ASP A CA 16
ATOM 10964 C C . ASP A 1 24 ? 43.617 24.292 35.543 1.00 0.00 24 ASP A C 16
ATOM 10965 O O . ASP A 1 24 ? 44.694 23.870 35.976 1.00 0.00 24 ASP A O 16
ATOM 10974 N N . HIS A 1 25 ? 43.444 24.573 34.251 1.00 0.00 25 HIS A N 16
ATOM 10975 C CA . HIS A 1 25 ? 44.475 24.463 33.216 1.00 0.00 25 HIS A CA 16
ATOM 10976 C C . HIS A 1 25 ? 45.388 25.688 33.250 1.00 0.00 25 HIS A C 16
ATOM 10977 O O . HIS A 1 25 ? 46.602 25.537 33.409 1.00 0.00 25 HIS A O 16
ATOM 10991 N N . CYS A 1 26 ? 44.830 26.898 33.164 1.00 0.00 26 CYS A N 16
ATOM 10992 C CA . CYS A 1 26 ? 45.633 28.115 33.157 1.00 0.00 26 CYS A CA 16
ATOM 10993 C C . CYS A 1 26 ? 46.415 28.298 34.471 1.00 0.00 26 CYS A C 16
ATOM 10994 O O . CYS A 1 26 ? 47.568 28.717 34.401 1.00 0.00 26 CYS A O 16
ATOM 11001 N N . GLU A 1 27 ? 45.889 27.891 35.637 1.00 0.00 27 GLU A N 16
ATOM 11002 C CA . GLU A 1 27 ? 46.666 27.927 36.896 1.00 0.00 27 GLU A CA 16
ATOM 11003 C C . GLU A 1 27 ? 47.879 26.978 36.855 1.00 0.00 27 GLU A C 16
ATOM 11004 O O . GLU A 1 27 ? 48.960 27.330 37.329 1.00 0.00 27 GLU A O 16
ATOM 11016 N N . SER A 1 28 ? 47.752 25.811 36.214 1.00 0.00 28 SER A N 16
ATOM 11017 C CA . SER A 1 28 ? 48.866 24.866 36.029 1.00 0.00 28 SER A CA 16
ATOM 11018 C C . SER A 1 28 ? 49.934 25.459 35.100 1.00 0.00 28 SER A C 16
ATOM 11019 O O . SER A 1 28 ? 51.131 25.199 35.225 1.00 0.00 28 SER A O 16
ATOM 11027 N N . LYS A 1 29 ? 49.495 26.325 34.180 1.00 0.00 29 LYS A N 16
ATOM 11028 C CA . LYS A 1 29 ? 50.295 27.160 33.277 1.00 0.00 29 LYS A CA 16
ATOM 11029 C C . LYS A 1 29 ? 50.741 28.495 33.899 1.00 0.00 29 LYS A C 16
ATOM 11030 O O . LYS A 1 29 ? 51.383 29.289 33.218 1.00 0.00 29 LYS A O 16
ATOM 11049 N N . LYS A 1 30 ? 50.451 28.751 35.182 1.00 0.00 30 LYS A N 16
ATOM 11050 C CA . LYS A 1 30 ? 50.723 30.007 35.928 1.00 0.00 30 LYS A CA 16
ATOM 11051 C C . LYS A 1 30 ? 50.008 31.264 35.379 1.00 0.00 30 LYS A C 16
ATOM 11052 O O . LYS A 1 30 ? 50.323 32.389 35.775 1.00 0.00 30 LYS A O 16
ATOM 11071 N N . GLN A 1 31 ? 49.056 31.092 34.462 1.00 0.00 31 GLN A N 16
ATOM 11072 C CA . GLN A 1 31 ? 48.175 32.124 33.895 1.00 0.00 31 GLN A CA 16
ATOM 11073 C C . GLN A 1 31 ? 46.866 32.294 34.687 1.00 0.00 31 GLN A C 16
ATOM 11074 O O . GLN A 1 31 ? 46.490 31.438 35.486 1.00 0.00 31 GLN A O 16
ATOM 11088 N N . VAL A 1 32 ? 46.160 33.410 34.463 1.00 0.00 32 VAL A N 16
ATOM 11089 C CA . VAL A 1 32 ? 44.923 33.755 35.217 1.00 0.00 32 VAL A CA 16
ATOM 11090 C C . VAL A 1 32 ? 43.650 33.121 34.627 1.00 0.00 32 VAL A C 16
ATOM 11091 O O . VAL A 1 32 ? 42.774 32.692 35.379 1.00 0.00 32 VAL A O 16
ATOM 11104 N N . GLY A 1 33 ? 43.570 33.015 33.294 1.00 0.00 33 GLY A N 16
ATOM 11105 C CA . GLY A 1 33 ? 42.471 32.368 32.557 1.00 0.00 33 GLY A CA 16
ATOM 11106 C C . GLY A 1 33 ? 41.228 33.238 32.286 1.00 0.00 33 GLY A C 16
ATOM 11107 O O . GLY A 1 33 ? 40.860 34.112 33.078 1.00 0.00 33 GLY A O 16
ATOM 11111 N N . LYS A 1 34 ? 40.582 32.977 31.143 1.00 0.00 34 LYS A N 16
ATOM 11112 C CA . LYS A 1 34 ? 39.282 33.509 30.679 1.00 0.00 34 LYS A CA 16
ATOM 11113 C C . LYS A 1 34 ? 38.630 32.538 29.675 1.00 0.00 34 LYS A C 16
ATOM 11114 O O . LYS A 1 34 ? 39.345 31.766 29.036 1.00 0.00 34 LYS A O 16
ATOM 11133 N N . CYS A 1 35 ? 37.307 32.572 29.494 1.00 0.00 35 CYS A N 16
ATOM 11134 C CA . CYS A 1 35 ? 36.559 31.655 28.634 1.00 0.00 35 CYS A CA 16
ATOM 11135 C C . CYS A 1 35 ? 35.716 32.435 27.613 1.00 0.00 35 CYS A C 16
ATOM 11136 O O . CYS A 1 35 ? 35.067 33.440 27.930 1.00 0.00 35 CYS A O 16
ATOM 11143 N N . GLU A 1 36 ? 35.777 31.996 26.355 1.00 0.00 36 GLU A N 16
ATOM 11144 C CA . GLU A 1 36 ? 35.290 32.740 25.187 1.00 0.00 36 GLU A CA 16
ATOM 11145 C C . GLU A 1 36 ? 33.949 32.259 24.611 1.00 0.00 36 GLU A C 16
ATOM 11146 O O . GLU A 1 36 ? 33.597 32.637 23.494 1.00 0.00 36 GLU A O 16
ATOM 11158 N N . ASN A 1 37 ? 33.195 31.445 25.362 1.00 0.00 37 ASN A N 16
ATOM 11159 C CA . ASN A 1 37 ? 31.948 30.781 24.945 1.00 0.00 37 ASN A CA 16
ATOM 11160 C C . ASN A 1 37 ? 32.159 29.812 23.753 1.00 0.00 37 ASN A C 16
ATOM 11161 O O . ASN A 1 37 ? 31.252 29.579 22.945 1.00 0.00 37 ASN A O 16
ATOM 11172 N N . PHE A 1 38 ? 33.384 29.298 23.624 1.00 0.00 38 PHE A N 16
ATOM 11173 C CA . PHE A 1 38 ? 33.862 28.494 22.495 1.00 0.00 38 PHE A CA 16
ATOM 11174 C C . PHE A 1 38 ? 35.160 27.756 22.855 1.00 0.00 38 PHE A C 16
ATOM 11175 O O . PHE A 1 38 ? 35.294 26.557 22.603 1.00 0.00 38 PHE A O 16
ATOM 11192 N N . ASP A 1 39 ? 36.099 28.460 23.497 1.00 0.00 39 ASP A N 16
ATOM 11193 C CA . ASP A 1 39 ? 37.354 27.921 24.022 1.00 0.00 39 ASP A CA 16
ATOM 11194 C C . ASP A 1 39 ? 37.877 28.777 25.199 1.00 0.00 39 ASP A C 16
ATOM 11195 O O . ASP A 1 39 ? 37.565 29.963 25.324 1.00 0.00 39 ASP A O 16
ATOM 11204 N N . CYS A 1 40 ? 38.686 28.170 26.061 1.00 0.00 40 CYS A N 16
ATOM 11205 C CA . CYS A 1 40 ? 39.462 28.843 27.107 1.00 0.00 40 CYS A CA 16
ATOM 11206 C C . CYS A 1 40 ? 40.666 29.593 26.501 1.00 0.00 40 CYS A C 16
ATOM 11207 O O . CYS A 1 40 ? 41.186 29.224 25.440 1.00 0.00 40 CYS A O 16
ATOM 11214 N N . SER A 1 41 ? 41.144 30.637 27.180 1.00 0.00 41 SER A N 16
ATOM 11215 C CA . SER A 1 41 ? 42.345 31.388 26.824 1.00 0.00 41 SER A CA 16
ATOM 11216 C C . SER A 1 41 ? 43.114 31.781 28.085 1.00 0.00 41 SER A C 16
ATOM 11217 O O . SER A 1 41 ? 42.550 32.309 29.048 1.00 0.00 41 SER A O 16
ATOM 11225 N N . CYS A 1 42 ? 44.417 31.506 28.099 1.00 0.00 42 CYS A N 16
ATOM 11226 C CA . CYS A 1 42 ? 45.285 31.798 29.234 1.00 0.00 42 CYS A CA 16
ATOM 11227 C C . CYS A 1 42 ? 46.023 33.127 29.022 1.00 0.00 42 CYS A C 16
ATOM 11228 O O . CYS A 1 42 ? 46.657 33.348 27.988 1.00 0.00 42 CYS A O 16
ATOM 11235 N N . VAL A 1 43 ? 45.942 34.012 30.020 1.00 0.00 43 VAL A N 16
ATOM 11236 C CA . VAL A 1 43 ? 46.610 35.325 30.043 1.00 0.00 43 VAL A CA 16
ATOM 11237 C C . VAL A 1 43 ? 47.695 35.381 31.124 1.00 0.00 43 VAL A C 16
ATOM 11238 O O . VAL A 1 43 ? 47.469 34.959 32.262 1.00 0.00 43 VAL A O 16
ATOM 11251 N N . LYS A 1 44 ? 48.878 35.869 30.735 1.00 0.00 44 LYS A N 16
ATOM 11252 C CA . LYS A 1 44 ? 50.099 36.037 31.550 1.00 0.00 44 LYS A CA 16
ATOM 11253 C C . LYS A 1 44 ? 50.317 37.475 32.051 1.00 0.00 44 LYS A C 16
ATOM 11254 O O . LYS A 1 44 ? 51.132 37.695 32.949 1.00 0.00 44 LYS A O 16
ATOM 11273 N N . LEU A 1 45 ? 49.560 38.411 31.470 1.00 0.00 45 LEU A N 16
ATOM 11274 C CA . LEU A 1 45 ? 49.550 39.868 31.666 1.00 0.00 45 LEU A CA 16
ATOM 11275 C C . LEU A 1 45 ? 50.856 40.570 31.247 1.00 0.00 45 LEU A C 16
ATOM 11276 O O . LEU A 1 45 ? 51.953 40.022 31.387 1.00 0.00 45 LEU A O 16
ATOM 11292 N N . GLY A 1 46 ? 50.732 41.794 30.730 1.00 0.00 46 GLY A N 16
ATOM 11293 C CA . GLY A 1 46 ? 51.840 42.555 30.137 1.00 0.00 46 GLY A CA 16
ATOM 11294 C C . GLY A 1 46 ? 52.251 42.072 28.737 1.00 0.00 46 GLY A C 16
ATOM 11295 O O . GLY A 1 46 ? 51.725 41.080 28.220 1.00 0.00 46 GLY A O 16
ATOM 11299 N N . GLY A 1 47 ? 53.183 42.794 28.115 1.00 0.00 47 GLY A N 16
ATOM 11300 C CA . GLY A 1 47 ? 53.629 42.559 26.737 1.00 0.00 47 GLY A CA 16
ATOM 11301 C C . GLY A 1 47 ? 52.678 43.122 25.669 1.00 0.00 47 GLY A C 16
ATOM 11302 O O . GLY A 1 47 ? 51.690 43.797 25.985 1.00 0.00 47 GLY A O 16
ATOM 11306 N N . LYS A 1 48 ? 52.975 42.847 24.392 1.00 0.00 48 LYS A N 16
ATOM 11307 C CA . LYS A 1 48 ? 52.179 43.281 23.224 1.00 0.00 48 LYS A CA 16
ATOM 11308 C C . LYS A 1 48 ? 50.750 42.741 23.236 1.00 0.00 48 LYS A C 16
ATOM 11309 O O . LYS A 1 48 ? 50.569 41.507 23.404 1.00 0.00 48 LYS A O 16
ATOM 11329 N N . ILE A 1 1 ? 21.001 36.377 24.020 1.00 0.00 1 ILE A N 17
ATOM 11330 C CA . ILE A 1 1 ? 20.767 35.089 23.331 1.00 0.00 1 ILE A CA 17
ATOM 11331 C C . ILE A 1 1 ? 20.322 35.365 21.894 1.00 0.00 1 ILE A C 17
ATOM 11332 O O . ILE A 1 1 ? 19.362 36.101 21.667 1.00 0.00 1 ILE A O 17
ATOM 11350 N N . ALA A 1 2 ? 21.051 34.811 20.921 1.00 0.00 2 ALA A N 17
ATOM 11351 C CA . ALA A 1 2 ? 20.914 35.040 19.476 1.00 0.00 2 ALA A CA 17
ATOM 11352 C C . ALA A 1 2 ? 21.057 36.515 19.014 1.00 0.00 2 ALA A C 17
ATOM 11353 O O . ALA A 1 2 ? 20.701 36.842 17.881 1.00 0.00 2 ALA A O 17
ATOM 11360 N N . GLY A 1 3 ? 21.612 37.406 19.844 1.00 0.00 3 GLY A N 17
ATOM 11361 C CA . GLY A 1 3 ? 21.814 38.826 19.527 1.00 0.00 3 GLY A CA 17
ATOM 11362 C C . GLY A 1 3 ? 23.004 39.120 18.599 1.00 0.00 3 GLY A C 17
ATOM 11363 O O . GLY A 1 3 ? 23.080 40.218 18.046 1.00 0.00 3 GLY A O 17
ATOM 11367 N N . VAL A 1 4 ? 23.917 38.162 18.400 1.00 0.00 4 VAL A N 17
ATOM 11368 C CA . VAL A 1 4 ? 25.073 38.229 17.511 1.00 0.00 4 VAL A CA 17
ATOM 11369 C C . VAL A 1 4 ? 25.241 36.910 16.760 1.00 0.00 4 VAL A C 17
ATOM 11370 O O . VAL A 1 4 ? 24.943 35.823 17.268 1.00 0.00 4 VAL A O 17
ATOM 11383 N N . ALA A 1 5 ? 25.749 37.030 15.539 1.00 0.00 5 ALA A N 17
ATOM 11384 C CA . ALA A 1 5 ? 26.056 35.946 14.601 1.00 0.00 5 ALA A CA 17
ATOM 11385 C C . ALA A 1 5 ? 27.562 35.778 14.326 1.00 0.00 5 ALA A C 17
ATOM 11386 O O . ALA A 1 5 ? 27.957 35.204 13.306 1.00 0.00 5 ALA A O 17
ATOM 11393 N N . ASP A 1 6 ? 28.395 36.275 15.244 1.00 0.00 6 ASP A N 17
ATOM 11394 C CA . ASP A 1 6 ? 29.849 36.080 15.279 1.00 0.00 6 ASP A CA 17
ATOM 11395 C C . ASP A 1 6 ? 30.242 34.973 16.274 1.00 0.00 6 ASP A C 17
ATOM 11396 O O . ASP A 1 6 ? 29.458 34.600 17.156 1.00 0.00 6 ASP A O 17
ATOM 11405 N N . LEU A 1 7 ? 31.449 34.430 16.107 1.00 0.00 7 LEU A N 17
ATOM 11406 C CA . LEU A 1 7 ? 31.940 33.222 16.772 1.00 0.00 7 LEU A CA 17
ATOM 11407 C C . LEU A 1 7 ? 33.117 33.508 17.717 1.00 0.00 7 LEU A C 17
ATOM 11408 O O . LEU A 1 7 ? 34.011 34.296 17.398 1.00 0.00 7 LEU A O 17
ATOM 11424 N N . ASN A 1 8 ? 33.156 32.781 18.840 1.00 0.00 8 ASN A N 17
ATOM 11425 C CA . ASN A 1 8 ? 34.271 32.694 19.782 1.00 0.00 8 ASN A CA 17
ATOM 11426 C C . ASN A 1 8 ? 34.727 34.075 20.326 1.00 0.00 8 ASN A C 17
ATOM 11427 O O . ASN A 1 8 ? 35.913 34.318 20.562 1.00 0.00 8 ASN A O 17
ATOM 11438 N N . ASN A 1 9 ? 33.759 34.980 20.519 1.00 0.00 9 ASN A N 17
ATOM 11439 C CA . ASN A 1 9 ? 33.934 36.283 21.181 1.00 0.00 9 ASN A CA 17
ATOM 11440 C C . ASN A 1 9 ? 34.159 36.157 22.710 1.00 0.00 9 ASN A C 17
ATOM 11441 O O . ASN A 1 9 ? 33.699 35.202 23.339 1.00 0.00 9 ASN A O 17
ATOM 11452 N N . MET A 1 10 ? 34.829 37.141 23.322 1.00 0.00 10 MET A N 17
ATOM 11453 C CA . MET A 1 10 ? 35.343 37.068 24.706 1.00 0.00 10 MET A CA 17
ATOM 11454 C C . MET A 1 10 ? 34.512 37.706 25.837 1.00 0.00 10 MET A C 17
ATOM 11455 O O . MET A 1 10 ? 34.678 37.283 26.982 1.00 0.00 10 MET A O 17
ATOM 11469 N N . SER A 1 11 ? 33.637 38.684 25.576 1.00 0.00 11 SER A N 17
ATOM 11470 C CA . SER A 1 11 ? 32.842 39.381 26.619 1.00 0.00 11 SER A CA 17
ATOM 11471 C C . SER A 1 11 ? 31.364 39.572 26.258 1.00 0.00 11 SER A C 17
ATOM 11472 O O . SER A 1 11 ? 30.516 39.671 27.149 1.00 0.00 11 SER A O 17
ATOM 11480 N N . GLU A 1 12 ? 31.034 39.580 24.962 1.00 0.00 12 GLU A N 17
ATOM 11481 C CA . GLU A 1 12 ? 29.666 39.739 24.438 1.00 0.00 12 GLU A CA 17
ATOM 11482 C C . GLU A 1 12 ? 28.733 38.546 24.764 1.00 0.00 12 GLU A C 17
ATOM 11483 O O . GLU A 1 12 ? 27.508 38.672 24.665 1.00 0.00 12 GLU A O 17
ATOM 11495 N N . LEU A 1 13 ? 29.318 37.407 25.168 1.00 0.00 13 LEU A N 17
ATOM 11496 C CA . LEU A 1 13 ? 28.690 36.119 25.495 1.00 0.00 13 LEU A CA 17
ATOM 11497 C C . LEU A 1 13 ? 29.376 35.455 26.708 1.00 0.00 13 LEU A C 17
ATOM 11498 O O . LEU A 1 13 ? 30.562 35.689 26.968 1.00 0.00 13 LEU A O 17
ATOM 11514 N N . GLY A 1 14 ? 28.641 34.611 27.438 1.00 0.00 14 GLY A N 17
ATOM 11515 C CA . GLY A 1 14 ? 29.119 33.882 28.623 1.00 0.00 14 GLY A CA 17
ATOM 11516 C C . GLY A 1 14 ? 29.875 32.582 28.309 1.00 0.00 14 GLY A C 17
ATOM 11517 O O . GLY A 1 14 ? 29.850 32.089 27.179 1.00 0.00 14 GLY A O 17
ATOM 11521 N N . CYS A 1 15 ? 30.522 31.990 29.318 1.00 0.00 15 CYS A N 17
ATOM 11522 C CA . CYS A 1 15 ? 31.244 30.715 29.200 1.00 0.00 15 CYS A CA 17
ATOM 11523 C C . CYS A 1 15 ? 31.198 29.820 30.472 1.00 0.00 15 CYS A C 17
ATOM 11524 O O . CYS A 1 15 ? 32.222 29.242 30.863 1.00 0.00 15 CYS A O 17
ATOM 11531 N N . PRO A 1 16 ? 30.026 29.663 31.135 1.00 0.00 16 PRO A N 17
ATOM 11532 C CA . PRO A 1 16 ? 29.900 28.957 32.416 1.00 0.00 16 PRO A CA 17
ATOM 11533 C C . PRO A 1 16 ? 30.323 27.483 32.359 1.00 0.00 16 PRO A C 17
ATOM 11534 O O . PRO A 1 16 ? 30.874 26.974 33.330 1.00 0.00 16 PRO A O 17
ATOM 11545 N N . PHE A 1 17 ? 30.128 26.794 31.230 1.00 0.00 17 PHE A N 17
ATOM 11546 C CA . PHE A 1 17 ? 30.511 25.383 31.073 1.00 0.00 17 PHE A CA 17
ATOM 11547 C C . PHE A 1 17 ? 31.984 25.178 30.675 1.00 0.00 17 PHE A C 17
ATOM 11548 O O . PHE A 1 17 ? 32.412 24.033 30.503 1.00 0.00 17 PHE A O 17
ATOM 11565 N N . ILE A 1 18 ? 32.754 26.268 30.553 1.00 0.00 18 ILE A N 17
ATOM 11566 C CA . ILE A 1 18 ? 34.162 26.277 30.128 1.00 0.00 18 ILE A CA 17
ATOM 11567 C C . ILE A 1 18 ? 35.097 26.786 31.241 1.00 0.00 18 ILE A C 17
ATOM 11568 O O . ILE A 1 18 ? 36.169 26.218 31.438 1.00 0.00 18 ILE A O 17
ATOM 11584 N N . GLU A 1 19 ? 34.699 27.812 32.008 1.00 0.00 19 GLU A N 17
ATOM 11585 C CA . GLU A 1 19 ? 35.544 28.469 33.034 1.00 0.00 19 GLU A CA 17
ATOM 11586 C C . GLU A 1 19 ? 36.116 27.499 34.089 1.00 0.00 19 GLU A C 17
ATOM 11587 O O . GLU A 1 19 ? 37.248 27.669 34.543 1.00 0.00 19 GLU A O 17
ATOM 11599 N N . LYS A 1 20 ? 35.369 26.425 34.378 1.00 0.00 20 LYS A N 17
ATOM 11600 C CA . LYS A 1 20 ? 35.763 25.233 35.158 1.00 0.00 20 LYS A CA 17
ATOM 11601 C C . LYS A 1 20 ? 37.166 24.750 34.788 1.00 0.00 20 LYS A C 17
ATOM 11602 O O . LYS A 1 20 ? 38.043 24.601 35.642 1.00 0.00 20 LYS A O 17
ATOM 11621 N N . TRP A 1 21 ? 37.352 24.496 33.493 1.00 0.00 21 TRP A N 17
ATOM 11622 C CA . TRP A 1 21 ? 38.574 23.957 32.905 1.00 0.00 21 TRP A CA 17
ATOM 11623 C C . TRP A 1 21 ? 39.661 25.021 32.861 1.00 0.00 21 TRP A C 17
ATOM 11624 O O . TRP A 1 21 ? 40.840 24.707 32.979 1.00 0.00 21 TRP A O 17
ATOM 11645 N N . CYS A 1 22 ? 39.269 26.288 32.725 1.00 0.00 22 CYS A N 17
ATOM 11646 C CA . CYS A 1 22 ? 40.234 27.391 32.633 1.00 0.00 22 CYS A CA 17
ATOM 11647 C C . CYS A 1 22 ? 40.949 27.655 33.969 1.00 0.00 22 CYS A C 17
ATOM 11648 O O . CYS A 1 22 ? 42.174 27.756 33.995 1.00 0.00 22 CYS A O 17
ATOM 11655 N N . GLU A 1 23 ? 40.214 27.681 35.087 1.00 0.00 23 GLU A N 17
ATOM 11656 C CA . GLU A 1 23 ? 40.787 27.805 36.441 1.00 0.00 23 GLU A CA 17
ATOM 11657 C C . GLU A 1 23 ? 41.563 26.536 36.883 1.00 0.00 23 GLU A C 17
ATOM 11658 O O . GLU A 1 23 ? 42.288 26.555 37.877 1.00 0.00 23 GLU A O 17
ATOM 11670 N N . ASP A 1 24 ? 41.450 25.428 36.139 1.00 0.00 24 ASP A N 17
ATOM 11671 C CA . ASP A 1 24 ? 42.269 24.216 36.290 1.00 0.00 24 ASP A CA 17
ATOM 11672 C C . ASP A 1 24 ? 43.569 24.276 35.460 1.00 0.00 24 ASP A C 17
ATOM 11673 O O . ASP A 1 24 ? 44.671 24.241 36.010 1.00 0.00 24 ASP A O 17
ATOM 11682 N N . HIS A 1 25 ? 43.449 24.374 34.132 1.00 0.00 25 HIS A N 17
ATOM 11683 C CA . HIS A 1 25 ? 44.550 24.233 33.167 1.00 0.00 25 HIS A CA 17
ATOM 11684 C C . HIS A 1 25 ? 45.414 25.490 33.105 1.00 0.00 25 HIS A C 17
ATOM 11685 O O . HIS A 1 25 ? 46.629 25.402 33.302 1.00 0.00 25 HIS A O 17
ATOM 11699 N N . CYS A 1 26 ? 44.810 26.671 32.921 1.00 0.00 26 CYS A N 17
ATOM 11700 C CA . CYS A 1 26 ? 45.580 27.912 32.873 1.00 0.00 26 CYS A CA 17
ATOM 11701 C C . CYS A 1 26 ? 46.336 28.126 34.190 1.00 0.00 26 CYS A C 17
ATOM 11702 O O . CYS A 1 26 ? 47.487 28.550 34.158 1.00 0.00 26 CYS A O 17
ATOM 11709 N N . GLU A 1 27 ? 45.765 27.722 35.331 1.00 0.00 27 GLU A N 17
ATOM 11710 C CA . GLU A 1 27 ? 46.419 27.866 36.644 1.00 0.00 27 GLU A CA 17
ATOM 11711 C C . GLU A 1 27 ? 47.637 26.936 36.829 1.00 0.00 27 GLU A C 17
ATOM 11712 O O . GLU A 1 27 ? 48.567 27.266 37.566 1.00 0.00 27 GLU A O 17
ATOM 11724 N N . SER A 1 28 ? 47.701 25.813 36.105 1.00 0.00 28 SER A N 17
ATOM 11725 C CA . SER A 1 28 ? 48.890 24.941 36.042 1.00 0.00 28 SER A CA 17
ATOM 11726 C C . SER A 1 28 ? 49.951 25.570 35.127 1.00 0.00 28 SER A C 17
ATOM 11727 O O . SER A 1 28 ? 51.152 25.517 35.400 1.00 0.00 28 SER A O 17
ATOM 11735 N N . LYS A 1 29 ? 49.484 26.293 34.104 1.00 0.00 29 LYS A N 17
ATOM 11736 C CA . LYS A 1 29 ? 50.241 27.151 33.189 1.00 0.00 29 LYS A CA 17
ATOM 11737 C C . LYS A 1 29 ? 50.647 28.510 33.806 1.00 0.00 29 LYS A C 17
ATOM 11738 O O . LYS A 1 29 ? 51.250 29.349 33.135 1.00 0.00 29 LYS A O 17
ATOM 11757 N N . LYS A 1 30 ? 50.281 28.753 35.071 1.00 0.00 30 LYS A N 17
ATOM 11758 C CA . LYS A 1 30 ? 50.389 30.025 35.823 1.00 0.00 30 LYS A CA 17
ATOM 11759 C C . LYS A 1 30 ? 49.584 31.217 35.258 1.00 0.00 30 LYS A C 17
ATOM 11760 O O . LYS A 1 30 ? 49.677 32.327 35.785 1.00 0.00 30 LYS A O 17
ATOM 11779 N N . GLN A 1 31 ? 48.786 31.000 34.212 1.00 0.00 31 GLN A N 17
ATOM 11780 C CA . GLN A 1 31 ? 47.872 31.981 33.614 1.00 0.00 31 GLN A CA 17
ATOM 11781 C C . GLN A 1 31 ? 46.506 32.089 34.322 1.00 0.00 31 GLN A C 17
ATOM 11782 O O . GLN A 1 31 ? 46.053 31.149 34.969 1.00 0.00 31 GLN A O 17
ATOM 11796 N N . VAL A 1 32 ? 45.807 33.215 34.130 1.00 0.00 32 VAL A N 17
ATOM 11797 C CA . VAL A 1 32 ? 44.563 33.544 34.874 1.00 0.00 32 VAL A CA 17
ATOM 11798 C C . VAL A 1 32 ? 43.375 32.626 34.542 1.00 0.00 32 VAL A C 17
ATOM 11799 O O . VAL A 1 32 ? 42.676 32.163 35.444 1.00 0.00 32 VAL A O 17
ATOM 11812 N N . GLY A 1 33 ? 43.131 32.358 33.255 1.00 0.00 33 GLY A N 17
ATOM 11813 C CA . GLY A 1 33 ? 42.045 31.479 32.801 1.00 0.00 33 GLY A CA 17
ATOM 11814 C C . GLY A 1 33 ? 40.659 32.115 32.647 1.00 0.00 33 GLY A C 17
ATOM 11815 O O . GLY A 1 33 ? 39.709 31.739 33.338 1.00 0.00 33 GLY A O 17
ATOM 11819 N N . LYS A 1 34 ? 40.535 33.059 31.708 1.00 0.00 34 LYS A N 17
ATOM 11820 C CA . LYS A 1 34 ? 39.259 33.584 31.203 1.00 0.00 34 LYS A CA 17
ATOM 11821 C C . LYS A 1 34 ? 38.680 32.609 30.156 1.00 0.00 34 LYS A C 17
ATOM 11822 O O . LYS A 1 34 ? 39.297 31.578 29.879 1.00 0.00 34 LYS A O 17
ATOM 11841 N N . CYS A 1 35 ? 37.553 32.920 29.518 1.00 0.00 35 CYS A N 17
ATOM 11842 C CA . CYS A 1 35 ? 37.052 32.159 28.366 1.00 0.00 35 CYS A CA 17
ATOM 11843 C C . CYS A 1 35 ? 36.264 33.006 27.358 1.00 0.00 35 CYS A C 17
ATOM 11844 O O . CYS A 1 35 ? 35.759 34.084 27.676 1.00 0.00 35 CYS A O 17
ATOM 11851 N N . GLU A 1 36 ? 36.192 32.494 26.126 1.00 0.00 36 GLU A N 17
ATOM 11852 C CA . GLU A 1 36 ? 35.660 33.174 24.938 1.00 0.00 36 GLU A CA 17
ATOM 11853 C C . GLU A 1 36 ? 34.567 32.313 24.265 1.00 0.00 36 GLU A C 17
ATOM 11854 O O . GLU A 1 36 ? 34.643 31.958 23.087 1.00 0.00 36 GLU A O 17
ATOM 11866 N N . ASN A 1 37 ? 33.591 31.898 25.085 1.00 0.00 37 ASN A N 17
ATOM 11867 C CA . ASN A 1 37 ? 32.365 31.134 24.783 1.00 0.00 37 ASN A CA 17
ATOM 11868 C C . ASN A 1 37 ? 32.501 29.816 23.979 1.00 0.00 37 ASN A C 17
ATOM 11869 O O . ASN A 1 37 ? 31.497 29.209 23.602 1.00 0.00 37 ASN A O 17
ATOM 11880 N N . PHE A 1 38 ? 33.724 29.322 23.774 1.00 0.00 38 PHE A N 17
ATOM 11881 C CA . PHE A 1 38 ? 34.046 28.175 22.915 1.00 0.00 38 PHE A CA 17
ATOM 11882 C C . PHE A 1 38 ? 35.275 27.432 23.455 1.00 0.00 38 PHE A C 17
ATOM 11883 O O . PHE A 1 38 ? 35.289 26.201 23.521 1.00 0.00 38 PHE A O 17
ATOM 11900 N N . ASP A 1 39 ? 36.258 28.198 23.931 1.00 0.00 39 ASP A N 17
ATOM 11901 C CA . ASP A 1 39 ? 37.474 27.748 24.606 1.00 0.00 39 ASP A CA 17
ATOM 11902 C C . ASP A 1 39 ? 37.908 28.783 25.666 1.00 0.00 39 ASP A C 17
ATOM 11903 O O . ASP A 1 39 ? 37.358 29.885 25.763 1.00 0.00 39 ASP A O 17
ATOM 11912 N N . CYS A 1 40 ? 38.890 28.406 26.473 1.00 0.00 40 CYS A N 17
ATOM 11913 C CA . CYS A 1 40 ? 39.591 29.264 27.429 1.00 0.00 40 CYS A CA 17
ATOM 11914 C C . CYS A 1 40 ? 40.459 30.350 26.769 1.00 0.00 40 CYS A C 17
ATOM 11915 O O . CYS A 1 40 ? 40.815 30.277 25.592 1.00 0.00 40 CYS A O 17
ATOM 11922 N N . SER A 1 41 ? 40.847 31.334 27.578 1.00 0.00 41 SER A N 17
ATOM 11923 C CA . SER A 1 41 ? 41.836 32.370 27.287 1.00 0.00 41 SER A CA 17
ATOM 11924 C C . SER A 1 41 ? 42.787 32.482 28.480 1.00 0.00 41 SER A C 17
ATOM 11925 O O . SER A 1 41 ? 42.483 33.081 29.521 1.00 0.00 41 SER A O 17
ATOM 11933 N N . CYS A 1 42 ? 43.933 31.814 28.366 1.00 0.00 42 CYS A N 17
ATOM 11934 C CA . CYS A 1 42 ? 44.984 31.845 29.374 1.00 0.00 42 CYS A CA 17
ATOM 11935 C C . CYS A 1 42 ? 45.805 33.147 29.250 1.00 0.00 42 CYS A C 17
ATOM 11936 O O . CYS A 1 42 ? 46.917 33.145 28.727 1.00 0.00 42 CYS A O 17
ATOM 11943 N N . VAL A 1 43 ? 45.265 34.274 29.727 1.00 0.00 43 VAL A N 17
ATOM 11944 C CA . VAL A 1 43 ? 45.997 35.556 29.778 1.00 0.00 43 VAL A CA 17
ATOM 11945 C C . VAL A 1 43 ? 47.163 35.486 30.777 1.00 0.00 43 VAL A C 17
ATOM 11946 O O . VAL A 1 43 ? 47.030 34.904 31.860 1.00 0.00 43 VAL A O 17
ATOM 11959 N N . LYS A 1 44 ? 48.318 36.032 30.373 1.00 0.00 44 LYS A N 17
ATOM 11960 C CA . LYS A 1 44 ? 49.629 35.876 31.028 1.00 0.00 44 LYS A CA 17
ATOM 11961 C C . LYS A 1 44 ? 50.003 37.028 31.964 1.00 0.00 44 LYS A C 17
ATOM 11962 O O . LYS A 1 44 ? 50.511 36.776 33.058 1.00 0.00 44 LYS A O 17
ATOM 11981 N N . LEU A 1 45 ? 49.831 38.269 31.502 1.00 0.00 45 LEU A N 17
ATOM 11982 C CA . LEU A 1 45 ? 50.332 39.481 32.173 1.00 0.00 45 LEU A CA 17
ATOM 11983 C C . LEU A 1 45 ? 49.573 40.745 31.720 1.00 0.00 45 LEU A C 17
ATOM 11984 O O . LEU A 1 45 ? 49.366 40.969 30.520 1.00 0.00 45 LEU A O 17
ATOM 12000 N N . GLY A 1 46 ? 49.224 41.618 32.665 1.00 0.00 46 GLY A N 17
ATOM 12001 C CA . GLY A 1 46 ? 48.695 42.957 32.409 1.00 0.00 46 GLY A CA 17
ATOM 12002 C C . GLY A 1 46 ? 47.181 42.980 32.204 1.00 0.00 46 GLY A C 17
ATOM 12003 O O . GLY A 1 46 ? 46.447 42.228 32.852 1.00 0.00 46 GLY A O 17
ATOM 12007 N N . GLY A 1 47 ? 46.695 43.844 31.312 1.00 0.00 47 GLY A N 17
ATOM 12008 C CA . GLY A 1 47 ? 45.257 43.993 31.054 1.00 0.00 47 GLY A CA 17
ATOM 12009 C C . GLY A 1 47 ? 44.879 44.680 29.739 1.00 0.00 47 GLY A C 17
ATOM 12010 O O . GLY A 1 47 ? 43.808 45.292 29.673 1.00 0.00 47 GLY A O 17
ATOM 12014 N N . LYS A 1 48 ? 45.742 44.654 28.715 1.00 0.00 48 LYS A N 17
ATOM 12015 C CA . LYS A 1 48 ? 45.449 45.152 27.360 1.00 0.00 48 LYS A CA 17
ATOM 12016 C C . LYS A 1 48 ? 44.563 44.196 26.573 1.00 0.00 48 LYS A C 17
ATOM 12017 O O . LYS A 1 48 ? 44.958 43.034 26.338 1.00 0.00 48 LYS A O 17
ATOM 12037 N N . ILE A 1 1 ? 31.529 39.430 14.226 1.00 0.00 1 ILE A N 18
ATOM 12038 C CA . ILE A 1 1 ? 31.431 39.960 12.842 1.00 0.00 1 ILE A CA 18
ATOM 12039 C C . ILE A 1 1 ? 32.714 40.724 12.506 1.00 0.00 1 ILE A C 18
ATOM 12040 O O . ILE A 1 1 ? 33.105 41.628 13.240 1.00 0.00 1 ILE A O 18
ATOM 12058 N N . ALA A 1 2 ? 33.365 40.386 11.392 1.00 0.00 2 ALA A N 18
ATOM 12059 C CA . ALA A 1 2 ? 34.712 40.841 11.025 1.00 0.00 2 ALA A CA 18
ATOM 12060 C C . ALA A 1 2 ? 34.850 42.355 10.737 1.00 0.00 2 ALA A C 18
ATOM 12061 O O . ALA A 1 2 ? 35.964 42.892 10.750 1.00 0.00 2 ALA A O 18
ATOM 12068 N N . GLY A 1 3 ? 33.741 43.058 10.486 1.00 0.00 3 GLY A N 18
ATOM 12069 C CA . GLY A 1 3 ? 33.694 44.509 10.272 1.00 0.00 3 GLY A CA 18
ATOM 12070 C C . GLY A 1 3 ? 33.666 45.373 11.545 1.00 0.00 3 GLY A C 18
ATOM 12071 O O . GLY A 1 3 ? 33.587 46.597 11.431 1.00 0.00 3 GLY A O 18
ATOM 12075 N N . VAL A 1 4 ? 33.699 44.794 12.752 1.00 0.00 4 VAL A N 18
ATOM 12076 C CA . VAL A 1 4 ? 33.464 45.493 14.018 1.00 0.00 4 VAL A CA 18
ATOM 12077 C C . VAL A 1 4 ? 34.277 44.900 15.171 1.00 0.00 4 VAL A C 18
ATOM 12078 O O . VAL A 1 4 ? 34.647 43.726 15.189 1.00 0.00 4 VAL A O 18
ATOM 12091 N N . ALA A 1 5 ? 34.487 45.739 16.178 1.00 0.00 5 ALA A N 18
ATOM 12092 C CA . ALA A 1 5 ? 35.021 45.402 17.504 1.00 0.00 5 ALA A CA 18
ATOM 12093 C C . ALA A 1 5 ? 33.898 45.174 18.547 1.00 0.00 5 ALA A C 18
ATOM 12094 O O . ALA A 1 5 ? 34.069 45.414 19.747 1.00 0.00 5 ALA A O 18
ATOM 12101 N N . ASP A 1 6 ? 32.726 44.725 18.088 1.00 0.00 6 ASP A N 18
ATOM 12102 C CA . ASP A 1 6 ? 31.477 44.647 18.868 1.00 0.00 6 ASP A CA 18
ATOM 12103 C C . ASP A 1 6 ? 31.164 43.269 19.467 1.00 0.00 6 ASP A C 18
ATOM 12104 O O . ASP A 1 6 ? 30.090 43.034 20.025 1.00 0.00 6 ASP A O 18
ATOM 12113 N N . LEU A 1 7 ? 32.101 42.350 19.310 1.00 0.00 7 LEU A N 18
ATOM 12114 C CA . LEU A 1 7 ? 32.034 40.948 19.739 1.00 0.00 7 LEU A CA 18
ATOM 12115 C C . LEU A 1 7 ? 31.779 40.793 21.251 1.00 0.00 7 LEU A C 18
ATOM 12116 O O . LEU A 1 7 ? 32.162 41.647 22.059 1.00 0.00 7 LEU A O 18
ATOM 12132 N N . ASN A 1 8 ? 31.105 39.705 21.628 1.00 0.00 8 ASN A N 18
ATOM 12133 C CA . ASN A 1 8 ? 30.551 39.484 22.969 1.00 0.00 8 ASN A CA 18
ATOM 12134 C C . ASN A 1 8 ? 30.894 38.121 23.603 1.00 0.00 8 ASN A C 18
ATOM 12135 O O . ASN A 1 8 ? 30.588 37.917 24.777 1.00 0.00 8 ASN A O 18
ATOM 12146 N N . ASN A 1 9 ? 31.535 37.206 22.867 1.00 0.00 9 ASN A N 18
ATOM 12147 C CA . ASN A 1 9 ? 31.743 35.796 23.234 1.00 0.00 9 ASN A CA 18
ATOM 12148 C C . ASN A 1 9 ? 32.377 35.555 24.624 1.00 0.00 9 ASN A C 18
ATOM 12149 O O . ASN A 1 9 ? 32.088 34.545 25.262 1.00 0.00 9 ASN A O 18
ATOM 12160 N N . MET A 1 10 ? 33.222 36.471 25.102 1.00 0.00 10 MET A N 18
ATOM 12161 C CA . MET A 1 10 ? 33.853 36.428 26.437 1.00 0.00 10 MET A CA 18
ATOM 12162 C C . MET A 1 10 ? 32.962 36.886 27.619 1.00 0.00 10 MET A C 18
ATOM 12163 O O . MET A 1 10 ? 33.407 36.890 28.768 1.00 0.00 10 MET A O 18
ATOM 12177 N N . SER A 1 11 ? 31.710 37.290 27.370 1.00 0.00 11 SER A N 18
ATOM 12178 C CA . SER A 1 11 ? 30.771 37.757 28.412 1.00 0.00 11 SER A CA 18
ATOM 12179 C C . SER A 1 11 ? 30.269 36.608 29.301 1.00 0.00 11 SER A C 18
ATOM 12180 O O . SER A 1 11 ? 30.544 35.433 29.052 1.00 0.00 11 SER A O 18
ATOM 12188 N N . GLU A 1 12 ? 29.498 36.930 30.340 1.00 0.00 12 GLU A N 18
ATOM 12189 C CA . GLU A 1 12 ? 29.072 36.005 31.401 1.00 0.00 12 GLU A CA 18
ATOM 12190 C C . GLU A 1 12 ? 28.062 34.898 31.001 1.00 0.00 12 GLU A C 18
ATOM 12191 O O . GLU A 1 12 ? 27.779 34.013 31.815 1.00 0.00 12 GLU A O 18
ATOM 12203 N N . LEU A 1 13 ? 27.527 34.899 29.773 1.00 0.00 13 LEU A N 18
ATOM 12204 C CA . LEU A 1 13 ? 26.632 33.850 29.257 1.00 0.00 13 LEU A CA 18
ATOM 12205 C C . LEU A 1 13 ? 27.409 32.630 28.721 1.00 0.00 13 LEU A C 18
ATOM 12206 O O . LEU A 1 13 ? 28.482 32.779 28.132 1.00 0.00 13 LEU A O 18
ATOM 12222 N N . GLY A 1 14 ? 26.852 31.428 28.888 1.00 0.00 14 GLY A N 18
ATOM 12223 C CA . GLY A 1 14 ? 27.295 30.161 28.283 1.00 0.00 14 GLY A CA 18
ATOM 12224 C C . GLY A 1 14 ? 28.580 29.534 28.850 1.00 0.00 14 GLY A C 18
ATOM 12225 O O . GLY A 1 14 ? 28.742 28.311 28.799 1.00 0.00 14 GLY A O 18
ATOM 12229 N N . CYS A 1 15 ? 29.476 30.330 29.437 1.00 0.00 15 CYS A N 18
ATOM 12230 C CA . CYS A 1 15 ? 30.669 29.879 30.160 1.00 0.00 15 CYS A CA 18
ATOM 12231 C C . CYS A 1 15 ? 30.531 29.512 31.672 1.00 0.00 15 CYS A C 18
ATOM 12232 O O . CYS A 1 15 ? 31.509 28.950 32.174 1.00 0.00 15 CYS A O 18
ATOM 12239 N N . PRO A 1 16 ? 29.423 29.725 32.432 1.00 0.00 16 PRO A N 18
ATOM 12240 C CA . PRO A 1 16 ? 29.403 29.482 33.889 1.00 0.00 16 PRO A CA 18
ATOM 12241 C C . PRO A 1 16 ? 29.799 28.076 34.371 1.00 0.00 16 PRO A C 18
ATOM 12242 O O . PRO A 1 16 ? 30.314 27.948 35.484 1.00 0.00 16 PRO A O 18
ATOM 12253 N N . PHE A 1 17 ? 29.590 27.032 33.560 1.00 0.00 17 PHE A N 18
ATOM 12254 C CA . PHE A 1 17 ? 29.971 25.642 33.859 1.00 0.00 17 PHE A CA 18
ATOM 12255 C C . PHE A 1 17 ? 31.165 25.129 33.037 1.00 0.00 17 PHE A C 18
ATOM 12256 O O . PHE A 1 17 ? 31.413 23.922 32.988 1.00 0.00 17 PHE A O 18
ATOM 12273 N N . ILE A 1 18 ? 31.927 26.051 32.436 1.00 0.00 18 ILE A N 18
ATOM 12274 C CA . ILE A 1 18 ? 33.177 25.790 31.704 1.00 0.00 18 ILE A CA 18
ATOM 12275 C C . ILE A 1 18 ? 34.349 26.604 32.283 1.00 0.00 18 ILE A C 18
ATOM 12276 O O . ILE A 1 18 ? 35.465 26.097 32.392 1.00 0.00 18 ILE A O 18
ATOM 12292 N N . GLU A 1 19 ? 34.103 27.830 32.763 1.00 0.00 19 GLU A N 18
ATOM 12293 C CA . GLU A 1 19 ? 35.131 28.714 33.346 1.00 0.00 19 GLU A CA 18
ATOM 12294 C C . GLU A 1 19 ? 35.862 28.086 34.545 1.00 0.00 19 GLU A C 18
ATOM 12295 O O . GLU A 1 19 ? 37.035 28.378 34.788 1.00 0.00 19 GLU A O 18
ATOM 12307 N N . LYS A 1 20 ? 35.174 27.178 35.247 1.00 0.00 20 LYS A N 18
ATOM 12308 C CA . LYS A 1 20 ? 35.692 26.338 36.329 1.00 0.00 20 LYS A CA 18
ATOM 12309 C C . LYS A 1 20 ? 36.835 25.414 35.903 1.00 0.00 20 LYS A C 18
ATOM 12310 O O . LYS A 1 20 ? 37.773 25.219 36.674 1.00 0.00 20 LYS A O 18
ATOM 12329 N N . TRP A 1 21 ? 36.784 24.880 34.682 1.00 0.00 21 TRP A N 18
ATOM 12330 C CA . TRP A 1 21 ? 37.848 24.062 34.096 1.00 0.00 21 TRP A CA 18
ATOM 12331 C C . TRP A 1 21 ? 38.995 24.930 33.577 1.00 0.00 21 TRP A C 18
ATOM 12332 O O . TRP A 1 21 ? 40.158 24.559 33.749 1.00 0.00 21 TRP A O 18
ATOM 12353 N N . CYS A 1 22 ? 38.686 26.102 33.009 1.00 0.00 22 CYS A N 18
ATOM 12354 C CA . CYS A 1 22 ? 39.712 27.056 32.564 1.00 0.00 22 CYS A CA 18
ATOM 12355 C C . CYS A 1 22 ? 40.581 27.553 33.731 1.00 0.00 22 CYS A C 18
ATOM 12356 O O . CYS A 1 22 ? 41.794 27.695 33.583 1.00 0.00 22 CYS A O 18
ATOM 12363 N N . GLU A 1 23 ? 39.980 27.740 34.910 1.00 0.00 23 GLU A N 18
ATOM 12364 C CA . GLU A 1 23 ? 40.672 28.135 36.142 1.00 0.00 23 GLU A CA 18
ATOM 12365 C C . GLU A 1 23 ? 41.754 27.129 36.584 1.00 0.00 23 GLU A C 18
ATOM 12366 O O . GLU A 1 23 ? 42.759 27.539 37.162 1.00 0.00 23 GLU A O 18
ATOM 12378 N N . ASP A 1 24 ? 41.559 25.836 36.299 1.00 0.00 24 ASP A N 18
ATOM 12379 C CA . ASP A 1 24 ? 42.462 24.719 36.643 1.00 0.00 24 ASP A CA 18
ATOM 12380 C C . ASP A 1 24 ? 43.467 24.393 35.522 1.00 0.00 24 ASP A C 18
ATOM 12381 O O . ASP A 1 24 ? 44.585 23.950 35.786 1.00 0.00 24 ASP A O 18
ATOM 12390 N N . HIS A 1 25 ? 43.084 24.612 34.258 1.00 0.00 25 HIS A N 18
ATOM 12391 C CA . HIS A 1 25 ? 43.966 24.486 33.091 1.00 0.00 25 HIS A CA 18
ATOM 12392 C C . HIS A 1 25 ? 44.990 25.622 33.075 1.00 0.00 25 HIS A C 18
ATOM 12393 O O . HIS A 1 25 ? 46.194 25.373 33.153 1.00 0.00 25 HIS A O 18
ATOM 12407 N N . CYS A 1 26 ? 44.528 26.873 33.018 1.00 0.00 26 CYS A N 18
ATOM 12408 C CA . CYS A 1 26 ? 45.427 28.020 32.940 1.00 0.00 26 CYS A CA 18
ATOM 12409 C C . CYS A 1 26 ? 46.309 28.144 34.199 1.00 0.00 26 CYS A C 18
ATOM 12410 O O . CYS A 1 26 ? 47.455 28.574 34.089 1.00 0.00 26 CYS A O 18
ATOM 12417 N N . GLU A 1 27 ? 45.852 27.662 35.364 1.00 0.00 27 GLU A N 18
ATOM 12418 C CA . GLU A 1 27 ? 46.675 27.552 36.580 1.00 0.00 27 GLU A CA 18
ATOM 12419 C C . GLU A 1 27 ? 47.912 26.661 36.393 1.00 0.00 27 GLU A C 18
ATOM 12420 O O . GLU A 1 27 ? 49.007 27.039 36.814 1.00 0.00 27 GLU A O 18
ATOM 12432 N N . SER A 1 28 ? 47.779 25.524 35.702 1.00 0.00 28 SER A N 18
ATOM 12433 C CA . SER A 1 28 ? 48.905 24.628 35.394 1.00 0.00 28 SER A CA 18
ATOM 12434 C C . SER A 1 28 ? 49.917 25.292 34.455 1.00 0.00 28 SER A C 18
ATOM 12435 O O . SER A 1 28 ? 51.125 25.066 34.531 1.00 0.00 28 SER A O 18
ATOM 12443 N N . LYS A 1 29 ? 49.406 26.176 33.591 1.00 0.00 29 LYS A N 18
ATOM 12444 C CA . LYS A 1 29 ? 50.142 26.998 32.626 1.00 0.00 29 LYS A CA 18
ATOM 12445 C C . LYS A 1 29 ? 50.749 28.270 33.241 1.00 0.00 29 LYS A C 18
ATOM 12446 O O . LYS A 1 29 ? 51.426 29.016 32.539 1.00 0.00 29 LYS A O 18
ATOM 12465 N N . LYS A 1 30 ? 50.535 28.515 34.539 1.00 0.00 30 LYS A N 18
ATOM 12466 C CA . LYS A 1 30 ? 50.897 29.749 35.276 1.00 0.00 30 LYS A CA 18
ATOM 12467 C C . LYS A 1 30 ? 50.243 31.035 34.718 1.00 0.00 30 LYS A C 18
ATOM 12468 O O . LYS A 1 30 ? 50.777 32.138 34.839 1.00 0.00 30 LYS A O 18
ATOM 12487 N N . GLN A 1 31 ? 49.064 30.890 34.116 1.00 0.00 31 GLN A N 18
ATOM 12488 C CA . GLN A 1 31 ? 48.150 31.948 33.659 1.00 0.00 31 GLN A CA 18
ATOM 12489 C C . GLN A 1 31 ? 46.939 32.099 34.594 1.00 0.00 31 GLN A C 18
ATOM 12490 O O . GLN A 1 31 ? 46.706 31.266 35.471 1.00 0.00 31 GLN A O 18
ATOM 12504 N N . VAL A 1 32 ? 46.166 33.173 34.409 1.00 0.00 32 VAL A N 18
ATOM 12505 C CA . VAL A 1 32 ? 44.953 33.448 35.207 1.00 0.00 32 VAL A CA 18
ATOM 12506 C C . VAL A 1 32 ? 43.739 32.686 34.656 1.00 0.00 32 VAL A C 18
ATOM 12507 O O . VAL A 1 32 ? 43.046 31.984 35.397 1.00 0.00 32 VAL A O 18
ATOM 12520 N N . GLY A 1 33 ? 43.530 32.766 33.335 1.00 0.00 33 GLY A N 18
ATOM 12521 C CA . GLY A 1 33 ? 42.438 32.106 32.610 1.00 0.00 33 GLY A CA 18
ATOM 12522 C C . GLY A 1 33 ? 41.103 32.863 32.566 1.00 0.00 33 GLY A C 18
ATOM 12523 O O . GLY A 1 33 ? 40.646 33.408 33.570 1.00 0.00 33 GLY A O 18
ATOM 12527 N N . LYS A 1 34 ? 40.472 32.843 31.387 1.00 0.00 34 LYS A N 18
ATOM 12528 C CA . LYS A 1 34 ? 39.101 33.284 31.068 1.00 0.00 34 LYS A CA 18
ATOM 12529 C C . LYS A 1 34 ? 38.473 32.283 30.082 1.00 0.00 34 LYS A C 18
ATOM 12530 O O . LYS A 1 34 ? 39.190 31.660 29.307 1.00 0.00 34 LYS A O 18
ATOM 12549 N N . CYS A 1 35 ? 37.153 32.124 30.092 1.00 0.00 35 CYS A N 18
ATOM 12550 C CA . CYS A 1 35 ? 36.384 31.337 29.116 1.00 0.00 35 CYS A CA 18
ATOM 12551 C C . CYS A 1 35 ? 35.738 32.261 28.063 1.00 0.00 35 CYS A C 18
ATOM 12552 O O . CYS A 1 35 ? 35.349 33.381 28.402 1.00 0.00 35 CYS A O 18
ATOM 12559 N N . GLU A 1 36 ? 35.611 31.819 26.806 1.00 0.00 36 GLU A N 18
ATOM 12560 C CA . GLU A 1 36 ? 35.090 32.649 25.696 1.00 0.00 36 GLU A CA 18
ATOM 12561 C C . GLU A 1 36 ? 34.161 31.883 24.726 1.00 0.00 36 GLU A C 18
ATOM 12562 O O . GLU A 1 36 ? 34.116 32.155 23.522 1.00 0.00 36 GLU A O 18
ATOM 12574 N N . ASN A 1 37 ? 33.400 30.914 25.242 1.00 0.00 37 ASN A N 18
ATOM 12575 C CA . ASN A 1 37 ? 32.396 30.136 24.500 1.00 0.00 37 ASN A CA 18
ATOM 12576 C C . ASN A 1 37 ? 32.944 29.336 23.296 1.00 0.00 37 ASN A C 18
ATOM 12577 O O . ASN A 1 37 ? 32.215 29.076 22.338 1.00 0.00 37 ASN A O 18
ATOM 12588 N N . PHE A 1 38 ? 34.233 28.980 23.323 1.00 0.00 38 PHE A N 18
ATOM 12589 C CA . PHE A 1 38 ? 34.862 28.035 22.391 1.00 0.00 38 PHE A CA 18
ATOM 12590 C C . PHE A 1 38 ? 36.205 27.524 22.928 1.00 0.00 38 PHE A C 18
ATOM 12591 O O . PHE A 1 38 ? 36.494 26.331 22.815 1.00 0.00 38 PHE A O 18
ATOM 12608 N N . ASP A 1 39 ? 37.015 28.411 23.516 1.00 0.00 39 ASP A N 18
ATOM 12609 C CA . ASP A 1 39 ? 38.289 28.072 24.140 1.00 0.00 39 ASP A CA 18
ATOM 12610 C C . ASP A 1 39 ? 38.615 28.908 25.388 1.00 0.00 39 ASP A C 18
ATOM 12611 O O . ASP A 1 39 ? 38.299 30.095 25.480 1.00 0.00 39 ASP A O 18
ATOM 12620 N N . CYS A 1 40 ? 39.296 28.270 26.347 1.00 0.00 40 CYS A N 18
ATOM 12621 C CA . CYS A 1 40 ? 39.892 28.940 27.502 1.00 0.00 40 CYS A CA 18
ATOM 12622 C C . CYS A 1 40 ? 41.052 29.844 27.045 1.00 0.00 40 CYS A C 18
ATOM 12623 O O . CYS A 1 40 ? 42.111 29.352 26.637 1.00 0.00 40 CYS A O 18
ATOM 12630 N N . SER A 1 41 ? 40.866 31.159 27.152 1.00 0.00 41 SER A N 18
ATOM 12631 C CA . SER A 1 41 ? 41.897 32.178 26.956 1.00 0.00 41 SER A CA 18
ATOM 12632 C C . SER A 1 41 ? 42.768 32.299 28.208 1.00 0.00 41 SER A C 18
ATOM 12633 O O . SER A 1 41 ? 42.369 32.865 29.230 1.00 0.00 41 SER A O 18
ATOM 12641 N N . CYS A 1 42 ? 43.972 31.734 28.156 1.00 0.00 42 CYS A N 18
ATOM 12642 C CA . CYS A 1 42 ? 44.946 31.837 29.235 1.00 0.00 42 CYS A CA 18
ATOM 12643 C C . CYS A 1 42 ? 45.776 33.121 29.088 1.00 0.00 42 CYS A C 18
ATOM 12644 O O . CYS A 1 42 ? 46.848 33.143 28.477 1.00 0.00 42 CYS A O 18
ATOM 12651 N N . VAL A 1 43 ? 45.275 34.201 29.689 1.00 0.00 43 VAL A N 18
ATOM 12652 C CA . VAL A 1 43 ? 45.989 35.477 29.824 1.00 0.00 43 VAL A CA 18
ATOM 12653 C C . VAL A 1 43 ? 46.993 35.397 30.974 1.00 0.00 43 VAL A C 18
ATOM 12654 O O . VAL A 1 43 ? 46.772 34.689 31.965 1.00 0.00 43 VAL A O 18
ATOM 12667 N N . LYS A 1 44 ? 48.132 36.069 30.808 1.00 0.00 44 LYS A N 18
ATOM 12668 C CA . LYS A 1 44 ? 49.314 35.954 31.676 1.00 0.00 44 LYS A CA 18
ATOM 12669 C C . LYS A 1 44 ? 49.303 36.983 32.807 1.00 0.00 44 LYS A C 18
ATOM 12670 O O . LYS A 1 44 ? 49.752 36.685 33.912 1.00 0.00 44 LYS A O 18
ATOM 12689 N N . LEU A 1 45 ? 48.774 38.176 32.530 1.00 0.00 45 LEU A N 18
ATOM 12690 C CA . LEU A 1 45 ? 48.586 39.262 33.496 1.00 0.00 45 LEU A CA 18
ATOM 12691 C C . LEU A 1 45 ? 47.201 39.208 34.170 1.00 0.00 45 LEU A C 18
ATOM 12692 O O . LEU A 1 45 ? 46.246 38.620 33.649 1.00 0.00 45 LEU A O 18
ATOM 12708 N N . GLY A 1 46 ? 47.098 39.854 35.333 1.00 0.00 46 GLY A N 18
ATOM 12709 C CA . GLY A 1 46 ? 45.834 40.121 36.021 1.00 0.00 46 GLY A CA 18
ATOM 12710 C C . GLY A 1 46 ? 44.942 41.118 35.268 1.00 0.00 46 GLY A C 18
ATOM 12711 O O . GLY A 1 46 ? 45.320 41.678 34.235 1.00 0.00 46 GLY A O 18
ATOM 12715 N N . GLY A 1 47 ? 43.738 41.340 35.793 1.00 0.00 47 GLY A N 18
ATOM 12716 C CA . GLY A 1 47 ? 42.703 42.153 35.149 1.00 0.00 47 GLY A CA 18
ATOM 12717 C C . GLY A 1 47 ? 41.949 41.423 34.031 1.00 0.00 47 GLY A C 18
ATOM 12718 O O . GLY A 1 47 ? 42.445 40.463 33.437 1.00 0.00 47 GLY A O 18
ATOM 12722 N N . LYS A 1 48 ? 40.718 41.864 33.761 1.00 0.00 48 LYS A N 18
ATOM 12723 C CA . LYS A 1 48 ? 39.839 41.306 32.720 1.00 0.00 48 LYS A CA 18
ATOM 12724 C C . LYS A 1 48 ? 40.183 41.811 31.327 1.00 0.00 48 LYS A C 18
ATOM 12725 O O . LYS A 1 48 ? 40.504 43.009 31.168 1.00 0.00 48 LYS A O 18
ATOM 12745 N N . ILE A 1 1 ? 26.787 26.852 6.125 1.00 0.00 1 ILE A N 19
ATOM 12746 C CA . ILE A 1 1 ? 26.665 27.129 7.579 1.00 0.00 1 ILE A CA 19
ATOM 12747 C C . ILE A 1 1 ? 26.553 25.807 8.329 1.00 0.00 1 ILE A C 19
ATOM 12748 O O . ILE A 1 1 ? 25.658 25.014 8.029 1.00 0.00 1 ILE A O 19
ATOM 12766 N N . ALA A 1 2 ? 27.439 25.547 9.297 1.00 0.00 2 ALA A N 19
ATOM 12767 C CA . ALA A 1 2 ? 27.475 24.274 10.035 1.00 0.00 2 ALA A CA 19
ATOM 12768 C C . ALA A 1 2 ? 26.205 23.997 10.873 1.00 0.00 2 ALA A C 19
ATOM 12769 O O . ALA A 1 2 ? 25.844 22.840 11.099 1.00 0.00 2 ALA A O 19
ATOM 12776 N N . GLY A 1 3 ? 25.494 25.046 11.299 1.00 0.00 3 GLY A N 19
ATOM 12777 C CA . GLY A 1 3 ? 24.290 24.957 12.136 1.00 0.00 3 GLY A CA 19
ATOM 12778 C C . GLY A 1 3 ? 24.593 24.934 13.638 1.00 0.00 3 GLY A C 19
ATOM 12779 O O . GLY A 1 3 ? 23.695 24.695 14.447 1.00 0.00 3 GLY A O 19
ATOM 12783 N N . VAL A 1 4 ? 25.851 25.161 14.028 1.00 0.00 4 VAL A N 19
ATOM 12784 C CA . VAL A 1 4 ? 26.321 25.120 15.424 1.00 0.00 4 VAL A CA 19
ATOM 12785 C C . VAL A 1 4 ? 25.856 26.353 16.215 1.00 0.00 4 VAL A C 19
ATOM 12786 O O . VAL A 1 4 ? 25.739 26.288 17.442 1.00 0.00 4 VAL A O 19
ATOM 12799 N N . ALA A 1 5 ? 25.563 27.464 15.523 1.00 0.00 5 ALA A N 19
ATOM 12800 C CA . ALA A 1 5 ? 25.079 28.731 16.083 1.00 0.00 5 ALA A CA 19
ATOM 12801 C C . ALA A 1 5 ? 25.949 29.273 17.241 1.00 0.00 5 ALA A C 19
ATOM 12802 O O . ALA A 1 5 ? 25.446 29.781 18.248 1.00 0.00 5 ALA A O 19
ATOM 12809 N N . ASP A 1 6 ? 27.267 29.060 17.171 1.00 0.00 6 ASP A N 19
ATOM 12810 C CA . ASP A 1 6 ? 28.235 29.501 18.179 1.00 0.00 6 ASP A CA 19
ATOM 12811 C C . ASP A 1 6 ? 28.749 30.932 17.949 1.00 0.00 6 ASP A C 19
ATOM 12812 O O . ASP A 1 6 ? 28.814 31.437 16.821 1.00 0.00 6 ASP A O 19
ATOM 12821 N N . LEU A 1 7 ? 29.134 31.577 19.047 1.00 0.00 7 LEU A N 19
ATOM 12822 C CA . LEU A 1 7 ? 29.856 32.847 19.077 1.00 0.00 7 LEU A CA 19
ATOM 12823 C C . LEU A 1 7 ? 31.367 32.572 19.192 1.00 0.00 7 LEU A C 19
ATOM 12824 O O . LEU A 1 7 ? 31.790 31.516 19.679 1.00 0.00 7 LEU A O 19
ATOM 12840 N N . ASN A 1 8 ? 32.201 33.507 18.748 1.00 0.00 8 ASN A N 19
ATOM 12841 C CA . ASN A 1 8 ? 33.658 33.358 18.780 1.00 0.00 8 ASN A CA 19
ATOM 12842 C C . ASN A 1 8 ? 34.271 33.758 20.143 1.00 0.00 8 ASN A C 19
ATOM 12843 O O . ASN A 1 8 ? 35.243 33.134 20.583 1.00 0.00 8 ASN A O 19
ATOM 12854 N N . ASN A 1 9 ? 33.708 34.772 20.816 1.00 0.00 9 ASN A N 19
ATOM 12855 C CA . ASN A 1 9 ? 34.310 35.427 21.989 1.00 0.00 9 ASN A CA 19
ATOM 12856 C C . ASN A 1 9 ? 33.693 35.023 23.358 1.00 0.00 9 ASN A C 19
ATOM 12857 O O . ASN A 1 9 ? 32.912 34.073 23.479 1.00 0.00 9 ASN A O 19
ATOM 12868 N N . MET A 1 10 ? 34.129 35.704 24.424 1.00 0.00 10 MET A N 19
ATOM 12869 C CA . MET A 1 10 ? 33.716 35.559 25.819 1.00 0.00 10 MET A CA 19
ATOM 12870 C C . MET A 1 10 ? 32.295 36.095 26.102 1.00 0.00 10 MET A C 19
ATOM 12871 O O . MET A 1 10 ? 31.870 37.100 25.537 1.00 0.00 10 MET A O 19
ATOM 12885 N N . SER A 1 11 ? 31.544 35.417 26.981 1.00 0.00 11 SER A N 19
ATOM 12886 C CA . SER A 1 11 ? 30.190 35.805 27.432 1.00 0.00 11 SER A CA 19
ATOM 12887 C C . SER A 1 11 ? 29.824 35.107 28.754 1.00 0.00 11 SER A C 19
ATOM 12888 O O . SER A 1 11 ? 30.256 33.973 28.996 1.00 0.00 11 SER A O 19
ATOM 12896 N N . GLU A 1 12 ? 29.041 35.762 29.620 1.00 0.00 12 GLU A N 19
ATOM 12897 C CA . GLU A 1 12 ? 28.653 35.234 30.942 1.00 0.00 12 GLU A CA 19
ATOM 12898 C C . GLU A 1 12 ? 27.679 34.042 30.852 1.00 0.00 12 GLU A C 19
ATOM 12899 O O . GLU A 1 12 ? 27.822 33.082 31.615 1.00 0.00 12 GLU A O 19
ATOM 12911 N N . LEU A 1 13 ? 26.735 34.051 29.904 1.00 0.00 13 LEU A N 19
ATOM 12912 C CA . LEU A 1 13 ? 25.855 32.905 29.599 1.00 0.00 13 LEU A CA 19
ATOM 12913 C C . LEU A 1 13 ? 26.452 31.957 28.538 1.00 0.00 13 LEU A C 19
ATOM 12914 O O . LEU A 1 13 ? 25.933 30.853 28.337 1.00 0.00 13 LEU A O 19
ATOM 12930 N N . GLY A 1 14 ? 27.569 32.345 27.911 1.00 0.00 14 GLY A N 19
ATOM 12931 C CA . GLY A 1 14 ? 28.310 31.520 26.955 1.00 0.00 14 GLY A CA 19
ATOM 12932 C C . GLY A 1 14 ? 29.243 30.492 27.605 1.00 0.00 14 GLY A C 19
ATOM 12933 O O . GLY A 1 14 ? 29.235 29.321 27.226 1.00 0.00 14 GLY A O 19
ATOM 12937 N N . CYS A 1 15 ? 30.042 30.888 28.602 1.00 0.00 15 CYS A N 19
ATOM 12938 C CA . CYS A 1 15 ? 30.993 29.991 29.277 1.00 0.00 15 CYS A CA 19
ATOM 12939 C C . CYS A 1 15 ? 30.527 29.089 30.463 1.00 0.00 15 CYS A C 19
ATOM 12940 O O . CYS A 1 15 ? 31.425 28.446 31.012 1.00 0.00 15 CYS A O 19
ATOM 12947 N N . PRO A 1 16 ? 29.254 28.977 30.909 1.00 0.00 16 PRO A N 19
ATOM 12948 C CA . PRO A 1 16 ? 28.906 28.290 32.159 1.00 0.00 16 PRO A CA 19
ATOM 12949 C C . PRO A 1 16 ? 29.514 26.902 32.423 1.00 0.00 16 PRO A C 19
ATOM 12950 O O . PRO A 1 16 ? 29.930 26.662 33.560 1.00 0.00 16 PRO A O 19
ATOM 12961 N N . PHE A 1 17 ? 29.623 26.003 31.432 1.00 0.00 17 PHE A N 19
ATOM 12962 C CA . PHE A 1 17 ? 30.260 24.695 31.656 1.00 0.00 17 PHE A CA 19
ATOM 12963 C C . PHE A 1 17 ? 31.760 24.680 31.310 1.00 0.00 17 PHE A C 19
ATOM 12964 O O . PHE A 1 17 ? 32.453 23.731 31.666 1.00 0.00 17 PHE A O 19
ATOM 12981 N N . ILE A 1 18 ? 32.273 25.722 30.655 1.00 0.00 18 ILE A N 19
ATOM 12982 C CA . ILE A 1 18 ? 33.658 25.819 30.169 1.00 0.00 18 ILE A CA 19
ATOM 12983 C C . ILE A 1 18 ? 34.563 26.586 31.144 1.00 0.00 18 ILE A C 19
ATOM 12984 O O . ILE A 1 18 ? 35.731 26.240 31.307 1.00 0.00 18 ILE A O 19
ATOM 13000 N N . GLU A 1 19 ? 34.031 27.605 31.830 1.00 0.00 19 GLU A N 19
ATOM 13001 C CA . GLU A 1 19 ? 34.807 28.527 32.679 1.00 0.00 19 GLU A CA 19
ATOM 13002 C C . GLU A 1 19 ? 35.574 27.792 33.789 1.00 0.00 19 GLU A C 19
ATOM 13003 O O . GLU A 1 19 ? 36.700 28.159 34.135 1.00 0.00 19 GLU A O 19
ATOM 13015 N N . LYS A 1 20 ? 34.984 26.699 34.283 1.00 0.00 20 LYS A N 19
ATOM 13016 C CA . LYS A 1 20 ? 35.528 25.816 35.314 1.00 0.00 20 LYS A CA 19
ATOM 13017 C C . LYS A 1 20 ? 36.821 25.118 34.906 1.00 0.00 20 LYS A C 19
ATOM 13018 O O . LYS A 1 20 ? 37.746 25.036 35.712 1.00 0.00 20 LYS A O 19
ATOM 13037 N N . TRP A 1 21 ? 36.920 24.672 33.652 1.00 0.00 21 TRP A N 19
ATOM 13038 C CA . TRP A 1 21 ? 38.140 24.071 33.112 1.00 0.00 21 TRP A CA 19
ATOM 13039 C C . TRP A 1 21 ? 39.263 25.102 33.003 1.00 0.00 21 TRP A C 19
ATOM 13040 O O . TRP A 1 21 ? 40.415 24.788 33.288 1.00 0.00 21 TRP A O 19
ATOM 13061 N N . CYS A 1 22 ? 38.933 26.342 32.629 1.00 0.00 22 CYS A N 19
ATOM 13062 C CA . CYS A 1 22 ? 39.930 27.379 32.343 1.00 0.00 22 CYS A CA 19
ATOM 13063 C C . CYS A 1 22 ? 40.736 27.794 33.581 1.00 0.00 22 CYS A C 19
ATOM 13064 O O . CYS A 1 22 ? 41.942 28.014 33.481 1.00 0.00 22 CYS A O 19
ATOM 13071 N N . GLU A 1 23 ? 40.100 27.843 34.752 1.00 0.00 23 GLU A N 19
ATOM 13072 C CA . GLU A 1 23 ? 40.774 28.130 36.026 1.00 0.00 23 GLU A CA 19
ATOM 13073 C C . GLU A 1 23 ? 41.635 26.954 36.536 1.00 0.00 23 GLU A C 19
ATOM 13074 O O . GLU A 1 23 ? 42.553 27.146 37.329 1.00 0.00 23 GLU A O 19
ATOM 13086 N N . ASP A 1 24 ? 41.388 25.731 36.062 1.00 0.00 24 ASP A N 19
ATOM 13087 C CA . ASP A 1 24 ? 42.223 24.555 36.351 1.00 0.00 24 ASP A CA 19
ATOM 13088 C C . ASP A 1 24 ? 43.402 24.424 35.364 1.00 0.00 24 ASP A C 19
ATOM 13089 O O . ASP A 1 24 ? 44.514 24.053 35.737 1.00 0.00 24 ASP A O 19
ATOM 13098 N N . HIS A 1 25 ? 43.159 24.761 34.094 1.00 0.00 25 HIS A N 19
ATOM 13099 C CA . HIS A 1 25 ? 44.100 24.674 32.974 1.00 0.00 25 HIS A CA 19
ATOM 13100 C C . HIS A 1 25 ? 45.085 25.835 33.007 1.00 0.00 25 HIS A C 19
ATOM 13101 O O . HIS A 1 25 ? 46.280 25.615 33.198 1.00 0.00 25 HIS A O 19
ATOM 13115 N N . CYS A 1 26 ? 44.610 27.073 32.864 1.00 0.00 26 CYS A N 19
ATOM 13116 C CA . CYS A 1 26 ? 45.496 28.225 32.772 1.00 0.00 26 CYS A CA 19
ATOM 13117 C C . CYS A 1 26 ? 46.311 28.436 34.055 1.00 0.00 26 CYS A C 19
ATOM 13118 O O . CYS A 1 26 ? 47.470 28.828 33.951 1.00 0.00 26 CYS A O 19
ATOM 13125 N N . GLU A 1 27 ? 45.783 28.095 35.240 1.00 0.00 27 GLU A N 19
ATOM 13126 C CA . GLU A 1 27 ? 46.579 28.174 36.480 1.00 0.00 27 GLU A CA 19
ATOM 13127 C C . GLU A 1 27 ? 47.650 27.069 36.546 1.00 0.00 27 GLU A C 19
ATOM 13128 O O . GLU A 1 27 ? 48.743 27.296 37.063 1.00 0.00 27 GLU A O 19
ATOM 13140 N N . SER A 1 28 ? 47.420 25.902 35.930 1.00 0.00 28 SER A N 19
ATOM 13141 C CA . SER A 1 28 ? 48.471 24.888 35.717 1.00 0.00 28 SER A CA 19
ATOM 13142 C C . SER A 1 28 ? 49.532 25.389 34.715 1.00 0.00 28 SER A C 19
ATOM 13143 O O . SER A 1 28 ? 50.715 25.059 34.821 1.00 0.00 28 SER A O 19
ATOM 13151 N N . LYS A 1 29 ? 49.148 26.264 33.770 1.00 0.00 29 LYS A N 19
ATOM 13152 C CA . LYS A 1 29 ? 50.067 27.011 32.885 1.00 0.00 29 LYS A CA 19
ATOM 13153 C C . LYS A 1 29 ? 50.642 28.284 33.543 1.00 0.00 29 LYS A C 19
ATOM 13154 O O . LYS A 1 29 ? 51.260 29.100 32.861 1.00 0.00 29 LYS A O 19
ATOM 13173 N N . LYS A 1 30 ? 50.415 28.497 34.848 1.00 0.00 30 LYS A N 19
ATOM 13174 C CA . LYS A 1 30 ? 50.785 29.696 35.641 1.00 0.00 30 LYS A CA 19
ATOM 13175 C C . LYS A 1 30 ? 50.127 31.019 35.189 1.00 0.00 30 LYS A C 19
ATOM 13176 O O . LYS A 1 30 ? 50.383 32.066 35.782 1.00 0.00 30 LYS A O 19
ATOM 13195 N N . GLN A 1 31 ? 49.275 30.981 34.164 1.00 0.00 31 GLN A N 19
ATOM 13196 C CA . GLN A 1 31 ? 48.434 32.080 33.679 1.00 0.00 31 GLN A CA 19
ATOM 13197 C C . GLN A 1 31 ? 47.233 32.378 34.594 1.00 0.00 31 GLN A C 19
ATOM 13198 O O . GLN A 1 31 ? 46.874 31.578 35.459 1.00 0.00 31 GLN A O 19
ATOM 13212 N N . VAL A 1 32 ? 46.606 33.545 34.406 1.00 0.00 32 VAL A N 19
ATOM 13213 C CA . VAL A 1 32 ? 45.435 33.979 35.195 1.00 0.00 32 VAL A CA 19
ATOM 13214 C C . VAL A 1 32 ? 44.157 33.284 34.718 1.00 0.00 32 VAL A C 19
ATOM 13215 O O . VAL A 1 32 ? 43.350 32.846 35.540 1.00 0.00 32 VAL A O 19
ATOM 13228 N N . GLY A 1 33 ? 44.003 33.148 33.394 1.00 0.00 33 GLY A N 19
ATOM 13229 C CA . GLY A 1 33 ? 42.863 32.501 32.735 1.00 0.00 33 GLY A CA 19
ATOM 13230 C C . GLY A 1 33 ? 41.587 33.349 32.584 1.00 0.00 33 GLY A C 19
ATOM 13231 O O . GLY A 1 33 ? 41.164 34.056 33.502 1.00 0.00 33 GLY A O 19
ATOM 13235 N N . LYS A 1 34 ? 40.969 33.213 31.407 1.00 0.00 34 LYS A N 19
ATOM 13236 C CA . LYS A 1 34 ? 39.630 33.661 30.988 1.00 0.00 34 LYS A CA 19
ATOM 13237 C C . LYS A 1 34 ? 38.988 32.557 30.127 1.00 0.00 34 LYS A C 19
ATOM 13238 O O . LYS A 1 34 ? 39.637 31.563 29.793 1.00 0.00 34 LYS A O 19
ATOM 13257 N N . CYS A 1 35 ? 37.729 32.730 29.737 1.00 0.00 35 CYS A N 19
ATOM 13258 C CA . CYS A 1 35 ? 36.948 31.801 28.921 1.00 0.00 35 CYS A CA 19
ATOM 13259 C C . CYS A 1 35 ? 36.493 32.426 27.592 1.00 0.00 35 CYS A C 19
ATOM 13260 O O . CYS A 1 35 ? 36.554 33.637 27.399 1.00 0.00 35 CYS A O 19
ATOM 13267 N N . GLU A 1 36 ? 36.005 31.592 26.679 1.00 0.00 36 GLU A N 19
ATOM 13268 C CA . GLU A 1 36 ? 35.319 31.980 25.436 1.00 0.00 36 GLU A CA 19
ATOM 13269 C C . GLU A 1 36 ? 34.418 30.864 24.877 1.00 0.00 36 GLU A C 19
ATOM 13270 O O . GLU A 1 36 ? 34.654 30.310 23.802 1.00 0.00 36 GLU A O 19
ATOM 13282 N N . ASN A 1 37 ? 33.387 30.543 25.673 1.00 0.00 37 ASN A N 19
ATOM 13283 C CA . ASN A 1 37 ? 32.190 29.707 25.434 1.00 0.00 37 ASN A CA 19
ATOM 13284 C C . ASN A 1 37 ? 32.370 28.254 24.938 1.00 0.00 37 ASN A C 19
ATOM 13285 O O . ASN A 1 37 ? 31.411 27.481 24.928 1.00 0.00 37 ASN A O 19
ATOM 13296 N N . PHE A 1 38 ? 33.590 27.871 24.581 1.00 0.00 38 PHE A N 19
ATOM 13297 C CA . PHE A 1 38 ? 33.979 26.554 24.082 1.00 0.00 38 PHE A CA 19
ATOM 13298 C C . PHE A 1 38 ? 35.478 26.326 24.289 1.00 0.00 38 PHE A C 19
ATOM 13299 O O . PHE A 1 38 ? 35.898 25.203 24.569 1.00 0.00 38 PHE A O 19
ATOM 13316 N N . ASP A 1 39 ? 36.283 27.395 24.223 1.00 0.00 39 ASP A N 19
ATOM 13317 C CA . ASP A 1 39 ? 37.692 27.355 24.578 1.00 0.00 39 ASP A CA 19
ATOM 13318 C C . ASP A 1 39 ? 37.960 28.302 25.753 1.00 0.00 39 ASP A C 19
ATOM 13319 O O . ASP A 1 39 ? 37.111 29.094 26.171 1.00 0.00 39 ASP A O 19
ATOM 13328 N N . CYS A 1 40 ? 39.160 28.188 26.289 1.00 0.00 40 CYS A N 19
ATOM 13329 C CA . CYS A 1 40 ? 39.748 29.063 27.284 1.00 0.00 40 CYS A CA 19
ATOM 13330 C C . CYS A 1 40 ? 40.695 30.079 26.633 1.00 0.00 40 CYS A C 19
ATOM 13331 O O . CYS A 1 40 ? 41.147 29.914 25.496 1.00 0.00 40 CYS A O 19
ATOM 13338 N N . SER A 1 41 ? 41.060 31.108 27.392 1.00 0.00 41 SER A N 19
ATOM 13339 C CA . SER A 1 41 ? 42.103 32.066 27.039 1.00 0.00 41 SER A CA 19
ATOM 13340 C C . SER A 1 41 ? 43.051 32.281 28.219 1.00 0.00 41 SER A C 19
ATOM 13341 O O . SER A 1 41 ? 42.697 32.890 29.230 1.00 0.00 41 SER A O 19
ATOM 13349 N N . CYS A 1 42 ? 44.264 31.742 28.120 1.00 0.00 42 CYS A N 19
ATOM 13350 C CA . CYS A 1 42 ? 45.292 31.914 29.138 1.00 0.00 42 CYS A CA 19
ATOM 13351 C C . CYS A 1 42 ? 46.070 33.215 28.895 1.00 0.00 42 CYS A C 19
ATOM 13352 O O . CYS A 1 42 ? 47.025 33.268 28.122 1.00 0.00 42 CYS A O 19
ATOM 13359 N N . VAL A 1 43 ? 45.639 34.277 29.576 1.00 0.00 43 VAL A N 19
ATOM 13360 C CA . VAL A 1 43 ? 46.350 35.560 29.665 1.00 0.00 43 VAL A CA 19
ATOM 13361 C C . VAL A 1 43 ? 47.359 35.496 30.814 1.00 0.00 43 VAL A C 19
ATOM 13362 O O . VAL A 1 43 ? 47.053 34.946 31.880 1.00 0.00 43 VAL A O 19
ATOM 13375 N N . LYS A 1 44 ? 48.587 35.970 30.578 1.00 0.00 44 LYS A N 19
ATOM 13376 C CA . LYS A 1 44 ? 49.695 35.873 31.543 1.00 0.00 44 LYS A CA 19
ATOM 13377 C C . LYS A 1 44 ? 49.632 37.024 32.552 1.00 0.00 44 LYS A C 19
ATOM 13378 O O . LYS A 1 44 ? 49.676 36.801 33.763 1.00 0.00 44 LYS A O 19
ATOM 13397 N N . LEU A 1 45 ? 49.486 38.243 32.032 1.00 0.00 45 LEU A N 19
ATOM 13398 C CA . LEU A 1 45 ? 49.286 39.473 32.801 1.00 0.00 45 LEU A CA 19
ATOM 13399 C C . LEU A 1 45 ? 47.841 39.582 33.323 1.00 0.00 45 LEU A C 19
ATOM 13400 O O . LEU A 1 45 ? 46.913 38.996 32.761 1.00 0.00 45 LEU A O 19
ATOM 13416 N N . GLY A 1 46 ? 47.662 40.384 34.373 1.00 0.00 46 GLY A N 19
ATOM 13417 C CA . GLY A 1 46 ? 46.378 40.731 34.991 1.00 0.00 46 GLY A CA 19
ATOM 13418 C C . GLY A 1 46 ? 46.578 41.584 36.250 1.00 0.00 46 GLY A C 19
ATOM 13419 O O . GLY A 1 46 ? 47.702 42.005 36.542 1.00 0.00 46 GLY A O 19
ATOM 13423 N N . GLY A 1 47 ? 45.519 41.815 37.026 1.00 0.00 47 GLY A N 19
ATOM 13424 C CA . GLY A 1 47 ? 45.621 42.416 38.363 1.00 0.00 47 GLY A CA 19
ATOM 13425 C C . GLY A 1 47 ? 45.937 43.922 38.395 1.00 0.00 47 GLY A C 19
ATOM 13426 O O . GLY A 1 47 ? 45.249 44.719 37.746 1.00 0.00 47 GLY A O 19
ATOM 13430 N N . LYS A 1 48 ? 46.920 44.330 39.208 1.00 0.00 48 LYS A N 19
ATOM 13431 C CA . LYS A 1 48 ? 47.346 45.732 39.394 1.00 0.00 48 LYS A CA 19
ATOM 13432 C C . LYS A 1 48 ? 48.339 46.173 38.325 1.00 0.00 48 LYS A C 19
ATOM 13433 O O . LYS A 1 48 ? 48.103 47.247 37.722 1.00 0.00 48 LYS A O 19
ATOM 13453 N N . ILE A 1 1 ? 19.493 32.521 26.468 1.00 0.00 1 ILE A N 20
ATOM 13454 C CA . ILE A 1 1 ? 19.961 32.255 25.090 1.00 0.00 1 ILE A CA 20
ATOM 13455 C C . ILE A 1 1 ? 19.972 33.526 24.237 1.00 0.00 1 ILE A C 20
ATOM 13456 O O . ILE A 1 1 ? 19.176 34.443 24.463 1.00 0.00 1 ILE A O 20
ATOM 13474 N N . ALA A 1 2 ? 20.877 33.566 23.253 1.00 0.00 2 ALA A N 20
ATOM 13475 C CA . ALA A 1 2 ? 21.012 34.570 22.188 1.00 0.00 2 ALA A CA 20
ATOM 13476 C C . ALA A 1 2 ? 21.108 36.038 22.674 1.00 0.00 2 ALA A C 20
ATOM 13477 O O . ALA A 1 2 ? 20.542 36.950 22.063 1.00 0.00 2 ALA A O 20
ATOM 13484 N N . GLY A 1 3 ? 21.791 36.278 23.799 1.00 0.00 3 GLY A N 20
ATOM 13485 C CA . GLY A 1 3 ? 21.829 37.580 24.480 1.00 0.00 3 GLY A CA 20
ATOM 13486 C C . GLY A 1 3 ? 22.604 38.688 23.757 1.00 0.00 3 GLY A C 20
ATOM 13487 O O . GLY A 1 3 ? 22.200 39.851 23.823 1.00 0.00 3 GLY A O 20
ATOM 13491 N N . VAL A 1 4 ? 23.682 38.343 23.047 1.00 0.00 4 VAL A N 20
ATOM 13492 C CA . VAL A 1 4 ? 24.624 39.290 22.402 1.00 0.00 4 VAL A CA 20
ATOM 13493 C C . VAL A 1 4 ? 24.939 38.912 20.946 1.00 0.00 4 VAL A C 20
ATOM 13494 O O . VAL A 1 4 ? 25.205 39.792 20.127 1.00 0.00 4 VAL A O 20
ATOM 13507 N N . ALA A 1 5 ? 24.878 37.622 20.599 1.00 0.00 5 ALA A N 20
ATOM 13508 C CA . ALA A 1 5 ? 25.071 37.091 19.243 1.00 0.00 5 ALA A CA 20
ATOM 13509 C C . ALA A 1 5 ? 26.433 37.418 18.587 1.00 0.00 5 ALA A C 20
ATOM 13510 O O . ALA A 1 5 ? 26.532 37.517 17.360 1.00 0.00 5 ALA A O 20
ATOM 13517 N N . ASP A 1 6 ? 27.500 37.578 19.376 1.00 0.00 6 ASP A N 20
ATOM 13518 C CA . ASP A 1 6 ? 28.876 37.672 18.854 1.00 0.00 6 ASP A CA 20
ATOM 13519 C C . ASP A 1 6 ? 29.418 36.297 18.386 1.00 0.00 6 ASP A C 20
ATOM 13520 O O . ASP A 1 6 ? 28.762 35.263 18.555 1.00 0.00 6 ASP A O 20
ATOM 13529 N N . LEU A 1 7 ? 30.591 36.280 17.746 1.00 0.00 7 LEU A N 20
ATOM 13530 C CA . LEU A 1 7 ? 31.236 35.076 17.196 1.00 0.00 7 LEU A CA 20
ATOM 13531 C C . LEU A 1 7 ? 31.764 34.146 18.312 1.00 0.00 7 LEU A C 20
ATOM 13532 O O . LEU A 1 7 ? 31.906 34.562 19.467 1.00 0.00 7 LEU A O 20
ATOM 13548 N N . ASN A 1 8 ? 32.097 32.893 17.976 1.00 0.00 8 ASN A N 20
ATOM 13549 C CA . ASN A 1 8 ? 32.455 31.823 18.924 1.00 0.00 8 ASN A CA 20
ATOM 13550 C C . ASN A 1 8 ? 33.834 32.007 19.612 1.00 0.00 8 ASN A C 20
ATOM 13551 O O . ASN A 1 8 ? 34.219 31.226 20.486 1.00 0.00 8 ASN A O 20
ATOM 13562 N N . ASN A 1 9 ? 34.576 33.046 19.235 1.00 0.00 9 ASN A N 20
ATOM 13563 C CA . ASN A 1 9 ? 35.870 33.440 19.808 1.00 0.00 9 ASN A CA 20
ATOM 13564 C C . ASN A 1 9 ? 35.811 33.801 21.308 1.00 0.00 9 ASN A C 20
ATOM 13565 O O . ASN A 1 9 ? 34.751 33.819 21.935 1.00 0.00 9 ASN A O 20
ATOM 13576 N N . MET A 1 10 ? 36.974 34.104 21.893 1.00 0.00 10 MET A N 20
ATOM 13577 C CA . MET A 1 10 ? 37.180 34.339 23.333 1.00 0.00 10 MET A CA 20
ATOM 13578 C C . MET A 1 10 ? 36.530 35.613 23.926 1.00 0.00 10 MET A C 20
ATOM 13579 O O . MET A 1 10 ? 36.926 36.069 24.998 1.00 0.00 10 MET A O 20
ATOM 13593 N N . SER A 1 11 ? 35.514 36.191 23.278 1.00 0.00 11 SER A N 20
ATOM 13594 C CA . SER A 1 11 ? 34.703 37.315 23.790 1.00 0.00 11 SER A CA 20
ATOM 13595 C C . SER A 1 11 ? 33.560 36.880 24.728 1.00 0.00 11 SER A C 20
ATOM 13596 O O . SER A 1 11 ? 32.696 37.688 25.068 1.00 0.00 11 SER A O 20
ATOM 13604 N N . GLU A 1 12 ? 33.507 35.601 25.111 1.00 0.00 12 GLU A N 20
ATOM 13605 C CA . GLU A 1 12 ? 32.508 35.020 26.023 1.00 0.00 12 GLU A CA 20
ATOM 13606 C C . GLU A 1 12 ? 32.604 35.588 27.454 1.00 0.00 12 GLU A C 20
ATOM 13607 O O . GLU A 1 12 ? 33.703 35.827 27.965 1.00 0.00 12 GLU A O 20
ATOM 13619 N N . LEU A 1 13 ? 31.456 35.762 28.118 1.00 0.00 13 LEU A N 20
ATOM 13620 C CA . LEU A 1 13 ? 31.361 36.228 29.507 1.00 0.00 13 LEU A CA 20
ATOM 13621 C C . LEU A 1 13 ? 30.889 35.133 30.477 1.00 0.00 13 LEU A C 20
ATOM 13622 O O . LEU A 1 13 ? 31.517 34.945 31.517 1.00 0.00 13 LEU A O 20
ATOM 13638 N N . GLY A 1 14 ? 29.811 34.413 30.151 1.00 0.00 14 GLY A N 20
ATOM 13639 C CA . GLY A 1 14 ? 29.165 33.460 31.057 1.00 0.00 14 GLY A CA 20
ATOM 13640 C C . GLY A 1 14 ? 30.010 32.225 31.381 1.00 0.00 14 GLY A C 20
ATOM 13641 O O . GLY A 1 14 ? 30.498 32.095 32.504 1.00 0.00 14 GLY A O 20
ATOM 13645 N N . CYS A 1 15 ? 30.115 31.302 30.420 1.00 0.00 15 CYS A N 20
ATOM 13646 C CA . CYS A 1 15 ? 30.825 30.015 30.500 1.00 0.00 15 CYS A CA 20
ATOM 13647 C C . CYS A 1 15 ? 30.726 29.226 31.843 1.00 0.00 15 CYS A C 20
ATOM 13648 O O . CYS A 1 15 ? 31.737 28.660 32.284 1.00 0.00 15 CYS A O 20
ATOM 13655 N N . PRO A 1 16 ? 29.544 29.137 32.502 1.00 0.00 16 PRO A N 20
ATOM 13656 C CA . PRO A 1 16 ? 29.411 28.613 33.869 1.00 0.00 16 PRO A CA 20
ATOM 13657 C C . PRO A 1 16 ? 29.878 27.162 34.061 1.00 0.00 16 PRO A C 20
ATOM 13658 O O . PRO A 1 16 ? 30.335 26.827 35.154 1.00 0.00 16 PRO A O 20
ATOM 13669 N N . PHE A 1 17 ? 29.798 26.311 33.033 1.00 0.00 17 PHE A N 20
ATOM 13670 C CA . PHE A 1 17 ? 30.302 24.927 33.061 1.00 0.00 17 PHE A CA 20
ATOM 13671 C C . PHE A 1 17 ? 31.661 24.716 32.369 1.00 0.00 17 PHE A C 20
ATOM 13672 O O . PHE A 1 17 ? 32.126 23.581 32.275 1.00 0.00 17 PHE A O 20
ATOM 13689 N N . ILE A 1 18 ? 32.328 25.786 31.922 1.00 0.00 18 ILE A N 20
ATOM 13690 C CA . ILE A 1 18 ? 33.652 25.723 31.281 1.00 0.00 18 ILE A CA 20
ATOM 13691 C C . ILE A 1 18 ? 34.744 26.410 32.118 1.00 0.00 18 ILE A C 20
ATOM 13692 O O . ILE A 1 18 ? 35.874 25.925 32.163 1.00 0.00 18 ILE A O 20
ATOM 13708 N N . GLU A 1 19 ? 34.405 27.448 32.894 1.00 0.00 19 GLU A N 20
ATOM 13709 C CA . GLU A 1 19 ? 35.345 28.132 33.802 1.00 0.00 19 GLU A CA 20
ATOM 13710 C C . GLU A 1 19 ? 36.015 27.184 34.815 1.00 0.00 19 GLU A C 20
ATOM 13711 O O . GLU A 1 19 ? 37.165 27.386 35.207 1.00 0.00 19 GLU A O 20
ATOM 13723 N N . LYS A 1 20 ? 35.308 26.118 35.208 1.00 0.00 20 LYS A N 20
ATOM 13724 C CA . LYS A 1 20 ? 35.787 25.049 36.094 1.00 0.00 20 LYS A CA 20
ATOM 13725 C C . LYS A 1 20 ? 37.037 24.351 35.553 1.00 0.00 20 LYS A C 20
ATOM 13726 O O . LYS A 1 20 ? 38.006 24.169 36.291 1.00 0.00 20 LYS A O 20
ATOM 13745 N N . TRP A 1 21 ? 37.043 24.035 34.257 1.00 0.00 21 TRP A N 20
ATOM 13746 C CA . TRP A 1 21 ? 38.190 23.453 33.559 1.00 0.00 21 TRP A CA 20
ATOM 13747 C C . TRP A 1 21 ? 39.308 24.482 33.348 1.00 0.00 21 TRP A C 20
ATOM 13748 O O . TRP A 1 21 ? 40.479 24.161 33.554 1.00 0.00 21 TRP A O 20
ATOM 13769 N N . CYS A 1 22 ? 38.960 25.718 32.969 1.00 0.00 22 CYS A N 20
ATOM 13770 C CA . CYS A 1 22 ? 39.934 26.740 32.574 1.00 0.00 22 CYS A CA 20
ATOM 13771 C C . CYS A 1 22 ? 40.778 27.224 33.752 1.00 0.00 22 CYS A C 20
ATOM 13772 O O . CYS A 1 22 ? 41.982 27.419 33.607 1.00 0.00 22 CYS A O 20
ATOM 13779 N N . GLU A 1 23 ? 40.162 27.368 34.924 1.00 0.00 23 GLU A N 20
ATOM 13780 C CA . GLU A 1 23 ? 40.846 27.772 36.154 1.00 0.00 23 GLU A CA 20
ATOM 13781 C C . GLU A 1 23 ? 41.687 26.648 36.792 1.00 0.00 23 GLU A C 20
ATOM 13782 O O . GLU A 1 23 ? 42.441 26.910 37.724 1.00 0.00 23 GLU A O 20
ATOM 13794 N N . ASP A 1 24 ? 41.610 25.404 36.299 1.00 0.00 24 ASP A N 20
ATOM 13795 C CA . ASP A 1 24 ? 42.544 24.319 36.626 1.00 0.00 24 ASP A CA 20
ATOM 13796 C C . ASP A 1 24 ? 43.670 24.214 35.579 1.00 0.00 24 ASP A C 20
ATOM 13797 O O . ASP A 1 24 ? 44.832 24.013 35.934 1.00 0.00 24 ASP A O 20
ATOM 13806 N N . HIS A 1 25 ? 43.346 24.390 34.291 1.00 0.00 25 HIS A N 20
ATOM 13807 C CA . HIS A 1 25 ? 44.299 24.331 33.174 1.00 0.00 25 HIS A CA 20
ATOM 13808 C C . HIS A 1 25 ? 45.239 25.530 33.233 1.00 0.00 25 HIS A C 20
ATOM 13809 O O . HIS A 1 25 ? 46.425 25.357 33.507 1.00 0.00 25 HIS A O 20
ATOM 13823 N N . CYS A 1 26 ? 44.728 26.750 33.040 1.00 0.00 26 CYS A N 20
ATOM 13824 C CA . CYS A 1 26 ? 45.569 27.939 32.982 1.00 0.00 26 CYS A CA 20
ATOM 13825 C C . CYS A 1 26 ? 46.326 28.179 34.300 1.00 0.00 26 CYS A C 20
ATOM 13826 O O . CYS A 1 26 ? 47.431 28.714 34.263 1.00 0.00 26 CYS A O 20
ATOM 13833 N N . GLU A 1 27 ? 45.813 27.716 35.444 1.00 0.00 27 GLU A N 20
ATOM 13834 C CA . GLU A 1 27 ? 46.535 27.781 36.721 1.00 0.00 27 GLU A CA 20
ATOM 13835 C C . GLU A 1 27 ? 47.742 26.827 36.780 1.00 0.00 27 GLU A C 20
ATOM 13836 O O . GLU A 1 27 ? 48.777 27.174 37.347 1.00 0.00 27 GLU A O 20
ATOM 13848 N N . SER A 1 28 ? 47.677 25.660 36.127 1.00 0.00 28 SER A N 20
ATOM 13849 C CA . SER A 1 28 ? 48.853 24.795 35.928 1.00 0.00 28 SER A CA 20
ATOM 13850 C C . SER A 1 28 ? 49.905 25.480 35.038 1.00 0.00 28 SER A C 20
ATOM 13851 O O . SER A 1 28 ? 51.110 25.286 35.220 1.00 0.00 28 SER A O 20
ATOM 13859 N N . LYS A 1 29 ? 49.456 26.347 34.116 1.00 0.00 29 LYS A N 20
ATOM 13860 C CA . LYS A 1 29 ? 50.283 27.208 33.252 1.00 0.00 29 LYS A CA 20
ATOM 13861 C C . LYS A 1 29 ? 50.733 28.516 33.939 1.00 0.00 29 LYS A C 20
ATOM 13862 O O . LYS A 1 29 ? 51.417 29.326 33.315 1.00 0.00 29 LYS A O 20
ATOM 13881 N N . LYS A 1 30 ? 50.302 28.768 35.183 1.00 0.00 30 LYS A N 20
ATOM 13882 C CA . LYS A 1 30 ? 50.445 30.033 35.948 1.00 0.00 30 LYS A CA 20
ATOM 13883 C C . LYS A 1 30 ? 49.849 31.290 35.272 1.00 0.00 30 LYS A C 20
ATOM 13884 O O . LYS A 1 30 ? 50.236 32.424 35.566 1.00 0.00 30 LYS A O 20
ATOM 13903 N N . GLN A 1 31 ? 48.905 31.101 34.347 1.00 0.00 31 GLN A N 20
ATOM 13904 C CA . GLN A 1 31 ? 48.035 32.136 33.757 1.00 0.00 31 GLN A CA 20
ATOM 13905 C C . GLN A 1 31 ? 46.728 32.345 34.549 1.00 0.00 31 GLN A C 20
ATOM 13906 O O . GLN A 1 31 ? 46.311 31.503 35.349 1.00 0.00 31 GLN A O 20
ATOM 13920 N N . VAL A 1 32 ? 46.059 33.480 34.320 1.00 0.00 32 VAL A N 20
ATOM 13921 C CA . VAL A 1 32 ? 44.821 33.881 35.023 1.00 0.00 32 VAL A CA 20
ATOM 13922 C C . VAL A 1 32 ? 43.603 33.108 34.503 1.00 0.00 32 VAL A C 20
ATOM 13923 O O . VAL A 1 32 ? 42.780 32.654 35.298 1.00 0.00 32 VAL A O 20
ATOM 13936 N N . GLY A 1 33 ? 43.535 32.856 33.190 1.00 0.00 33 GLY A N 20
ATOM 13937 C CA . GLY A 1 33 ? 42.510 32.016 32.552 1.00 0.00 33 GLY A CA 20
ATOM 13938 C C . GLY A 1 33 ? 41.135 32.673 32.342 1.00 0.00 33 GLY A C 20
ATOM 13939 O O . GLY A 1 33 ? 40.512 33.188 33.272 1.00 0.00 33 GLY A O 20
ATOM 13943 N N . LYS A 1 34 ? 40.651 32.607 31.100 1.00 0.00 34 LYS A N 20
ATOM 13944 C CA . LYS A 1 34 ? 39.317 33.010 30.622 1.00 0.00 34 LYS A CA 20
ATOM 13945 C C . LYS A 1 34 ? 38.779 31.988 29.599 1.00 0.00 34 LYS A C 20
ATOM 13946 O O . LYS A 1 34 ? 39.447 30.994 29.323 1.00 0.00 34 LYS A O 20
ATOM 13965 N N . CYS A 1 35 ? 37.580 32.188 29.057 1.00 0.00 35 CYS A N 20
ATOM 13966 C CA . CYS A 1 35 ? 36.837 31.221 28.237 1.00 0.00 35 CYS A CA 20
ATOM 13967 C C . CYS A 1 35 ? 36.805 31.539 26.729 1.00 0.00 35 CYS A C 20
ATOM 13968 O O . CYS A 1 35 ? 36.664 32.684 26.310 1.00 0.00 35 CYS A O 20
ATOM 13975 N N . GLU A 1 36 ? 36.799 30.489 25.907 1.00 0.00 36 GLU A N 20
ATOM 13976 C CA . GLU A 1 36 ? 36.565 30.527 24.452 1.00 0.00 36 GLU A CA 20
ATOM 13977 C C . GLU A 1 36 ? 35.383 29.606 24.094 1.00 0.00 36 GLU A C 20
ATOM 13978 O O . GLU A 1 36 ? 35.498 28.653 23.318 1.00 0.00 36 GLU A O 20
ATOM 13990 N N . ASN A 1 37 ? 34.254 29.845 24.775 1.00 0.00 37 ASN A N 20
ATOM 13991 C CA . ASN A 1 37 ? 32.981 29.103 24.728 1.00 0.00 37 ASN A CA 20
ATOM 13992 C C . ASN A 1 37 ? 33.024 27.595 25.085 1.00 0.00 37 ASN A C 20
ATOM 13993 O O . ASN A 1 37 ? 31.985 27.041 25.453 1.00 0.00 37 ASN A O 20
ATOM 14004 N N . PHE A 1 38 ? 34.187 26.939 25.053 1.00 0.00 38 PHE A N 20
ATOM 14005 C CA . PHE A 1 38 ? 34.382 25.513 25.354 1.00 0.00 38 PHE A CA 20
ATOM 14006 C C . PHE A 1 38 ? 35.853 25.200 25.681 1.00 0.00 38 PHE A C 20
ATOM 14007 O O . PHE A 1 38 ? 36.152 24.361 26.536 1.00 0.00 38 PHE A O 20
ATOM 14024 N N . ASP A 1 39 ? 36.762 25.892 24.990 1.00 0.00 39 ASP A N 20
ATOM 14025 C CA . ASP A 1 39 ? 38.189 25.965 25.285 1.00 0.00 39 ASP A CA 20
ATOM 14026 C C . ASP A 1 39 ? 38.462 27.188 26.197 1.00 0.00 39 ASP A C 20
ATOM 14027 O O . ASP A 1 39 ? 37.539 27.902 26.598 1.00 0.00 39 ASP A O 20
ATOM 14036 N N . CYS A 1 40 ? 39.729 27.430 26.512 1.00 0.00 40 CYS A N 20
ATOM 14037 C CA . CYS A 1 40 ? 40.217 28.381 27.497 1.00 0.00 40 CYS A CA 20
ATOM 14038 C C . CYS A 1 40 ? 41.314 29.301 26.928 1.00 0.00 40 CYS A C 20
ATOM 14039 O O . CYS A 1 40 ? 42.275 28.842 26.303 1.00 0.00 40 CYS A O 20
ATOM 14046 N N . SER A 1 41 ? 41.170 30.601 27.185 1.00 0.00 41 SER A N 20
ATOM 14047 C CA . SER A 1 41 ? 42.114 31.674 26.867 1.00 0.00 41 SER A CA 20
ATOM 14048 C C . SER A 1 41 ? 43.007 31.944 28.079 1.00 0.00 41 SER A C 20
ATOM 14049 O O . SER A 1 41 ? 42.590 32.560 29.064 1.00 0.00 41 SER A O 20
ATOM 14057 N N . CYS A 1 42 ? 44.234 31.432 28.064 1.00 0.00 42 CYS A N 20
ATOM 14058 C CA . CYS A 1 42 ? 45.186 31.647 29.151 1.00 0.00 42 CYS A CA 20
ATOM 14059 C C . CYS A 1 42 ? 45.910 32.993 28.975 1.00 0.00 42 CYS A C 20
ATOM 14060 O O . CYS A 1 42 ? 46.972 33.076 28.356 1.00 0.00 42 CYS A O 20
ATOM 14067 N N . VAL A 1 43 ? 45.333 34.057 29.546 1.00 0.00 43 VAL A N 20
ATOM 14068 C CA . VAL A 1 43 ? 45.972 35.380 29.646 1.00 0.00 43 VAL A CA 20
ATOM 14069 C C . VAL A 1 43 ? 46.946 35.391 30.824 1.00 0.00 43 VAL A C 20
ATOM 14070 O O . VAL A 1 43 ? 46.643 34.840 31.889 1.00 0.00 43 VAL A O 20
ATOM 14083 N N . LYS A 1 44 ? 48.141 35.962 30.632 1.00 0.00 44 LYS A N 20
ATOM 14084 C CA . LYS A 1 44 ? 49.218 35.967 31.633 1.00 0.00 44 LYS A CA 20
ATOM 14085 C C . LYS A 1 44 ? 48.983 37.067 32.673 1.00 0.00 44 LYS A C 20
ATOM 14086 O O . LYS A 1 44 ? 49.124 36.829 33.875 1.00 0.00 44 LYS A O 20
ATOM 14105 N N . LEU A 1 45 ? 48.553 38.237 32.199 1.00 0.00 45 LEU A N 20
ATOM 14106 C CA . LEU A 1 45 ? 48.098 39.377 33.003 1.00 0.00 45 LEU A CA 20
ATOM 14107 C C . LEU A 1 45 ? 46.559 39.424 33.065 1.00 0.00 45 LEU A C 20
ATOM 14108 O O . LEU A 1 45 ? 45.876 39.153 32.075 1.00 0.00 45 LEU A O 20
ATOM 14124 N N . GLY A 1 46 ? 46.011 39.790 34.223 1.00 0.00 46 GLY A N 20
ATOM 14125 C CA . GLY A 1 46 ? 44.573 39.900 34.487 1.00 0.00 46 GLY A CA 20
ATOM 14126 C C . GLY A 1 46 ? 43.924 41.162 33.905 1.00 0.00 46 GLY A C 20
ATOM 14127 O O . GLY A 1 46 ? 44.606 42.102 33.488 1.00 0.00 46 GLY A O 20
ATOM 14131 N N . GLY A 1 47 ? 42.589 41.176 33.890 1.00 0.00 47 GLY A N 20
ATOM 14132 C CA . GLY A 1 47 ? 41.779 42.215 33.246 1.00 0.00 47 GLY A CA 20
ATOM 14133 C C . GLY A 1 47 ? 41.609 42.020 31.734 1.00 0.00 47 GLY A C 20
ATOM 14134 O O . GLY A 1 47 ? 42.217 41.132 31.126 1.00 0.00 47 GLY A O 20
ATOM 14138 N N . LYS A 1 48 ? 40.758 42.858 31.127 1.00 0.00 48 LYS A N 20
ATOM 14139 C CA . LYS A 1 48 ? 40.480 42.906 29.680 1.00 0.00 48 LYS A CA 20
ATOM 14140 C C . LYS A 1 48 ? 41.702 43.321 28.857 1.00 0.00 48 LYS A C 20
ATOM 14141 O O . LYS A 1 48 ? 42.510 44.158 29.331 1.00 0.00 48 LYS A O 20
#

Foldseek 3Di:
DCPPPDDLAQPDDCLPVQQVVQCVVLVVVCFPWGDSNRDIDRHNDDDD

InterPro domains:
  IPR029237 Long chain scorpion toxin, cysteine-stabilized alpha/beta domain [PF14866] (26-81)
  IPR029237 Long chain scorpion toxin, cysteine-stabilized alpha/beta domain [PS51862] (49-85)

Radius of gyration: 10.89 Å; Cα contacts (8 Å, |Δi|>4): 68; chains: 1; bounding box: 22×16×29 Å

Nearest PDB structures (foldseek):
  7lgv-assembly1_A  TM=7.090E-01  e=2.568E-07  Lychas mucronatus
  6d8h-assembly1_A  TM=7.757E-01  e=2.389E-01  Mesobuthus tamulus
  7lgv-assembly1_A  TM=6.753E-01  e=1.589E-06  Lychas mucronatus
  6d8h-assembly1_A  TM=6.573E-01  e=1.380E-01  Mesobuthus tamulus
  7lgv-assembly1_A  TM=7.064E-01  e=2.154E-07  Lychas mucronatus

Sequence (48 aa):
IAGVADLNNMSELGCPFIEKWCEDHCESKKQVGKCENFDCSCVKLGGKIAGVADLNNMSELGCPFIEKWCEDHCESKKQVGKCENFDCSCVKLGGKIAGVADLNNMSELGCPFIEKWCEDHCESKKQVGKCENFDCSCVKLGGKIAGVADLNNMSELGCPFIEKWCEDHCESKKQVGKCENFDCSCVKLGGKIAGVADLNNMSELGCPFIEKWCEDHCESKKQVGKCENFDCSCVKLGGKIAGVADLNNMSELGCPFIEKWCEDHCESKKQVGKCENFDCSCVKLGGKIAGVADLNNMSELGCPFIEKWCEDHCESKKQVGKCENFDCSCVKLGGKIAGVADLNNMSELGCPFIEKWCEDHCESKKQVGKCENFDCSCVKLGGKIAGVADLNNMSELGCPFIEKWCEDHCESKKQVGKCENFDCSCVKLGGKIAGVADLNNMSELGCPFIEKWCEDHCESKKQVGKCENFDCSCVKLGGKIAGVADLNNMSELGCPFIEKWCEDHCESKKQVGKCENFDCSCVKLGGKIAGVADLNNMSELGCPFIEKWCEDHCESKKQVGKCENFDCSCVKLGGKIAGVADLNNMSELGCPFIEKWCEDHCESKKQVGKCENFDCSCVKLGGKIAGVADLNNMSELGCPFIEKWCEDHCESKKQVGKCENFDCSCVKLGGKIAGVADLNNMSELGCPFIEKWCEDHCESKKQVGKCENFDCSCVKLGGKIAGVADLNNMSELGCPFIEKWCEDHCESKKQVGKCENFDCSCVKLGGKIAGVADLNNMSELGCPFIEKWCEDHCESKKQVGKCENFDCSCVKLGGKIAGVADLNNMSELGCPFIEKWCEDHCESKKQVGKCENFDCSCVKLGGKIAGVADLNNMSELGCPFIEKWCEDHCESKKQVGKCENFDCSCVKLGGKIAGVADLNNMSELGCPFIEKWCEDHCESKKQVGKCENFDCSCVKLGGK

Solvent-accessible surface area: 3921 Å² total; per-residue (Å²): 213,101,74,91,103,74,149,105,62,101,25,32,168,53,1,69,147,32,35,98,164,0,89,108,88,0,104,84,115,178,30,47,3,67,0,70,37,156,95,42,45,32,47,146,159,54,64,163